Protein AF-0000000082338188 (afdb_homodimer)

Organism: NCBI:txid1220207

pLDDT: mean 70.26, std 30.44, range [13.89, 98.56]

Nearest PDB structures (foldseek):
  7mvw-assembly1_A  TM=1.885E-01  e=4.758E-01  Thermochaetoides thermophila DSM 1495
  6qle-assembly1_I  TM=2.699E-01  e=4.818E+00  Saccharomyces cerevisiae
  7mvw-assembly1_A  TM=1.753E-01  e=1.296E+00  Thermochaetoides thermophila DSM 1495

Radius of gyration: 40.43 Å; Cα contacts (8 Å, |Δi|>4): 1269; chains: 2; bounding box: 121×106×132 Å

Foldseek 3Di:
DDDDPDDDDDDPDPDDPDPDDPDPDDDDDDDDPDDPDPPPPQDAFPVCVVVVHDFCSDPPATPVCVVVVHGGDDPPPPVVVVVVVVVCVVVVVVVVPDDDDDDDDDDDDDDDDPDDDDPDPDDPDDDDDDDPDDDDDDDDPPPPCPCPPPPPDPPPPPPPPPPPPPPPQDQPQLVQLLVLLCQAVCLQQVQDDSVLLVVCSVPPDPPDPDLSNLLSLLSSLLSVLLCCLQVNGPPPCNVVSDDPPVVLLVVCLVDPDPSSLSSLLSVLSNVQAPPPDDDSLVSLLSSLVSCVVHQLLAQDPDPPDDPVRSLSSLSSSLSSVLSQLLLCLLLAHAGDNDDLDRVRDQRDQDPVCCPDPCVVVVVLSSLLNVLSSLLSSLSNVLSDPQFVDDPVVLVPDDPVRLVVVLVVSLVSLVVSLVSLVVSADDDPGLSHASSHPLNSQLSSLLSVLSNCQQFSNNPPDPPDLAVSLLVNLVSLVSNLVSLLVCSVSSNHNPGLSVLSSLLLSVVSLLVSCVRHDLVRNPCLVSLVSLLVVLVPDDPVPPLSNVVSVLSVLVSVLNVVCNVPVPDPCSVVVSVVSLVSSLVSSCVRSNNVRSSNRGPDDDPPPDPVCPVPPPDDDPPPPDPDDDDPPPDPDDPPPPPD/DDDDPDDDDDDPDDDDPPPDDDDDDDDDDDDDDDDDPDPPQDDAFPVCVVVVHDFCPDPPATPVCVVVVHGGDDPPPPVVVVVVVVVVVVVVVVVVPPPDDDDDDDDDDDDDDDDDDDPDDDDDDDDDDDDDDDDDDDDDPPDPCPPPPPPPDPPPPPPPPPPPPPPPQDQPQLVQLLVLLCQAVCLQQVQDDSVLLVVCSVPPDPPDPDLSNLLSLLSSLLSVLLCCLQVNGPPPCNVVSDDPPVVLLVVCLVDADPSSLSSLLSVLSNVQAPPPDDDSLVSLVSSLVSCVVHQLLAQDPDPPDDPVNSLSSLSSSLSSLLSQLLLCLLLAHAGDNDDPCRVRDQRDQDPVCCPDPCVVVVVLSSLLNVLSSLLSSLSNVLSDPQFVDDPVVLVPDDPVRLVVVLVVSLVSLVVSLVSLVVSADDDPGLSYASSHPLNSQLSSLLSVLSNCQQFSNNPPDPPDLAVSLVVLLVSLVSNLVSLLVCSVSSNHNPGLSVLSSLLLSVVSLLVSCVRHDLVPNPCLVSLVSLLVVLVPDDPVPPLSNQVSVLSVVVSVLNVVCNVPVPDPCSVVVSVVSLVSSLVSSCVRSNNPRSSNRHDDVPVVDDPVCPVPPPDDDPPPPDPPDPDPPPPPDDPPPPPD

Sequence (1280 aa):
MPTNFSSTDPAFATHRFRVQRASPELPGDSPTAPAKTATVTRPACDRCRRLKKRCSQSLPDCAACIHAGRRCSYQVLQARVQELTQYVTELEQERVTGTGVVTQHEPCAAGETAAATAIATRAGDTRTADTRQPQPQPQANTPWTVTQSPGTGTGTGTGTGTAVTPARVEIPDPSVLVDAFFHHVYRAYPFIDEERVRKASVSCVPDSRDTDAIILYMVMAIGNTSLERSGKAPPGITAAFDIPYADIMQRCIMEEGIDSIQILTLLALYSLFDPLGPSTWSIVGIITRQAMAQGLTRPVVSEDLSPKEVELRRRLFWSIFGLDRMMAASVGVTPGLVGDEMDIPFPAITVEEFASIKRAEHASMLQVSRHVIELRQLEAKIMATVHLQRRVAVSALTQADRRTITTRLRSEIENWYSHGCLISRPELDNVRLHDTMGWLNARYYHLLLILYYPCQFNSGSSAQGTARVTALLELVRKFTQYNRVLLSHQQLPLNRVTLSRLFPPCLILIYCFSHGSTSSFHARTEIRAFVDILDNFPGSWAHAKRLARILIELDELVAGHEAYPLEVNKEEWLRSLRREMVSLLGETLGKASCYQDLIDYEEQEGNLSYARAADESPNMSAPPFLPVDHDSSTIVCSFLMPTNFSSTDPAFATHRFRVQRASPELPGDSPTAPAKTATVTRPACDRCRRLKKRCSQSLPDCAACIHAGRRCSYQVLQARVQELTQYVTELEQERVTGTGVVTQHEPCAAGETAAATAIATRAGDTRTADTRQPQPQPQANTPWTVTQSPGTGTGTGTGTGTAVTPARVEIPDPSVLVDAFFHHVYRAYPFIDEERVRKASVSCVPDSRDTDAIILYMVMAIGNTSLERSGKAPPGITAAFDIPYADIMQRCIMEEGIDSIQILTLLALYSLFDPLGPSTWSIVGIITRQAMAQGLTRPVVSEDLSPKEVELRRRLFWSIFGLDRMMAASVGVTPGLVGDEMDIPFPAITVEEFASIKRAEHASMLQVSRHVIELRQLEAKIMATVHLQRRVAVSALTQADRRTITTRLRSEIENWYSHGCLISRPELDNVRLHDTMGWLNARYYHLLLILYYPCQFNSGSSAQGTARVTALLELVRKFTQYNRVLLSHQQLPLNRVTLSRLFPPCLILIYCFSHGSTSSFHARTEIRAFVDILDNFPGSWAHAKRLARILIELDELVAGHEAYPLEVNKEEWLRSLRREMVSLLGETLGKASCYQDLIDYEEQEGNLSYARAADESPNMSAPPFLPVDHDSSTIVCSFL

Secondary structure (DSSP, 8-state):
------------------------------------------PPPHHHHHTT------SSS-HHHHHHT-PPP-S-SSHHHHHHHHHHHHHHHHHTTT---------------------------------------------------------------------------HHHHHHHHHHTHHHH---S-HHHHHHHHHHPPTT--SHHHHHHHHHHHHHHHHHHHHTSS-TTGGGG----HHHHHHHHHHS-SHHHHHHHHHHHHHHTT-TTS--HHHHHHHHHHHHHHTTTTS----TTS-HHHHHHHHHHHHHHHHHHHHHHHHHTS--SS--S----PPP---HHHHHSTTHHHHHHHHHHHHHHHHHHHHHHHHIIIIISS-HHHHHTS-HHHHHHHHHHHHHHHHHHHHHHHHH----S-SS--TTSHHHHHHHHHHHHHHHT-SSGGGTT--S-HHHHHHHHHHHHHHHHHHHHHHHHTT----SHHHHHHHHHHHHHHHHHHHHS-GGG---HHHHHHHHHHHHTS-TT-HHHHHHHHHHHHHHHHHHHHHH-TT-TTHHHHHHHHHHHHHHHHHHHH-TT-GGG--S---S-SS--------S-S-----------------------/------------------------------------------PPPHHHHHTT------SSS-HHHHHHT-PPP-TT-THHHHHHHHHHHHHHHHHTT----------------------------------------------------------------------------HHHHHHHHHHTHHHH---S-HHHHHHHHHHPPTT--SHHHHHHHHHHHHHHHHHHHHTSS-TTGGGG----HHHHHHHHHHS-SHHHHHHHHHHHHHHTT-TTS--HHHHHHHHHHHHHHTTTTS----TTS-HHHHHHHHHHHHHHHHHHHHHHHHHTS--SS--S---PPPP---HHHHHSTTHHHHHHHHHHHHHHHHHHHHHHHHIIIIISS-HHHHHTS-HHHHHHHHHHHHHHHHHHHHHHHHH----S-SS--TTSHHHHHHHHHHHHHHHT-SSGGGTT--S-HHHHHHHHHHHHHHHHHHHHHHHHTT----SHHHHHHHHHHHHHHHHHHHHS-GGG---HHHHHHHHHHHHTS-TT-HHHHHHHHHHHHHHHHHHHHHH-TT-TTHHHHHHHHHHHHHHHHHHHH-TT-GGG----SGGGTS--------S-S-----------------------

Structure (mmCIF, N/CA/C/O backbone):
data_AF-0000000082338188-model_v1
#
loop_
_entity.id
_entity.type
_entity.pdbx_description
1 polymer 'Zn(2)-C6 fungal-type domain-containing protein'
#
loop_
_atom_site.group_PDB
_atom_site.id
_atom_site.type_symbol
_atom_site.label_atom_id
_atom_site.label_alt_id
_atom_site.label_comp_id
_atom_site.label_asym_id
_atom_site.label_entity_id
_atom_site.label_seq_id
_atom_site.pdbx_PDB_ins_code
_atom_site.Cartn_x
_atom_site.Cartn_y
_atom_site.Cartn_z
_atom_site.occupancy
_atom_site.B_iso_or_equiv
_atom_site.auth_seq_id
_atom_site.auth_comp_id
_atom_site.auth_asym_id
_atom_site.auth_atom_id
_atom_site.pdbx_PDB_model_num
ATOM 1 N N . MET A 1 1 ? 56.812 -46.844 1.467 1 18.16 1 MET A N 1
ATOM 2 C CA . MET A 1 1 ? 56.594 -46.781 0.028 1 18.16 1 MET A CA 1
ATOM 3 C C . MET A 1 1 ? 56.656 -45.344 -0.478 1 18.16 1 MET A C 1
ATOM 5 O O . MET A 1 1 ? 56.125 -44.438 0.156 1 18.16 1 MET A O 1
ATOM 9 N N . PRO A 1 2 ? 57.312 -44.875 -1.528 1 20.77 2 PRO A N 1
ATOM 10 C CA . PRO A 1 2 ? 58.125 -43.719 -1.906 1 20.77 2 PRO A CA 1
ATOM 11 C C . PRO A 1 2 ? 57.281 -42.625 -2.596 1 20.77 2 PRO A C 1
ATOM 13 O O . PRO A 1 2 ? 57.719 -41.469 -2.697 1 20.77 2 PRO A O 1
ATOM 16 N N . THR A 1 3 ? 55.969 -42.969 -2.967 1 18.34 3 THR A N 1
ATOM 17 C CA . THR A 1 3 ? 55.688 -42.562 -4.336 1 18.34 3 THR A CA 1
ATOM 18 C C . THR A 1 3 ? 55.719 -41.031 -4.449 1 18.34 3 THR A C 1
ATOM 20 O O . THR A 1 3 ? 55.5 -40.312 -3.465 1 18.34 3 THR A O 1
ATOM 23 N N . ASN A 1 4 ? 55.656 -40.5 -5.738 1 18.12 4 ASN A N 1
ATOM 24 C CA . ASN A 1 4 ? 56.062 -39.688 -6.891 1 18.12 4 ASN A CA 1
ATOM 25 C C . ASN A 1 4 ? 55.156 -38.469 -7.066 1 18.12 4 ASN A C 1
ATOM 27 O O . ASN A 1 4 ? 53.938 -38.594 -6.984 1 18.12 4 ASN A O 1
ATOM 31 N N . PHE A 1 5 ? 55.625 -37.25 -6.949 1 23.44 5 PHE A N 1
ATOM 32 C CA . PHE A 1 5 ? 55.438 -35.812 -7.121 1 23.44 5 PHE A CA 1
ATOM 33 C C . PHE A 1 5 ? 55.156 -35.469 -8.578 1 23.44 5 PHE A C 1
ATOM 35 O O . PHE A 1 5 ? 56.062 -35.406 -9.398 1 23.44 5 PHE A O 1
ATOM 42 N N . SER A 1 6 ? 54 -36.094 -9.148 1 17.22 6 SER A N 1
ATOM 43 C CA . SER A 1 6 ? 53.875 -36.062 -10.602 1 17.22 6 SER A CA 1
ATOM 44 C C . SER A 1 6 ? 53.844 -34.625 -11.125 1 17.22 6 SER A C 1
ATOM 46 O O . SER A 1 6 ? 53.031 -33.812 -10.672 1 17.22 6 SER A O 1
ATOM 48 N N . SER A 1 7 ? 54.812 -34.062 -11.938 1 17.83 7 SER A N 1
ATOM 49 C CA . SER A 1 7 ? 55.469 -32.906 -12.562 1 17.83 7 SER A CA 1
ATOM 50 C C . SER A 1 7 ? 54.656 -32.344 -13.719 1 17.83 7 SER A C 1
ATOM 52 O O . SER A 1 7 ? 54.875 -31.219 -14.133 1 17.83 7 SER A O 1
ATOM 54 N N . THR A 1 8 ? 53.812 -33.156 -14.484 1 17.5 8 THR A N 1
ATOM 55 C CA . THR A 1 8 ? 53.969 -33 -15.922 1 17.5 8 THR A CA 1
ATOM 56 C C . THR A 1 8 ? 53.438 -31.641 -16.375 1 17.5 8 THR A C 1
ATOM 58 O O . THR A 1 8 ? 52.531 -31.078 -15.742 1 17.5 8 THR A O 1
ATOM 61 N N . ASP A 1 9 ? 53.844 -31.078 -17.703 1 17.45 9 ASP A N 1
ATOM 62 C CA . ASP A 1 9 ? 54.5 -30.141 -18.609 1 17.45 9 ASP A CA 1
ATOM 63 C C . ASP A 1 9 ? 53.5 -29.531 -19.578 1 17.45 9 ASP A C 1
ATOM 65 O O . ASP A 1 9 ? 53.875 -28.828 -20.531 1 17.45 9 ASP A O 1
ATOM 69 N N . PRO A 1 10 ? 52.156 -29.344 -19.297 1 19.44 10 PRO A N 1
ATOM 70 C CA . PRO A 1 10 ? 51.438 -29.312 -20.578 1 19.44 10 PRO A CA 1
ATOM 71 C C . PRO A 1 10 ? 51.906 -28.219 -21.5 1 19.44 10 PRO A C 1
ATOM 73 O O . PRO A 1 10 ? 52.438 -27.203 -21.047 1 19.44 10 PRO A O 1
ATOM 76 N N . ALA A 1 11 ? 51.938 -28.438 -22.906 1 17.61 11 ALA A N 1
ATOM 77 C CA . ALA A 1 11 ? 52.469 -28.062 -24.219 1 17.61 11 ALA A CA 1
ATOM 78 C C . ALA A 1 11 ? 51.844 -26.75 -24.703 1 17.61 11 ALA A C 1
ATOM 80 O O . ALA A 1 11 ? 50.625 -26.562 -24.625 1 17.61 11 ALA A O 1
ATOM 81 N N . PHE A 1 12 ? 52.594 -25.672 -24.875 1 18.75 12 PHE A N 1
ATOM 82 C CA . PHE A 1 12 ? 52.594 -24.281 -25.312 1 18.75 12 PHE A CA 1
ATOM 83 C C . PHE A 1 12 ? 52.344 -24.188 -26.812 1 18.75 12 PHE A C 1
ATOM 85 O O . PHE A 1 12 ? 52.781 -23.234 -27.453 1 18.75 12 PHE A O 1
ATOM 92 N N . ALA A 1 13 ? 51.469 -25.125 -27.406 1 16.61 13 ALA A N 1
ATOM 93 C CA . ALA A 1 13 ? 51.688 -25.109 -28.859 1 16.61 13 ALA A CA 1
ATOM 94 C C . ALA A 1 13 ? 51.438 -23.719 -29.438 1 16.61 13 ALA A C 1
ATOM 96 O O . ALA A 1 13 ? 50.5 -23.047 -29.047 1 16.61 13 ALA A O 1
ATOM 97 N N . THR A 1 14 ? 52.375 -23.156 -30.266 1 17.67 14 THR A N 1
ATOM 98 C CA . THR A 1 14 ? 52.969 -22.031 -30.984 1 17.67 14 THR A CA 1
ATOM 99 C C . THR A 1 14 ? 52.219 -21.766 -32.281 1 17.67 14 THR A C 1
ATOM 101 O O . THR A 1 14 ? 52.562 -20.859 -33.031 1 17.67 14 THR A O 1
ATOM 104 N N . HIS A 1 15 ? 51.031 -22.516 -32.594 1 18.27 15 HIS A N 1
ATOM 105 C CA . HIS A 1 15 ? 51.062 -22.625 -34.031 1 18.27 15 HIS A CA 1
ATOM 106 C C . HIS A 1 15 ? 51 -21.25 -34.688 1 18.27 15 HIS A C 1
ATOM 108 O O . HIS A 1 15 ? 50.438 -20.312 -34.125 1 18.27 15 HIS A O 1
ATOM 114 N N . ARG A 1 16 ? 51.562 -21.125 -36 1 18.02 16 ARG A N 1
ATOM 115 C CA . ARG A 1 16 ? 52.219 -20.375 -37.062 1 18.02 16 ARG A CA 1
ATOM 116 C C . ARG A 1 16 ? 51.219 -19.547 -37.875 1 18.02 16 ARG A C 1
ATOM 118 O O . ARG A 1 16 ? 50.094 -19.969 -38.094 1 18.02 16 ARG A O 1
ATOM 125 N N . PHE A 1 17 ? 51.531 -18.25 -38.125 1 19.88 17 PHE A N 1
ATOM 126 C CA . PHE A 1 17 ? 51 -17 -38.656 1 19.88 17 PHE A CA 1
ATOM 127 C C . PHE A 1 17 ? 50.812 -17.094 -40.188 1 19.88 17 PHE A C 1
ATOM 129 O O . PHE A 1 17 ? 50.469 -16.109 -40.844 1 19.88 17 PHE A O 1
ATOM 136 N N . ARG A 1 18 ? 50.438 -18.297 -40.75 1 17.7 18 ARG A N 1
ATOM 137 C CA . ARG A 1 18 ? 50.812 -18.266 -42.156 1 17.7 18 ARG A CA 1
ATOM 138 C C . ARG A 1 18 ? 50.062 -17.156 -42.906 1 17.7 18 ARG A C 1
ATOM 140 O O . ARG A 1 18 ? 48.844 -17.031 -42.781 1 17.7 18 ARG A O 1
ATOM 147 N N . VAL A 1 19 ? 50.781 -16.25 -43.625 1 19.86 19 VAL A N 1
ATOM 148 C CA . VAL A 1 19 ? 50.781 -15.008 -44.375 1 19.86 19 VAL A CA 1
ATOM 149 C C . VAL A 1 19 ? 50.094 -15.227 -45.719 1 19.86 19 VAL A C 1
ATOM 151 O O . VAL A 1 19 ? 49.938 -14.297 -46.531 1 19.86 19 VAL A O 1
ATOM 154 N N . GLN A 1 20 ? 49.312 -16.297 -45.969 1 17.28 20 GLN A N 1
ATOM 155 C CA . GLN A 1 20 ? 49.406 -16.578 -47.406 1 17.28 20 GLN A CA 1
ATOM 156 C C . GLN A 1 20 ? 48.844 -15.414 -48.219 1 17.28 20 GLN A C 1
ATOM 158 O O . GLN A 1 20 ? 47.969 -14.703 -47.781 1 17.28 20 GLN A O 1
ATOM 163 N N . ARG A 1 21 ? 49.438 -15.297 -49.5 1 18.69 21 ARG A N 1
ATOM 164 C CA . ARG A 1 21 ? 49.75 -14.555 -50.688 1 18.69 21 ARG A CA 1
ATOM 165 C C . ARG A 1 21 ? 48.531 -14.422 -51.625 1 18.69 21 ARG A C 1
ATOM 167 O O . ARG A 1 21 ? 48.219 -15.336 -52.375 1 18.69 21 ARG A O 1
ATOM 174 N N . ALA A 1 22 ? 47.344 -14.078 -51.031 1 17.7 22 ALA A N 1
ATOM 175 C CA . ALA A 1 22 ? 46.25 -14.266 -51.969 1 17.7 22 ALA A CA 1
ATOM 176 C C . ALA A 1 22 ? 46.469 -13.461 -53.25 1 17.7 22 ALA A C 1
ATOM 178 O O . ALA A 1 22 ? 46.875 -12.305 -53.188 1 17.7 22 ALA A O 1
ATOM 179 N N . SER A 1 23 ? 46.562 -14.18 -54.312 1 17.81 23 SER A N 1
ATOM 180 C CA . SER A 1 23 ? 46.844 -13.891 -55.719 1 17.81 23 SER A CA 1
ATOM 181 C C . SER A 1 23 ? 45.781 -12.977 -56.312 1 17.81 23 SER A C 1
ATOM 183 O O . SER A 1 23 ? 44.594 -13.195 -56.125 1 17.81 23 SER A O 1
ATOM 185 N N . PRO A 1 24 ? 46.156 -11.82 -56.812 1 22.11 24 PRO A N 1
ATOM 186 C CA . PRO A 1 24 ? 45.469 -10.656 -57.375 1 22.11 24 PRO A CA 1
ATOM 187 C C . PRO A 1 24 ? 44.688 -10.984 -58.625 1 22.11 24 PRO A C 1
ATOM 189 O O . PRO A 1 24 ? 45.25 -11.055 -59.719 1 22.11 24 PRO A O 1
ATOM 192 N N . GLU A 1 25 ? 43.875 -12.086 -58.5 1 18.5 25 GLU A N 1
ATOM 193 C CA . GLU A 1 25 ? 43.469 -12.414 -59.844 1 18.5 25 GLU A CA 1
ATOM 194 C C . GLU A 1 25 ? 42.844 -11.203 -60.531 1 18.5 25 GLU A C 1
ATOM 196 O O . GLU A 1 25 ? 42.25 -10.344 -59.875 1 18.5 25 GLU A O 1
ATOM 201 N N . LEU A 1 26 ? 42.875 -11.305 -61.875 1 19.75 26 LEU A N 1
ATOM 202 C CA . LEU A 1 26 ? 42.938 -10.484 -63.062 1 19.75 26 LEU A CA 1
ATOM 203 C C . LEU A 1 26 ? 41.594 -9.891 -63.438 1 19.75 26 LEU A C 1
ATOM 205 O O . LEU A 1 26 ? 41.5 -8.734 -63.812 1 19.75 26 LEU A O 1
ATOM 209 N N . PRO A 1 27 ? 40.406 -10.727 -63.562 1 20.59 27 PRO A N 1
ATOM 210 C CA . PRO A 1 27 ? 39.969 -10.711 -64.938 1 20.59 27 PRO A CA 1
ATOM 211 C C . PRO A 1 27 ? 39.219 -9.438 -65.312 1 20.59 27 PRO A C 1
ATOM 213 O O . PRO A 1 27 ? 38.844 -8.664 -64.438 1 20.59 27 PRO A O 1
ATOM 216 N N . GLY A 1 28 ? 38.094 -9.664 -66.25 1 18.77 28 GLY A N 1
ATOM 217 C CA . GLY A 1 28 ? 37.688 -9.289 -67.625 1 18.77 28 GLY A CA 1
ATOM 218 C C . GLY A 1 28 ? 36.688 -8.148 -67.625 1 18.77 28 GLY A C 1
ATOM 219 O O . GLY A 1 28 ? 36.156 -7.773 -66.625 1 18.77 28 GLY A O 1
ATOM 220 N N . ASP A 1 29 ? 35.875 -8.156 -68.75 1 20.3 29 ASP A N 1
ATOM 221 C CA . ASP A 1 29 ? 35.531 -7.18 -69.812 1 20.3 29 ASP A CA 1
ATOM 222 C C . ASP A 1 29 ? 34.281 -6.391 -69.375 1 20.3 29 ASP A C 1
ATOM 224 O O . ASP A 1 29 ? 34.25 -5.172 -69.562 1 20.3 29 ASP A O 1
ATOM 228 N N . SER A 1 30 ? 33.062 -7.051 -69.188 1 22.19 30 SER A N 1
ATOM 229 C CA . SER A 1 30 ? 32.031 -6.879 -70.188 1 22.19 30 SER A CA 1
ATOM 230 C C . SER A 1 30 ? 31.312 -5.547 -70.062 1 22.19 30 SER A C 1
ATOM 232 O O . SER A 1 30 ? 31.328 -4.953 -69 1 22.19 30 SER A O 1
ATOM 234 N N . PRO A 1 31 ? 30.062 -5.414 -70.938 1 25.05 31 PRO A N 1
ATOM 235 C CA . PRO A 1 31 ? 29.422 -4.379 -71.75 1 25.05 31 PRO A CA 1
ATOM 236 C C . PRO A 1 31 ? 28.656 -3.357 -70.938 1 25.05 31 PRO A C 1
ATOM 238 O O . PRO A 1 31 ? 28.312 -3.621 -69.75 1 25.05 31 PRO A O 1
ATOM 241 N N . THR A 1 32 ? 28.219 -2.365 -71.625 1 24.2 32 THR A N 1
ATOM 242 C CA . THR A 1 32 ? 27.844 -0.967 -71.438 1 24.2 32 THR A CA 1
ATOM 243 C C . THR A 1 32 ? 26.438 -0.857 -70.875 1 24.2 32 THR A C 1
ATOM 245 O O . THR A 1 32 ? 25.453 -0.815 -71.625 1 24.2 32 THR A O 1
ATOM 248 N N . ALA A 1 33 ? 25.953 -1.68 -70 1 23.11 33 ALA A N 1
ATOM 249 C CA . ALA A 1 33 ? 24.5 -1.744 -69.875 1 23.11 33 ALA A CA 1
ATOM 250 C C . ALA A 1 33 ? 23.891 -0.348 -69.875 1 23.11 33 ALA A C 1
ATOM 252 O O . ALA A 1 33 ? 24.453 0.593 -69.312 1 23.11 33 ALA A O 1
ATOM 253 N N . PRO A 1 34 ? 22.812 -0.161 -70.688 1 23.41 34 PRO A N 1
ATOM 254 C CA . PRO A 1 34 ? 22.031 1.004 -71.062 1 23.41 34 PRO A CA 1
ATOM 255 C C . PRO A 1 34 ? 21.469 1.776 -69.875 1 23.41 34 PRO A C 1
ATOM 257 O O . PRO A 1 34 ? 21.375 1.231 -68.812 1 23.41 34 PRO A O 1
ATOM 260 N N . ALA A 1 35 ? 21 3 -70.25 1 26.91 35 ALA A N 1
ATOM 261 C CA . ALA A 1 35 ? 20.672 4.172 -69.5 1 26.91 35 ALA A CA 1
ATOM 262 C C . ALA A 1 35 ? 19.438 3.916 -68.625 1 26.91 35 ALA A C 1
ATOM 264 O O . ALA A 1 35 ? 18.328 3.738 -69.125 1 26.91 35 ALA A O 1
ATOM 265 N N . LYS A 1 36 ? 19.406 2.979 -67.688 1 24.89 36 LYS A N 1
ATOM 266 C CA . LYS A 1 36 ? 18.203 2.662 -66.875 1 24.89 36 LYS A CA 1
ATOM 267 C C . LYS A 1 36 ? 17.359 3.908 -66.688 1 24.89 36 LYS A C 1
ATOM 269 O O . LYS A 1 36 ? 17.859 4.941 -66.25 1 24.89 36 LYS A O 1
ATOM 274 N N . THR A 1 37 ? 16.266 4.16 -67.375 1 24.38 37 THR A N 1
ATOM 275 C CA . THR A 1 37 ? 15.102 5.031 -67.188 1 24.38 37 THR A CA 1
ATOM 276 C C . THR A 1 37 ? 14.719 5.129 -65.688 1 24.38 37 THR A C 1
ATOM 278 O O . THR A 1 37 ? 14.562 4.109 -65.062 1 24.38 37 THR A O 1
ATOM 281 N N . ALA A 1 38 ? 14.961 6.145 -65.25 1 28.17 38 ALA A N 1
ATOM 282 C CA . ALA A 1 38 ? 14.836 6.406 -63.812 1 28.17 38 ALA A CA 1
ATOM 283 C C . ALA A 1 38 ? 13.406 6.172 -63.312 1 28.17 38 ALA A C 1
ATOM 285 O O . ALA A 1 38 ? 12.5 6.945 -63.656 1 28.17 38 ALA A O 1
ATOM 286 N N . THR A 1 39 ? 12.781 4.934 -63.5 1 28.11 39 THR A N 1
ATOM 287 C CA . THR A 1 39 ? 11.438 4.656 -63 1 28.11 39 THR A CA 1
ATOM 288 C C . THR A 1 39 ? 11.219 5.348 -61.656 1 28.11 39 THR A C 1
ATOM 290 O O . THR A 1 39 ? 12.086 5.301 -60.781 1 28.11 39 THR A O 1
ATOM 293 N N . VAL A 1 40 ? 10.43 6.441 -61.688 1 33.62 40 VAL A N 1
ATOM 294 C CA . VAL A 1 40 ? 10.008 7.125 -60.469 1 33.62 40 VAL A CA 1
ATOM 295 C C . VAL A 1 40 ? 9.516 6.102 -59.438 1 33.62 40 VAL A C 1
ATOM 297 O O . VAL A 1 40 ? 8.461 5.492 -59.625 1 33.62 40 VAL A O 1
ATOM 300 N N . THR A 1 41 ? 10.367 5.254 -59.062 1 37.72 41 THR A N 1
ATOM 301 C CA . THR A 1 41 ? 10.07 4.164 -58.125 1 37.72 41 THR A CA 1
ATOM 302 C C . THR A 1 41 ? 9.32 4.684 -56.906 1 37.72 41 THR A C 1
ATOM 304 O O . THR A 1 41 ? 9.75 5.648 -56.25 1 37.72 41 THR A O 1
ATOM 307 N N . ARG A 1 42 ? 8.008 4.582 -56.906 1 42.88 42 ARG A N 1
ATOM 308 C CA . ARG A 1 42 ? 7.18 4.828 -55.719 1 42.88 42 ARG A CA 1
ATOM 309 C C . ARG A 1 42 ? 7.867 4.332 -54.469 1 42.88 42 ARG A C 1
ATOM 311 O O . ARG A 1 42 ? 8.492 3.27 -54.469 1 42.88 42 ARG A O 1
ATOM 318 N N . PRO A 1 43 ? 7.992 5.344 -53.5 1 53.81 43 PRO A N 1
ATOM 319 C CA . PRO A 1 43 ? 8.773 4.867 -52.344 1 53.81 43 PRO A CA 1
ATOM 320 C C . PRO A 1 43 ? 8.18 3.619 -51.688 1 53.81 43 PRO A C 1
ATOM 322 O O . PRO A 1 43 ? 6.977 3.375 -51.812 1 53.81 43 PRO A O 1
ATOM 325 N N . ALA A 1 44 ? 8.867 2.725 -51.344 1 62.38 44 ALA A N 1
ATOM 326 C CA . ALA A 1 44 ? 8.516 1.52 -50.594 1 62.38 44 ALA A CA 1
ATOM 327 C C . ALA A 1 44 ? 7.809 1.871 -49.281 1 62.38 44 ALA A C 1
ATOM 329 O O . ALA A 1 44 ? 8.023 2.951 -48.719 1 62.38 44 ALA A O 1
ATOM 330 N N . CYS A 1 45 ? 6.723 1.163 -48.906 1 61.12 45 CYS A N 1
ATOM 331 C CA . CYS A 1 45 ? 6.02 1.372 -47.625 1 61.12 45 CYS A CA 1
ATOM 332 C C . CYS A 1 45 ? 6.988 1.357 -46.469 1 61.12 45 CYS A C 1
ATOM 334 O O . CYS A 1 45 ? 8.094 0.828 -46.562 1 61.12 45 CYS A O 1
ATOM 336 N N . ASP A 1 46 ? 6.895 2.043 -45.469 1 65.06 46 ASP A N 1
ATOM 337 C CA . ASP A 1 46 ? 7.832 2.184 -44.344 1 65.06 46 ASP A CA 1
ATOM 338 C C . ASP A 1 46 ? 8.352 0.821 -43.906 1 65.06 46 ASP A C 1
ATOM 340 O O . ASP A 1 46 ? 9.523 0.686 -43.531 1 65.06 46 ASP A O 1
ATOM 344 N N . ARG A 1 47 ? 7.633 -0.164 -44 1 69.25 47 ARG A N 1
ATOM 345 C CA . ARG A 1 47 ? 8.023 -1.52 -43.594 1 69.25 47 ARG A CA 1
ATOM 346 C C . ARG A 1 47 ? 8.977 -2.119 -44.625 1 69.25 47 ARG A C 1
ATOM 348 O O . ARG A 1 47 ? 10.008 -2.691 -44.281 1 69.25 47 ARG A O 1
ATOM 355 N N . CYS A 1 48 ? 8.602 -2.105 -45.75 1 66.62 48 CYS A N 1
ATOM 356 C CA . CYS A 1 48 ? 9.453 -2.652 -46.812 1 66.62 48 CYS A CA 1
ATOM 357 C C . CYS A 1 48 ? 10.75 -1.862 -46.906 1 66.62 48 CYS A C 1
ATOM 359 O O . CYS A 1 48 ? 11.805 -2.432 -47.219 1 66.62 48 CYS A O 1
ATOM 361 N N . ARG A 1 49 ? 10.68 -0.622 -46.719 1 69.19 49 ARG A N 1
ATOM 362 C CA . ARG A 1 49 ? 11.875 0.214 -46.688 1 69.19 49 ARG A CA 1
ATOM 363 C C . ARG A 1 49 ? 12.773 -0.185 -45.531 1 69.19 49 ARG A C 1
ATOM 365 O O . ARG A 1 49 ? 14 -0.257 -45.688 1 69.19 49 ARG A O 1
ATOM 372 N N . ARG A 1 50 ? 12.18 -0.539 -44.406 1 64.31 50 ARG A N 1
ATOM 373 C CA . ARG A 1 50 ? 12.914 -0.932 -43.219 1 64.31 50 ARG A CA 1
ATOM 374 C C . ARG A 1 50 ? 13.5 -2.334 -43.375 1 64.31 50 ARG A C 1
ATOM 376 O O . ARG A 1 50 ? 14.625 -2.592 -42.938 1 64.31 50 ARG A O 1
ATOM 383 N N . LEU A 1 51 ? 12.789 -3.137 -43.906 1 67.69 51 LEU A N 1
ATOM 384 C CA . LEU A 1 51 ? 13.211 -4.52 -44.094 1 67.69 51 LEU A CA 1
ATOM 385 C C . LEU A 1 51 ? 14.016 -4.664 -45.406 1 67.69 51 LEU A C 1
ATOM 387 O O . LEU A 1 51 ? 14.453 -5.766 -45.719 1 67.69 51 LEU A O 1
ATOM 391 N N . LYS A 1 52 ? 14.422 -3.57 -45.969 1 65.94 52 LYS A N 1
ATOM 392 C CA . LYS A 1 52 ? 15.172 -3.463 -47.219 1 65.94 52 LYS A CA 1
ATOM 393 C C . LYS A 1 52 ? 14.711 -4.504 -48.219 1 65.94 52 LYS A C 1
ATOM 395 O O . LYS A 1 52 ? 15.531 -5.125 -48.906 1 65.94 52 LYS A O 1
ATOM 400 N N . LYS A 1 53 ? 13.406 -4.809 -48.062 1 66.25 53 LYS A N 1
ATOM 401 C CA . LYS A 1 53 ? 12.844 -5.746 -49.031 1 66.25 53 LYS A CA 1
ATOM 402 C C . LYS A 1 53 ? 12.188 -5.004 -50.188 1 66.25 53 LYS A C 1
ATOM 404 O O . LYS A 1 53 ? 11.812 -3.834 -50.062 1 66.25 53 LYS A O 1
ATOM 409 N N . ARG A 1 54 ? 12.164 -5.594 -51.375 1 70.62 54 ARG A N 1
ATOM 410 C CA . ARG A 1 54 ? 11.539 -5.035 -52.562 1 70.62 54 ARG A CA 1
ATOM 411 C C . ARG A 1 54 ? 10.039 -4.844 -52.375 1 70.62 54 ARG A C 1
ATOM 413 O O . ARG A 1 54 ? 9.305 -5.812 -52.156 1 70.62 54 ARG A O 1
ATOM 420 N N . CYS A 1 55 ? 9.539 -3.617 -52.156 1 63.06 55 CYS A N 1
ATOM 421 C CA . CYS A 1 55 ? 8.148 -3.225 -51.938 1 63.06 55 CYS A CA 1
ATOM 422 C C . CYS A 1 55 ? 7.367 -3.291 -53.25 1 63.06 55 CYS A C 1
ATOM 424 O O . CYS A 1 55 ? 7.844 -2.83 -54.281 1 63.06 55 CYS A O 1
ATOM 426 N N . SER A 1 56 ? 6.387 -4.117 -53.406 1 70.81 56 SER A N 1
ATOM 427 C CA . SER A 1 56 ? 5.586 -4.238 -54.625 1 70.81 56 SER A CA 1
ATOM 428 C C . SER A 1 56 ? 4.883 -2.924 -54.938 1 70.81 56 SER A C 1
ATOM 430 O O . SER A 1 56 ? 4.285 -2.785 -56 1 70.81 56 SER A O 1
ATOM 432 N N . GLN A 1 57 ? 4.988 -1.865 -54.125 1 64.88 57 GLN A N 1
ATOM 433 C CA . GLN A 1 57 ? 4.453 -0.517 -54.281 1 64.88 57 GLN A CA 1
ATOM 434 C C . GLN A 1 57 ? 2.977 -0.551 -54.656 1 64.88 57 GLN A C 1
ATOM 436 O O . GLN A 1 57 ? 2.467 0.395 -55.281 1 64.88 57 GLN A O 1
ATOM 441 N N . SER A 1 58 ? 2.33 -1.792 -54.375 1 67.25 58 SER A N 1
ATOM 442 C CA . SER A 1 58 ? 0.905 -1.904 -54.656 1 67.25 58 SER A CA 1
ATOM 443 C C . SER A 1 58 ? 0.068 -1.205 -53.594 1 67.25 58 SER A C 1
ATOM 445 O O . SER A 1 58 ? 0.439 -1.189 -52.438 1 67.25 58 SER A O 1
ATOM 447 N N . LEU A 1 59 ? -0.841 -0.217 -53.969 1 62.75 59 LEU A N 1
ATOM 448 C CA . LEU A 1 59 ? -1.817 0.366 -53.062 1 62.75 59 LEU A CA 1
ATOM 449 C C . LEU A 1 59 ? -3.045 -0.53 -52.938 1 62.75 59 LEU A C 1
ATOM 451 O O . LEU A 1 59 ? -3.387 -1.259 -53.844 1 62.75 59 LEU A O 1
ATOM 455 N N . PRO A 1 60 ? -3.707 -0.488 -51.75 1 60.19 60 PRO A N 1
ATOM 456 C CA . PRO A 1 60 ? -3.352 0.341 -50.594 1 60.19 60 PRO A CA 1
ATOM 457 C C . PRO A 1 60 ? -2.203 -0.247 -49.781 1 60.19 60 PRO A C 1
ATOM 459 O O . PRO A 1 60 ? -1.58 0.462 -49 1 60.19 60 PRO A O 1
ATOM 462 N N . ASP A 1 61 ? -1.942 -1.556 -49.812 1 65.56 61 ASP A N 1
ATOM 463 C CA . ASP A 1 61 ? -0.848 -2.219 -49.125 1 65.56 61 ASP A CA 1
ATOM 464 C C . ASP A 1 61 ? 0.025 -3.014 -50.094 1 65.56 61 ASP A C 1
ATOM 466 O O . ASP A 1 61 ? -0.478 -3.584 -51.062 1 65.56 61 ASP A O 1
ATOM 470 N N . CYS A 1 62 ? 1.333 -2.887 -49.844 1 66.88 62 CYS A N 1
ATOM 471 C CA . CYS A 1 62 ? 2.236 -3.58 -50.781 1 66.88 62 CYS A CA 1
ATOM 472 C C . CYS A 1 62 ? 2.168 -5.09 -50.562 1 66.88 62 CYS A C 1
ATOM 474 O O . CYS A 1 62 ? 1.7 -5.555 -49.531 1 66.88 62 CYS A O 1
ATOM 476 N N . ALA A 1 63 ? 2.414 -5.844 -51.594 1 70.94 63 ALA A N 1
ATOM 477 C CA . ALA A 1 63 ? 2.281 -7.297 -51.531 1 70.94 63 ALA A CA 1
ATOM 478 C C . ALA A 1 63 ? 3.025 -7.883 -50.344 1 70.94 63 ALA A C 1
ATOM 480 O O . ALA A 1 63 ? 2.578 -8.859 -49.75 1 70.94 63 ALA A O 1
ATOM 481 N N . ALA A 1 64 ? 4.168 -7.305 -49.938 1 66.81 64 ALA A N 1
ATOM 482 C CA . ALA A 1 64 ? 4.98 -7.793 -48.812 1 66.81 64 ALA A CA 1
ATOM 483 C C . ALA A 1 64 ? 4.289 -7.527 -47.469 1 66.81 64 ALA A C 1
ATOM 485 O O . ALA A 1 64 ? 4.305 -8.383 -46.594 1 66.81 64 ALA A O 1
ATOM 486 N N . CYS A 1 65 ? 3.744 -6.426 -47.375 1 62.47 65 CYS A N 1
ATOM 487 C CA . CYS A 1 65 ? 2.996 -6.078 -46.188 1 62.47 65 CYS A CA 1
ATOM 488 C C . CYS A 1 65 ? 1.7 -6.875 -46.094 1 62.47 65 CYS A C 1
ATOM 490 O O . CYS A 1 65 ? 1.333 -7.359 -45.031 1 62.47 65 CYS A O 1
ATOM 492 N N . ILE A 1 66 ? 1.045 -7.098 -47.188 1 67 66 ILE A N 1
ATOM 493 C CA . ILE A 1 66 ? -0.137 -7.953 -47.219 1 67 66 ILE A CA 1
ATOM 494 C C . ILE A 1 66 ? 0.234 -9.375 -46.812 1 67 66 ILE A C 1
ATOM 496 O O . ILE A 1 66 ? -0.463 -9.992 -46 1 67 66 ILE A O 1
ATOM 500 N N . HIS A 1 67 ? 1.326 -9.82 -47.344 1 67.31 67 HIS A N 1
ATOM 501 C CA . HIS A 1 67 ? 1.737 -11.18 -47.031 1 67.31 67 HIS A CA 1
ATOM 502 C C . HIS A 1 67 ? 2.154 -11.305 -45.562 1 67.31 67 HIS A C 1
ATOM 504 O O . HIS A 1 67 ? 2 -12.367 -44.969 1 67.31 67 HIS A O 1
ATOM 510 N N . ALA A 1 68 ? 2.725 -10.266 -44.969 1 65 68 ALA A N 1
ATOM 511 C CA . ALA A 1 68 ? 3.168 -10.227 -43.562 1 65 68 ALA A CA 1
ATOM 512 C C . ALA A 1 68 ? 2.029 -9.812 -42.656 1 65 68 ALA A C 1
ATOM 514 O O . ALA A 1 68 ? 2.197 -9.766 -41.438 1 65 68 ALA A O 1
ATOM 515 N N . GLY A 1 69 ? 0.834 -9.609 -43.094 1 58.78 69 GLY A N 1
ATOM 516 C CA . GLY A 1 69 ? -0.4 -9.219 -42.438 1 58.78 69 GLY A CA 1
ATOM 517 C C . GLY A 1 69 ? -0.341 -7.816 -41.844 1 58.78 69 GLY A C 1
ATOM 518 O O . GLY A 1 69 ? -0.984 -7.531 -40.844 1 58.78 69 GLY A O 1
ATOM 519 N N . ARG A 1 70 ? 0.576 -7 -42.281 1 61.25 70 ARG A N 1
ATOM 520 C CA . ARG A 1 70 ? 0.746 -5.633 -41.812 1 61.25 70 ARG A CA 1
ATOM 521 C C . ARG A 1 70 ? 0.289 -4.625 -42.844 1 61.25 70 ARG A C 1
ATOM 523 O O . ARG A 1 70 ? 0.226 -4.941 -44.031 1 61.25 70 ARG A O 1
ATOM 530 N N . ARG A 1 71 ? -0.223 -3.453 -42.375 1 62.25 71 ARG A N 1
ATOM 531 C CA . ARG A 1 71 ? -0.612 -2.369 -43.281 1 62.25 71 ARG A CA 1
ATOM 532 C C . ARG A 1 71 ? 0.571 -1.455 -43.562 1 62.25 71 ARG A C 1
ATOM 534 O O . ARG A 1 71 ? 1.429 -1.24 -42.719 1 62.25 71 ARG A O 1
ATOM 541 N N . CYS A 1 72 ? 0.526 -0.875 -44.812 1 55.59 72 CYS A N 1
ATOM 542 C CA . CYS A 1 72 ? 1.601 0.011 -45.25 1 55.59 72 CYS A CA 1
ATOM 543 C C . CYS A 1 72 ? 1.514 1.359 -44.531 1 55.59 72 CYS A C 1
ATOM 545 O O . CYS A 1 72 ? 0.418 1.846 -44.25 1 55.59 72 CYS A O 1
ATOM 547 N N . SER A 1 73 ? 2.406 1.951 -43.688 1 58.12 73 SER A N 1
ATOM 548 C CA . SER A 1 73 ? 2.428 3.299 -43.125 1 58.12 73 SER A CA 1
ATOM 549 C C . SER A 1 73 ? 3.289 4.234 -43.969 1 58.12 73 SER A C 1
ATOM 551 O O . SER A 1 73 ? 4.375 3.857 -44.406 1 58.12 73 SER A O 1
ATOM 553 N N . TYR A 1 74 ? 2.525 5.438 -44.594 1 46.81 74 TYR A N 1
ATOM 554 C CA . TYR A 1 74 ? 3.246 6.402 -45.406 1 46.81 74 TYR A CA 1
ATOM 555 C C . TYR A 1 74 ? 3.357 7.746 -44.688 1 46.81 74 TYR A C 1
ATOM 557 O O . TYR A 1 74 ? 2.346 8.336 -44.312 1 46.81 74 TYR A O 1
ATOM 565 N N . GLN A 1 75 ? 4.234 8.547 -44.125 1 42.69 75 GLN A N 1
ATOM 566 C CA . GLN A 1 75 ? 4.484 9.781 -43.406 1 42.69 75 GLN A CA 1
ATOM 567 C C . GLN A 1 75 ? 4.059 11 -44.219 1 42.69 75 GLN A C 1
ATOM 569 O O . GLN A 1 75 ? 3.752 12.055 -43.656 1 42.69 75 GLN A O 1
ATOM 574 N N . VAL A 1 76 ? 3.604 11.352 -45.406 1 41.5 76 VAL A N 1
ATOM 575 C CA . VAL A 1 76 ? 3.475 12.555 -46.25 1 41.5 76 VAL A CA 1
ATOM 576 C C . VAL A 1 76 ? 2.043 13.078 -46.156 1 41.5 76 VAL A C 1
ATOM 578 O O . VAL A 1 76 ? 1.782 14.242 -46.5 1 41.5 76 VAL A O 1
ATOM 581 N N . LEU A 1 77 ? 0.858 12.82 -45.75 1 35.06 77 LEU A N 1
ATOM 582 C CA . LEU A 1 77 ? -0.501 13.234 -46.062 1 35.06 77 LEU A CA 1
ATOM 583 C C . LEU A 1 77 ? -0.952 14.383 -45.188 1 35.06 77 LEU A C 1
ATOM 585 O O . LEU A 1 77 ? -1.907 15.094 -45.5 1 35.06 77 LEU A O 1
ATOM 589 N N . GLN A 1 78 ? -0.546 15.141 -44.188 1 37.47 78 GLN A N 1
ATOM 590 C CA . GLN A 1 78 ? -0.958 16.297 -43.406 1 37.47 78 GLN A CA 1
ATOM 591 C C . GLN A 1 78 ? -0.657 17.594 -44.188 1 37.47 78 GLN A C 1
ATOM 593 O O . GLN A 1 78 ? -1.489 18.5 -44.219 1 37.47 78 GLN A O 1
ATOM 598 N N . ALA A 1 79 ? 0.357 17.781 -44.656 1 42.28 79 ALA A N 1
ATOM 599 C CA . ALA A 1 79 ? 0.898 18.922 -45.406 1 42.28 79 ALA A CA 1
ATOM 600 C C . ALA A 1 79 ? 0.023 19.266 -46.594 1 42.28 79 ALA A C 1
ATOM 602 O O . ALA A 1 79 ? -0.178 20.438 -46.906 1 42.28 79 ALA A O 1
ATOM 603 N N . ARG A 1 80 ? -0.924 18.391 -47 1 41.72 80 ARG A N 1
ATOM 604 C CA . ARG A 1 80 ? -1.718 18.531 -48.219 1 41.72 80 ARG A CA 1
ATOM 605 C C . ARG A 1 80 ? -3.023 19.266 -47.938 1 41.72 80 ARG A C 1
ATOM 607 O O . ARG A 1 80 ? -3.494 20.047 -48.75 1 41.72 80 ARG A O 1
ATOM 614 N N . VAL A 1 81 ? -3.564 19.438 -46.719 1 46.22 81 VAL A N 1
ATOM 615 C CA . VAL A 1 81 ? -4.809 20.125 -46.375 1 46.22 81 VAL A CA 1
ATOM 616 C C . VAL A 1 81 ? -4.594 21.625 -46.406 1 46.22 81 VAL A C 1
ATOM 618 O O . VAL A 1 81 ? -5.406 22.375 -46.969 1 46.22 81 VAL A O 1
ATOM 621 N N . GLN A 1 82 ? -3.502 22.094 -45.781 1 48.44 82 GLN A N 1
ATOM 622 C CA . GLN A 1 82 ? -3.125 23.5 -45.719 1 48.44 82 GLN A CA 1
ATOM 623 C C . GLN A 1 82 ? -2.896 24.078 -47.125 1 48.44 82 GLN A C 1
ATOM 625 O O . GLN A 1 82 ? -3.32 25.203 -47.406 1 48.44 82 GLN A O 1
ATOM 630 N N . GLU A 1 83 ? -2.346 23.156 -47.906 1 49.12 83 GLU A N 1
ATOM 631 C CA . GLU A 1 83 ? -2.07 23.438 -49.312 1 49.12 83 GLU A CA 1
ATOM 632 C C . GLU A 1 83 ? -3.363 23.641 -50.094 1 49.12 83 GLU A C 1
ATOM 634 O O . GLU A 1 83 ? -3.48 24.578 -50.906 1 49.12 83 GLU A O 1
ATOM 639 N N . LEU A 1 84 ? -4.441 22.875 -49.688 1 48.72 84 LEU A N 1
ATOM 640 C CA . LEU A 1 84 ? -5.68 22.875 -50.438 1 48.72 84 LEU A CA 1
ATOM 641 C C . LEU A 1 84 ? -6.531 24.094 -50.094 1 48.72 84 LEU A C 1
ATOM 643 O O . LEU A 1 84 ? -7.137 24.703 -51 1 48.72 84 LEU A O 1
ATOM 647 N N . THR A 1 85 ? -6.48 24.438 -48.844 1 49.44 85 THR A N 1
ATOM 648 C CA . THR A 1 85 ? -7.238 25.578 -48.344 1 49.44 85 THR A CA 1
ATOM 649 C C . THR A 1 85 ? -6.68 26.875 -48.906 1 49.44 85 THR A C 1
ATOM 651 O O . THR A 1 85 ? -7.441 27.766 -49.312 1 49.44 85 THR A O 1
ATOM 654 N N . GLN A 1 86 ? -5.301 26.828 -48.844 1 55.78 86 GLN A N 1
ATOM 655 C CA . GLN A 1 86 ? -4.598 27.938 -49.469 1 55.78 86 GLN A CA 1
ATOM 656 C C . GLN A 1 86 ? -4.914 28.016 -50.969 1 55.78 86 GLN A C 1
ATOM 658 O O . GLN A 1 86 ? -5.141 29.094 -51.5 1 55.78 86 GLN A O 1
ATOM 663 N N . TYR A 1 87 ? -4.992 26.75 -51.625 1 51.03 87 TYR A N 1
ATOM 664 C CA . TYR A 1 87 ? -5.262 26.516 -53.062 1 51.03 87 TYR A CA 1
ATOM 665 C C . TYR A 1 87 ? -6.699 26.875 -53.406 1 51.03 87 TYR A C 1
ATOM 667 O O . TYR A 1 87 ? -6.957 27.516 -54.438 1 51.03 87 TYR A O 1
ATOM 675 N N . VAL A 1 88 ? -7.602 26.406 -52.531 1 50.06 88 VAL A N 1
ATOM 676 C CA . VAL A 1 88 ? -9.023 26.719 -52.688 1 50.06 88 VAL A CA 1
ATOM 677 C C . VAL A 1 88 ? -9.227 28.234 -52.656 1 50.06 88 VAL A C 1
ATOM 679 O O . VAL A 1 88 ? -9.945 28.797 -53.469 1 50.06 88 VAL A O 1
ATOM 682 N N . THR A 1 89 ? -8.633 28.781 -51.531 1 52.94 89 THR A N 1
ATOM 683 C CA . THR A 1 89 ? -8.719 30.219 -51.344 1 52.94 89 THR A CA 1
ATOM 684 C C . THR A 1 89 ? -8.172 30.953 -52.562 1 52.94 89 THR A C 1
ATOM 686 O O . THR A 1 89 ? -8.734 31.969 -52.969 1 52.94 89 THR A O 1
ATOM 689 N N . GLU A 1 90 ? -7.035 30.219 -53.062 1 51.53 90 GLU A N 1
ATOM 690 C CA . GLU A 1 90 ? -6.391 30.734 -54.25 1 51.53 90 GLU A CA 1
ATOM 691 C C . GLU A 1 90 ? -7.289 30.562 -55.469 1 51.53 90 GLU A C 1
ATOM 693 O O . GLU A 1 90 ? -7.418 31.469 -56.281 1 51.53 90 GLU A O 1
ATOM 698 N N . LEU A 1 91 ? -7.938 29.312 -55.531 1 47.88 91 LEU A N 1
ATOM 699 C CA . LEU A 1 91 ? -8.797 28.938 -56.656 1 47.88 91 LEU A CA 1
ATOM 700 C C . LEU A 1 91 ? -10.109 29.703 -56.625 1 47.88 91 LEU A C 1
ATOM 702 O O . LEU A 1 91 ? -10.641 30.078 -57.656 1 47.88 91 LEU A O 1
ATOM 706 N N . GLU A 1 92 ? -10.719 29.656 -55.406 1 43.91 92 GLU A N 1
ATOM 707 C CA . GLU A 1 92 ? -11.984 30.344 -55.188 1 43.91 92 GLU A CA 1
ATOM 708 C C . GLU A 1 92 ? -11.914 31.797 -55.625 1 43.91 92 GLU A C 1
ATOM 710 O O . GLU A 1 92 ? -12.875 32.344 -56.188 1 43.91 92 GLU A O 1
ATOM 715 N N . GLN A 1 93 ? -10.797 32.375 -55.188 1 45.41 93 GLN A N 1
ATOM 716 C CA . GLN A 1 93 ? -10.562 33.719 -55.656 1 45.41 93 GLN A CA 1
ATOM 717 C C . GLN A 1 93 ? -10.586 33.781 -57.188 1 45.41 93 GLN A C 1
ATOM 719 O O . GLN A 1 93 ? -11.07 34.781 -57.781 1 45.41 93 GLN A O 1
ATOM 724 N N . GLU A 1 94 ? -10.117 32.562 -57.812 1 40.56 94 GLU A N 1
ATOM 725 C CA . GLU A 1 94 ? -10.062 32.469 -59.25 1 40.56 94 GLU A CA 1
ATOM 726 C C . GLU A 1 94 ? -11.445 32.188 -59.844 1 40.56 94 GLU A C 1
ATOM 728 O O . GLU A 1 94 ? -11.68 32.375 -61.031 1 40.56 94 GLU A O 1
ATOM 733 N N . ARG A 1 95 ? -12.32 31.344 -58.969 1 35.84 95 ARG A N 1
ATOM 734 C CA . ARG A 1 95 ? -13.664 30.906 -59.344 1 35.84 95 ARG A CA 1
ATOM 735 C C . ARG A 1 95 ? -14.547 32.094 -59.688 1 35.84 95 ARG A C 1
ATOM 737 O O . ARG A 1 95 ? -15.531 31.953 -60.438 1 35.84 95 ARG A O 1
ATOM 744 N N . VAL A 1 96 ? -14.555 33.156 -58.844 1 32.81 96 VAL A N 1
ATOM 745 C CA . VAL A 1 96 ? -15.523 34.25 -59 1 32.81 96 VAL A CA 1
ATOM 746 C C . VAL A 1 96 ? -15.648 34.625 -60.469 1 32.81 96 VAL A C 1
ATOM 748 O O . VAL A 1 96 ? -16.703 35.094 -60.906 1 32.81 96 VAL A O 1
ATOM 751 N N . THR A 1 97 ? -14.492 34.469 -61.156 1 31.78 97 THR A N 1
ATOM 752 C CA . THR A 1 97 ? -14.586 35.125 -62.469 1 31.78 97 THR A CA 1
ATOM 753 C C . THR A 1 97 ? -15.383 34.281 -63.438 1 31.78 97 THR A C 1
ATOM 755 O O . THR A 1 97 ? -16.031 34.812 -64.375 1 31.78 97 THR A O 1
ATOM 758 N N . GLY A 1 98 ? -15.383 32.719 -63.5 1 22.56 98 GLY A N 1
ATOM 759 C CA . GLY A 1 98 ? -15.82 32.125 -64.75 1 22.56 98 GLY A CA 1
ATOM 760 C C . GLY A 1 98 ? -17.25 31.625 -64.688 1 22.56 98 GLY A C 1
ATOM 761 O O . GLY A 1 98 ? -17.75 31.062 -65.688 1 22.56 98 GLY A O 1
ATOM 762 N N . THR A 1 99 ? -18 31.125 -63.594 1 24 99 THR A N 1
ATOM 763 C CA . THR A 1 99 ? -19.125 30.188 -63.594 1 24 99 THR A CA 1
ATOM 764 C C . THR A 1 99 ? -20.391 30.875 -64.125 1 24 99 THR A C 1
ATOM 766 O O . THR A 1 99 ? -20.953 31.734 -63.406 1 24 99 THR A O 1
ATOM 769 N N . GLY A 1 100 ? -20.766 30.766 -65.312 1 21.67 100 GLY A N 1
ATOM 770 C CA . GLY A 1 100 ? -21.984 31.094 -66 1 21.67 100 GLY A CA 1
ATOM 771 C C . GLY A 1 100 ? -23.156 30.203 -65.625 1 21.67 100 GLY A C 1
ATOM 772 O O . GLY A 1 100 ? -23.953 30.547 -64.75 1 21.67 100 GLY A O 1
ATOM 773 N N . VAL A 1 101 ? -24 29.094 -66.5 1 19.05 101 VAL A N 1
ATOM 774 C CA . VAL A 1 101 ? -25.375 28.906 -67 1 19.05 101 VAL A CA 1
ATOM 775 C C . VAL A 1 101 ? -25.969 27.641 -66.375 1 19.05 101 VAL A C 1
ATOM 777 O O . VAL A 1 101 ? -27.031 27.188 -66.812 1 19.05 101 VAL A O 1
ATOM 780 N N . VAL A 1 102 ? -25.875 26.781 -65.25 1 18.64 102 VAL A N 1
ATOM 781 C CA . VAL A 1 102 ? -26.312 25.391 -65.25 1 18.64 102 VAL A CA 1
ATOM 782 C C . VAL A 1 102 ? -27.812 25.328 -64.875 1 18.64 102 VAL A C 1
ATOM 784 O O . VAL A 1 102 ? -28.25 25.922 -63.906 1 18.64 102 VAL A O 1
ATOM 787 N N . THR A 1 103 ? -28.891 24.344 -65.625 1 18 103 THR A N 1
ATOM 788 C CA . THR A 1 103 ? -30.281 24.031 -66 1 18 103 THR A CA 1
ATOM 789 C C . THR A 1 103 ? -30.875 23.047 -65 1 18 103 THR A C 1
ATOM 791 O O . THR A 1 103 ? -30.156 22.281 -64.375 1 18 103 THR A O 1
ATOM 794 N N . GLN A 1 104 ? -32.531 22.453 -64.75 1 17.83 104 GLN A N 1
ATOM 795 C CA . GLN A 1 104 ? -33.719 22.281 -63.969 1 17.83 104 GLN A CA 1
ATOM 796 C C . GLN A 1 104 ? -34.094 20.812 -63.812 1 17.83 104 GLN A C 1
ATOM 798 O O . GLN A 1 104 ? -35.062 20.469 -63.125 1 17.83 104 GLN A O 1
ATOM 803 N N . HIS A 1 105 ? -33.594 19.453 -63.938 1 16.98 105 HIS A N 1
ATOM 804 C CA . HIS A 1 105 ? -34.406 18.281 -64.312 1 16.98 105 HIS A CA 1
ATOM 805 C C . HIS A 1 105 ? -35 17.594 -63.094 1 16.98 105 HIS A C 1
ATOM 807 O O . HIS A 1 105 ? -34.344 17.375 -62.094 1 16.98 105 HIS A O 1
ATOM 813 N N . GLU A 1 106 ? -36.656 16.938 -62.812 1 17.69 106 GLU A N 1
ATOM 814 C CA . GLU A 1 106 ? -37.812 16.703 -61.969 1 17.69 106 GLU A CA 1
ATOM 815 C C . GLU A 1 106 ? -37.969 15.219 -61.625 1 17.69 106 GLU A C 1
ATOM 817 O O . GLU A 1 106 ? -38.656 14.852 -60.656 1 17.69 106 GLU A O 1
ATOM 822 N N . PRO A 1 107 ? -37.656 13.852 -61.969 1 17.09 107 PRO A N 1
ATOM 823 C CA . PRO A 1 107 ? -38.656 12.812 -62.25 1 17.09 107 PRO A CA 1
ATOM 824 C C . PRO A 1 107 ? -39.031 12.008 -61 1 17.09 107 PRO A C 1
ATOM 826 O O . PRO A 1 107 ? -40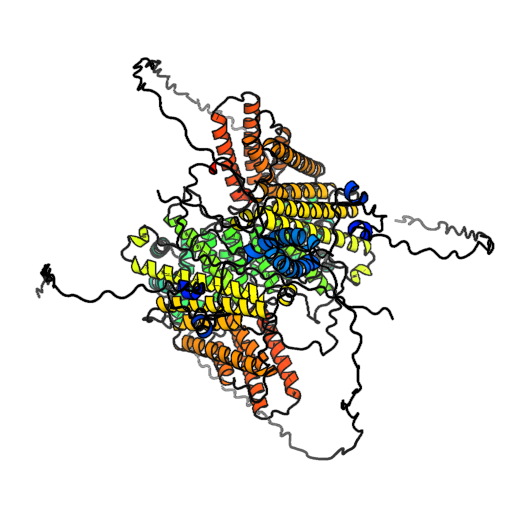.188 11.656 -60.812 1 17.09 107 PRO A O 1
ATOM 829 N N . CYS A 1 108 ? -38.469 11.273 -59.938 1 16.39 108 CYS A N 1
ATOM 830 C CA . CYS A 1 108 ? -38.438 9.828 -59.75 1 16.39 108 CYS A CA 1
ATOM 831 C C . CYS A 1 108 ? -39.562 9.383 -58.812 1 16.39 108 CYS A C 1
ATOM 833 O O . CYS A 1 108 ? -39.938 10.125 -57.906 1 16.39 108 CYS A O 1
ATOM 835 N N . ALA A 1 109 ? -40.281 7.703 -58.719 1 16.75 109 ALA A N 1
ATOM 836 C CA . ALA A 1 109 ? -41.375 6.73 -58.625 1 16.75 109 ALA A CA 1
ATOM 837 C C . ALA A 1 109 ? -41.344 6.012 -57.281 1 16.75 109 ALA A C 1
ATOM 839 O O . ALA A 1 109 ? -40.438 5.223 -57 1 16.75 109 ALA A O 1
ATOM 840 N N . ALA A 1 110 ? -41.75 6.203 -56.062 1 16.84 110 ALA A N 1
ATOM 841 C CA . ALA A 1 110 ? -41.406 5.609 -54.781 1 16.84 110 ALA A CA 1
ATOM 842 C C . ALA A 1 110 ? -42.344 4.48 -54.406 1 16.84 110 ALA A C 1
ATOM 844 O O . ALA A 1 110 ? -43.531 4.719 -54.156 1 16.84 110 ALA A O 1
ATOM 845 N N . GLY A 1 111 ? -42.281 3.16 -54.781 1 14.91 111 GLY A N 1
ATOM 846 C CA . GLY A 1 111 ? -43.094 1.942 -54.75 1 14.91 111 GLY A CA 1
ATOM 847 C C . GLY A 1 111 ? -43.344 1.447 -53.344 1 14.91 111 GLY A C 1
ATOM 848 O O . GLY A 1 111 ? -42.75 1.936 -52.375 1 14.91 111 GLY A O 1
ATOM 849 N N . GLU A 1 112 ? -43.844 -0.042 -53 1 15.79 112 GLU A N 1
ATOM 850 C CA . GLU A 1 112 ? -44.938 -0.943 -52.594 1 15.79 112 GLU A CA 1
ATOM 851 C C . GLU A 1 112 ? -44.625 -1.571 -51.219 1 15.79 112 GLU A C 1
ATOM 853 O O . GLU A 1 112 ? -45.5 -1.555 -50.344 1 15.79 112 GLU A O 1
ATOM 858 N N . THR A 1 113 ? -43.656 -2.615 -50.938 1 15.22 113 THR A N 1
ATOM 859 C CA . THR A 1 113 ? -43.875 -4.031 -50.656 1 15.22 113 THR A CA 1
ATOM 860 C C . THR A 1 113 ? -43.906 -4.293 -49.156 1 15.22 113 THR A C 1
ATOM 862 O O . THR A 1 113 ? -42.875 -4.23 -48.5 1 15.22 113 THR A O 1
ATOM 865 N N . ALA A 1 114 ? -44.688 -4 -48.344 1 15.89 114 ALA A N 1
ATOM 866 C CA . ALA A 1 114 ? -44.562 -4.168 -46.906 1 15.89 114 ALA A CA 1
ATOM 867 C C . ALA A 1 114 ? -44.938 -5.586 -46.469 1 15.89 114 ALA A C 1
ATOM 869 O O . ALA A 1 114 ? -46.125 -5.949 -46.469 1 15.89 114 ALA A O 1
ATOM 870 N N . ALA A 1 115 ? -44.281 -6.609 -46.844 1 14.39 115 ALA A N 1
ATOM 871 C CA . ALA A 1 115 ? -44.531 -8.031 -46.656 1 14.39 115 ALA A CA 1
ATOM 872 C C . ALA A 1 115 ? -44.812 -8.328 -45.188 1 14.39 115 ALA A C 1
ATOM 874 O O . ALA A 1 115 ? -44.594 -7.473 -44.312 1 14.39 115 ALA A O 1
ATOM 875 N N . ALA A 1 116 ? -44.25 -9.586 -44.625 1 14.71 116 ALA A N 1
ATOM 876 C CA . ALA A 1 116 ? -44.688 -10.922 -44.25 1 14.71 116 ALA A CA 1
ATOM 877 C C . ALA A 1 116 ? -44.719 -11.07 -42.719 1 14.71 116 ALA A C 1
ATOM 879 O O . ALA A 1 116 ? -45.688 -11.539 -42.156 1 14.71 116 ALA A O 1
ATOM 880 N N . THR A 1 117 ? -43.5 -11.109 -42.031 1 14.97 117 THR A N 1
ATOM 881 C CA . THR A 1 117 ? -43.062 -12.336 -41.406 1 14.97 117 THR A CA 1
ATOM 882 C C . THR A 1 117 ? -43.812 -12.547 -40.094 1 14.97 117 THR A C 1
ATOM 884 O O . THR A 1 117 ? -44.312 -11.594 -39.5 1 14.97 117 THR A O 1
ATOM 887 N N . ALA A 1 118 ? -43.562 -13.773 -39.344 1 15.26 118 ALA A N 1
ATOM 888 C CA . ALA A 1 118 ? -44.094 -14.992 -38.75 1 15.26 118 ALA A CA 1
ATOM 889 C C . ALA A 1 118 ? -44.125 -14.898 -37.25 1 15.26 118 ALA A C 1
ATOM 891 O O . ALA A 1 118 ? -44.781 -15.719 -36.562 1 15.26 118 ALA A O 1
ATOM 892 N N . ILE A 1 119 ? -43.875 -13.898 -36.656 1 15.5 119 ILE A N 1
ATOM 893 C CA . ILE A 1 119 ? -43.375 -14.266 -35.344 1 15.5 119 ILE A CA 1
ATOM 894 C C . ILE A 1 119 ? -44.438 -15.008 -34.562 1 15.5 119 ILE A C 1
ATOM 896 O O . ILE A 1 119 ? -45.594 -14.531 -34.438 1 15.5 119 ILE A O 1
ATOM 900 N N . ALA A 1 120 ? -44.062 -16.234 -34.219 1 15.81 120 ALA A N 1
ATOM 901 C CA . ALA A 1 120 ? -44.594 -17.469 -33.625 1 15.81 120 ALA A CA 1
ATOM 902 C C . ALA A 1 120 ? -45 -17.25 -32.156 1 15.81 120 ALA A C 1
ATOM 904 O O . ALA A 1 120 ? -44.125 -17.078 -31.312 1 15.81 120 ALA A O 1
ATOM 905 N N . THR A 1 121 ? -45.469 -16.344 -31.844 1 16.48 121 THR A N 1
ATOM 906 C CA . THR A 1 121 ? -45.75 -16.25 -30.406 1 16.48 121 THR A CA 1
ATOM 907 C C . THR A 1 121 ? -46.5 -17.516 -29.922 1 16.48 121 THR A C 1
ATOM 909 O O . THR A 1 121 ? -47.438 -17.969 -30.562 1 16.48 121 THR A O 1
ATOM 912 N N . ARG A 1 122 ? -45.812 -18.078 -28.969 1 16.41 122 ARG A N 1
ATOM 913 C CA . ARG A 1 122 ? -45.812 -19.25 -28.078 1 16.41 122 ARG A CA 1
ATOM 914 C C . ARG A 1 122 ? -47.156 -19.391 -27.375 1 16.41 122 ARG A C 1
ATOM 916 O O . ARG A 1 122 ? -47.75 -18.391 -26.922 1 16.41 122 ARG A O 1
ATOM 923 N N . ALA A 1 123 ? -47.656 -20.562 -27.625 1 15.88 123 ALA A N 1
ATOM 924 C CA . ALA A 1 123 ? -48.781 -21.422 -27.25 1 15.88 123 ALA A CA 1
ATOM 925 C C . ALA A 1 123 ? -48.812 -21.688 -25.75 1 15.88 123 ALA A C 1
ATOM 927 O O . ALA A 1 123 ? -47.75 -22.031 -25.172 1 15.88 123 ALA A O 1
ATOM 928 N N . GLY A 1 124 ? -49.438 -21.062 -24.984 1 16.16 124 GLY A N 1
ATOM 929 C CA . GLY A 1 124 ? -49.938 -21.203 -23.625 1 16.16 124 GLY A CA 1
ATOM 930 C C . GLY A 1 124 ? -50.531 -22.562 -23.344 1 16.16 124 GLY A C 1
ATOM 931 O O . GLY A 1 124 ? -51.688 -22.844 -23.766 1 16.16 124 GLY A O 1
ATOM 932 N N . ASP A 1 125 ? -49.719 -23.719 -23.547 1 14.51 125 ASP A N 1
ATOM 933 C CA . ASP A 1 125 ? -50.188 -25.078 -23.344 1 14.51 125 ASP A CA 1
ATOM 934 C C . ASP A 1 125 ? -50.906 -25.234 -22 1 14.51 125 ASP A C 1
ATOM 936 O O . ASP A 1 125 ? -50.656 -24.469 -21.078 1 14.51 125 ASP A O 1
ATOM 940 N N . THR A 1 126 ? -51.562 -26.531 -21.781 1 15.08 126 THR A N 1
ATOM 941 C CA . THR A 1 126 ? -52.625 -27.375 -21.297 1 15.08 126 THR A CA 1
ATOM 942 C C . THR A 1 126 ? -52.344 -27.875 -19.891 1 15.08 126 THR A C 1
ATOM 944 O O . THR A 1 126 ? -51.188 -28.016 -19.5 1 15.08 126 THR A O 1
ATOM 947 N N . ARG A 1 127 ? -53.469 -28.234 -19.062 1 17.17 127 ARG A N 1
ATOM 948 C CA . ARG A 1 127 ? -54.125 -28.578 -17.797 1 17.17 127 ARG A CA 1
ATOM 949 C C . ARG A 1 127 ? -53.844 -30.031 -17.422 1 17.17 127 ARG A C 1
ATOM 951 O O . ARG A 1 127 ? -54.156 -30.453 -16.312 1 17.17 127 ARG A O 1
ATOM 958 N N . THR A 1 128 ? -53.312 -30.984 -18.25 1 14.56 128 THR A N 1
ATOM 959 C CA . THR A 1 128 ? -54.031 -32.219 -17.984 1 14.56 128 THR A CA 1
ATOM 960 C C . THR A 1 128 ? -53.75 -32.75 -16.594 1 14.56 128 THR A C 1
ATOM 962 O O . THR A 1 128 ? -52.812 -32.281 -15.922 1 14.56 128 THR A O 1
ATOM 965 N N . ALA A 1 129 ? -53.562 -34.188 -16.484 1 15.11 129 ALA A N 1
ATOM 966 C CA . ALA A 1 129 ? -54.281 -35.375 -16 1 15.11 129 ALA A CA 1
ATOM 967 C C . ALA A 1 129 ? -53.688 -35.875 -14.68 1 15.11 129 ALA A C 1
ATOM 969 O O . ALA A 1 129 ? -54.406 -35.969 -13.68 1 15.11 129 ALA A O 1
ATOM 970 N N . ASP A 1 130 ? -52.844 -37 -14.703 1 14.91 130 ASP A N 1
ATOM 971 C CA . ASP A 1 130 ? -53.25 -38.344 -14.273 1 14.91 130 ASP A CA 1
ATOM 972 C C . ASP A 1 130 ? -52.906 -38.594 -12.812 1 14.91 130 ASP A C 1
ATOM 974 O O . ASP A 1 130 ? -52.094 -37.844 -12.234 1 14.91 130 ASP A O 1
ATOM 978 N N . THR A 1 131 ? -52.406 -39.906 -12.625 1 14.87 131 THR A N 1
ATOM 979 C CA . THR A 1 131 ? -52.688 -41.125 -11.906 1 14.87 131 THR A CA 1
ATOM 980 C C . THR A 1 131 ? -51.781 -41.281 -10.688 1 14.87 131 THR A C 1
ATOM 982 O O . THR A 1 131 ? -50.562 -41.188 -10.82 1 14.87 131 THR A O 1
ATOM 985 N N . ARG A 1 132 ? -52.312 -41.188 -9.562 1 17.27 132 ARG A N 1
ATOM 986 C CA . ARG A 1 132 ? -52.062 -41.406 -8.141 1 17.27 132 ARG A CA 1
ATOM 987 C C . ARG A 1 132 ? -51.625 -42.844 -7.883 1 17.27 132 ARG A C 1
ATOM 989 O O . ARG A 1 132 ? -52.156 -43.5 -6.973 1 17.27 132 ARG A O 1
ATOM 996 N N . GLN A 1 133 ? -50.75 -43.531 -8.758 1 14.48 133 GLN A N 1
ATOM 997 C CA . GLN A 1 133 ? -50.812 -44.938 -8.406 1 14.48 133 GLN A CA 1
ATOM 998 C C . GLN A 1 133 ? -50.344 -45.188 -6.973 1 14.48 133 GLN A C 1
ATOM 1000 O O . GLN A 1 133 ? -49.656 -44.344 -6.395 1 14.48 133 GLN A O 1
ATOM 1005 N N . PRO A 1 134 ? -49.969 -46.625 -6.711 1 16.42 134 PRO A N 1
ATOM 1006 C CA . PRO A 1 134 ? -50.281 -47.688 -5.754 1 16.42 134 PRO A CA 1
ATOM 1007 C C . PRO A 1 134 ? -49.312 -47.75 -4.574 1 16.42 134 PRO A C 1
ATOM 1009 O O . PRO A 1 134 ? -48.312 -47.031 -4.566 1 16.42 134 PRO A O 1
ATOM 1012 N N . GLN A 1 135 ? -48.562 -48.938 -4.438 1 15.91 135 GLN A N 1
ATOM 1013 C CA . GLN A 1 135 ? -48.719 -50.062 -3.523 1 15.91 135 GLN A CA 1
ATOM 1014 C C . GLN A 1 135 ? -47.625 -50.062 -2.445 1 15.91 135 GLN A C 1
ATOM 1016 O O . GLN A 1 135 ? -47.938 -50.125 -1.253 1 15.91 135 GLN A O 1
ATOM 1021 N N . PRO A 1 136 ? -46.469 -50.844 -2.664 1 16.53 136 PRO A N 1
ATOM 1022 C CA . PRO A 1 136 ? -46.312 -52.062 -1.88 1 16.53 136 PRO A CA 1
ATOM 1023 C C . PRO A 1 136 ? -45.562 -51.812 -0.559 1 16.53 136 PRO A C 1
ATOM 1025 O O . PRO A 1 136 ? -45.031 -50.75 -0.326 1 16.53 136 PRO A O 1
ATOM 1028 N N . GLN A 1 137 ? -44.438 -52.719 -0.251 1 16.72 137 GLN A N 1
ATOM 1029 C CA . GLN A 1 137 ? -44.25 -53.812 0.684 1 16.72 137 GLN A CA 1
ATOM 1030 C C . GLN A 1 137 ? -43.375 -53.438 1.856 1 16.72 137 GLN A C 1
ATOM 1032 O O . GLN A 1 137 ? -42.625 -52.438 1.768 1 16.72 137 GLN A O 1
ATOM 1037 N N . PRO A 1 138 ? -42.938 -54.375 2.883 1 18.8 138 PRO A N 1
ATOM 1038 C CA . PRO A 1 138 ? -42.906 -54.719 4.309 1 18.8 138 PRO A CA 1
ATOM 1039 C C . PRO A 1 138 ? -41.5 -54.562 4.91 1 18.8 138 PRO A C 1
ATOM 1041 O O . PRO A 1 138 ? -41.375 -54.438 6.133 1 18.8 138 PRO A O 1
ATOM 1044 N N . GLN A 1 139 ? -40.375 -54.375 4.043 1 17.59 139 GLN A N 1
ATOM 1045 C CA . GLN A 1 139 ? -39.375 -55.344 4.5 1 17.59 139 GLN A CA 1
ATOM 1046 C C . GLN A 1 139 ? -38.844 -54.969 5.883 1 17.59 139 GLN A C 1
ATOM 1048 O O . GLN A 1 139 ? -38.906 -53.812 6.289 1 17.59 139 GLN A O 1
ATOM 1053 N N . ALA A 1 140 ? -38.062 -55.969 6.551 1 19.45 140 ALA A N 1
ATOM 1054 C CA . ALA A 1 140 ? -37.75 -56.688 7.777 1 19.45 140 ALA A CA 1
ATOM 1055 C C . ALA A 1 140 ? -36.594 -56.062 8.523 1 19.45 140 ALA A C 1
ATOM 1057 O O . ALA A 1 140 ? -35.469 -55.969 7.992 1 19.45 140 ALA A O 1
ATOM 1058 N N . ASN A 1 141 ? -36.719 -55 9.281 1 19.06 141 ASN A N 1
ATOM 1059 C CA . ASN A 1 141 ? -35.812 -54.219 10.094 1 19.06 141 ASN A CA 1
ATOM 1060 C C . ASN A 1 141 ? -35.031 -55.094 11.086 1 19.06 141 ASN A C 1
ATOM 1062 O O . ASN A 1 141 ? -35.594 -55.531 12.094 1 19.06 141 ASN A O 1
ATOM 1066 N N . THR A 1 142 ? -34.438 -56.188 10.492 1 18.42 142 THR A N 1
ATOM 1067 C CA . THR A 1 142 ? -33.906 -57.125 11.484 1 18.42 142 THR A CA 1
ATOM 1068 C C . THR A 1 1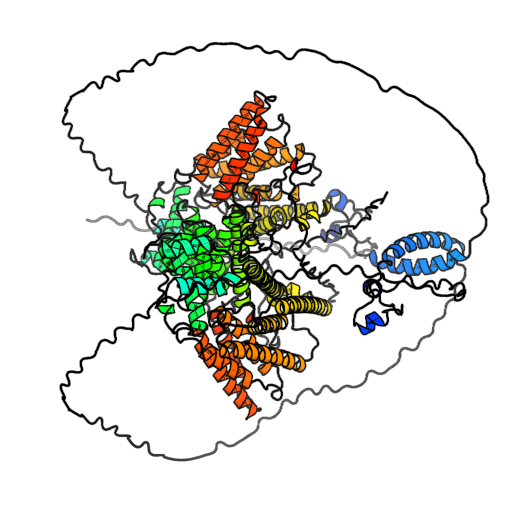42 ? -32.969 -56.406 12.438 1 18.42 142 THR A C 1
ATOM 1070 O O . THR A 1 142 ? -32.25 -55.469 12.039 1 18.42 142 THR A O 1
ATOM 1073 N N . PRO A 1 143 ? -33.156 -56.625 13.727 1 20.7 143 PRO A N 1
ATOM 1074 C CA . PRO A 1 143 ? -32.719 -56.062 15.016 1 20.7 143 PRO A CA 1
ATOM 1075 C C . PRO A 1 143 ? -31.219 -56.25 15.25 1 20.7 143 PRO A C 1
ATOM 1077 O O . PRO A 1 143 ? -30.734 -57.375 15.312 1 20.7 143 PRO A O 1
ATOM 1080 N N . TRP A 1 144 ? -30.312 -55.719 14.312 1 18.59 144 TRP A N 1
ATOM 1081 C CA . TRP A 1 144 ? -28.922 -56.156 14.414 1 18.59 144 TRP A CA 1
ATOM 1082 C C . TRP A 1 144 ? -28.391 -56 15.836 1 18.59 144 TRP A C 1
ATOM 1084 O O . TRP A 1 144 ? -28.453 -54.906 16.391 1 18.59 144 TRP A O 1
ATOM 1094 N N . THR A 1 145 ? -28.578 -57.031 16.688 1 19.48 145 THR A N 1
ATOM 1095 C CA . THR A 1 145 ? -28.234 -57.281 18.078 1 19.48 145 THR A CA 1
ATOM 1096 C C . THR A 1 145 ? -26.734 -57.125 18.297 1 19.48 145 THR A C 1
ATOM 1098 O O . THR A 1 145 ? -25.938 -57.906 17.781 1 19.48 145 THR A O 1
ATOM 1101 N N . VAL A 1 146 ? -26.188 -55.969 18.062 1 19.72 146 VAL A N 1
ATOM 1102 C CA . VAL A 1 146 ? -24.734 -55.875 18.203 1 19.72 146 VAL A CA 1
ATOM 1103 C C . VAL A 1 146 ? -24.328 -56.312 19.609 1 19.72 146 VAL A C 1
ATOM 1105 O O . VAL A 1 146 ? -24.703 -55.688 20.609 1 19.72 146 VAL A O 1
ATOM 1108 N N . THR A 1 147 ? -24.234 -57.594 19.766 1 18.81 147 THR A N 1
ATOM 1109 C CA . THR A 1 147 ? -23.812 -58.25 21.016 1 18.81 147 THR A CA 1
ATOM 1110 C C . THR A 1 147 ? -22.453 -57.719 21.469 1 18.81 147 THR A C 1
ATOM 1112 O O . THR A 1 147 ? -21.469 -57.812 20.734 1 18.81 147 THR A O 1
ATOM 1115 N N . GLN A 1 148 ? -22.438 -56.625 22.219 1 20.72 148 GLN A N 1
ATOM 1116 C CA . GLN A 1 148 ? -21.312 -56.062 22.953 1 20.72 148 GLN A CA 1
ATOM 1117 C C . GLN A 1 148 ? -20.641 -57.125 23.828 1 20.72 148 GLN A C 1
ATOM 1119 O O . GLN A 1 148 ? -21.234 -57.625 24.781 1 20.72 148 GLN A O 1
ATOM 1124 N N . SER A 1 149 ? -20.125 -58.188 23.188 1 19.28 149 SER A N 1
ATOM 1125 C CA . SER A 1 149 ? -19.562 -59.125 24.141 1 19.28 149 SER A CA 1
ATOM 1126 C C . SER A 1 149 ? -18.5 -58.469 25.016 1 19.28 149 SER A C 1
ATOM 1128 O O . SER A 1 149 ? -17.766 -57.594 24.562 1 19.28 149 SER A O 1
ATOM 1130 N N . PRO A 1 150 ? -18.641 -58.594 26.391 1 22.83 150 PRO A N 1
ATOM 1131 C CA . PRO A 1 150 ? -17.906 -58.125 27.594 1 22.83 150 PRO A CA 1
ATOM 1132 C C . PRO A 1 150 ? -16.469 -58.625 27.625 1 22.83 150 PRO A C 1
ATOM 1134 O O . PRO A 1 150 ? -15.773 -58.438 28.625 1 22.83 150 PRO A O 1
ATOM 1137 N N . GLY A 1 151 ? -15.734 -58.812 26.484 1 19.22 151 GLY A N 1
ATOM 1138 C CA . GLY A 1 151 ? -14.562 -59.594 26.781 1 19.22 151 GLY A CA 1
ATOM 1139 C C . GLY A 1 151 ? -13.648 -59 27.812 1 19.22 151 GLY A C 1
ATOM 1140 O O . GLY A 1 151 ? -13.422 -57.781 27.812 1 19.22 151 GLY A O 1
ATOM 1141 N N . THR A 1 152 ? -13.562 -59.531 29.047 1 21.08 152 THR A N 1
ATOM 1142 C CA . THR A 1 152 ? -12.938 -59.344 30.359 1 21.08 152 THR A CA 1
ATOM 1143 C C . THR A 1 152 ? -11.414 -59.281 30.219 1 21.08 152 THR A C 1
ATOM 1145 O O . THR A 1 152 ? -10.719 -58.969 31.188 1 21.08 152 THR A O 1
ATOM 1148 N N . GLY A 1 153 ? -10.734 -59.719 29.109 1 20.73 153 GLY A N 1
ATOM 1149 C CA . GLY A 1 153 ? -9.469 -60.281 29.547 1 20.73 153 GLY A CA 1
ATOM 1150 C C . GLY A 1 153 ? -8.484 -59.25 30.031 1 20.73 153 GLY A C 1
ATOM 1151 O O . GLY A 1 153 ? -8.406 -58.156 29.469 1 20.73 153 GLY A O 1
ATOM 1152 N N . THR A 1 154 ? -8.086 -59.125 31.344 1 23.23 154 THR A N 1
ATOM 1153 C CA . THR A 1 154 ? -7.281 -58.312 32.25 1 23.23 154 THR A CA 1
ATOM 1154 C C . THR A 1 154 ? -5.828 -58.281 31.781 1 23.23 154 THR A C 1
ATOM 1156 O O . THR A 1 154 ? -4.984 -57.656 32.438 1 23.23 154 THR A O 1
ATOM 1159 N N . GLY A 1 155 ? -5.395 -58.75 30.578 1 21.88 155 GLY A N 1
ATOM 1160 C CA . GLY A 1 155 ? -3.975 -59.031 30.672 1 21.88 155 GLY A CA 1
ATOM 1161 C C . GLY A 1 155 ? -3.111 -57.812 30.812 1 21.88 155 GLY A C 1
ATOM 1162 O O . GLY A 1 155 ? -3.457 -56.75 30.297 1 21.88 155 GLY A O 1
ATOM 1163 N N . THR A 1 156 ? -2.279 -57.625 31.891 1 24.89 156 THR A N 1
ATOM 1164 C CA . THR A 1 156 ? -1.366 -56.656 32.531 1 24.89 156 THR A CA 1
ATOM 1165 C C . THR A 1 156 ? -0.242 -56.281 31.562 1 24.89 156 THR A C 1
ATOM 1167 O O . THR A 1 156 ? 0.699 -55.594 31.953 1 24.89 156 THR A O 1
ATOM 1170 N N . GLY A 1 157 ? -0.379 -56.469 30.203 1 22.56 157 GLY A N 1
ATOM 1171 C CA . GLY A 1 157 ? 0.927 -56.406 29.578 1 22.56 157 GLY A CA 1
ATOM 1172 C C . GLY A 1 157 ? 1.579 -55.031 29.641 1 22.56 157 GLY A C 1
ATOM 1173 O O . GLY A 1 157 ? 0.9 -54.031 29.531 1 22.56 157 GLY A O 1
ATOM 1174 N N . THR A 1 158 ? 2.725 -54.875 30.375 1 27.23 158 THR A N 1
ATOM 1175 C CA . THR A 1 158 ? 3.689 -53.844 30.672 1 27.23 158 THR A CA 1
ATOM 1176 C C . THR A 1 158 ? 4.207 -53.188 29.375 1 27.23 158 THR A C 1
ATOM 1178 O O . THR A 1 158 ? 5.059 -53.781 28.703 1 27.23 158 THR A O 1
ATOM 1181 N N . GLY A 1 159 ? 3.365 -52.875 28.406 1 24.53 159 GLY A N 1
ATOM 1182 C CA . GLY A 1 159 ? 3.895 -52.375 27.156 1 24.53 159 GLY A CA 1
ATOM 1183 C C . GLY A 1 159 ? 4.684 -51.094 27.297 1 24.53 159 GLY A C 1
ATOM 1184 O O . GLY A 1 159 ? 4.176 -50.094 27.828 1 24.53 159 GLY A O 1
ATOM 1185 N N . THR A 1 160 ? 6.008 -51.219 27.453 1 29.59 160 THR A N 1
ATOM 1186 C CA . THR A 1 160 ? 7.02 -50.156 27.469 1 29.59 160 THR A CA 1
ATOM 1187 C C . THR A 1 160 ? 6.836 -49.219 26.281 1 29.59 160 THR A C 1
ATOM 1189 O O . THR A 1 160 ? 7.047 -49.625 25.125 1 29.59 160 THR A O 1
ATOM 1192 N N . GLY A 1 161 ? 5.789 -48.469 26.281 1 28.05 161 GLY A N 1
ATOM 1193 C CA . GLY A 1 161 ? 5.531 -47.438 25.297 1 28.05 161 GLY A CA 1
ATOM 1194 C C . GLY A 1 161 ? 6.715 -46.5 25.078 1 28.05 161 GLY A C 1
ATOM 1195 O O . GLY A 1 161 ? 7.086 -45.75 25.953 1 28.05 161 GLY A O 1
ATOM 1196 N N . THR A 1 162 ? 7.742 -47.031 24.375 1 30.22 162 THR A N 1
ATOM 1197 C CA . THR A 1 162 ? 8.852 -46.188 23.984 1 30.22 162 THR A CA 1
ATOM 1198 C C . THR A 1 162 ? 8.344 -44.875 23.375 1 30.22 162 THR A C 1
ATOM 1200 O O . THR A 1 162 ? 7.527 -44.906 22.453 1 30.22 162 THR A O 1
ATOM 1203 N N . ALA A 1 163 ? 8.273 -43.844 24.188 1 32.62 163 ALA A N 1
ATOM 1204 C CA . ALA A 1 163 ? 8.078 -42.469 23.766 1 32.62 163 ALA A CA 1
ATOM 1205 C C . ALA A 1 163 ? 8.797 -42.156 22.453 1 32.62 163 ALA A C 1
ATOM 1207 O O . ALA A 1 163 ? 10.031 -42.188 22.391 1 32.62 163 ALA A O 1
ATOM 1208 N N . VAL A 1 164 ? 8.242 -42.625 21.406 1 30.84 164 VAL A N 1
ATOM 1209 C CA . VAL A 1 164 ? 8.789 -42.156 20.141 1 30.84 164 VAL A CA 1
ATOM 1210 C C . VAL A 1 164 ? 9.141 -40.688 20.219 1 30.84 164 VAL A C 1
ATOM 1212 O O . VAL A 1 164 ? 8.258 -39.844 20.359 1 30.84 164 VAL A O 1
ATOM 1215 N N . THR A 1 165 ? 10.164 -40.344 20.891 1 34.03 165 THR A N 1
ATOM 1216 C CA . THR A 1 165 ? 10.719 -39 20.812 1 34.03 165 THR A CA 1
ATOM 1217 C C . THR A 1 165 ? 10.609 -38.469 19.391 1 34.03 165 THR A C 1
ATOM 1219 O O . THR A 1 165 ? 10.969 -39.156 18.422 1 34.03 165 THR A O 1
ATOM 1222 N N . PRO A 1 166 ? 9.672 -37.625 19.125 1 36.84 166 PRO A N 1
ATOM 1223 C CA . PRO A 1 166 ? 9.633 -37.094 17.766 1 36.84 166 PRO A CA 1
ATOM 1224 C C . PRO A 1 166 ? 11.023 -36.938 17.141 1 36.84 166 PRO A C 1
ATOM 1226 O O . PRO A 1 166 ? 11.961 -36.562 17.844 1 36.84 166 PRO A O 1
ATOM 1229 N N . ALA A 1 167 ? 11.453 -37.781 16.344 1 37.31 167 ALA A N 1
ATOM 1230 C CA . ALA A 1 167 ? 12.766 -37.781 15.703 1 37.31 167 ALA A CA 1
ATOM 1231 C C . ALA A 1 167 ? 13.266 -36.344 15.469 1 37.31 167 ALA A C 1
ATOM 1233 O O . ALA A 1 167 ? 12.539 -35.5 14.93 1 37.31 167 ALA A O 1
ATOM 1234 N N . ARG A 1 168 ? 14.086 -35.75 16.266 1 43.91 168 ARG A N 1
ATOM 1235 C CA . ARG A 1 168 ? 14.805 -34.5 16.062 1 43.91 168 ARG A CA 1
ATOM 1236 C C . ARG A 1 168 ? 15.25 -34.375 14.609 1 43.91 168 ARG A C 1
ATOM 1238 O O . ARG A 1 168 ? 16.141 -35.094 14.148 1 43.91 168 ARG A O 1
ATOM 1245 N N . VAL A 1 169 ? 14.336 -34.094 13.758 1 50.56 169 VAL A N 1
ATOM 1246 C CA . VAL A 1 169 ? 14.711 -33.906 12.367 1 50.56 169 VAL A CA 1
ATOM 1247 C C . VAL A 1 169 ? 16.016 -33.125 12.281 1 50.56 169 VAL A C 1
ATOM 1249 O O . VAL A 1 169 ? 16.109 -32 12.82 1 50.56 169 VAL A O 1
ATOM 1252 N N . GLU A 1 170 ? 17.141 -33.75 12.156 1 60.44 170 GLU A N 1
ATOM 1253 C CA . GLU A 1 170 ? 18.484 -33.156 12.031 1 60.44 170 GLU A CA 1
ATOM 1254 C C . GLU A 1 170 ? 18.516 -32.094 10.953 1 60.44 170 GLU A C 1
ATOM 1256 O O . GLU A 1 170 ? 18.172 -32.344 9.797 1 60.44 170 GLU A O 1
ATOM 1261 N N . ILE A 1 171 ? 18.578 -30.812 11.398 1 66.75 171 ILE A N 1
ATOM 1262 C CA . ILE A 1 171 ? 18.781 -29.688 10.492 1 66.75 171 ILE A CA 1
ATOM 1263 C C . ILE A 1 171 ? 20.094 -29.859 9.734 1 66.75 171 ILE A C 1
ATOM 1265 O O . ILE A 1 171 ? 21.141 -30.109 10.344 1 66.75 171 ILE A O 1
ATOM 1269 N N . PRO A 1 172 ? 20 -30.016 8.469 1 74.38 172 PRO A N 1
ATOM 1270 C CA . PRO A 1 172 ? 21.234 -30.094 7.672 1 74.38 172 PRO A CA 1
ATOM 1271 C C . PRO A 1 172 ? 22.266 -29.062 8.094 1 74.38 172 PRO A C 1
ATOM 1273 O O . PRO A 1 172 ? 21.953 -28.109 8.805 1 74.38 172 PRO A O 1
ATOM 1276 N N . ASP A 1 173 ? 23.438 -29.297 7.676 1 81.94 173 ASP A N 1
ATOM 1277 C CA . ASP A 1 173 ? 24.531 -28.359 7.906 1 81.94 173 ASP A CA 1
ATOM 1278 C C . ASP A 1 173 ? 24.172 -26.953 7.402 1 81.94 173 ASP A C 1
ATOM 1280 O O . ASP A 1 173 ? 23.641 -26.812 6.305 1 81.94 173 ASP A O 1
ATOM 1284 N N . PRO A 1 174 ? 24.391 -26.016 8.211 1 85.38 174 PRO A N 1
ATOM 1285 C CA . PRO A 1 174 ? 24.078 -24.641 7.832 1 85.38 174 PRO A CA 1
ATOM 1286 C C . PRO A 1 174 ? 24.672 -24.25 6.48 1 85.38 174 PRO A C 1
ATOM 1288 O O . PRO A 1 174 ? 24.031 -23.516 5.715 1 85.38 174 PRO A O 1
ATOM 1291 N N . SER A 1 175 ? 25.766 -24.75 6.207 1 89.44 175 SER A N 1
ATOM 1292 C CA . SER A 1 175 ? 26.422 -24.391 4.953 1 89.44 175 SER A CA 1
ATOM 1293 C C . SER A 1 175 ? 25.625 -24.891 3.754 1 89.44 175 SER A C 1
ATOM 1295 O O . SER A 1 175 ? 25.531 -24.203 2.73 1 89.44 175 SER A O 1
ATOM 1297 N N . VAL A 1 176 ? 25.062 -26.031 3.918 1 92.38 176 VAL A N 1
ATOM 1298 C CA . VAL A 1 176 ? 24.281 -26.609 2.834 1 92.38 176 VAL A CA 1
ATOM 1299 C C . VAL A 1 176 ? 23 -25.812 2.625 1 92.38 176 VAL A C 1
ATOM 1301 O O . VAL A 1 176 ? 22.578 -25.578 1.489 1 92.38 176 VAL A O 1
ATOM 1304 N N . LEU A 1 177 ? 22.453 -25.406 3.688 1 93.12 177 LEU A N 1
ATOM 1305 C CA . LEU A 1 177 ? 21.219 -24.625 3.627 1 93.12 177 LEU A CA 1
ATOM 1306 C C . LEU A 1 177 ? 21.469 -23.25 3.014 1 93.12 177 LEU A C 1
ATOM 1308 O O . LEU A 1 177 ? 20.688 -22.781 2.189 1 93.12 177 LEU A O 1
ATOM 1312 N N . VAL A 1 178 ? 22.547 -22.656 3.412 1 95.12 178 VAL A N 1
ATOM 1313 C CA . VAL A 1 178 ? 22.922 -21.344 2.875 1 95.12 178 VAL A CA 1
ATOM 1314 C C . VAL A 1 178 ? 23.219 -21.469 1.382 1 95.12 178 VAL A C 1
ATOM 1316 O O . VAL A 1 178 ? 22.766 -20.641 0.585 1 95.12 178 VAL A O 1
ATOM 1319 N N . ASP A 1 179 ? 23.844 -22.547 1.001 1 94.62 179 ASP A N 1
ATOM 1320 C CA . ASP A 1 179 ? 24.156 -22.781 -0.407 1 94.62 179 ASP A CA 1
ATOM 1321 C C . ASP A 1 179 ? 22.875 -22.969 -1.228 1 94.62 179 ASP A C 1
ATOM 1323 O O . ASP A 1 179 ? 22.797 -22.484 -2.357 1 94.62 179 ASP A O 1
ATOM 1327 N N . ALA A 1 180 ? 22 -23.641 -0.65 1 94.88 180 ALA A N 1
ATOM 1328 C CA . ALA A 1 180 ? 20.75 -23.875 -1.349 1 94.88 180 ALA A CA 1
ATOM 1329 C C . ALA A 1 180 ? 20.016 -22.562 -1.607 1 94.88 180 ALA A C 1
ATOM 1331 O O . ALA A 1 180 ? 19.453 -22.359 -2.686 1 94.88 180 ALA A O 1
ATOM 1332 N N . PHE A 1 181 ? 20.047 -21.688 -0.611 1 96.5 181 PHE A N 1
ATOM 1333 C CA . PHE A 1 181 ? 19.422 -20.375 -0.767 1 96.5 181 PHE A CA 1
ATOM 1334 C C . PHE A 1 181 ? 20.047 -19.609 -1.916 1 96.5 181 PHE A C 1
ATOM 1336 O O . PHE A 1 181 ? 19.344 -19.094 -2.787 1 96.5 181 PHE A O 1
ATOM 1343 N N . PHE A 1 182 ? 21.344 -19.516 -1.956 1 95.75 182 PHE A N 1
ATOM 1344 C CA . PHE A 1 182 ? 22.047 -18.719 -2.945 1 95.75 182 PHE A CA 1
ATOM 1345 C C . PHE A 1 182 ? 21.984 -19.359 -4.32 1 95.75 182 PHE A C 1
ATOM 1347 O O . PHE A 1 182 ? 22.062 -18.688 -5.344 1 95.75 182 PHE A O 1
ATOM 1354 N N . HIS A 1 183 ? 21.672 -20.625 -4.328 1 92.94 183 HIS A N 1
ATOM 1355 C CA . HIS A 1 183 ? 21.609 -21.359 -5.582 1 92.94 183 HIS A CA 1
ATOM 1356 C C . HIS A 1 183 ? 20.234 -21.219 -6.238 1 92.94 183 HIS A C 1
ATOM 1358 O O . HIS A 1 183 ? 20.109 -21.359 -7.457 1 92.94 183 HIS A O 1
ATOM 1364 N N . HIS A 1 184 ? 19.297 -20.875 -5.492 1 94.75 184 HIS A N 1
ATOM 1365 C CA . HIS A 1 184 ? 17.938 -20.906 -6.043 1 94.75 184 HIS A CA 1
ATOM 1366 C C . HIS A 1 184 ? 17.234 -19.578 -5.84 1 94.75 184 HIS A C 1
ATOM 1368 O O . HIS A 1 184 ? 17.234 -18.719 -6.734 1 94.75 184 HIS A O 1
ATOM 1374 N N . VAL A 1 185 ? 16.828 -19.25 -4.641 1 96.56 185 VAL A N 1
ATOM 1375 C CA . VAL A 1 185 ? 15.961 -18.109 -4.363 1 96.56 185 VAL A CA 1
ATOM 1376 C C . VAL A 1 185 ? 16.719 -16.812 -4.637 1 96.56 185 VAL A C 1
ATOM 1378 O O . VAL A 1 185 ? 16.156 -15.852 -5.16 1 96.56 185 VAL A O 1
ATOM 1381 N N . TYR A 1 186 ? 17.984 -16.812 -4.328 1 97.06 186 TYR A N 1
ATOM 1382 C CA . TYR A 1 186 ? 18.812 -15.633 -4.473 1 97.06 186 TYR A CA 1
ATOM 1383 C C . TYR A 1 186 ? 18.906 -15.203 -5.934 1 97.06 186 TYR A C 1
ATOM 1385 O O . TYR A 1 186 ? 19.062 -14.016 -6.227 1 97.06 186 TYR A O 1
ATOM 1393 N N . ARG A 1 187 ? 18.75 -16.094 -6.801 1 94.75 187 ARG A N 1
ATOM 1394 C CA . ARG A 1 187 ? 18.844 -15.773 -8.219 1 94.75 187 ARG A CA 1
ATOM 1395 C C . ARG A 1 187 ? 17.672 -14.922 -8.68 1 94.75 187 ARG A C 1
ATOM 1397 O O . ARG A 1 187 ? 17.797 -14.109 -9.594 1 94.75 187 ARG A O 1
ATOM 1404 N N . ALA A 1 188 ? 16.594 -15.133 -8.07 1 96.5 188 ALA A N 1
ATOM 1405 C CA . ALA A 1 188 ? 15.414 -14.328 -8.375 1 96.5 188 ALA A CA 1
ATOM 1406 C C . ALA A 1 188 ? 15.391 -13.047 -7.535 1 96.5 188 ALA A C 1
ATOM 1408 O O . ALA A 1 188 ? 14.891 -12.016 -7.977 1 96.5 188 ALA A O 1
ATOM 1409 N N . TYR A 1 189 ? 15.914 -13.141 -6.305 1 97.81 189 TYR A N 1
ATOM 1410 C CA . TYR A 1 189 ? 15.891 -12.031 -5.359 1 97.81 189 TYR A CA 1
ATOM 1411 C C . TYR A 1 189 ? 17.281 -11.797 -4.77 1 97.81 189 TYR A C 1
ATOM 1413 O O . TYR A 1 189 ? 17.5 -12.039 -3.582 1 97.81 189 TYR A O 1
ATOM 1421 N N . PRO A 1 190 ? 18.141 -11.133 -5.543 1 97.75 190 PRO A N 1
ATOM 1422 C CA . PRO A 1 190 ? 19.547 -11 -5.121 1 97.75 190 PRO A CA 1
ATOM 1423 C C . PRO A 1 190 ? 19.797 -9.742 -4.297 1 97.75 190 PRO A C 1
ATOM 1425 O O . PRO A 1 190 ? 20.688 -8.953 -4.625 1 97.75 190 PRO A O 1
ATOM 1428 N N . PHE A 1 191 ? 19.25 -9.648 -3.15 1 97.56 191 PHE A N 1
ATOM 1429 C CA . PHE A 1 191 ? 19.297 -8.367 -2.457 1 97.56 191 PHE A CA 1
ATOM 1430 C C . PHE A 1 191 ? 20.188 -8.453 -1.225 1 97.56 191 PHE A C 1
ATOM 1432 O O . PHE A 1 191 ? 20.547 -7.422 -0.644 1 97.56 191 PHE A O 1
ATOM 1439 N N . ILE A 1 192 ? 20.578 -9.641 -0.819 1 97.06 192 ILE A N 1
ATOM 1440 C CA . ILE A 1 192 ? 21.391 -9.766 0.389 1 97.06 192 ILE A CA 1
ATOM 1441 C C . ILE A 1 192 ? 22.859 -9.922 0.011 1 97.06 192 ILE A C 1
ATOM 1443 O O . ILE A 1 192 ? 23.172 -10.492 -1.036 1 97.06 192 ILE A O 1
ATOM 1447 N N . ASP A 1 193 ? 23.672 -9.391 0.843 1 94.94 193 ASP A N 1
ATOM 1448 C CA . ASP A 1 193 ? 25.109 -9.555 0.66 1 94.94 193 ASP A CA 1
ATOM 1449 C C . ASP A 1 193 ? 25.562 -10.969 1.026 1 94.94 193 ASP A C 1
ATOM 1451 O O . ASP A 1 193 ? 25.578 -11.336 2.203 1 94.94 193 ASP A O 1
ATOM 1455 N N . GLU A 1 194 ? 26.047 -11.664 0.04 1 94.25 194 GLU A N 1
ATOM 1456 C CA . GLU A 1 194 ? 26.422 -13.055 0.238 1 94.25 194 GLU A CA 1
ATOM 1457 C C . GLU A 1 194 ? 27.594 -13.18 1.211 1 94.25 194 GLU A C 1
ATOM 1459 O O . GLU A 1 194 ? 27.609 -14.078 2.057 1 94.25 194 GLU A O 1
ATOM 1464 N N . GLU A 1 195 ? 28.516 -12.305 1.085 1 91.44 195 GLU A N 1
ATOM 1465 C CA . GLU A 1 195 ? 29.688 -12.352 1.955 1 91.44 195 GLU A CA 1
ATOM 1466 C C . GLU A 1 195 ? 29.297 -12.125 3.414 1 91.44 195 GLU A C 1
ATOM 1468 O O . GLU A 1 195 ? 29.828 -12.773 4.312 1 91.44 195 GLU A O 1
ATOM 1473 N N . ARG A 1 196 ? 28.375 -11.242 3.568 1 93.5 196 ARG A N 1
ATOM 1474 C CA . ARG A 1 196 ? 27.906 -10.945 4.914 1 93.5 196 ARG A CA 1
ATOM 1475 C C . ARG A 1 196 ? 27.234 -12.156 5.543 1 93.5 196 ARG A C 1
ATOM 1477 O O . ARG A 1 196 ? 27.484 -12.469 6.711 1 93.5 196 ARG A O 1
ATOM 1484 N N . VAL A 1 197 ? 26.5 -12.867 4.812 1 95 197 VAL A N 1
ATOM 1485 C CA . VAL A 1 197 ? 25.766 -14.023 5.309 1 95 197 VAL A CA 1
ATOM 1486 C C . VAL A 1 197 ? 26.734 -15.172 5.598 1 95 197 VAL A C 1
ATOM 1488 O O . VAL A 1 197 ? 26.625 -15.836 6.629 1 95 197 VAL A O 1
ATOM 1491 N N . ARG A 1 198 ? 27.656 -15.383 4.73 1 92.94 198 ARG A N 1
ATOM 1492 C CA . ARG A 1 198 ? 28.609 -16.469 4.91 1 92.94 198 ARG A CA 1
ATOM 1493 C C . ARG A 1 198 ? 29.516 -16.219 6.109 1 92.94 198 ARG A C 1
ATOM 1495 O O . ARG A 1 198 ? 29.875 -17.156 6.82 1 92.94 198 ARG A O 1
ATOM 1502 N N . LYS A 1 199 ? 29.828 -14.984 6.285 1 91 199 LYS A N 1
ATOM 1503 C CA . LYS A 1 199 ? 30.609 -14.641 7.473 1 91 199 LYS A CA 1
ATOM 1504 C C . LYS A 1 199 ? 29.812 -14.914 8.75 1 91 199 LYS A C 1
ATOM 1506 O O . LYS A 1 199 ? 30.375 -15.398 9.734 1 91 199 LYS A O 1
ATOM 1511 N N . ALA A 1 200 ? 28.562 -14.602 8.703 1 89.44 200 ALA A N 1
ATOM 1512 C CA . ALA A 1 200 ? 27.688 -14.828 9.859 1 89.44 200 ALA A CA 1
ATOM 1513 C C . ALA A 1 200 ? 27.547 -16.328 10.141 1 89.44 200 ALA A C 1
ATOM 1515 O O . ALA A 1 200 ? 27.391 -16.734 11.297 1 89.44 200 ALA A O 1
ATOM 1516 N N . SER A 1 201 ? 27.578 -17.141 9.188 1 87.25 201 SER A N 1
ATOM 1517 C CA . SER A 1 201 ? 27.422 -18.594 9.336 1 87.25 201 SER A CA 1
ATOM 1518 C C . SER A 1 201 ? 28.578 -19.203 10.117 1 87.25 201 SER A C 1
ATOM 1520 O O . SER A 1 201 ? 28.406 -20.234 10.766 1 87.25 201 SER A O 1
ATOM 1522 N N . VAL A 1 202 ? 29.609 -18.531 10.023 1 82.62 202 VAL A N 1
ATOM 1523 C CA . VAL A 1 202 ? 30.797 -19.031 10.711 1 82.62 202 VAL A CA 1
ATOM 1524 C C . VAL A 1 202 ? 30.891 -18.438 12.109 1 82.62 202 VAL A C 1
ATOM 1526 O O . VAL A 1 202 ? 31.25 -19.125 13.07 1 82.62 202 VAL A O 1
ATOM 1529 N N . SER A 1 203 ? 30.453 -17.203 12.188 1 79 203 SER A N 1
ATOM 1530 C CA . SER A 1 203 ? 30.734 -16.438 13.398 1 79 203 SER A CA 1
ATOM 1531 C C . SER A 1 203 ? 29.531 -16.422 14.336 1 79 203 SER A C 1
ATOM 1533 O O . SER A 1 203 ? 29.688 -16.203 15.547 1 79 203 SER A O 1
ATOM 1535 N N . CYS A 1 204 ? 28.406 -16.531 13.789 1 73.19 204 CYS A N 1
ATOM 1536 C CA . CYS A 1 204 ? 27.234 -16.25 14.609 1 73.19 204 CYS A CA 1
ATOM 1537 C C . CYS A 1 204 ? 27.031 -17.328 15.664 1 73.19 204 CYS A C 1
ATOM 1539 O O . CYS A 1 204 ? 27.172 -18.516 15.375 1 73.19 204 CYS A O 1
ATOM 1541 N N . VAL A 1 205 ? 26.828 -16.75 16.828 1 66.5 205 VAL A N 1
ATOM 1542 C CA . VAL A 1 205 ? 26.5 -17.609 17.953 1 66.5 205 VAL A CA 1
ATOM 1543 C C . VAL A 1 205 ? 25.047 -18.062 17.859 1 66.5 205 VAL A C 1
ATOM 1545 O O . VAL A 1 205 ? 24.172 -17.281 17.516 1 66.5 205 VAL A O 1
ATOM 1548 N N . PRO A 1 206 ? 25 -19.234 18.234 1 64.69 206 PRO A N 1
ATOM 1549 C CA . PRO A 1 206 ? 23.625 -19.75 18.234 1 64.69 206 PRO A CA 1
ATOM 1550 C C . PRO A 1 206 ? 22.703 -18.969 19.156 1 64.69 206 PRO A C 1
ATOM 1552 O O . PRO A 1 206 ? 23.125 -18.531 20.234 1 64.69 206 PRO A O 1
ATOM 1555 N N . ASP A 1 207 ? 21.578 -18.516 18.734 1 63.62 207 ASP A N 1
ATOM 1556 C CA . ASP A 1 207 ? 20.5 -17.906 19.531 1 63.62 207 ASP A CA 1
ATOM 1557 C C . ASP A 1 207 ? 20.672 -16.391 19.625 1 63.62 207 ASP A C 1
ATOM 1559 O O . ASP A 1 207 ? 20 -15.734 20.406 1 63.62 207 ASP A O 1
ATOM 1563 N N . SER A 1 208 ? 21.734 -15.961 18.953 1 74.69 208 SER A N 1
ATOM 1564 C CA . SER A 1 208 ? 21.859 -14.508 18.922 1 74.69 208 SER A CA 1
ATOM 1565 C C . SER A 1 208 ? 20.688 -13.859 18.203 1 74.69 208 SER A C 1
ATOM 1567 O O . SER A 1 208 ? 20.141 -14.438 17.266 1 74.69 208 SER A O 1
ATOM 1569 N N . ARG A 1 209 ? 20.328 -12.766 18.859 1 78.94 209 ARG A N 1
ATOM 1570 C CA . ARG A 1 209 ? 19.188 -12.055 18.266 1 78.94 209 ARG A CA 1
ATOM 1571 C C . ARG A 1 209 ? 19.656 -10.789 17.547 1 78.94 209 ARG A C 1
ATOM 1573 O O . ARG A 1 209 ? 18.906 -9.828 17.422 1 78.94 209 ARG A O 1
ATOM 1580 N N . ASP A 1 210 ? 20.828 -10.945 17.172 1 87.62 210 ASP A N 1
ATOM 1581 C CA . ASP A 1 210 ? 21.328 -9.812 16.406 1 87.62 210 ASP A CA 1
ATOM 1582 C C . ASP A 1 210 ? 20.844 -9.859 14.961 1 87.62 210 ASP A C 1
ATOM 1584 O O . ASP A 1 210 ? 20.328 -10.883 14.508 1 87.62 210 ASP A O 1
ATOM 1588 N N . THR A 1 211 ? 20.953 -8.82 14.281 1 92.25 211 THR A N 1
ATOM 1589 C CA . THR A 1 211 ? 20.469 -8.656 12.914 1 92.25 211 THR A CA 1
ATOM 1590 C C . THR A 1 211 ? 21.047 -9.734 12 1 92.25 211 THR A C 1
ATOM 1592 O O . THR A 1 211 ? 20.312 -10.375 11.25 1 92.25 211 THR A O 1
ATOM 1595 N N . ASP A 1 212 ? 22.328 -10.031 12.086 1 92.94 212 ASP A N 1
ATOM 1596 C CA . ASP A 1 212 ? 22.984 -11 11.211 1 92.94 212 ASP A CA 1
ATOM 1597 C C . ASP A 1 212 ? 22.516 -12.422 11.523 1 92.94 212 ASP A C 1
ATOM 1599 O O . ASP A 1 212 ? 22.391 -13.25 10.617 1 92.94 212 ASP A O 1
ATOM 1603 N N . ALA A 1 213 ? 22.266 -12.672 12.742 1 92.88 213 ALA A N 1
ATOM 1604 C CA . ALA A 1 213 ? 21.766 -13.984 13.125 1 92.88 213 ALA A CA 1
ATOM 1605 C C . ALA A 1 213 ? 20.359 -14.227 12.57 1 92.88 213 ALA A C 1
ATOM 1607 O O . ALA A 1 213 ? 20.047 -15.328 12.102 1 92.88 213 ALA A O 1
ATOM 1608 N N . ILE A 1 214 ? 19.531 -13.195 12.641 1 93.56 214 ILE A N 1
ATOM 1609 C CA . ILE A 1 214 ? 18.172 -13.328 12.109 1 93.56 214 ILE A CA 1
ATOM 1610 C C . ILE A 1 214 ? 18.219 -13.562 10.609 1 93.56 214 ILE A C 1
ATOM 1612 O O . ILE A 1 214 ? 17.531 -14.445 10.086 1 93.56 214 ILE A O 1
ATOM 1616 N N . ILE A 1 215 ? 19.078 -12.828 9.938 1 95.62 215 ILE A N 1
ATOM 1617 C CA . ILE A 1 215 ? 19.219 -12.961 8.492 1 95.62 215 ILE A CA 1
ATOM 1618 C C . ILE A 1 215 ? 19.703 -14.375 8.148 1 95.62 215 ILE A C 1
ATOM 1620 O O . ILE A 1 215 ? 19.141 -15.023 7.266 1 95.62 215 ILE A O 1
ATOM 1624 N N . LEU A 1 216 ? 20.672 -14.828 8.859 1 94.38 216 LEU A N 1
ATOM 1625 C CA . LEU A 1 216 ? 21.203 -16.172 8.617 1 94.38 216 LEU A CA 1
ATOM 1626 C C . LEU A 1 216 ? 20.125 -17.219 8.852 1 94.38 216 LEU A C 1
ATOM 1628 O O . LEU A 1 216 ? 19.969 -18.141 8.047 1 94.38 216 LEU A O 1
ATOM 1632 N N . TYR A 1 217 ? 19.422 -17.047 9.93 1 93.06 217 TYR A N 1
ATOM 1633 C CA . TYR A 1 217 ? 18.375 -18 10.266 1 93.06 217 TYR A CA 1
ATOM 1634 C C . TYR A 1 217 ? 17.328 -18.062 9.164 1 93.06 217 TYR A C 1
ATOM 1636 O O . TYR A 1 217 ? 16.875 -19.141 8.766 1 93.06 217 TYR A O 1
ATOM 1644 N N . MET A 1 218 ? 16.922 -16.906 8.656 1 95.12 218 MET A N 1
ATOM 1645 C CA . MET A 1 218 ? 15.922 -16.844 7.598 1 95.12 218 MET A CA 1
ATOM 1646 C C . MET A 1 218 ? 16.469 -17.453 6.305 1 95.12 218 MET A C 1
ATOM 1648 O O . MET A 1 218 ? 15.75 -18.172 5.609 1 95.12 218 MET A O 1
ATOM 1652 N N . VAL A 1 219 ? 17.688 -17.156 6.008 1 96.12 219 VAL A N 1
ATOM 1653 C CA . VAL A 1 219 ? 18.312 -17.703 4.809 1 96.12 219 VAL A CA 1
ATOM 1654 C C . VAL A 1 219 ? 18.359 -19.219 4.887 1 96.12 219 VAL A C 1
ATOM 1656 O O . VAL A 1 219 ? 18.047 -19.906 3.91 1 96.12 219 VAL A O 1
ATOM 1659 N N . MET A 1 220 ? 18.703 -19.75 5.988 1 94.06 220 MET A N 1
ATOM 1660 C CA . MET A 1 220 ? 18.734 -21.203 6.188 1 94.06 220 MET A CA 1
ATOM 1661 C C . MET A 1 220 ? 17.344 -21.797 6.051 1 94.06 220 MET A C 1
ATOM 1663 O O . MET A 1 220 ? 17.172 -22.844 5.41 1 94.06 220 MET A O 1
ATOM 1667 N N . ALA A 1 221 ? 16.391 -21.141 6.645 1 94 221 ALA A N 1
ATOM 1668 C CA . ALA A 1 221 ? 15.016 -21.641 6.582 1 94 221 ALA A CA 1
ATOM 1669 C C . ALA A 1 221 ? 14.516 -21.688 5.141 1 94 221 ALA A C 1
ATOM 1671 O O . ALA A 1 221 ? 13.898 -22.672 4.727 1 94 221 ALA A O 1
ATOM 1672 N N . ILE A 1 222 ? 14.773 -20.688 4.375 1 96.19 222 ILE A N 1
ATOM 1673 C CA . ILE A 1 222 ? 14.344 -20.641 2.98 1 96.19 222 ILE A CA 1
ATOM 1674 C C . ILE A 1 222 ? 15.117 -21.656 2.16 1 96.19 222 ILE A C 1
ATOM 1676 O O . ILE A 1 222 ? 14.555 -22.328 1.285 1 96.19 222 ILE A O 1
ATOM 1680 N N . GLY A 1 223 ? 16.406 -21.781 2.459 1 95.25 223 GLY A N 1
ATOM 1681 C CA . GLY A 1 223 ? 17.188 -22.828 1.811 1 95.25 223 GLY A CA 1
ATOM 1682 C C . GLY A 1 223 ? 16.625 -24.219 2.031 1 95.25 223 GLY A C 1
ATOM 1683 O O . GLY A 1 223 ? 16.609 -25.047 1.112 1 95.25 223 GLY A O 1
ATOM 1684 N N . ASN A 1 224 ? 16.156 -24.438 3.158 1 93.31 224 ASN A N 1
ATOM 1685 C CA . ASN A 1 224 ? 15.578 -25.734 3.479 1 93.31 224 ASN A CA 1
ATOM 1686 C C . ASN A 1 224 ? 14.32 -26 2.66 1 93.31 224 ASN A C 1
ATOM 1688 O O . ASN A 1 224 ? 14.07 -27.141 2.26 1 93.31 224 ASN A O 1
ATOM 1692 N N . THR A 1 225 ? 13.5 -25 2.443 1 92.5 225 THR A N 1
ATOM 1693 C CA . THR A 1 225 ? 12.305 -25.172 1.635 1 92.5 225 THR A CA 1
ATOM 1694 C C . THR A 1 225 ? 12.664 -25.609 0.219 1 92.5 225 THR A C 1
ATOM 1696 O O . THR A 1 225 ? 11.969 -26.438 -0.381 1 92.5 225 THR A O 1
ATOM 1699 N N . SER A 1 226 ? 13.742 -25.109 -0.289 1 92.81 226 SER A N 1
ATOM 1700 C CA . SER A 1 226 ? 14.195 -25.469 -1.626 1 92.81 226 SER A CA 1
ATOM 1701 C C . SER A 1 226 ? 14.68 -26.922 -1.668 1 92.81 226 SER A C 1
ATOM 1703 O O . SER A 1 226 ? 14.398 -27.641 -2.623 1 92.81 226 SER A O 1
ATOM 1705 N N . LEU A 1 227 ? 15.352 -27.266 -0.624 1 92.75 227 LEU A N 1
ATOM 1706 C CA . LEU A 1 227 ? 15.859 -28.641 -0.562 1 92.75 227 LEU A CA 1
ATOM 1707 C C . LEU A 1 227 ? 14.719 -29.625 -0.348 1 92.75 227 LEU A C 1
ATOM 1709 O O . LEU A 1 227 ? 14.719 -30.719 -0.933 1 92.75 227 LEU A O 1
ATOM 1713 N N . GLU A 1 228 ? 13.797 -29.281 0.423 1 90.56 228 GLU A N 1
ATOM 1714 C CA . GLU A 1 228 ? 12.641 -30.141 0.656 1 90.56 228 GLU A CA 1
ATOM 1715 C C . GLU A 1 228 ? 11.844 -30.344 -0.625 1 90.56 228 GLU A C 1
ATOM 1717 O O . GLU A 1 228 ? 11.438 -31.469 -0.939 1 90.56 228 GLU A O 1
ATOM 1722 N N . ARG A 1 229 ? 11.609 -29.344 -1.34 1 89.56 229 ARG A N 1
ATOM 1723 C CA . ARG A 1 229 ? 10.875 -29.422 -2.6 1 89.56 229 ARG A CA 1
ATOM 1724 C C . ARG A 1 229 ? 11.594 -30.328 -3.59 1 89.56 229 ARG A C 1
ATOM 1726 O O . ARG A 1 229 ? 10.961 -31.141 -4.277 1 89.56 229 ARG A O 1
ATOM 1733 N N . SER A 1 230 ? 12.953 -30.234 -3.568 1 90.62 230 SER A N 1
ATOM 1734 C CA . SER A 1 230 ? 13.758 -30.984 -4.539 1 90.62 230 SER A CA 1
ATOM 1735 C C . SER A 1 230 ? 13.977 -32.406 -4.082 1 90.62 230 SER A C 1
ATOM 1737 O O . SER A 1 230 ? 14.609 -33.219 -4.789 1 90.62 230 SER A O 1
ATOM 1739 N N . GLY A 1 231 ? 13.578 -32.75 -2.918 1 87.56 231 GLY A N 1
ATOM 1740 C CA . GLY A 1 231 ? 13.734 -34.094 -2.406 1 87.56 231 GLY A CA 1
ATOM 1741 C C . GLY A 1 231 ? 15.094 -34.344 -1.774 1 87.56 231 GLY A C 1
ATOM 1742 O O . GLY A 1 231 ? 15.414 -35.469 -1.398 1 87.56 231 GLY A O 1
ATOM 1743 N N . LYS A 1 232 ? 15.836 -33.344 -1.647 1 88.12 232 LYS A N 1
ATOM 1744 C CA . LYS A 1 232 ? 17.188 -33.5 -1.111 1 88.12 232 LYS A CA 1
ATOM 1745 C C . LYS A 1 232 ? 17.188 -33.312 0.405 1 88.12 232 LYS A C 1
ATOM 1747 O O . LYS A 1 232 ? 18.219 -33.531 1.052 1 88.12 232 LYS A O 1
ATOM 1752 N N . ALA A 1 233 ? 16.125 -32.875 0.933 1 85.81 233 ALA A N 1
ATOM 1753 C CA . ALA A 1 233 ? 15.898 -32.844 2.375 1 85.81 233 ALA A CA 1
ATOM 1754 C C . ALA A 1 233 ? 14.594 -33.531 2.744 1 85.81 233 ALA A C 1
ATOM 1756 O O . ALA A 1 233 ? 13.648 -33.562 1.958 1 85.81 233 ALA A O 1
ATOM 1757 N N . PRO A 1 234 ? 14.68 -34.156 3.873 1 80.12 234 PRO A N 1
ATOM 1758 C CA . PRO A 1 234 ? 13.469 -34.844 4.285 1 80.12 234 PRO A CA 1
ATOM 1759 C C . PRO A 1 234 ? 12.281 -33.906 4.488 1 80.12 234 PRO A C 1
ATOM 1761 O O . PRO A 1 234 ? 12.469 -32.75 4.824 1 80.12 234 PRO A O 1
ATOM 1764 N N . PRO A 1 235 ? 11.156 -34.531 4.223 1 75 235 PRO A N 1
ATOM 1765 C CA . PRO A 1 235 ? 9.953 -33.719 4.406 1 75 235 PRO A CA 1
ATOM 1766 C C . PRO A 1 235 ? 9.68 -33.375 5.871 1 75 235 PRO A C 1
ATOM 1768 O O . PRO A 1 235 ? 10.023 -34.156 6.758 1 75 235 PRO A O 1
ATOM 1771 N N . GLY A 1 236 ? 9.234 -32.281 6.203 1 66.88 236 GLY A N 1
ATOM 1772 C CA . GLY A 1 236 ? 8.781 -31.938 7.539 1 66.88 236 GLY A CA 1
ATOM 1773 C C . GLY A 1 236 ? 9.789 -31.109 8.32 1 66.88 236 GLY A C 1
ATOM 1774 O O . GLY A 1 236 ? 9.492 -30.625 9.414 1 66.88 236 GLY A O 1
ATOM 1775 N N . ILE A 1 237 ? 11.023 -30.984 7.797 1 60.09 237 ILE A N 1
ATOM 1776 C CA . ILE A 1 237 ? 12.047 -30.234 8.508 1 60.09 237 ILE A CA 1
ATOM 1777 C C . ILE A 1 237 ? 11.656 -28.75 8.562 1 60.09 237 ILE A C 1
ATOM 1779 O O . ILE A 1 237 ? 11.969 -28.062 9.531 1 60.09 237 ILE A O 1
ATOM 1783 N N . THR A 1 238 ? 11.031 -28.391 7.598 1 62.47 238 THR A N 1
ATOM 1784 C CA . THR A 1 238 ? 10.602 -27 7.555 1 62.47 238 THR A CA 1
ATOM 1785 C C . THR A 1 238 ? 9.797 -26.641 8.797 1 62.47 238 THR A C 1
ATOM 1787 O O . THR A 1 238 ? 9.938 -25.531 9.344 1 62.47 238 THR A O 1
ATOM 1790 N N . ALA A 1 239 ? 9.195 -27.594 9.188 1 61.16 239 ALA A N 1
ATOM 1791 C CA . ALA A 1 239 ? 8.406 -27.375 10.398 1 61.16 239 ALA A CA 1
ATOM 1792 C C . ALA A 1 239 ? 9.312 -27.234 11.625 1 61.16 239 ALA A C 1
ATOM 1794 O O . ALA A 1 239 ? 8.898 -26.703 12.648 1 61.16 239 ALA A O 1
ATOM 1795 N N . ALA A 1 240 ? 10.492 -27.594 11.344 1 67.56 240 ALA A N 1
ATOM 1796 C CA . ALA A 1 240 ? 11.438 -27.5 12.453 1 67.56 240 ALA A CA 1
ATOM 1797 C C . ALA A 1 240 ? 11.922 -26.062 12.641 1 67.56 240 ALA A C 1
ATOM 1799 O O . ALA A 1 240 ? 12.391 -25.703 13.719 1 67.56 240 ALA A O 1
ATOM 1800 N N . PHE A 1 241 ? 11.789 -25.344 11.547 1 82.06 241 PHE A N 1
ATOM 1801 C CA . PHE A 1 241 ? 12.133 -23.938 11.688 1 82.06 241 PHE A CA 1
ATOM 1802 C C . PHE A 1 241 ? 10.984 -23.156 12.32 1 82.06 241 PHE A C 1
ATOM 1804 O O . PHE A 1 241 ? 9.898 -23.062 11.75 1 82.06 241 PHE A O 1
ATOM 1811 N N . ASP A 1 242 ? 11.109 -22.906 13.594 1 83.62 242 ASP A N 1
ATOM 1812 C CA . ASP A 1 242 ? 10.117 -22.094 14.281 1 83.62 242 ASP A CA 1
ATOM 1813 C C . ASP A 1 242 ? 10.414 -20.594 14.102 1 83.62 242 ASP A C 1
ATOM 1815 O O . ASP A 1 242 ? 11.234 -20.031 14.828 1 83.62 242 ASP A O 1
ATOM 1819 N N . ILE A 1 243 ? 9.797 -20.078 13.141 1 88.62 243 ILE A N 1
ATOM 1820 C CA . ILE A 1 243 ? 10.023 -18.656 12.852 1 88.62 243 ILE A CA 1
ATOM 1821 C C . ILE A 1 243 ? 9.148 -17.797 13.758 1 88.62 243 ILE A C 1
ATOM 1823 O O . ILE A 1 243 ? 7.918 -17.859 13.688 1 88.62 243 ILE A O 1
ATOM 1827 N N . PRO A 1 244 ? 9.734 -17.094 14.609 1 89.5 244 PRO A N 1
ATOM 1828 C CA . PRO A 1 244 ? 8.953 -16.188 15.453 1 89.5 244 PRO A CA 1
ATOM 1829 C C . PRO A 1 244 ? 8.477 -14.945 14.703 1 89.5 244 PRO A C 1
ATOM 1831 O O . PRO A 1 244 ? 9.023 -13.852 14.898 1 89.5 244 PRO A O 1
ATOM 1834 N N . TYR A 1 245 ? 7.453 -15.047 13.969 1 89.69 245 TYR A N 1
ATOM 1835 C CA . TYR A 1 245 ? 6.938 -13.992 13.102 1 89.69 245 TYR A CA 1
ATOM 1836 C C . TYR A 1 245 ? 6.68 -12.719 13.891 1 89.69 245 TYR A C 1
ATOM 1838 O O . TYR A 1 245 ? 7.094 -11.633 13.477 1 89.69 245 TYR A O 1
ATOM 1846 N N . ALA A 1 246 ? 6.074 -12.82 15.008 1 84.75 246 ALA A N 1
ATOM 1847 C CA . ALA A 1 246 ? 5.66 -11.664 15.797 1 84.75 246 ALA A CA 1
ATOM 1848 C C . ALA A 1 246 ? 6.871 -10.859 16.266 1 84.75 246 ALA A C 1
ATOM 1850 O O . ALA A 1 246 ? 6.887 -9.625 16.156 1 84.75 246 ALA A O 1
ATOM 1851 N N . ASP A 1 247 ? 7.852 -11.555 16.703 1 86.94 247 ASP A N 1
ATOM 1852 C CA . ASP A 1 247 ? 9.047 -10.891 17.219 1 86.94 247 ASP A CA 1
ATOM 1853 C C . ASP A 1 247 ? 9.805 -10.188 16.094 1 86.94 247 ASP A C 1
ATOM 1855 O O . ASP A 1 247 ? 10.258 -9.055 16.266 1 86.94 247 ASP A O 1
ATOM 1859 N N . ILE A 1 248 ? 9.93 -10.836 15.023 1 91.38 248 ILE A N 1
ATOM 1860 C CA . ILE A 1 248 ? 10.672 -10.281 13.891 1 91.38 248 ILE A CA 1
ATOM 1861 C C . ILE A 1 248 ? 9.945 -9.055 13.352 1 91.38 248 ILE A C 1
ATOM 1863 O O . ILE A 1 248 ? 10.562 -8.016 13.102 1 91.38 248 ILE A O 1
ATOM 1867 N N . MET A 1 249 ? 8.672 -9.141 13.211 1 88.75 249 MET A N 1
ATOM 1868 C CA . MET A 1 249 ? 7.891 -8.031 12.664 1 88.75 249 MET A CA 1
ATOM 1869 C C . MET A 1 249 ? 7.914 -6.836 13.609 1 88.75 249 MET A C 1
ATOM 1871 O O . MET A 1 249 ? 8.055 -5.691 13.172 1 88.75 249 MET A O 1
ATOM 1875 N N . GLN A 1 250 ? 7.809 -7.137 14.859 1 84.56 250 GLN A N 1
ATOM 1876 C CA . GLN A 1 250 ? 7.871 -6.059 15.844 1 84.56 250 GLN A CA 1
ATOM 1877 C C . GLN A 1 250 ? 9.195 -5.312 15.758 1 84.56 250 GLN A C 1
ATOM 1879 O O . GLN A 1 250 ? 9.227 -4.078 15.727 1 84.56 250 GLN A O 1
ATOM 1884 N N . ARG A 1 251 ? 10.188 -6.039 15.719 1 89 251 ARG A N 1
ATOM 1885 C CA . ARG A 1 251 ? 11.516 -5.438 15.633 1 89 251 ARG A CA 1
ATOM 1886 C C . ARG A 1 251 ? 11.641 -4.566 14.391 1 89 251 ARG A C 1
ATOM 1888 O O . ARG A 1 251 ? 12.125 -3.438 14.469 1 89 251 ARG A O 1
ATOM 1895 N N . CYS A 1 252 ? 11.148 -5.105 13.289 1 92.44 252 CYS A N 1
ATOM 1896 C CA . CYS A 1 252 ? 11.344 -4.434 12.016 1 92.44 252 CYS A CA 1
ATOM 1897 C C . CYS A 1 252 ? 10.422 -3.232 11.883 1 92.44 252 CYS A C 1
ATOM 1899 O O . CYS A 1 252 ? 10.727 -2.285 11.156 1 92.44 252 CYS A O 1
ATOM 1901 N N . ILE A 1 253 ? 9.32 -3.201 12.578 1 87.69 253 ILE A N 1
ATOM 1902 C CA . ILE A 1 253 ? 8.383 -2.082 12.523 1 87.69 253 ILE A CA 1
ATOM 1903 C C . ILE A 1 253 ? 8.844 -0.974 13.461 1 87.69 253 ILE A C 1
ATOM 1905 O O . ILE A 1 253 ? 8.703 0.211 13.156 1 87.69 253 ILE A O 1
ATOM 1909 N N . MET A 1 254 ? 9.43 -1.369 14.555 1 85.12 254 MET A N 1
ATOM 1910 C CA . MET A 1 254 ? 9.867 -0.392 15.547 1 85.12 254 MET A CA 1
ATOM 1911 C C . MET A 1 254 ? 11.195 0.242 15.148 1 85.12 254 MET A C 1
ATOM 1913 O O . MET A 1 254 ? 11.461 1.393 15.5 1 85.12 254 MET A O 1
ATOM 1917 N N . GLU A 1 255 ? 11.977 -0.608 14.484 1 87.81 255 GLU A N 1
ATOM 1918 C CA . GLU A 1 255 ? 13.266 -0.11 14.016 1 87.81 255 GLU A CA 1
ATOM 1919 C C . GLU A 1 255 ? 13.352 -0.16 12.492 1 87.81 255 GLU A C 1
ATOM 1921 O O . GLU A 1 255 ? 13.922 -1.094 11.93 1 87.81 255 GLU A O 1
ATOM 1926 N N . GLU A 1 256 ? 13.008 0.922 11.945 1 90.19 256 GLU A N 1
ATOM 1927 C CA . GLU A 1 256 ? 13 0.945 10.492 1 90.19 256 GLU A CA 1
ATOM 1928 C C . GLU A 1 256 ? 14.406 1.174 9.938 1 90.19 256 GLU A C 1
ATOM 1930 O O . GLU A 1 256 ? 15.188 1.937 10.516 1 90.19 256 GLU A O 1
ATOM 1935 N N . GLY A 1 257 ? 14.711 0.452 8.859 1 93.12 257 GLY A N 1
ATOM 1936 C CA . GLY A 1 257 ? 15.992 0.56 8.18 1 93.12 257 GLY A CA 1
ATOM 1937 C C . GLY A 1 257 ? 16.172 -0.466 7.074 1 93.12 257 GLY A C 1
ATOM 1938 O O . GLY A 1 257 ? 15.289 -1.3 6.848 1 93.12 257 GLY A O 1
ATOM 1939 N N . ILE A 1 258 ? 17.234 -0.365 6.465 1 94.88 258 ILE A N 1
ATOM 1940 C CA . ILE A 1 258 ? 17.516 -1.248 5.34 1 94.88 258 ILE A CA 1
ATOM 1941 C C . ILE A 1 258 ? 17.594 -2.693 5.824 1 94.88 258 ILE A C 1
ATOM 1943 O O . ILE A 1 258 ? 17.078 -3.604 5.18 1 94.88 258 ILE A O 1
ATOM 1947 N N . ASP A 1 259 ? 18.203 -2.902 6.965 1 96.44 259 ASP A N 1
ATOM 1948 C CA . ASP A 1 259 ? 18.312 -4.242 7.535 1 96.44 259 ASP A CA 1
ATOM 1949 C C . ASP A 1 259 ? 16.938 -4.82 7.836 1 96.44 259 ASP A C 1
ATOM 1951 O O . ASP A 1 259 ? 16.672 -5.996 7.57 1 96.44 259 ASP A O 1
ATOM 1955 N N . SER A 1 260 ? 16.109 -3.973 8.375 1 96.56 260 SER A N 1
ATOM 1956 C CA . SER A 1 260 ? 14.742 -4.41 8.68 1 96.56 260 SER A CA 1
ATOM 1957 C C . SER A 1 260 ? 13.992 -4.805 7.41 1 96.56 260 SER A C 1
ATOM 1959 O O . SER A 1 260 ? 13.273 -5.801 7.395 1 96.56 260 SER A O 1
ATOM 1961 N N . ILE A 1 261 ? 14.172 -4.02 6.359 1 97.44 261 ILE A N 1
ATOM 1962 C CA . ILE A 1 261 ? 13.508 -4.32 5.094 1 97.44 261 ILE A CA 1
ATOM 1963 C C . ILE A 1 261 ? 14.031 -5.645 4.543 1 97.44 261 ILE A C 1
ATOM 1965 O O . ILE A 1 261 ? 13.266 -6.457 4.023 1 97.44 261 ILE A O 1
ATOM 1969 N N . GLN A 1 262 ? 15.312 -5.859 4.664 1 98.19 262 GLN A N 1
ATOM 1970 C CA . GLN A 1 262 ? 15.891 -7.121 4.215 1 98.19 262 GLN A CA 1
ATOM 1971 C C . GLN A 1 262 ? 15.312 -8.305 4.992 1 98.19 262 GLN A C 1
ATOM 1973 O O . GLN A 1 262 ? 14.938 -9.32 4.402 1 98.19 262 GLN A O 1
ATOM 1978 N N . ILE A 1 263 ? 15.227 -8.148 6.238 1 97.75 263 ILE A N 1
ATOM 1979 C CA . ILE A 1 263 ? 14.688 -9.195 7.094 1 97.75 263 ILE A CA 1
ATOM 1980 C C . ILE A 1 263 ? 13.227 -9.461 6.734 1 97.75 263 ILE A C 1
ATOM 1982 O O . ILE A 1 263 ? 12.812 -10.617 6.602 1 97.75 263 ILE A O 1
ATOM 1986 N N . LEU A 1 264 ? 12.453 -8.406 6.586 1 97.31 264 LEU A N 1
ATOM 1987 C CA . LEU A 1 264 ? 11.047 -8.547 6.238 1 97.31 264 LEU A CA 1
ATOM 1988 C C . LEU A 1 264 ? 10.891 -9.211 4.875 1 97.31 264 LEU A C 1
ATOM 1990 O O . LEU A 1 264 ? 9.961 -10 4.668 1 97.31 264 LEU A O 1
ATOM 1994 N N . THR A 1 265 ? 11.734 -8.867 3.945 1 98.38 265 THR A N 1
ATOM 1995 C CA . THR A 1 265 ? 11.68 -9.492 2.625 1 98.38 265 THR A CA 1
ATOM 1996 C C . THR A 1 265 ? 11.945 -10.992 2.721 1 98.38 265 THR A C 1
ATOM 1998 O O . THR A 1 265 ? 11.242 -11.789 2.096 1 98.38 265 THR A O 1
ATOM 2001 N N . LEU A 1 266 ? 12.945 -11.32 3.514 1 98.38 266 LEU A N 1
ATOM 2002 C CA . LEU A 1 266 ? 13.219 -12.734 3.748 1 98.38 266 LEU A CA 1
ATOM 2003 C C . LEU A 1 266 ? 12.031 -13.406 4.434 1 98.38 266 LEU A C 1
ATOM 2005 O O . LEU A 1 266 ? 11.664 -14.531 4.09 1 98.38 266 LEU A O 1
ATOM 2009 N N . LEU A 1 267 ? 11.492 -12.719 5.363 1 97.25 267 LEU A N 1
ATOM 2010 C CA . LEU A 1 267 ? 10.328 -13.234 6.078 1 97.25 267 LEU A CA 1
ATOM 2011 C C . LEU A 1 267 ? 9.172 -13.484 5.117 1 97.25 267 LEU A C 1
ATOM 2013 O O . LEU A 1 267 ? 8.477 -14.5 5.227 1 97.25 267 LEU A O 1
ATOM 2017 N N . ALA A 1 268 ? 8.938 -12.57 4.219 1 97.56 268 ALA A N 1
ATOM 2018 C CA . ALA A 1 268 ? 7.875 -12.719 3.221 1 97.56 268 ALA A CA 1
ATOM 2019 C C . ALA A 1 268 ? 8.117 -13.938 2.34 1 97.56 268 ALA A C 1
ATOM 2021 O O . ALA A 1 268 ? 7.188 -14.703 2.062 1 97.56 268 ALA A O 1
ATOM 2022 N N . LEU A 1 269 ? 9.312 -14.117 1.935 1 97.94 269 LEU A N 1
ATOM 2023 C CA . LEU A 1 269 ? 9.648 -15.258 1.091 1 97.94 269 LEU A CA 1
ATOM 2024 C C . LEU A 1 269 ? 9.406 -16.578 1.828 1 97.94 269 LEU A C 1
ATOM 2026 O O . LEU A 1 269 ? 8.906 -17.531 1.241 1 97.94 269 LEU A O 1
ATOM 2030 N N . TYR A 1 270 ? 9.766 -16.594 3.047 1 96.88 270 TYR A N 1
ATOM 2031 C CA . TYR A 1 270 ? 9.531 -17.797 3.822 1 96.88 270 TYR A CA 1
ATOM 2032 C C . TYR A 1 270 ? 8.039 -18.031 4.051 1 96.88 270 TYR A C 1
ATOM 2034 O O . TYR A 1 270 ? 7.559 -19.156 4 1 96.88 270 TYR A O 1
ATOM 2042 N N . SER A 1 271 ? 7.309 -16.953 4.352 1 95.44 271 SER A N 1
ATOM 2043 C CA . SER A 1 271 ? 5.895 -17.047 4.688 1 95.44 271 SER A CA 1
ATOM 2044 C C . SER A 1 271 ? 5.094 -17.656 3.541 1 95.44 271 SER A C 1
ATOM 2046 O O . SER A 1 271 ? 3.988 -18.172 3.75 1 95.44 271 SER A O 1
ATOM 2048 N N . LEU A 1 272 ? 5.605 -17.656 2.357 1 96.69 272 LEU A N 1
ATOM 2049 C CA . LEU A 1 272 ? 4.953 -18.281 1.216 1 96.69 272 LEU A CA 1
ATOM 2050 C C . LEU A 1 272 ? 4.762 -19.781 1.454 1 96.69 272 LEU A C 1
ATOM 2052 O O . LEU A 1 272 ? 3.834 -20.391 0.914 1 96.69 272 LEU A O 1
ATOM 2056 N N . PHE A 1 273 ? 5.629 -20.344 2.27 1 94.94 273 PHE A N 1
ATOM 2057 C CA . PHE A 1 273 ? 5.629 -21.781 2.463 1 94.94 273 PHE A CA 1
ATOM 2058 C C . PHE A 1 273 ? 4.988 -22.156 3.797 1 94.94 273 PHE A C 1
ATOM 2060 O O . PHE A 1 273 ? 4.938 -23.328 4.164 1 94.94 273 PHE A O 1
ATOM 2067 N N . ASP A 1 274 ? 4.512 -21.188 4.484 1 92.5 274 ASP A N 1
ATOM 2068 C CA . ASP A 1 274 ? 3.904 -21.422 5.789 1 92.5 274 ASP A CA 1
ATOM 2069 C C . ASP A 1 274 ? 2.422 -21.062 5.781 1 92.5 274 ASP A C 1
ATOM 2071 O O . ASP A 1 274 ? 2.066 -19.891 5.965 1 92.5 274 ASP A O 1
ATOM 2075 N N . PRO A 1 275 ? 1.57 -22 5.672 1 91.44 275 PRO A N 1
ATOM 2076 C CA . PRO A 1 275 ? 0.139 -21.703 5.594 1 91.44 275 PRO A CA 1
ATOM 2077 C C . PRO A 1 275 ? -0.435 -21.219 6.922 1 91.44 275 PRO A C 1
ATOM 2079 O O . PRO A 1 275 ? -1.521 -20.625 6.953 1 91.44 275 PRO A O 1
ATOM 2082 N N . LEU A 1 276 ? 0.315 -21.5 7.984 1 87.25 276 LEU A N 1
ATOM 2083 C CA . LEU A 1 276 ? -0.182 -21.109 9.305 1 87.25 276 LEU A CA 1
ATOM 2084 C C . LEU A 1 276 ? 0.366 -19.75 9.719 1 87.25 276 LEU A C 1
ATOM 2086 O O . LEU A 1 276 ? -0.032 -19.219 10.75 1 87.25 276 LEU A O 1
ATOM 2090 N N . GLY A 1 277 ? 1.283 -19.297 8.953 1 89 277 GLY A N 1
ATOM 2091 C CA . GLY A 1 277 ? 1.853 -17.984 9.25 1 89 277 GLY A CA 1
ATOM 2092 C C . GLY A 1 277 ? 0.977 -16.844 8.789 1 89 277 GLY A C 1
ATOM 2093 O O . GLY A 1 277 ? -0.124 -17.062 8.281 1 89 277 GLY A O 1
ATOM 2094 N N . PRO A 1 278 ? 1.467 -15.656 9.047 1 90.06 278 PRO A N 1
ATOM 2095 C CA . PRO A 1 278 ? 0.729 -14.469 8.594 1 90.06 278 PRO A CA 1
ATOM 2096 C C . PRO A 1 278 ? 0.639 -14.383 7.074 1 90.06 278 PRO A C 1
ATOM 2098 O O . PRO A 1 278 ? 1.418 -15.023 6.367 1 90.06 278 PRO A O 1
ATOM 2101 N N . SER A 1 279 ? -0.341 -13.594 6.691 1 91.81 279 SER A N 1
ATOM 2102 C CA . SER A 1 279 ? -0.513 -13.367 5.258 1 91.81 279 SER A CA 1
ATOM 2103 C C . SER A 1 279 ? 0.715 -12.703 4.648 1 91.81 279 SER A C 1
ATOM 2105 O O . SER A 1 279 ? 1.173 -11.664 5.141 1 91.81 279 SER A O 1
ATOM 2107 N N . THR A 1 280 ? 1.243 -13.359 3.602 1 95.06 280 THR A N 1
ATOM 2108 C CA . THR A 1 280 ? 2.361 -12.758 2.883 1 95.06 280 THR A CA 1
ATOM 2109 C C . THR A 1 280 ? 1.962 -11.406 2.299 1 95.06 280 THR A C 1
ATOM 2111 O O . THR A 1 280 ? 2.779 -10.484 2.234 1 95.06 280 THR A O 1
ATOM 2114 N N . TRP A 1 281 ? 0.71 -11.281 1.945 1 94.38 281 TRP A N 1
ATOM 2115 C CA . TRP A 1 281 ? 0.157 -10.055 1.384 1 94.38 281 TRP A CA 1
ATOM 2116 C C . TRP A 1 281 ? 0.316 -8.891 2.355 1 94.38 281 TRP A C 1
ATOM 2118 O O . TRP A 1 281 ? 0.737 -7.797 1.964 1 94.38 281 TRP A O 1
ATOM 2128 N N . SER A 1 282 ? 0.137 -9.078 3.613 1 91.06 282 SER A N 1
ATOM 2129 C CA . SER A 1 282 ? 0.251 -8.047 4.637 1 91.06 282 SER A CA 1
ATOM 2130 C C . SER A 1 282 ? 1.71 -7.688 4.902 1 91.06 282 SER A C 1
ATOM 2132 O O . SER A 1 282 ? 2.043 -6.52 5.102 1 91.06 282 SER A O 1
ATOM 2134 N N . ILE A 1 283 ? 2.564 -8.711 4.902 1 93.88 283 ILE A N 1
ATOM 2135 C CA . ILE A 1 283 ? 3.986 -8.461 5.125 1 93.88 283 ILE A CA 1
ATOM 2136 C C . ILE A 1 283 ? 4.535 -7.578 4.004 1 93.88 283 ILE A C 1
ATOM 2138 O O . ILE A 1 283 ? 5.266 -6.621 4.262 1 93.88 283 ILE A O 1
ATOM 2142 N N . VAL A 1 284 ? 4.113 -7.949 2.803 1 95 284 VAL A N 1
ATOM 2143 C CA . VAL A 1 284 ? 4.586 -7.188 1.649 1 95 284 VAL A CA 1
ATOM 2144 C C . VAL A 1 284 ? 4.074 -5.754 1.736 1 95 284 VAL A C 1
ATOM 2146 O O . VAL A 1 284 ? 4.762 -4.816 1.315 1 95 284 VAL A O 1
ATOM 2149 N N . GLY A 1 285 ? 2.912 -5.586 2.314 1 91.56 285 GLY A N 1
ATOM 2150 C CA . GLY A 1 285 ? 2.416 -4.238 2.551 1 91.56 285 GLY A CA 1
ATOM 2151 C C . GLY A 1 285 ? 3.338 -3.41 3.424 1 91.56 285 GLY A C 1
ATOM 2152 O O . GLY A 1 285 ? 3.604 -2.244 3.123 1 91.56 285 GLY A O 1
ATOM 2153 N N . ILE A 1 286 ? 3.852 -3.959 4.48 1 92.56 286 ILE A N 1
ATOM 2154 C CA . ILE A 1 286 ? 4.777 -3.281 5.379 1 92.56 286 ILE A CA 1
ATOM 2155 C C . ILE A 1 286 ? 6.066 -2.943 4.637 1 92.56 286 ILE A C 1
ATOM 2157 O O . ILE A 1 286 ? 6.57 -1.822 4.734 1 92.56 286 ILE A O 1
ATOM 2161 N N . ILE A 1 287 ? 6.531 -3.898 3.867 1 95.75 287 ILE A N 1
ATOM 2162 C CA . ILE A 1 287 ? 7.793 -3.756 3.146 1 95.75 287 ILE A CA 1
ATOM 2163 C C . ILE A 1 287 ? 7.699 -2.586 2.172 1 95.75 287 ILE A C 1
ATOM 2165 O O . ILE A 1 287 ? 8.617 -1.765 2.09 1 95.75 287 ILE A O 1
ATOM 2169 N N . THR A 1 288 ? 6.641 -2.527 1.426 1 93.5 288 THR A N 1
ATOM 2170 C CA . THR A 1 288 ? 6.504 -1.492 0.406 1 93.5 288 THR A CA 1
ATOM 2171 C C . THR A 1 288 ? 6.48 -0.106 1.043 1 93.5 288 THR A C 1
ATOM 2173 O O . THR A 1 288 ? 7.117 0.824 0.539 1 93.5 288 THR A O 1
ATOM 2176 N N . ARG A 1 289 ? 5.824 0.053 2.176 1 92.88 289 ARG A N 1
ATOM 2177 C CA . ARG A 1 289 ? 5.762 1.339 2.861 1 92.88 289 ARG A CA 1
ATOM 2178 C C . ARG A 1 289 ? 7.125 1.722 3.43 1 92.88 289 ARG A C 1
ATOM 2180 O O . ARG A 1 289 ? 7.543 2.877 3.326 1 92.88 289 ARG A O 1
ATOM 2187 N N . GLN A 1 290 ? 7.773 0.759 3.979 1 94.62 290 GLN A N 1
ATOM 2188 C CA . GLN A 1 290 ? 9.094 1.04 4.535 1 94.62 290 GLN A CA 1
ATOM 2189 C C . GLN A 1 290 ? 10.102 1.345 3.432 1 94.62 290 GLN A C 1
ATOM 2191 O O . GLN A 1 290 ? 11.008 2.162 3.617 1 94.62 290 GLN A O 1
ATOM 2196 N N . ALA A 1 291 ? 9.953 0.635 2.336 1 94.12 291 ALA A N 1
ATOM 2197 C CA . ALA A 1 291 ? 10.844 0.906 1.208 1 94.12 291 ALA A CA 1
ATOM 2198 C C . ALA A 1 291 ? 10.734 2.361 0.759 1 94.12 291 ALA A C 1
ATOM 2200 O O . ALA A 1 291 ? 11.742 3.008 0.47 1 94.12 291 ALA A O 1
ATOM 2201 N N . MET A 1 292 ? 9.578 2.906 0.74 1 90.69 292 MET A N 1
ATOM 2202 C CA . MET A 1 292 ? 9.359 4.305 0.389 1 90.69 292 MET A CA 1
ATOM 2203 C C . MET A 1 292 ? 9.945 5.23 1.454 1 90.69 292 MET A C 1
ATOM 2205 O O . MET A 1 292 ? 10.633 6.199 1.132 1 90.69 292 MET A O 1
ATOM 2209 N N . ALA A 1 293 ? 9.688 4.824 2.652 1 91.75 293 ALA A N 1
ATOM 2210 C CA . ALA A 1 293 ? 10.148 5.648 3.766 1 91.75 293 ALA A CA 1
ATOM 2211 C C . ALA A 1 293 ? 11.672 5.73 3.791 1 91.75 293 ALA A C 1
ATOM 2213 O O . ALA A 1 293 ? 12.234 6.766 4.152 1 91.75 293 ALA A O 1
ATOM 2214 N N . GLN A 1 294 ? 12.297 4.648 3.336 1 92.81 294 GLN A N 1
ATOM 2215 C CA . GLN A 1 294 ? 13.75 4.594 3.412 1 92.81 294 GLN A CA 1
ATOM 2216 C C . GLN A 1 294 ? 14.391 5.043 2.098 1 92.81 294 GLN A C 1
ATOM 2218 O O . GLN A 1 294 ? 15.602 4.914 1.913 1 92.81 294 GLN A O 1
ATOM 2223 N N . GLY A 1 295 ? 13.617 5.43 1.151 1 90 295 GLY A N 1
ATOM 2224 C CA . GLY A 1 295 ? 14.117 6.082 -0.048 1 90 295 GLY A CA 1
ATOM 2225 C C . GLY A 1 295 ? 14.57 5.105 -1.114 1 90 295 GLY A C 1
ATOM 2226 O O . GLY A 1 295 ? 15.344 5.465 -2.006 1 90 295 GLY A O 1
ATOM 2227 N N . LEU A 1 296 ? 14.133 3.895 -1.04 1 91.62 296 LEU A N 1
ATOM 2228 C CA . LEU A 1 296 ? 14.539 2.898 -2.021 1 91.62 296 LEU A CA 1
ATOM 2229 C C . LEU A 1 296 ? 13.898 3.17 -3.377 1 91.62 296 LEU A C 1
ATOM 2231 O O . LEU A 1 296 ? 14.344 2.643 -4.398 1 91.62 296 LEU A O 1
ATOM 2235 N N . THR A 1 297 ? 12.93 3.961 -3.408 1 88.75 297 THR A N 1
ATOM 2236 C CA . THR A 1 297 ? 12.188 4.219 -4.641 1 88.75 297 THR A CA 1
ATOM 2237 C C . THR A 1 297 ? 12.781 5.414 -5.383 1 88.75 297 THR A C 1
ATOM 2239 O O . THR A 1 297 ? 12.273 5.82 -6.43 1 88.75 297 THR A O 1
ATOM 2242 N N . ARG A 1 298 ? 13.836 5.945 -4.832 1 84.19 298 ARG A N 1
ATOM 2243 C CA . ARG A 1 298 ? 14.539 7.047 -5.477 1 84.19 298 ARG A CA 1
ATOM 2244 C C . ARG A 1 298 ? 15.984 6.66 -5.793 1 84.19 298 ARG A C 1
ATOM 2246 O O . ARG A 1 298 ? 16.562 5.816 -5.109 1 84.19 298 ARG A O 1
ATOM 2253 N N . PRO A 1 299 ? 16.406 7.316 -6.867 1 79.25 299 PRO A N 1
ATOM 2254 C CA . PRO A 1 299 ? 17.828 7.047 -7.148 1 79.25 299 PRO A CA 1
ATOM 2255 C C . PRO A 1 299 ? 18.75 7.566 -6.051 1 79.25 299 PRO A C 1
ATOM 2257 O O . PRO A 1 299 ? 18.5 8.625 -5.469 1 79.25 29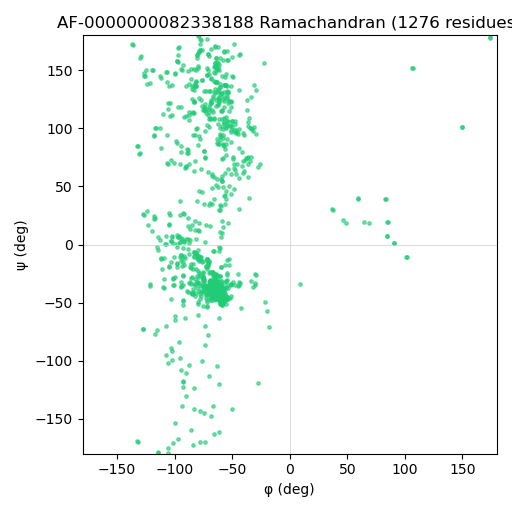9 PRO A O 1
ATOM 2260 N N . VAL A 1 300 ? 19.656 6.738 -5.66 1 69.56 300 VAL A N 1
ATOM 2261 C CA . VAL A 1 300 ? 20.562 7.039 -4.566 1 69.56 300 VAL A CA 1
ATOM 2262 C C . VAL A 1 300 ? 21.547 8.133 -5 1 69.56 300 VAL A C 1
ATOM 2264 O O . VAL A 1 300 ? 22.172 8.031 -6.055 1 69.56 300 VAL A O 1
ATOM 2267 N N . VAL A 1 301 ? 21.469 9.266 -4.336 1 60.31 301 VAL A N 1
ATOM 2268 C CA . VAL A 1 301 ? 22.391 10.344 -4.652 1 60.31 301 VAL A CA 1
ATOM 2269 C C . VAL A 1 301 ? 23.484 10.406 -3.588 1 60.31 301 VAL A C 1
ATOM 2271 O O . VAL A 1 301 ? 24.453 11.18 -3.715 1 60.31 301 VAL A O 1
ATOM 2274 N N . SER A 1 302 ? 23.453 9.422 -2.695 1 63 302 SER A N 1
ATOM 2275 C CA . SER A 1 302 ? 24.344 9.734 -1.578 1 63 302 SER A CA 1
ATOM 2276 C C . SER A 1 302 ? 25.781 9.352 -1.896 1 63 302 SER A C 1
ATOM 2278 O O . SER A 1 302 ? 26.062 8.234 -2.338 1 63 302 SER A O 1
ATOM 2280 N N . GLU A 1 303 ? 26.547 10.273 -1.798 1 64.5 303 GLU A N 1
ATOM 2281 C CA . GLU A 1 303 ? 28 10.148 -1.976 1 64.5 303 GLU A CA 1
ATOM 2282 C C . GLU A 1 303 ? 28.609 9.297 -0.872 1 64.5 303 GLU A C 1
ATOM 2284 O O . GLU A 1 303 ? 29.734 8.797 -1.02 1 64.5 303 GLU A O 1
ATOM 2289 N N . ASP A 1 304 ? 27.734 8.93 0.12 1 77.38 304 ASP A N 1
ATOM 2290 C CA . ASP A 1 304 ? 28.359 8.281 1.276 1 77.38 304 ASP A CA 1
ATOM 2291 C C . ASP A 1 304 ? 28.25 6.762 1.175 1 77.38 304 ASP A C 1
ATOM 2293 O O . ASP A 1 304 ? 28.875 6.039 1.96 1 77.38 304 ASP A O 1
ATOM 2297 N N . LEU A 1 305 ? 27.672 6.305 0.147 1 86.56 305 LEU A N 1
ATOM 2298 C CA . LEU A 1 305 ? 27.5 4.855 0.05 1 86.56 305 LEU A CA 1
ATOM 2299 C C . LEU A 1 305 ? 28.484 4.266 -0.949 1 86.56 305 LEU A C 1
ATOM 2301 O O . LEU A 1 305 ? 28.781 4.875 -1.983 1 86.56 305 LEU A O 1
ATOM 2305 N N . SER A 1 306 ? 29.078 3.172 -0.568 1 88.62 306 SER A N 1
ATOM 2306 C CA . SER A 1 306 ? 29.938 2.451 -1.501 1 88.62 306 SER A CA 1
ATOM 2307 C C . SER A 1 306 ? 29.156 1.964 -2.713 1 88.62 306 SER A C 1
ATOM 2309 O O . SER A 1 306 ? 27.938 1.762 -2.633 1 88.62 306 SER A O 1
ATOM 2311 N N . PRO A 1 307 ? 29.828 1.831 -3.801 1 88.56 307 PRO A N 1
ATOM 2312 C CA . PRO A 1 307 ? 29.141 1.321 -4.996 1 88.56 307 PRO A CA 1
ATOM 2313 C C . PRO A 1 307 ? 28.453 -0.019 -4.754 1 88.56 307 PRO A C 1
ATOM 2315 O O . PRO A 1 307 ? 27.391 -0.284 -5.328 1 88.56 307 PRO A O 1
ATOM 2318 N N . LYS A 1 308 ? 29.062 -0.813 -3.992 1 91.12 308 LYS A N 1
ATOM 2319 C CA . LYS A 1 308 ? 28.453 -2.1 -3.662 1 91.12 308 LYS A CA 1
ATOM 2320 C C . LYS A 1 308 ? 27.141 -1.912 -2.9 1 91.12 308 LYS A C 1
ATOM 2322 O O . LYS A 1 308 ? 26.156 -2.576 -3.191 1 91.12 308 LYS A O 1
ATOM 2327 N N . GLU A 1 309 ? 27.203 -1.03 -1.974 1 91.94 309 GLU A N 1
ATOM 2328 C CA . GLU A 1 309 ? 26 -0.76 -1.187 1 91.94 309 GLU A CA 1
ATOM 2329 C C . GLU A 1 309 ? 24.891 -0.172 -2.055 1 91.94 309 GLU A C 1
ATOM 2331 O O . GLU A 1 309 ? 23.719 -0.495 -1.871 1 91.94 309 GLU A O 1
ATOM 2336 N N . VAL A 1 310 ? 25.25 0.658 -2.967 1 93.06 310 VAL A N 1
ATOM 2337 C CA . VAL A 1 310 ? 24.297 1.254 -3.883 1 93.06 310 VAL A CA 1
ATOM 2338 C C . VAL A 1 310 ? 23.641 0.162 -4.727 1 93.06 310 VAL A C 1
ATOM 2340 O O . VAL A 1 310 ? 22.422 0.155 -4.902 1 93.06 310 VAL A O 1
ATOM 2343 N N . GLU A 1 311 ? 24.422 -0.747 -5.184 1 94.62 311 GLU A N 1
ATOM 2344 C CA . GLU A 1 311 ? 23.891 -1.832 -6.004 1 94.62 311 GLU A CA 1
ATOM 2345 C C . GLU A 1 311 ? 22.984 -2.748 -5.188 1 94.62 311 GLU A C 1
ATOM 2347 O O . GLU A 1 311 ? 21.938 -3.186 -5.672 1 94.62 311 GLU A O 1
ATOM 2352 N N . LEU A 1 312 ? 23.391 -3.039 -3.988 1 95.06 312 LEU A N 1
ATOM 2353 C CA . LEU A 1 312 ? 22.562 -3.893 -3.145 1 95.06 312 LEU A CA 1
ATOM 2354 C C . LEU A 1 312 ? 21.219 -3.232 -2.854 1 95.06 312 LEU A C 1
ATOM 2356 O O . LEU A 1 312 ? 20.188 -3.914 -2.752 1 95.06 312 LEU A O 1
ATOM 2360 N N . ARG A 1 313 ? 21.203 -1.924 -2.713 1 94.62 313 ARG A N 1
ATOM 2361 C CA . ARG A 1 313 ? 19.953 -1.192 -2.531 1 94.62 313 ARG A CA 1
ATOM 2362 C C . ARG A 1 313 ? 19.094 -1.274 -3.781 1 94.62 313 ARG A C 1
ATOM 2364 O O . ARG A 1 313 ? 17.859 -1.422 -3.686 1 94.62 313 ARG A O 1
ATOM 2371 N N . ARG A 1 314 ? 19.719 -1.178 -4.871 1 94.06 314 ARG A N 1
ATOM 2372 C CA . ARG A 1 314 ? 19.016 -1.32 -6.141 1 94.06 314 ARG A CA 1
ATOM 2373 C C . ARG A 1 314 ? 18.391 -2.707 -6.27 1 94.06 314 ARG A C 1
ATOM 2375 O O . ARG A 1 314 ? 17.219 -2.838 -6.641 1 94.06 314 ARG A O 1
ATOM 2382 N N . ARG A 1 315 ? 19.125 -3.648 -5.969 1 97.19 315 ARG A N 1
ATOM 2383 C CA . ARG A 1 315 ? 18.641 -5.023 -6.027 1 97.19 315 ARG A CA 1
ATOM 2384 C C . ARG A 1 315 ? 17.516 -5.254 -5.027 1 97.19 315 ARG A C 1
ATOM 2386 O O . ARG A 1 315 ? 16.562 -5.984 -5.309 1 97.19 315 ARG A O 1
ATOM 2393 N N . LEU A 1 316 ? 17.703 -4.668 -3.881 1 97.44 316 LEU A N 1
ATOM 2394 C CA . LEU A 1 316 ? 16.656 -4.777 -2.869 1 97.44 316 LEU A CA 1
ATOM 2395 C C . LEU A 1 316 ? 15.352 -4.156 -3.363 1 97.44 316 LEU A C 1
ATOM 2397 O O . LEU A 1 316 ? 14.281 -4.742 -3.199 1 97.44 316 LEU A O 1
ATOM 2401 N N . PHE A 1 317 ? 15.406 -2.986 -3.988 1 96.5 317 PHE A N 1
ATOM 2402 C CA . PHE A 1 317 ? 14.219 -2.342 -4.535 1 96.5 317 PHE A CA 1
ATOM 2403 C C . PHE A 1 317 ? 13.523 -3.252 -5.543 1 96.5 317 PHE A C 1
ATOM 2405 O O . PHE A 1 317 ? 12.312 -3.486 -5.445 1 96.5 317 PHE A O 1
ATOM 2412 N N . TRP A 1 318 ? 14.227 -3.77 -6.422 1 96.25 318 TRP A N 1
ATOM 2413 C CA . TRP A 1 318 ? 13.641 -4.578 -7.48 1 96.25 318 TRP A CA 1
ATOM 2414 C C . TRP A 1 318 ? 13.125 -5.906 -6.93 1 96.25 318 TRP A C 1
ATOM 2416 O O . TRP A 1 318 ? 12.164 -6.469 -7.453 1 96.25 318 TRP A O 1
ATOM 2426 N N . SER A 1 319 ? 13.812 -6.422 -5.902 1 97.81 319 SER A N 1
ATOM 2427 C CA . SER A 1 319 ? 13.289 -7.609 -5.242 1 97.81 319 SER A CA 1
ATOM 2428 C C . SER A 1 319 ? 11.93 -7.328 -4.602 1 97.81 319 SER A C 1
ATOM 2430 O O . SER A 1 319 ? 11.008 -8.141 -4.695 1 97.81 319 SER A O 1
ATOM 2432 N N . ILE A 1 320 ? 11.812 -6.203 -3.98 1 96.81 320 ILE A N 1
ATOM 2433 C CA . ILE A 1 320 ? 10.547 -5.801 -3.369 1 96.81 320 ILE A CA 1
ATOM 2434 C C . ILE A 1 320 ? 9.5 -5.574 -4.453 1 96.81 320 ILE A C 1
ATOM 2436 O O . ILE A 1 320 ? 8.352 -6 -4.312 1 96.81 320 ILE A O 1
ATOM 2440 N N . PHE A 1 321 ? 9.945 -4.902 -5.551 1 95.88 321 PHE A N 1
ATOM 2441 C CA . PHE A 1 321 ? 9.086 -4.68 -6.703 1 95.88 321 PHE A CA 1
ATOM 2442 C C . PHE A 1 321 ? 8.523 -5.996 -7.227 1 95.88 321 PHE A C 1
ATOM 2444 O O . PHE A 1 321 ? 7.316 -6.113 -7.453 1 95.88 321 PHE A O 1
ATOM 2451 N N . GLY A 1 322 ? 9.398 -6.914 -7.355 1 96.31 322 GLY A N 1
ATOM 2452 C CA . GLY A 1 322 ? 8.992 -8.219 -7.848 1 96.31 322 GLY A CA 1
ATOM 2453 C C . GLY A 1 322 ? 8.055 -8.953 -6.902 1 96.31 322 GLY A C 1
ATOM 2454 O O . GLY A 1 322 ? 7.051 -9.523 -7.332 1 96.31 322 GLY A O 1
ATOM 2455 N N . LEU A 1 323 ? 8.367 -8.953 -5.676 1 97.38 323 LEU A N 1
ATOM 2456 C CA . LEU A 1 323 ? 7.547 -9.625 -4.668 1 97.38 323 LEU A CA 1
ATOM 2457 C C . LEU A 1 323 ? 6.156 -9 -4.598 1 97.38 323 LEU A C 1
ATOM 2459 O O . LEU A 1 323 ? 5.156 -9.711 -4.5 1 97.38 323 LEU A O 1
ATOM 2463 N N . ASP A 1 324 ? 6.102 -7.738 -4.613 1 96.06 324 ASP A N 1
ATOM 2464 C CA . ASP A 1 324 ? 4.84 -7.008 -4.551 1 96.06 324 ASP A CA 1
ATOM 2465 C C . ASP A 1 324 ? 3.949 -7.348 -5.742 1 96.06 324 ASP A C 1
ATOM 2467 O O . ASP A 1 324 ? 2.762 -7.637 -5.574 1 96.06 324 ASP A O 1
ATOM 2471 N N . ARG A 1 325 ? 4.5 -7.402 -6.914 1 96.31 325 ARG A N 1
ATOM 2472 C CA . ARG A 1 325 ? 3.729 -7.672 -8.117 1 96.31 325 ARG A CA 1
ATOM 2473 C C . ARG A 1 325 ? 3.348 -9.148 -8.211 1 96.31 325 ARG A C 1
ATOM 2475 O O . ARG A 1 325 ? 2.277 -9.484 -8.719 1 96.31 325 ARG A O 1
ATOM 2482 N N . MET A 1 326 ? 4.262 -9.93 -7.773 1 97.69 326 MET A N 1
ATOM 2483 C CA . MET A 1 326 ? 3.936 -11.352 -7.75 1 97.69 326 MET A CA 1
ATOM 2484 C C . MET A 1 326 ? 2.721 -11.617 -6.867 1 97.69 326 MET A C 1
ATOM 2486 O O . MET A 1 326 ? 1.786 -12.305 -7.281 1 97.69 326 MET A O 1
ATOM 2490 N N . MET A 1 327 ? 2.725 -11.031 -5.73 1 97 327 MET A N 1
ATOM 2491 C CA . MET A 1 327 ? 1.604 -11.227 -4.816 1 97 327 MET A CA 1
ATOM 2492 C C . MET A 1 327 ? 0.341 -10.562 -5.359 1 97 327 MET A C 1
ATOM 2494 O O . MET A 1 327 ? -0.747 -11.141 -5.285 1 97 327 MET A O 1
ATOM 2498 N N . ALA A 1 328 ? 0.5 -9.398 -5.898 1 95.12 328 ALA A N 1
ATOM 2499 C CA . ALA A 1 328 ? -0.646 -8.664 -6.438 1 95.12 328 ALA A CA 1
ATOM 2500 C C . ALA A 1 328 ? -1.319 -9.453 -7.559 1 95.12 328 ALA A C 1
ATOM 2502 O O . ALA A 1 328 ? -2.545 -9.594 -7.578 1 95.12 328 ALA A O 1
ATOM 2503 N N . ALA A 1 329 ? -0.554 -9.992 -8.445 1 96.81 329 ALA A N 1
ATOM 2504 C CA . ALA A 1 329 ? -1.095 -10.781 -9.555 1 96.81 329 ALA A CA 1
ATOM 2505 C C . ALA A 1 329 ? -1.723 -12.078 -9.055 1 96.81 329 ALA A C 1
ATOM 2507 O O . ALA A 1 329 ? -2.73 -12.531 -9.594 1 96.81 329 ALA A O 1
ATOM 2508 N N . SER A 1 330 ? -1.098 -12.617 -8.062 1 96.88 330 SER A N 1
ATOM 2509 C CA . SER A 1 330 ? -1.597 -13.875 -7.516 1 96.88 330 SER A CA 1
ATOM 2510 C C . SER A 1 330 ? -2.938 -13.68 -6.816 1 96.88 330 SER A C 1
ATOM 2512 O O . SER A 1 330 ? -3.838 -14.508 -6.945 1 96.88 330 SER A O 1
ATOM 2514 N N . VAL A 1 331 ? -3.094 -12.594 -6.121 1 95.75 331 VAL A N 1
ATOM 2515 C CA . VAL A 1 331 ? -4.324 -12.375 -5.367 1 95.75 331 VAL A CA 1
ATOM 2516 C C . VAL A 1 331 ? -5.32 -11.594 -6.215 1 95.75 331 VAL A C 1
ATOM 2518 O O . VAL A 1 331 ? -6.504 -11.508 -5.883 1 95.75 331 VAL A O 1
ATOM 2521 N N . GLY A 1 332 ? -4.898 -11 -7.27 1 95.06 332 GLY A N 1
ATOM 2522 C CA . GLY A 1 332 ? -5.785 -10.336 -8.211 1 95.06 332 GLY A CA 1
ATOM 2523 C C . GLY A 1 332 ? -6.145 -8.922 -7.801 1 95.06 332 GLY A C 1
ATOM 2524 O O . GLY A 1 332 ? -7.305 -8.516 -7.906 1 95.06 332 GLY A O 1
ATOM 2525 N N . VAL A 1 333 ? -5.191 -8.242 -7.281 1 92.62 333 VAL A N 1
ATOM 2526 C CA . VAL A 1 333 ? -5.414 -6.855 -6.875 1 92.62 333 VAL A CA 1
ATOM 2527 C C . VAL A 1 333 ? -4.238 -5.992 -7.312 1 92.62 333 VAL A C 1
ATOM 2529 O O . VAL A 1 333 ? -3.234 -6.504 -7.812 1 92.62 333 VAL A O 1
ATOM 2532 N N . THR A 1 334 ? -4.355 -4.672 -7.164 1 90.12 334 THR A N 1
ATOM 2533 C CA . THR A 1 334 ? -3.318 -3.73 -7.566 1 90.12 334 THR A CA 1
ATOM 2534 C C . THR A 1 334 ? -2.121 -3.811 -6.625 1 90.12 334 THR A C 1
ATOM 2536 O O . THR A 1 334 ? -2.287 -3.949 -5.41 1 90.12 334 THR A O 1
ATOM 2539 N N . PRO A 1 335 ? -0.92 -3.617 -7.16 1 91.56 335 PRO A N 1
ATOM 2540 C CA . PRO A 1 335 ? 0.267 -3.621 -6.305 1 91.56 335 PRO A CA 1
ATOM 2541 C C . PRO A 1 335 ? 0.349 -2.391 -5.402 1 91.56 335 PRO A C 1
ATOM 2543 O O . PRO A 1 335 ? -0.369 -1.411 -5.621 1 91.56 335 PRO A O 1
ATOM 2546 N N . GLY A 1 336 ? 1.194 -2.516 -4.406 1 86.88 336 GLY A N 1
ATOM 2547 C CA . GLY A 1 336 ? 1.366 -1.424 -3.459 1 86.88 336 GLY A CA 1
ATOM 2548 C C . GLY A 1 336 ? 2.35 -0.371 -3.936 1 86.88 336 GLY A C 1
ATOM 2549 O O . GLY A 1 336 ? 2.201 0.812 -3.621 1 86.88 336 GLY A O 1
ATOM 2550 N N . LEU A 1 337 ? 3.42 -0.794 -4.484 1 85.81 337 LEU A N 1
ATOM 2551 C CA . LEU A 1 337 ? 4.395 0.144 -5.035 1 85.81 337 LEU A CA 1
ATOM 2552 C C . LEU A 1 337 ? 3.932 0.674 -6.387 1 85.81 337 LEU A C 1
ATOM 2554 O O . LEU A 1 337 ? 4.004 -0.034 -7.395 1 85.81 337 LEU A O 1
ATOM 2558 N N . VAL A 1 338 ? 3.146 1.919 -6.18 1 65.81 338 VAL A N 1
ATOM 2559 C CA . VAL A 1 338 ? 2.525 2.469 -7.379 1 65.81 338 VAL A CA 1
ATOM 2560 C C . VAL A 1 338 ? 3.541 3.309 -8.148 1 65.81 338 VAL A C 1
ATOM 2562 O O . VAL A 1 338 ? 4.371 3.996 -7.551 1 65.81 338 VAL A O 1
ATOM 2565 N N . GLY A 1 339 ? 3.826 3.018 -9.414 1 57.28 339 GLY A N 1
ATOM 2566 C CA . GLY A 1 339 ? 4.648 3.824 -10.305 1 57.28 339 GLY A CA 1
ATOM 2567 C C . GLY A 1 339 ? 5.398 3.002 -11.336 1 57.28 339 GLY A C 1
ATOM 2568 O O . GLY A 1 339 ? 5.988 1.972 -11.008 1 57.28 339 GLY A O 1
ATOM 2569 N N . ASP A 1 340 ? 4.902 3.008 -12.43 1 48.91 340 ASP A N 1
ATOM 2570 C CA . ASP A 1 340 ? 5.484 2.254 -13.539 1 48.91 340 ASP A CA 1
ATOM 2571 C C . ASP A 1 340 ? 6.957 2.607 -13.734 1 48.91 340 ASP A C 1
ATOM 2573 O O . ASP A 1 340 ? 7.754 1.761 -14.141 1 48.91 340 ASP A O 1
ATOM 2577 N N . GLU A 1 341 ? 7.188 3.92 -13.719 1 50.75 341 GLU A N 1
ATOM 2578 C CA . GLU A 1 341 ? 8.523 4.27 -14.195 1 50.75 341 GLU A CA 1
ATOM 2579 C C . GLU A 1 341 ? 9.453 4.613 -13.039 1 50.75 341 GLU A C 1
ATOM 2581 O O . GLU A 1 341 ? 9.445 5.742 -12.539 1 50.75 341 GLU A O 1
ATOM 2586 N N . MET A 1 342 ? 9.852 3.537 -12.305 1 60.75 342 MET A N 1
ATOM 2587 C CA . MET A 1 342 ? 10.828 3.857 -11.273 1 60.75 342 MET A CA 1
ATOM 2588 C C . MET A 1 342 ? 12.172 4.227 -11.883 1 60.75 342 MET A C 1
ATOM 2590 O O . MET A 1 342 ? 12.594 3.625 -12.875 1 60.75 342 MET A O 1
ATOM 2594 N N . ASP A 1 343 ? 12.531 5.355 -11.727 1 73.44 343 ASP A N 1
ATOM 2595 C CA . ASP A 1 343 ? 13.805 5.867 -12.219 1 73.44 343 ASP A CA 1
ATOM 2596 C C . ASP A 1 343 ? 14.977 5.113 -11.594 1 73.44 343 ASP A C 1
ATOM 2598 O O . ASP A 1 343 ? 16.047 5.691 -11.367 1 73.44 343 ASP A O 1
ATOM 2602 N N . ILE A 1 344 ? 14.664 3.838 -11.289 1 87.12 344 ILE A N 1
ATOM 2603 C CA . ILE A 1 344 ? 15.742 3.031 -10.727 1 87.12 344 ILE A CA 1
ATOM 2604 C C . ILE A 1 344 ? 16.25 2.045 -11.773 1 87.12 344 ILE A C 1
ATOM 2606 O O . ILE A 1 344 ? 15.469 1.28 -12.344 1 87.12 344 ILE A O 1
ATOM 2610 N N . PRO A 1 345 ? 17.453 2.119 -12.062 1 89.25 345 PRO A N 1
ATOM 2611 C CA . PRO A 1 345 ? 18.016 1.192 -13.055 1 89.25 345 PRO A CA 1
ATOM 2612 C C . PRO A 1 345 ? 17.922 -0.267 -12.609 1 89.25 345 PRO A C 1
ATOM 2614 O O . PRO A 1 345 ? 17.859 -0.551 -11.414 1 89.25 345 PRO A O 1
ATOM 2617 N N . PHE A 1 346 ? 17.938 -1.17 -13.586 1 92.94 346 PHE A N 1
ATOM 2618 C CA . PHE A 1 346 ? 17.938 -2.6 -13.297 1 92.94 346 PHE A CA 1
ATOM 2619 C C . PHE A 1 346 ? 19.219 -3.012 -12.586 1 92.94 346 PHE A C 1
ATOM 2621 O O . PHE A 1 346 ? 20.234 -2.332 -12.688 1 92.94 346 PHE A O 1
ATOM 2628 N N . PRO A 1 347 ? 19.172 -4.078 -11.875 1 94.75 347 PRO A N 1
ATOM 2629 C CA . PRO A 1 347 ? 20.391 -4.582 -11.234 1 94.75 347 PRO A CA 1
ATOM 2630 C C . PRO A 1 347 ? 21.516 -4.832 -12.227 1 94.75 347 PRO A C 1
ATOM 2632 O O . PRO A 1 347 ? 21.281 -5.316 -13.336 1 94.75 347 PRO A O 1
ATOM 2635 N N . ALA A 1 348 ? 22.703 -4.41 -11.805 1 94.06 348 ALA A N 1
ATOM 2636 C CA . ALA A 1 348 ? 23.875 -4.547 -12.648 1 94.06 348 ALA A CA 1
ATOM 2637 C C . ALA A 1 348 ? 25.031 -5.207 -11.891 1 94.06 348 ALA A C 1
ATOM 2639 O O . ALA A 1 348 ? 25 -5.293 -10.656 1 94.06 348 ALA A O 1
ATOM 2640 N N . ILE A 1 349 ? 25.953 -5.688 -12.656 1 94.19 349 ILE A N 1
ATOM 2641 C CA . ILE A 1 349 ? 27.109 -6.344 -12.062 1 94.19 349 ILE A CA 1
ATOM 2642 C C . ILE A 1 349 ? 28.047 -5.293 -11.469 1 94.19 349 ILE A C 1
ATOM 2644 O O . ILE A 1 349 ? 28.281 -4.242 -12.07 1 94.19 349 ILE A O 1
ATOM 2648 N N . THR A 1 350 ? 28.469 -5.531 -10.258 1 91.75 350 THR A N 1
ATOM 2649 C CA . THR A 1 350 ? 29.406 -4.605 -9.617 1 91.75 350 THR A CA 1
ATOM 2650 C C . THR A 1 350 ? 30.812 -4.816 -10.148 1 91.75 350 THR A C 1
ATOM 2652 O O . THR A 1 350 ? 31.109 -5.848 -10.758 1 91.75 350 THR A O 1
ATOM 2655 N N . VAL A 1 351 ? 31.641 -3.834 -9.812 1 90.44 351 VAL A N 1
ATOM 2656 C CA . VAL A 1 351 ? 33.031 -3.926 -10.227 1 90.44 351 VAL A CA 1
ATOM 2657 C C . VAL A 1 351 ? 33.719 -5.117 -9.539 1 90.44 351 VAL A C 1
ATOM 2659 O O . VAL A 1 351 ? 34.469 -5.855 -10.164 1 90.44 351 VAL A O 1
ATOM 2662 N N . GLU A 1 352 ? 33.344 -5.316 -8.344 1 90.12 352 GLU A N 1
ATOM 2663 C CA . GLU A 1 352 ? 33.906 -6.418 -7.574 1 90.12 352 GLU A CA 1
ATOM 2664 C C . GLU A 1 352 ? 33.469 -7.766 -8.117 1 90.12 352 GLU A C 1
ATOM 2666 O O . GLU A 1 352 ? 34.25 -8.703 -8.219 1 90.12 352 GLU A O 1
ATOM 2671 N N . GLU A 1 353 ? 32.25 -7.84 -8.438 1 92.06 353 GLU A N 1
ATOM 2672 C CA . GLU A 1 353 ? 31.688 -9.07 -8.992 1 92.06 353 GLU A CA 1
ATOM 2673 C C . GLU A 1 353 ? 32.281 -9.367 -10.367 1 92.06 353 GLU A C 1
ATOM 2675 O O . GLU A 1 353 ? 32.562 -10.523 -10.703 1 92.06 353 GLU A O 1
ATOM 2680 N N . PHE A 1 354 ? 32.469 -8.352 -11.148 1 91.69 354 PHE A N 1
ATOM 2681 C CA . PHE A 1 354 ? 33.031 -8.492 -12.484 1 91.69 354 PHE A CA 1
ATOM 2682 C C . PHE A 1 354 ? 34.469 -8.961 -12.414 1 91.69 354 PHE A C 1
ATOM 2684 O O . PHE A 1 354 ? 34.938 -9.719 -13.273 1 91.69 354 PHE A O 1
ATOM 2691 N N . ALA A 1 355 ? 35.156 -8.5 -11.367 1 92.69 355 ALA A N 1
ATOM 2692 C CA . ALA A 1 355 ? 36.594 -8.836 -11.203 1 92.69 355 ALA A CA 1
ATOM 2693 C C . ALA A 1 355 ? 36.75 -10.203 -10.547 1 92.69 355 ALA A C 1
ATOM 2695 O O . ALA A 1 355 ? 37.844 -10.773 -10.555 1 92.69 355 ALA A O 1
ATOM 2696 N N . SER A 1 356 ? 35.719 -10.68 -10.117 1 91 356 SER A N 1
ATOM 2697 C CA . SER A 1 356 ? 35.812 -11.93 -9.375 1 91 356 SER A CA 1
ATOM 2698 C C . SER A 1 356 ? 35.906 -13.125 -10.32 1 91 356 SER A C 1
ATOM 2700 O O . SER A 1 356 ? 35.531 -13.023 -11.492 1 91 356 SER A O 1
ATOM 2702 N N . ILE A 1 357 ? 36.344 -14.281 -9.789 1 91.38 357 ILE A N 1
ATOM 2703 C CA . ILE A 1 357 ? 36.469 -15.523 -10.547 1 91.38 357 ILE A CA 1
ATOM 2704 C C . ILE A 1 357 ? 35.062 -16.047 -10.898 1 91.38 357 ILE A C 1
ATOM 2706 O O . ILE A 1 357 ? 34.875 -16.719 -11.906 1 91.38 357 ILE A O 1
ATOM 2710 N N . LYS A 1 358 ? 34.125 -15.648 -10.125 1 91.56 358 LYS A N 1
ATOM 2711 C CA . LYS A 1 358 ? 32.75 -16.109 -10.336 1 91.56 358 LYS A CA 1
ATOM 2712 C C . LYS A 1 358 ? 31.969 -15.141 -11.219 1 91.56 358 LYS A C 1
ATOM 2714 O O . LYS A 1 358 ? 30.75 -15.031 -11.109 1 91.56 358 LYS A O 1
ATOM 2719 N N . ARG A 1 359 ? 32.625 -14.406 -12.086 1 92.69 359 ARG A N 1
ATOM 2720 C CA . ARG A 1 359 ? 32.031 -13.383 -12.93 1 92.69 359 ARG A CA 1
ATOM 2721 C C . ARG A 1 359 ? 30.891 -13.953 -13.758 1 92.69 359 ARG A C 1
ATOM 2723 O O . ARG A 1 359 ? 29.828 -13.344 -13.852 1 92.69 359 ARG A O 1
ATOM 2730 N N . ALA A 1 360 ? 31.125 -15.078 -14.344 1 91.62 360 ALA A N 1
ATOM 2731 C CA . ALA A 1 360 ? 30.109 -15.688 -15.211 1 91.62 360 ALA A CA 1
ATOM 2732 C C . ALA A 1 360 ? 28.875 -16.078 -14.414 1 91.62 360 ALA A C 1
ATOM 2734 O O . ALA A 1 360 ? 27.75 -15.938 -14.898 1 91.62 360 ALA A O 1
ATOM 2735 N N . GLU A 1 361 ? 29.094 -16.531 -13.25 1 91.12 361 GLU A N 1
ATOM 2736 C CA . GLU A 1 361 ? 27.984 -16.922 -12.391 1 91.12 361 GLU A CA 1
ATOM 2737 C C . GLU A 1 361 ? 27.156 -15.711 -11.961 1 91.12 361 GLU A C 1
ATOM 2739 O O . GLU A 1 361 ? 25.922 -15.766 -11.938 1 91.12 361 GLU A O 1
ATOM 2744 N N . HIS A 1 362 ? 27.859 -14.703 -11.648 1 93.81 362 HIS A N 1
ATOM 2745 C CA . HIS A 1 362 ? 27.188 -13.469 -11.266 1 93.81 362 HIS A CA 1
ATOM 2746 C C . HIS A 1 362 ? 26.375 -12.906 -12.438 1 93.81 362 HIS A C 1
ATOM 2748 O O . HIS A 1 362 ? 25.25 -12.445 -12.25 1 93.81 362 HIS A O 1
ATOM 2754 N N . ALA A 1 363 ? 26.938 -12.914 -13.578 1 93.5 363 ALA A N 1
ATOM 2755 C CA . ALA A 1 363 ? 26.25 -12.406 -14.766 1 93.5 363 ALA A CA 1
ATOM 2756 C C . ALA A 1 363 ? 25 -13.227 -15.07 1 93.5 363 ALA A C 1
ATOM 2758 O O . ALA A 1 363 ? 23.953 -12.664 -15.391 1 93.5 363 ALA A O 1
ATOM 2759 N N . SER A 1 364 ? 25.172 -14.508 -14.953 1 92 364 SER A N 1
ATOM 2760 C CA . SER A 1 364 ? 24.031 -15.391 -15.188 1 92 364 SER A CA 1
ATOM 2761 C C . SER A 1 364 ? 22.922 -15.148 -14.172 1 92 364 SER A C 1
ATOM 2763 O O . SER A 1 364 ? 21.75 -15.109 -14.523 1 92 364 SER A O 1
ATOM 2765 N N . MET A 1 365 ? 23.312 -15.039 -12.984 1 93.19 365 MET A N 1
ATOM 2766 C CA . MET A 1 365 ? 22.359 -14.789 -11.914 1 93.19 365 MET A CA 1
ATOM 2767 C C . MET A 1 365 ? 21.594 -13.492 -12.172 1 93.19 365 MET A C 1
ATOM 2769 O O . MET A 1 365 ? 20.375 -13.438 -12.008 1 93.19 365 MET A O 1
ATOM 2773 N N . LEU A 1 366 ? 22.266 -12.461 -12.57 1 95.75 366 LEU A N 1
ATOM 2774 C CA . LEU A 1 366 ? 21.641 -11.172 -12.797 1 95.75 366 LEU A CA 1
ATOM 2775 C C . LEU A 1 366 ? 20.734 -11.219 -14.016 1 95.75 366 LEU A C 1
ATOM 2777 O O . LEU A 1 366 ? 19.703 -10.531 -14.062 1 95.75 366 LEU A O 1
ATOM 2781 N N . GLN A 1 367 ? 21.062 -12.031 -14.984 1 94.88 367 GLN A N 1
ATOM 2782 C CA . GLN A 1 367 ? 20.188 -12.219 -16.141 1 94.88 367 GLN A CA 1
ATOM 2783 C C . GLN A 1 367 ? 18.875 -12.859 -15.734 1 94.88 367 GLN A C 1
ATOM 2785 O O . GLN A 1 367 ? 17.812 -12.461 -16.203 1 94.88 367 GLN A O 1
ATOM 2790 N N . VAL A 1 368 ? 19 -13.812 -14.898 1 95.62 368 VAL A N 1
ATOM 2791 C CA . VAL A 1 368 ? 17.797 -14.484 -14.398 1 95.62 368 VAL A CA 1
ATOM 2792 C C . VAL A 1 368 ? 16.953 -13.492 -13.602 1 95.62 368 VAL A C 1
ATOM 2794 O O . VAL A 1 368 ? 15.734 -13.422 -13.781 1 95.62 368 VAL A O 1
ATOM 2797 N N . SER A 1 369 ? 17.625 -12.758 -12.781 1 96.88 369 SER A N 1
ATOM 2798 C CA . SER A 1 369 ? 16.922 -11.781 -11.961 1 96.88 369 SER A CA 1
ATOM 2799 C C . SER A 1 369 ? 16.188 -10.758 -12.828 1 96.88 369 SER A C 1
ATOM 2801 O O . SER A 1 369 ? 15.031 -10.422 -12.555 1 96.88 369 SER A O 1
ATOM 2803 N N . ARG A 1 370 ? 16.781 -10.281 -13.828 1 96.56 370 ARG A N 1
ATOM 2804 C CA . ARG A 1 370 ? 16.172 -9.312 -14.727 1 96.56 370 ARG A CA 1
ATOM 2805 C C . ARG A 1 370 ? 14.977 -9.922 -15.461 1 96.56 370 ARG A C 1
ATOM 2807 O O . ARG A 1 370 ? 13.945 -9.273 -15.633 1 96.56 370 ARG A O 1
ATOM 2814 N N . HIS A 1 371 ? 15.148 -11.125 -15.852 1 97.44 371 HIS A N 1
ATOM 2815 C CA . HIS A 1 371 ? 14.07 -11.82 -16.547 1 97.44 371 HIS A CA 1
ATOM 2816 C C . HIS A 1 371 ? 12.852 -11.992 -15.641 1 97.44 371 HIS A C 1
ATOM 2818 O O . HIS A 1 371 ? 11.711 -11.898 -16.094 1 97.44 371 HIS A O 1
ATOM 2824 N N . VAL A 1 372 ? 13.141 -12.281 -14.406 1 97.69 372 VAL A N 1
ATOM 2825 C CA . VAL A 1 372 ? 12.062 -12.414 -13.438 1 97.69 372 VAL A CA 1
ATOM 2826 C C . VAL A 1 372 ? 11.383 -11.055 -13.227 1 97.69 372 VAL A C 1
ATOM 2828 O O . VAL A 1 372 ? 10.156 -10.977 -13.141 1 97.69 372 VAL A O 1
ATOM 2831 N N . ILE A 1 373 ? 12.117 -10.023 -13.102 1 96.38 373 ILE A N 1
ATOM 2832 C CA . ILE A 1 373 ? 11.578 -8.672 -12.953 1 96.38 373 ILE A CA 1
ATOM 2833 C C . ILE A 1 373 ? 10.672 -8.352 -14.141 1 96.38 373 ILE A C 1
ATOM 2835 O O . ILE A 1 373 ? 9.578 -7.816 -13.969 1 96.38 373 ILE A O 1
ATOM 2839 N N . GLU A 1 374 ? 11.086 -8.688 -15.312 1 96.44 374 GLU A N 1
ATOM 2840 C CA . GLU A 1 374 ? 10.297 -8.438 -16.516 1 96.44 374 GLU A CA 1
ATOM 2841 C C . GLU A 1 374 ? 8.984 -9.211 -16.484 1 96.44 374 GLU A C 1
ATOM 2843 O O . GLU A 1 374 ? 7.949 -8.703 -16.922 1 96.44 374 GLU A O 1
ATOM 2848 N N . LEU A 1 375 ? 9.102 -10.398 -16.047 1 97.94 375 LEU A N 1
ATOM 2849 C CA . LEU A 1 375 ? 7.883 -11.18 -15.891 1 97.94 375 LEU A CA 1
ATOM 2850 C C . LEU A 1 375 ? 6.887 -10.461 -14.984 1 97.94 375 LEU A C 1
ATOM 2852 O O . LEU A 1 375 ? 5.699 -10.375 -15.305 1 97.94 375 LEU A O 1
ATOM 2856 N N . ARG A 1 376 ? 7.387 -9.984 -13.898 1 97.25 376 ARG A N 1
ATOM 2857 C CA . ARG A 1 376 ? 6.527 -9.312 -12.93 1 97.25 376 ARG A CA 1
ATOM 2858 C C . ARG A 1 376 ? 5.969 -8.016 -13.5 1 97.25 376 ARG A C 1
ATOM 2860 O O . ARG A 1 376 ? 4.824 -7.648 -13.227 1 97.25 376 ARG A O 1
ATOM 2867 N N . GLN A 1 377 ? 6.719 -7.34 -14.273 1 94.5 377 GLN A N 1
ATOM 2868 C CA . GLN A 1 377 ? 6.23 -6.148 -14.969 1 94.5 377 GLN A CA 1
ATOM 2869 C C . GLN A 1 377 ? 5.105 -6.496 -15.93 1 94.5 377 GLN A C 1
ATOM 2871 O O . GLN A 1 377 ? 4.098 -5.789 -16 1 94.5 377 GLN A O 1
ATOM 2876 N N . LEU A 1 378 ? 5.316 -7.57 -16.594 1 96.81 378 LEU A N 1
ATOM 2877 C CA . LEU A 1 378 ? 4.32 -8.016 -17.562 1 96.81 378 LEU A CA 1
ATOM 2878 C C . LEU A 1 378 ? 3.027 -8.422 -16.859 1 96.81 378 LEU A C 1
ATOM 2880 O O . LEU A 1 378 ? 1.935 -8.078 -17.312 1 96.81 378 LEU A O 1
ATOM 2884 N N . GLU A 1 379 ? 3.174 -9.156 -15.836 1 97.5 379 GLU A N 1
ATOM 2885 C CA . GLU A 1 379 ? 2.002 -9.531 -15.055 1 97.5 379 GLU A CA 1
ATOM 2886 C C . GLU A 1 379 ? 1.23 -8.297 -14.586 1 97.5 379 GLU A C 1
ATOM 2888 O O . GLU A 1 379 ? 0.004 -8.25 -14.695 1 97.5 379 GLU A O 1
ATOM 2893 N N . ALA A 1 380 ? 1.979 -7.406 -14.094 1 94.88 380 ALA A N 1
ATOM 2894 C CA . ALA A 1 380 ? 1.35 -6.184 -13.602 1 94.88 380 ALA A CA 1
ATOM 2895 C C . ALA A 1 380 ? 0.634 -5.441 -14.727 1 94.88 380 ALA A C 1
ATOM 2897 O O . ALA A 1 380 ? -0.462 -4.914 -14.531 1 94.88 380 ALA A O 1
ATOM 2898 N N . LYS A 1 381 ? 1.204 -5.391 -15.812 1 94.44 381 LYS A N 1
ATOM 2899 C CA . LYS A 1 381 ? 0.625 -4.707 -16.969 1 94.44 381 LYS A CA 1
ATOM 2900 C C . LYS A 1 381 ? -0.674 -5.375 -17.406 1 94.44 381 LYS A C 1
ATOM 2902 O O . LYS A 1 381 ? -1.667 -4.695 -17.672 1 94.44 381 LYS A O 1
ATOM 2907 N N . ILE A 1 382 ? -0.642 -6.617 -17.484 1 97.38 382 ILE A N 1
ATOM 2908 C CA . ILE A 1 382 ? -1.836 -7.355 -17.875 1 97.38 382 ILE A CA 1
ATOM 2909 C C . ILE A 1 382 ? -2.941 -7.141 -16.844 1 97.38 382 ILE A C 1
ATOM 2911 O O . ILE A 1 382 ? -4.09 -6.867 -17.203 1 97.38 382 ILE A O 1
ATOM 2915 N N . MET A 1 383 ? -2.602 -7.23 -15.625 1 95.75 383 MET A N 1
ATOM 2916 C CA . MET A 1 383 ? -3.588 -7.039 -14.57 1 95.75 383 MET A CA 1
ATOM 2917 C C . MET A 1 383 ? -4.195 -5.641 -14.641 1 95.75 383 MET A C 1
ATOM 2919 O O . MET A 1 383 ? -5.418 -5.484 -14.547 1 95.75 383 MET A O 1
ATOM 2923 N N . ALA A 1 384 ? -3.379 -4.688 -14.852 1 92.06 384 ALA A N 1
ATOM 2924 C CA . ALA A 1 384 ? -3.828 -3.297 -14.859 1 92.06 384 ALA A CA 1
ATOM 2925 C C . ALA A 1 384 ? -4.734 -3.023 -16.062 1 92.06 384 ALA A C 1
ATOM 2927 O O . ALA A 1 384 ? -5.715 -2.281 -15.945 1 92.06 384 ALA A O 1
ATOM 2928 N N . THR A 1 385 ? -4.484 -3.686 -17.156 1 93.94 385 THR A N 1
ATOM 2929 C CA . THR A 1 385 ? -5.156 -3.355 -18.406 1 93.94 385 THR A CA 1
ATOM 2930 C C . THR A 1 385 ? -6.395 -4.23 -18.594 1 93.94 385 THR A C 1
ATOM 2932 O O . THR A 1 385 ? -7.43 -3.752 -19.062 1 93.94 385 THR A O 1
ATOM 2935 N N . VAL A 1 386 ? -6.242 -5.41 -18.172 1 94.81 386 VAL A N 1
ATOM 2936 C CA . VAL A 1 386 ? -7.281 -6.367 -18.547 1 94.81 386 VAL A CA 1
ATOM 2937 C C . VAL A 1 386 ? -8.234 -6.574 -17.375 1 94.81 386 VAL A C 1
ATOM 2939 O O . VAL A 1 386 ? -9.445 -6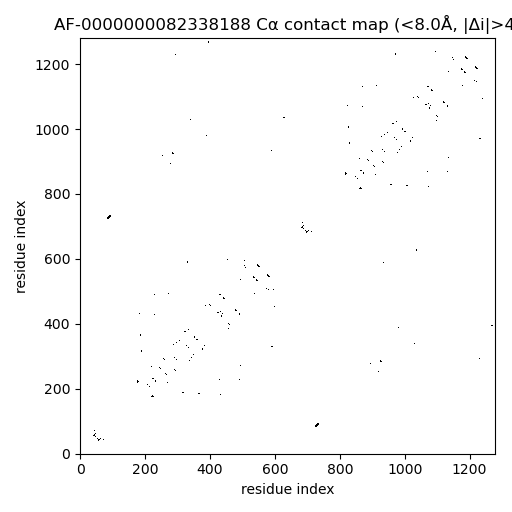.695 -17.562 1 94.81 386 VAL A O 1
ATOM 2942 N N . HIS A 1 387 ? -7.707 -6.539 -16.219 1 94 387 HIS A N 1
ATOM 2943 C CA . HIS A 1 387 ? -8.508 -7 -15.086 1 94 387 HIS A CA 1
ATOM 2944 C C . HIS A 1 387 ? -8.922 -5.836 -14.195 1 94 387 HIS A C 1
ATOM 2946 O O . HIS A 1 387 ? -10.031 -5.82 -13.656 1 94 387 HIS A O 1
ATOM 2952 N N . LEU A 1 388 ? -8.055 -4.914 -14.039 1 90.5 388 LEU A N 1
ATOM 2953 C CA . LEU A 1 388 ? -8.25 -3.973 -12.945 1 90.5 388 LEU A CA 1
ATOM 2954 C C . LEU A 1 388 ? -8.672 -2.604 -13.469 1 90.5 388 LEU A C 1
ATOM 2956 O O . LEU A 1 388 ? -8.922 -1.686 -12.688 1 90.5 388 LEU A O 1
ATOM 2960 N N . GLN A 1 389 ? -8.781 -2.516 -14.711 1 86.88 389 GLN A N 1
ATOM 2961 C CA . GLN A 1 389 ? -9.273 -1.259 -15.266 1 86.88 389 GLN A CA 1
ATOM 2962 C C . GLN A 1 389 ? -10.711 -0.996 -14.844 1 86.88 389 GLN A C 1
ATOM 2964 O O . GLN A 1 389 ? -11.5 -1.932 -14.688 1 86.88 389 GLN A O 1
ATOM 2969 N N . ARG A 1 390 ? -11.031 0.243 -14.812 1 80.81 390 ARG A N 1
ATOM 2970 C CA . ARG A 1 390 ? -12.406 0.614 -14.469 1 80.81 390 ARG A CA 1
ATOM 2971 C C . ARG A 1 390 ? -13.391 0.115 -15.516 1 80.81 390 ARG A C 1
ATOM 2973 O O . ARG A 1 390 ? -13.094 0.141 -16.719 1 80.81 390 ARG A O 1
ATOM 2980 N N . ARG A 1 391 ? -14.531 -0.176 -14.984 1 80.56 391 ARG A N 1
ATOM 2981 C CA . ARG A 1 391 ? -15.547 -0.731 -15.875 1 80.56 391 ARG A CA 1
ATOM 2982 C C . ARG A 1 391 ? -15.945 0.279 -16.938 1 80.56 391 ARG A C 1
ATOM 2984 O O . ARG A 1 391 ? -16.125 -0.083 -18.109 1 80.56 391 ARG A O 1
ATOM 2991 N N . VAL A 1 392 ? -16.062 1.49 -16.562 1 80.06 392 VAL A N 1
ATOM 2992 C CA . VAL A 1 392 ? -16.469 2.549 -17.469 1 80.06 392 VAL A CA 1
ATOM 2993 C C . VAL A 1 392 ? -15.406 2.744 -18.547 1 80.06 392 VAL A C 1
ATOM 2995 O O . VAL A 1 392 ? -15.727 2.973 -19.719 1 80.06 392 VAL A O 1
ATOM 2998 N N . ALA A 1 393 ? -14.203 2.58 -18.172 1 83.31 393 ALA A N 1
ATOM 2999 C CA . ALA A 1 393 ? -13.102 2.75 -19.109 1 83.31 393 ALA A CA 1
ATOM 3000 C C . ALA A 1 393 ? -13.055 1.597 -20.109 1 83.31 393 ALA A C 1
ATOM 3002 O O . ALA A 1 393 ? -12.766 1.803 -21.297 1 83.31 393 ALA A O 1
ATOM 3003 N N . VAL A 1 394 ? -13.359 0.475 -19.609 1 87.44 394 VAL A N 1
ATOM 3004 C CA . VAL A 1 394 ? -13.359 -0.694 -20.484 1 87.44 394 VAL A CA 1
ATOM 3005 C C . VAL A 1 394 ? -14.516 -0.603 -21.484 1 87.44 394 VAL A C 1
ATOM 3007 O O . VAL A 1 394 ? -14.375 -0.952 -22.656 1 87.44 394 VAL A O 1
ATOM 3010 N N . SER A 1 395 ? -15.609 -0.128 -20.969 1 85.75 395 SER A N 1
ATOM 3011 C CA . SER A 1 395 ? -16.781 0.003 -21.828 1 85.75 395 SER A CA 1
ATOM 3012 C C . SER A 1 395 ? -16.578 1.062 -22.906 1 85.75 395 SER A C 1
ATOM 3014 O O . SER A 1 395 ? -17.203 1.015 -23.953 1 85.75 395 SER A O 1
ATOM 3016 N N . ALA A 1 396 ? -15.734 1.955 -22.641 1 88.56 396 ALA A N 1
ATOM 3017 C CA . ALA A 1 396 ? -15.453 3.025 -23.594 1 88.56 396 ALA A CA 1
ATOM 3018 C C . ALA A 1 396 ? -14.523 2.541 -24.703 1 88.56 396 ALA A C 1
ATOM 3020 O O . ALA A 1 396 ? -14.406 3.182 -25.75 1 88.56 396 ALA A O 1
ATOM 3021 N N . LEU A 1 397 ? -13.977 1.412 -24.547 1 91.19 397 LEU A N 1
ATOM 3022 C CA . LEU A 1 397 ? -13.07 0.864 -25.547 1 91.19 397 LEU A CA 1
ATOM 3023 C C . LEU A 1 397 ? -13.836 0.148 -26.656 1 91.19 397 LEU A C 1
ATOM 3025 O O . LEU A 1 397 ? -14.773 -0.605 -26.375 1 91.19 397 LEU A O 1
ATOM 3029 N N . THR A 1 398 ? -13.43 0.454 -27.844 1 89.38 398 THR A N 1
ATOM 3030 C CA . THR A 1 398 ? -13.984 -0.293 -28.953 1 89.38 398 THR A CA 1
ATOM 3031 C C . THR A 1 398 ? -13.352 -1.679 -29.047 1 89.38 398 THR A C 1
ATOM 3033 O O . THR A 1 398 ? -12.328 -1.944 -28.422 1 89.38 398 THR A O 1
ATOM 3036 N N . GLN A 1 399 ? -13.969 -2.541 -29.859 1 88.56 399 GLN A N 1
ATOM 3037 C CA . GLN A 1 399 ? -13.422 -3.881 -30.047 1 88.56 399 GLN A CA 1
ATOM 3038 C C . GLN A 1 399 ? -12.062 -3.826 -30.734 1 88.56 399 GLN A C 1
ATOM 3040 O O . GLN A 1 399 ? -11.195 -4.66 -30.469 1 88.56 399 GLN A O 1
ATOM 3045 N N . ALA A 1 400 ? -11.922 -2.902 -31.578 1 90.81 400 ALA A N 1
ATOM 3046 C CA . ALA A 1 400 ? -10.648 -2.736 -32.281 1 90.81 400 ALA A CA 1
ATOM 3047 C C . ALA A 1 400 ? -9.547 -2.314 -31.312 1 90.81 400 ALA A C 1
ATOM 3049 O O . ALA A 1 400 ? -8.414 -2.793 -31.391 1 90.81 400 ALA A O 1
ATOM 3050 N N . ASP A 1 401 ? -9.898 -1.414 -30.391 1 93 401 ASP A N 1
ATOM 3051 C CA . ASP A 1 401 ? -8.945 -0.984 -29.359 1 93 401 ASP A CA 1
ATOM 3052 C C . ASP A 1 401 ? -8.5 -2.16 -28.5 1 93 401 ASP A C 1
ATOM 3054 O O . ASP A 1 401 ? -7.309 -2.328 -28.234 1 93 401 ASP A O 1
ATOM 3058 N N . ARG A 1 402 ? -9.453 -2.92 -28.125 1 94.19 402 ARG A N 1
ATOM 3059 C CA . ARG A 1 402 ? -9.172 -4.07 -27.281 1 94.19 402 ARG A CA 1
ATOM 3060 C C . ARG A 1 402 ? -8.258 -5.066 -27.984 1 94.19 402 ARG A C 1
ATOM 3062 O O . ARG A 1 402 ? -7.332 -5.609 -27.391 1 94.19 402 ARG A O 1
ATOM 3069 N N . ARG A 1 403 ? -8.492 -5.285 -29.234 1 92.75 403 ARG A N 1
ATOM 3070 C CA . ARG A 1 403 ? -7.664 -6.195 -30.016 1 92.75 403 ARG A CA 1
ATOM 3071 C C . ARG A 1 403 ? -6.238 -5.672 -30.141 1 92.75 403 ARG A C 1
ATOM 3073 O O . ARG A 1 403 ? -5.277 -6.445 -30.078 1 92.75 403 ARG A O 1
ATOM 3080 N N . THR A 1 404 ? -6.141 -4.418 -30.312 1 95.19 404 THR A N 1
ATOM 3081 C CA . THR A 1 404 ? -4.816 -3.818 -30.406 1 95.19 404 THR A CA 1
ATOM 3082 C C . THR A 1 404 ? -4.039 -3.99 -29.109 1 95.19 404 THR A C 1
ATOM 3084 O O . THR A 1 404 ? -2.852 -4.324 -29.125 1 95.19 404 THR A O 1
ATOM 3087 N N . ILE A 1 405 ? -4.727 -3.801 -28.047 1 96.19 405 ILE A N 1
ATOM 3088 C CA . ILE A 1 405 ? -4.105 -3.938 -26.734 1 96.19 405 ILE A CA 1
ATOM 3089 C C . ILE A 1 405 ? -3.691 -5.387 -26.516 1 96.19 405 ILE A C 1
ATOM 3091 O O . ILE A 1 405 ? -2.57 -5.66 -26.078 1 96.19 405 ILE A O 1
ATOM 3095 N N . THR A 1 406 ? -4.547 -6.289 -26.859 1 96.31 406 THR A N 1
ATOM 3096 C CA . THR A 1 406 ? -4.277 -7.711 -26.672 1 96.31 406 THR A CA 1
ATOM 3097 C C . THR A 1 406 ? -3.107 -8.164 -27.547 1 96.31 406 THR A C 1
ATOM 3099 O O . THR A 1 406 ? -2.252 -8.922 -27.094 1 96.31 406 THR A O 1
ATOM 3102 N N . THR A 1 407 ? -3.1 -7.68 -28.719 1 96.06 407 THR A N 1
ATOM 3103 C CA . THR A 1 407 ? -2.016 -8.039 -29.625 1 96.06 407 THR A CA 1
ATOM 3104 C C . THR A 1 407 ? -0.681 -7.5 -29.109 1 96.06 407 THR A C 1
ATOM 3106 O O . THR A 1 407 ? 0.345 -8.18 -29.219 1 96.06 407 THR A O 1
ATOM 3109 N N . ARG A 1 408 ? -0.74 -6.363 -28.594 1 97.12 408 ARG A N 1
ATOM 3110 C CA . ARG A 1 408 ? 0.472 -5.777 -28.031 1 97.12 408 ARG A CA 1
ATOM 3111 C C . ARG A 1 408 ? 0.961 -6.574 -26.828 1 97.12 408 ARG A C 1
ATOM 3113 O O . ARG A 1 408 ? 2.148 -6.887 -26.719 1 97.12 408 ARG A O 1
ATOM 3120 N N . LEU A 1 409 ? 0.099 -6.887 -25.984 1 97.88 409 LEU A N 1
ATOM 3121 C CA . LEU A 1 409 ? 0.456 -7.648 -24.781 1 97.88 409 LEU A CA 1
ATOM 3122 C C . LEU A 1 409 ? 0.943 -9.047 -25.156 1 97.88 409 LEU A C 1
ATOM 3124 O O . LEU A 1 409 ? 1.893 -9.555 -24.562 1 97.88 409 LEU A O 1
ATOM 3128 N N . ARG A 1 410 ? 0.325 -9.609 -26.188 1 97.75 410 ARG A N 1
ATOM 3129 C CA . ARG A 1 410 ? 0.753 -10.914 -26.688 1 97.75 410 ARG A CA 1
ATOM 3130 C C . ARG A 1 410 ? 2.172 -10.852 -27.234 1 97.75 410 ARG A C 1
ATOM 3132 O O . ARG A 1 410 ? 2.98 -11.75 -26.984 1 97.75 410 ARG A O 1
ATOM 3139 N N . SER A 1 411 ? 2.416 -9.82 -27.891 1 97.5 411 SER A N 1
ATOM 3140 C CA . SER A 1 411 ? 3.754 -9.641 -28.438 1 97.5 411 SER A CA 1
ATOM 3141 C C . SER A 1 411 ? 4.797 -9.492 -27.344 1 97.5 411 SER A C 1
ATOM 3143 O O . SER A 1 411 ? 5.891 -10.047 -27.438 1 97.5 411 SER A O 1
ATOM 3145 N N . GLU A 1 412 ? 4.457 -8.781 -26.344 1 98.06 412 GLU A N 1
ATOM 3146 C CA . GLU A 1 412 ? 5.367 -8.609 -25.219 1 98.06 412 GLU A CA 1
ATOM 3147 C C . GLU A 1 412 ? 5.605 -9.93 -24.484 1 98.06 412 GLU A C 1
ATOM 3149 O O . GLU A 1 412 ? 6.727 -10.211 -24.062 1 98.06 412 GLU A O 1
ATOM 3154 N N . ILE A 1 413 ? 4.586 -10.727 -24.406 1 98.44 413 ILE A N 1
ATOM 3155 C CA . ILE A 1 413 ? 4.711 -12.031 -23.781 1 98.44 413 ILE A CA 1
ATOM 3156 C C . ILE A 1 413 ? 5.633 -12.922 -24.609 1 98.44 413 ILE A C 1
ATOM 3158 O O . ILE A 1 413 ? 6.504 -13.609 -24.062 1 98.44 413 ILE A O 1
ATOM 3162 N N . GLU A 1 414 ? 5.488 -12.875 -25.891 1 98.19 414 GLU A N 1
ATOM 3163 C CA . GLU A 1 414 ? 6.32 -13.688 -26.781 1 98.19 414 GLU A CA 1
ATOM 3164 C C . GLU A 1 414 ? 7.781 -13.258 -26.719 1 98.19 414 GLU A C 1
ATOM 3166 O O . GLU A 1 414 ? 8.688 -14.094 -26.766 1 98.19 414 GLU A O 1
ATOM 3171 N N . ASN A 1 415 ? 7.961 -11.984 -26.625 1 97.44 415 ASN A N 1
ATOM 3172 C CA . ASN A 1 415 ? 9.328 -11.484 -26.5 1 97.44 415 ASN A CA 1
ATOM 3173 C C . ASN A 1 415 ? 9.969 -11.945 -25.188 1 97.44 415 ASN A C 1
ATOM 3175 O O . ASN A 1 415 ? 11.125 -12.367 -25.172 1 97.44 415 ASN A O 1
ATOM 3179 N N . TRP A 1 416 ? 9.266 -11.82 -24.156 1 98.12 416 TRP A N 1
ATOM 3180 C CA . TRP A 1 416 ? 9.75 -12.273 -22.859 1 98.12 416 TRP A CA 1
ATOM 3181 C C . TRP A 1 416 ? 10.086 -13.766 -22.891 1 98.12 416 TRP A C 1
ATOM 3183 O O . TRP A 1 416 ? 11.117 -14.188 -22.359 1 98.12 416 TRP A O 1
ATOM 3193 N N . TYR A 1 417 ? 9.188 -14.531 -23.531 1 97.94 417 TYR A N 1
ATOM 3194 C CA . TYR A 1 417 ? 9.375 -15.977 -23.625 1 97.94 417 TYR A CA 1
ATOM 3195 C C . TYR A 1 417 ? 10.625 -16.297 -24.438 1 97.94 417 TYR A C 1
ATOM 3197 O O . TYR A 1 417 ? 11.398 -17.188 -24.062 1 97.94 417 TYR A O 1
ATOM 3205 N N . SER A 1 418 ? 10.773 -15.594 -25.531 1 96.56 418 SER A N 1
ATOM 3206 C CA . SER A 1 418 ? 11.938 -15.82 -26.375 1 96.56 418 SER A CA 1
ATOM 3207 C C . SER A 1 418 ? 13.234 -15.523 -25.641 1 96.56 418 SER A C 1
ATOM 3209 O O . SER A 1 418 ? 14.219 -16.266 -25.766 1 96.56 418 SER A O 1
ATOM 3211 N N . HIS A 1 419 ? 13.211 -14.5 -24.875 1 95 419 HIS A N 1
ATOM 3212 C CA . HIS A 1 419 ? 14.375 -14.18 -24.062 1 95 419 HIS A CA 1
ATOM 3213 C C . HIS A 1 419 ? 14.648 -15.266 -23.031 1 95 419 HIS A C 1
ATOM 3215 O O . HIS A 1 419 ? 15.805 -15.594 -22.75 1 95 419 HIS A O 1
ATOM 3221 N N . GLY A 1 420 ? 13.594 -15.758 -22.484 1 95.88 420 GLY A N 1
ATOM 3222 C CA . GLY A 1 420 ? 13.727 -16.828 -21.5 1 95.88 420 GLY A CA 1
ATOM 3223 C C . GLY A 1 420 ? 14.32 -18.094 -22.078 1 95.88 420 GLY A C 1
ATOM 3224 O O . GLY A 1 420 ? 15.078 -18.797 -21.391 1 95.88 420 GLY A O 1
ATOM 3225 N N . CYS A 1 421 ? 14.055 -18.375 -23.312 1 93.25 421 CYS A N 1
ATOM 3226 C CA . CYS A 1 421 ? 14.594 -19.547 -23.984 1 93.25 421 CYS A CA 1
ATOM 3227 C C . CYS A 1 421 ? 16.109 -19.438 -24.141 1 93.25 421 CYS A C 1
ATOM 3229 O O . CYS A 1 421 ? 16.828 -20.438 -24.062 1 93.25 421 CYS A O 1
ATOM 3231 N N . LEU A 1 422 ? 16.562 -18.188 -24.188 1 89.62 422 LEU A N 1
ATOM 3232 C CA . LEU A 1 422 ? 17.984 -17.953 -24.359 1 89.62 422 LEU A CA 1
ATOM 3233 C C . LEU A 1 422 ? 18.719 -18.109 -23.031 1 89.62 422 LEU A C 1
ATOM 3235 O O . LEU A 1 422 ? 19.891 -18.531 -23 1 89.62 422 LEU A O 1
ATOM 3239 N N . ILE A 1 423 ? 18.031 -17.781 -22.016 1 89.25 423 ILE A N 1
ATOM 3240 C CA . ILE A 1 423 ? 18.641 -17.781 -20.688 1 89.25 423 ILE A CA 1
ATOM 3241 C C . ILE A 1 423 ? 18.578 -19.188 -20.094 1 89.25 423 ILE A C 1
ATOM 3243 O O . ILE A 1 423 ? 19.422 -19.562 -19.281 1 89.25 423 ILE A O 1
ATOM 3247 N N . SER A 1 424 ? 17.594 -19.969 -20.484 1 87.81 424 SER A N 1
ATOM 3248 C CA . SER A 1 424 ? 17.328 -21.266 -19.891 1 87.81 424 SER A CA 1
ATOM 3249 C C . SER A 1 424 ? 18.5 -22.219 -20.109 1 87.81 424 SER A C 1
ATOM 3251 O O . SER A 1 424 ? 19.094 -22.25 -21.188 1 87.81 424 SER A O 1
ATOM 3253 N N . ARG A 1 425 ? 18.875 -22.828 -19.016 1 77.75 425 ARG A N 1
ATOM 3254 C CA . ARG A 1 425 ? 19.969 -23.797 -19.031 1 77.75 425 ARG A CA 1
ATOM 3255 C C . ARG A 1 425 ? 19.469 -25.203 -18.766 1 77.75 425 ARG A C 1
ATOM 3257 O O . ARG A 1 425 ? 18.453 -25.391 -18.094 1 77.75 425 ARG A O 1
ATOM 3264 N N . PRO A 1 426 ? 20.172 -26.125 -19.531 1 71.06 426 PRO A N 1
ATOM 3265 C CA . PRO A 1 426 ? 19.781 -27.5 -19.25 1 71.06 426 PRO A CA 1
ATOM 3266 C C . PRO A 1 426 ? 20.047 -27.922 -17.812 1 71.06 426 PRO A C 1
ATOM 3268 O O . PRO A 1 426 ? 21.016 -27.453 -17.203 1 71.06 426 PRO A O 1
ATOM 3271 N N . GLU A 1 427 ? 19.047 -28.344 -17.109 1 60.91 427 GLU A N 1
ATOM 3272 C CA . GLU A 1 427 ? 18.906 -28.484 -15.664 1 60.91 427 GLU A CA 1
ATOM 3273 C C . GLU A 1 427 ? 19.75 -29.641 -15.148 1 60.91 427 GLU A C 1
ATOM 3275 O O . GLU A 1 427 ? 19.562 -30.797 -15.562 1 60.91 427 GLU A O 1
ATOM 3280 N N . LEU A 1 428 ? 20.875 -29.344 -14.547 1 62.41 428 LEU A N 1
ATOM 3281 C CA . LEU A 1 428 ? 21.594 -30.438 -13.898 1 62.41 428 LEU A CA 1
ATOM 3282 C C . LEU A 1 428 ? 20.922 -30.812 -12.586 1 62.41 428 LEU A C 1
ATOM 3284 O O . LEU A 1 428 ? 20.828 -32 -12.242 1 62.41 428 LEU A O 1
ATOM 3288 N N . ASP A 1 429 ? 20.469 -29.844 -11.812 1 78.88 429 ASP A N 1
ATOM 3289 C CA . ASP A 1 429 ? 19.844 -30.172 -10.523 1 78.88 429 ASP A CA 1
ATOM 3290 C C . ASP A 1 429 ? 18.453 -29.578 -10.43 1 78.88 429 ASP A C 1
ATOM 3292 O O . ASP A 1 429 ? 18.094 -28.672 -11.195 1 78.88 429 ASP A O 1
ATOM 3296 N N . ASN A 1 430 ? 17.594 -30.203 -9.711 1 84.56 430 ASN A N 1
ATOM 3297 C CA . ASN A 1 430 ? 16.203 -29.797 -9.609 1 84.56 430 ASN A CA 1
ATOM 3298 C C . ASN A 1 430 ? 15.992 -28.781 -8.5 1 84.56 430 ASN A C 1
ATOM 3300 O O . ASN A 1 430 ? 14.859 -28.5 -8.102 1 84.56 430 ASN A O 1
ATOM 3304 N N . VAL A 1 431 ? 17.125 -28.219 -8.078 1 87.44 431 VAL A N 1
ATOM 3305 C CA . VAL A 1 431 ? 16.984 -27.219 -7.027 1 87.44 431 VAL A CA 1
ATOM 3306 C C . VAL A 1 431 ? 16.672 -25.859 -7.641 1 87.44 431 VAL A C 1
ATOM 3308 O O . VAL A 1 431 ? 15.758 -25.156 -7.191 1 87.44 431 VAL A O 1
ATOM 3311 N N . ARG A 1 432 ? 17.344 -25.547 -8.703 1 88.56 432 ARG A N 1
ATOM 3312 C CA . ARG A 1 432 ? 17.141 -24.281 -9.391 1 88.56 432 ARG A CA 1
ATOM 3313 C C . ARG A 1 432 ? 15.93 -24.344 -10.312 1 88.56 432 ARG A C 1
ATOM 3315 O O . ARG A 1 432 ? 15.727 -25.344 -11.016 1 88.56 432 ARG A O 1
ATOM 3322 N N . LEU A 1 433 ? 15.141 -23.281 -10.258 1 90.06 433 LEU A N 1
ATOM 3323 C CA . LEU A 1 433 ? 13.875 -23.359 -10.984 1 90.06 433 LEU A CA 1
ATOM 3324 C C . LEU A 1 433 ? 13.781 -22.25 -12.023 1 90.06 433 LEU A C 1
ATOM 3326 O O . LEU A 1 433 ? 13.344 -22.484 -13.148 1 90.06 433 LEU A O 1
ATOM 3330 N N . HIS A 1 434 ? 14.281 -21.094 -11.781 1 91.31 434 HIS A N 1
ATOM 3331 C CA . HIS A 1 434 ? 13.891 -19.891 -12.492 1 91.31 434 HIS A CA 1
ATOM 3332 C C . HIS A 1 434 ? 14.57 -19.812 -13.852 1 91.31 434 HIS A C 1
ATOM 3334 O O . HIS A 1 434 ? 14.227 -18.953 -14.672 1 91.31 434 HIS A O 1
ATOM 3340 N N . ASP A 1 435 ? 15.484 -20.609 -14.141 1 89.38 435 ASP A N 1
ATOM 3341 C CA . ASP A 1 435 ? 16.109 -20.609 -15.461 1 89.38 435 ASP A CA 1
ATOM 3342 C C . ASP A 1 435 ? 15.875 -21.938 -16.172 1 89.38 435 ASP A C 1
ATOM 3344 O O . ASP A 1 435 ? 16.641 -22.312 -17.062 1 89.38 435 ASP A O 1
ATOM 3348 N N . THR A 1 436 ? 14.859 -22.641 -15.797 1 91.25 436 THR A N 1
ATOM 3349 C CA . THR A 1 436 ? 14.484 -23.891 -16.453 1 91.25 436 THR A CA 1
ATOM 3350 C C . THR A 1 436 ? 13.375 -23.672 -17.469 1 91.25 436 THR A C 1
ATOM 3352 O O . THR A 1 436 ? 12.562 -22.75 -17.312 1 91.25 436 THR A O 1
ATOM 3355 N N . MET A 1 437 ? 13.32 -24.625 -18.406 1 91.25 437 MET A N 1
ATOM 3356 C CA . MET A 1 437 ? 12.281 -24.531 -19.438 1 91.25 437 MET A CA 1
ATOM 3357 C C . MET A 1 437 ? 10.906 -24.844 -18.844 1 91.25 437 MET A C 1
ATOM 3359 O O . MET A 1 437 ? 9.906 -24.281 -19.281 1 91.25 437 MET A O 1
ATOM 3363 N N . GLY A 1 438 ? 10.93 -25.797 -17.922 1 91.56 438 GLY A N 1
ATOM 3364 C CA . GLY A 1 438 ? 9.672 -26.109 -17.281 1 91.56 438 GLY A CA 1
ATOM 3365 C C . GLY A 1 438 ? 9.016 -24.922 -16.609 1 91.56 438 GLY A C 1
ATOM 3366 O O . GLY A 1 438 ? 7.82 -24.672 -16.797 1 91.56 438 GLY A O 1
ATOM 3367 N N . TRP A 1 439 ? 9.812 -24.203 -15.891 1 94.69 439 TRP A N 1
ATOM 3368 C CA . TRP A 1 439 ? 9.32 -23 -15.211 1 94.69 439 TRP A CA 1
ATOM 3369 C C . TRP A 1 439 ? 8.898 -21.953 -16.219 1 94.69 439 TRP A C 1
ATOM 3371 O O . TRP A 1 439 ? 7.84 -21.328 -16.078 1 94.69 439 TRP A O 1
ATOM 3381 N N . LEU A 1 440 ? 9.648 -21.734 -17.266 1 95.88 440 LEU A N 1
ATOM 3382 C CA . LEU A 1 440 ? 9.367 -20.75 -18.312 1 95.88 440 LEU A CA 1
ATOM 3383 C C . LEU A 1 440 ? 8.031 -21.047 -18.984 1 95.88 440 LEU A C 1
ATOM 3385 O O . LEU A 1 440 ? 7.203 -20.141 -19.156 1 95.88 440 LEU A O 1
ATOM 3389 N N . ASN A 1 441 ? 7.812 -22.297 -19.297 1 96.12 441 ASN A N 1
ATOM 3390 C CA . ASN A 1 441 ? 6.574 -22.688 -19.969 1 96.12 441 ASN A CA 1
ATOM 3391 C C . ASN A 1 441 ? 5.363 -22.5 -19.062 1 96.12 441 ASN A C 1
ATOM 3393 O O . ASN A 1 441 ? 4.32 -22.016 -19.5 1 96.12 441 ASN A O 1
ATOM 3397 N N . ALA A 1 442 ? 5.527 -22.891 -17.859 1 96.94 442 ALA A N 1
ATOM 3398 C CA . ALA A 1 442 ? 4.422 -22.734 -16.922 1 96.94 442 ALA A CA 1
ATOM 3399 C C . ALA A 1 442 ? 4.031 -21.266 -16.766 1 96.94 442 ALA A C 1
ATOM 3401 O O . ALA A 1 442 ? 2.844 -20.938 -16.734 1 96.94 442 ALA A O 1
ATOM 3402 N N . ARG A 1 443 ? 5.027 -20.422 -16.688 1 97.62 443 ARG A N 1
ATOM 3403 C CA . ARG A 1 443 ? 4.754 -19 -16.531 1 97.62 443 ARG A CA 1
ATOM 3404 C C . ARG A 1 443 ? 4.195 -18.391 -17.812 1 97.62 443 ARG A C 1
ATOM 3406 O O . ARG A 1 443 ? 3.354 -17.5 -17.781 1 97.62 443 ARG A O 1
ATOM 3413 N N . TYR A 1 444 ? 4.676 -18.875 -18.922 1 98.06 444 TYR A N 1
ATOM 3414 C CA . TYR A 1 444 ? 4.164 -18.422 -20.219 1 98.06 444 TYR A CA 1
ATOM 3415 C C . TYR A 1 444 ? 2.664 -18.672 -20.312 1 98.06 444 TYR A C 1
ATOM 3417 O O . TYR A 1 444 ? 1.901 -17.766 -20.641 1 98.06 444 TYR A O 1
ATOM 3425 N N . TYR A 1 445 ? 2.264 -19.797 -20.016 1 97.88 445 TYR A N 1
ATOM 3426 C CA . TYR A 1 445 ? 0.854 -20.141 -20.172 1 97.88 445 TYR A CA 1
ATOM 3427 C C . TYR A 1 445 ? 0.017 -19.5 -19.062 1 97.88 445 TYR A C 1
ATOM 3429 O O . TYR A 1 445 ? -1.17 -19.234 -19.25 1 97.88 445 TYR A O 1
ATOM 3437 N N . HIS A 1 446 ? 0.61 -19.281 -17.953 1 97.94 446 HIS A N 1
ATOM 3438 C CA . HIS A 1 446 ? -0.096 -18.5 -16.938 1 97.94 446 HIS A CA 1
ATOM 3439 C C . HIS A 1 446 ? -0.396 -17.094 -17.438 1 97.94 446 HIS A C 1
ATOM 3441 O O . HIS A 1 446 ? -1.494 -16.578 -17.234 1 97.94 446 HIS A O 1
ATOM 3447 N N . LEU A 1 447 ? 0.583 -16.469 -18.062 1 98.56 447 LEU A N 1
ATOM 3448 C CA . LEU A 1 447 ? 0.393 -15.133 -18.625 1 98.56 447 LEU A CA 1
ATOM 3449 C C . LEU A 1 447 ? -0.729 -15.133 -19.656 1 98.56 447 LEU A C 1
ATOM 3451 O O . LEU A 1 447 ? -1.562 -14.227 -19.672 1 98.56 447 LEU A O 1
ATOM 3455 N N . LEU A 1 448 ? -0.737 -16.156 -20.438 1 98.12 448 LEU A N 1
ATOM 3456 C CA . LEU A 1 448 ? -1.776 -16.25 -21.453 1 98.12 448 LEU A CA 1
ATOM 3457 C C . LEU A 1 448 ? -3.146 -16.453 -20.812 1 98.12 448 LEU A C 1
ATOM 3459 O O . LEU A 1 448 ? -4.145 -15.898 -21.281 1 98.12 448 LEU A O 1
ATOM 3463 N N . LEU A 1 449 ? -3.172 -17.203 -19.828 1 97.5 449 LEU A N 1
ATOM 3464 C CA . LEU A 1 449 ? -4.434 -17.453 -19.141 1 97.5 449 LEU A CA 1
ATOM 3465 C C . LEU A 1 449 ? -5.008 -16.156 -18.578 1 97.5 449 LEU A C 1
ATOM 3467 O O . LEU A 1 449 ? -6.207 -15.898 -18.719 1 97.5 449 LEU A O 1
ATOM 3471 N N . ILE A 1 450 ? -4.199 -15.352 -17.984 1 97.44 450 ILE A N 1
ATOM 3472 C CA . ILE A 1 450 ? -4.719 -14.125 -17.391 1 97.44 450 ILE A CA 1
ATOM 3473 C C . ILE A 1 450 ? -5.016 -13.109 -18.5 1 97.44 450 ILE A C 1
ATOM 3475 O O . ILE A 1 450 ? -5.926 -12.289 -18.359 1 97.44 450 ILE A O 1
ATOM 3479 N N . LEU A 1 451 ? -4.289 -13.18 -19.562 1 97.69 451 LEU A N 1
ATOM 3480 C CA . LEU A 1 451 ? -4.539 -12.273 -20.672 1 97.69 451 LEU A CA 1
ATOM 3481 C C . LEU A 1 451 ? -5.902 -12.539 -21.297 1 97.69 451 LEU A C 1
ATOM 3483 O O . LEU A 1 451 ? -6.645 -11.609 -21.609 1 97.69 451 LEU A O 1
ATOM 3487 N N . TYR A 1 452 ? -6.23 -13.805 -21.438 1 95.94 452 TYR A N 1
ATOM 3488 C CA . TYR A 1 452 ? -7.445 -14.172 -22.172 1 95.94 452 TYR A CA 1
ATOM 3489 C C . TYR A 1 452 ? -8.547 -14.594 -21.203 1 95.94 452 TYR A C 1
ATOM 3491 O O . TYR A 1 452 ? -9.516 -15.242 -21.609 1 95.94 452 TYR A O 1
ATOM 3499 N N . TYR A 1 453 ? -8.383 -14.266 -20 1 96.25 453 TYR A N 1
ATOM 3500 C CA . TYR A 1 453 ? -9.359 -14.57 -18.953 1 96.25 453 TYR A CA 1
ATOM 3501 C C . TYR A 1 453 ? -10.734 -14.023 -19.328 1 96.25 453 TYR A C 1
ATOM 3503 O O . TYR A 1 453 ? -10.844 -12.922 -19.859 1 96.25 453 TYR A O 1
ATOM 3511 N N . PRO A 1 454 ? -11.75 -14.789 -19.094 1 93.31 454 PRO A N 1
ATOM 3512 C CA . PRO A 1 454 ? -13.086 -14.32 -19.469 1 93.31 454 PRO A CA 1
ATOM 3513 C C . PRO A 1 454 ? -13.609 -13.227 -18.531 1 93.31 454 PRO A C 1
ATOM 3515 O O . PRO A 1 454 ? -14.547 -13.469 -17.766 1 93.31 454 PRO A O 1
ATOM 3518 N N . CYS A 1 455 ? -13.086 -12.086 -18.703 1 93.12 455 CYS A N 1
ATOM 3519 C CA . CYS A 1 455 ? -13.492 -10.906 -17.953 1 93.12 455 CYS A CA 1
ATOM 3520 C C . CYS A 1 455 ? -14.125 -9.867 -18.859 1 93.12 455 CYS A C 1
ATOM 3522 O O . CYS A 1 455 ? -14.312 -10.117 -20.062 1 93.12 455 CYS A O 1
ATOM 3524 N N . GLN A 1 456 ? -14.523 -8.758 -18.344 1 89.81 456 GLN A N 1
ATOM 3525 C CA . GLN A 1 456 ? -15.227 -7.727 -19.109 1 89.81 456 GLN A CA 1
ATOM 3526 C C . GLN A 1 456 ? -14.398 -7.289 -20.328 1 89.81 456 GLN A C 1
ATOM 3528 O O . GLN A 1 456 ? -14.945 -7.098 -21.422 1 89.81 456 GLN A O 1
ATOM 3533 N N . PHE A 1 457 ? -13.195 -7.148 -20.141 1 93.12 457 PHE A N 1
ATOM 3534 C CA . PHE A 1 457 ? -12.305 -6.695 -21.203 1 93.12 457 PHE A CA 1
ATOM 3535 C C . PHE A 1 457 ? -12.359 -7.645 -22.391 1 93.1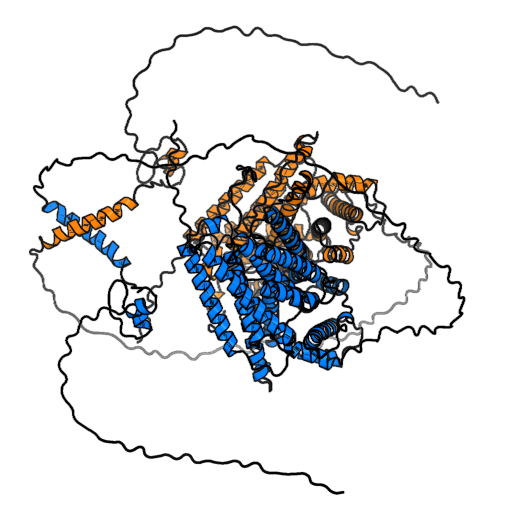2 457 PHE A C 1
ATOM 3537 O O . PHE A 1 457 ? -12.367 -7.203 -23.547 1 93.12 457 PHE A O 1
ATOM 3544 N N . ASN A 1 458 ? -12.492 -8.914 -22.078 1 91.44 458 ASN A N 1
ATOM 3545 C CA . ASN A 1 458 ? -12.477 -9.93 -23.125 1 91.44 458 ASN A CA 1
ATOM 3546 C C . ASN A 1 458 ? -13.891 -10.352 -23.516 1 91.44 458 ASN A C 1
ATOM 3548 O O . ASN A 1 458 ? -14.07 -11.344 -24.234 1 91.44 458 ASN A O 1
ATOM 3552 N N . SER A 1 459 ? -15 -9.742 -23.078 1 81.75 459 SER A N 1
ATOM 3553 C CA . SER A 1 459 ? -16.375 -10.125 -23.359 1 81.75 459 SER A CA 1
ATOM 3554 C C . SER A 1 459 ? -16.734 -9.898 -24.828 1 81.75 459 SER A C 1
ATOM 3556 O O . SER A 1 459 ? -17.547 -10.617 -25.391 1 81.75 459 SER A O 1
ATOM 3558 N N . GLY A 1 460 ? -16.375 -8.875 -25.578 1 64.88 460 GLY A N 1
ATOM 3559 C CA . GLY A 1 460 ? -16.844 -8.516 -26.906 1 64.88 460 GLY A CA 1
ATOM 3560 C C . GLY A 1 460 ? -16.141 -9.281 -28.016 1 64.88 460 GLY A C 1
ATOM 3561 O O . GLY A 1 460 ? -16.422 -9.07 -29.203 1 64.88 460 GLY A O 1
ATOM 3562 N N . SER A 1 461 ? -15.234 -9.945 -27.688 1 54.25 461 SER A N 1
ATOM 3563 C CA . SER A 1 461 ? -14.523 -10.555 -28.797 1 54.25 461 SER A CA 1
ATOM 3564 C C . SER A 1 461 ? -15.398 -11.57 -29.531 1 54.25 461 SER A C 1
ATOM 3566 O O . SER A 1 461 ? -16.172 -12.289 -28.906 1 54.25 461 SER A O 1
ATOM 3568 N N . SER A 1 462 ? -15.812 -11.133 -30.797 1 47.22 462 SER A N 1
ATOM 3569 C CA . SER A 1 462 ? -16.625 -11.812 -31.812 1 47.22 462 SER A CA 1
ATOM 3570 C C . SER A 1 462 ? -16.453 -13.32 -31.719 1 47.22 462 SER A C 1
ATOM 3572 O O . SER A 1 462 ? -17.109 -14.07 -32.438 1 47.22 462 SER A O 1
ATOM 3574 N N . ALA A 1 463 ? -15.422 -13.75 -31.25 1 50.03 463 ALA A N 1
ATOM 3575 C CA . ALA A 1 463 ? -15.352 -15.203 -31.391 1 50.03 463 ALA A CA 1
ATOM 3576 C C . ALA A 1 463 ? -16.594 -15.867 -30.812 1 50.03 463 ALA A C 1
ATOM 3578 O O . ALA A 1 463 ? -17.031 -15.539 -29.703 1 50.03 463 ALA A O 1
ATOM 3579 N N . GLN A 1 464 ? -17.406 -16.234 -31.594 1 55.16 464 GLN A N 1
ATOM 3580 C CA . GLN A 1 464 ? -18.594 -17.016 -31.281 1 55.16 464 GLN A CA 1
ATOM 3581 C C . GLN A 1 464 ? -18.359 -17.938 -30.094 1 55.16 464 GLN A C 1
ATOM 3583 O O . GLN A 1 464 ? -17.234 -18.359 -29.844 1 55.16 464 GLN A O 1
ATOM 3588 N N . GLY A 1 465 ? -19.297 -18.125 -29.047 1 63.84 465 GLY A N 1
ATOM 3589 C CA . GLY A 1 465 ? -19.406 -18.781 -27.766 1 63.84 465 GLY A CA 1
ATOM 3590 C C . GLY A 1 465 ? -18.594 -20.062 -27.672 1 63.84 465 GLY A C 1
ATOM 3591 O O . GLY A 1 465 ? -17.797 -20.234 -26.75 1 63.84 465 GLY A O 1
ATOM 3592 N N . THR A 1 466 ? -18.531 -20.812 -28.75 1 74.69 466 THR A N 1
ATOM 3593 C CA . THR A 1 466 ? -17.906 -22.125 -28.688 1 74.69 466 THR A CA 1
ATOM 3594 C C . THR A 1 466 ? -16.406 -22.031 -28.953 1 74.69 466 THR A C 1
ATOM 3596 O O . THR A 1 466 ? -15.609 -22.734 -28.312 1 74.69 466 THR A O 1
ATOM 3599 N N . ALA A 1 467 ? -15.977 -21.219 -29.891 1 78.75 467 ALA A N 1
ATOM 3600 C CA . ALA A 1 467 ? -14.562 -21.078 -30.219 1 78.75 467 ALA A CA 1
ATOM 3601 C C . ALA A 1 467 ? -13.781 -20.516 -29.047 1 78.75 467 ALA A C 1
ATOM 3603 O O . ALA A 1 467 ? -12.648 -20.906 -28.797 1 78.75 467 ALA A O 1
ATOM 3604 N N . ARG A 1 468 ? -14.391 -19.734 -28.375 1 84.25 468 ARG A N 1
ATOM 3605 C CA . ARG A 1 468 ? -13.766 -19.141 -27.188 1 84.25 468 ARG A CA 1
ATOM 3606 C C . ARG A 1 468 ? -13.57 -20.172 -26.094 1 84.25 468 ARG A C 1
ATOM 3608 O O . ARG A 1 468 ? -12.508 -20.234 -25.469 1 84.25 468 ARG A O 1
ATOM 3615 N N . VAL A 1 469 ? -14.547 -20.953 -25.969 1 87.31 469 VAL A N 1
ATOM 3616 C CA . VAL A 1 469 ? -14.508 -22 -24.953 1 87.31 469 VAL A CA 1
ATOM 3617 C C . VAL A 1 469 ? -13.406 -23 -25.266 1 87.31 469 VAL A C 1
ATOM 3619 O O . VAL A 1 469 ? -12.633 -23.391 -24.391 1 87.31 469 VAL A O 1
ATOM 3622 N N . THR A 1 470 ? -13.336 -23.344 -26.516 1 88.31 470 THR A N 1
ATOM 3623 C CA . THR A 1 470 ? -12.32 -24.297 -26.922 1 88.31 470 THR A CA 1
ATOM 3624 C C . THR A 1 470 ? -10.922 -23.719 -26.719 1 88.31 470 THR A C 1
ATOM 3626 O O . THR A 1 470 ? -10.016 -24.422 -26.25 1 88.31 470 THR A O 1
ATOM 3629 N N . ALA A 1 471 ? -10.75 -22.5 -27.016 1 90.44 471 ALA A N 1
ATOM 3630 C CA . ALA A 1 471 ? -9.453 -21.844 -26.844 1 90.44 471 ALA A CA 1
ATOM 3631 C C . ALA A 1 471 ? -9.062 -21.766 -25.375 1 90.44 471 ALA A C 1
ATOM 3633 O O . ALA A 1 471 ? -7.902 -21.969 -25.016 1 90.44 471 ALA A O 1
ATOM 3634 N N . LEU A 1 472 ? -10 -21.438 -24.578 1 93.38 472 LEU A N 1
ATOM 3635 C CA . LEU A 1 472 ? -9.75 -21.328 -23.156 1 93.38 472 LEU A CA 1
ATOM 3636 C C . LEU A 1 472 ? -9.398 -22.688 -22.562 1 93.38 472 LEU A C 1
ATOM 3638 O O . LEU A 1 472 ? -8.477 -22.797 -21.75 1 93.38 472 LEU A O 1
ATOM 3642 N N . LEU A 1 473 ? -10.102 -23.719 -23 1 93.38 473 LEU A N 1
ATOM 3643 C CA . LEU A 1 473 ? -9.836 -25.062 -22.516 1 93.38 473 LEU A CA 1
ATOM 3644 C C . LEU A 1 473 ? -8.445 -25.531 -22.922 1 93.38 473 LEU A C 1
ATOM 3646 O O . LEU A 1 473 ? -7.77 -26.234 -22.172 1 93.38 473 LEU A O 1
ATOM 3650 N N . GLU A 1 474 ? -8.055 -25.125 -24.078 1 94.62 474 GLU A N 1
ATOM 3651 C CA . GLU A 1 474 ? -6.715 -25.484 -24.531 1 94.62 474 GLU A CA 1
ATOM 3652 C C . GLU A 1 474 ? -5.648 -24.797 -23.672 1 94.62 474 GLU A C 1
ATOM 3654 O O . GLU A 1 474 ? -4.621 -25.406 -23.359 1 94.62 474 GLU A O 1
ATOM 3659 N N . LEU A 1 475 ? -5.926 -23.594 -23.312 1 96 475 LEU A N 1
ATOM 3660 C CA . LEU A 1 475 ? -4.996 -22.875 -22.453 1 96 475 LEU A CA 1
ATOM 3661 C C . LEU A 1 475 ? -4.914 -23.531 -21.078 1 96 475 LEU A C 1
ATOM 3663 O O . LEU A 1 475 ? -3.822 -23.688 -20.516 1 96 475 LEU A O 1
ATOM 3667 N N . VAL A 1 476 ? -6.039 -23.922 -20.562 1 96.94 476 VAL A N 1
ATOM 3668 C CA . VAL A 1 476 ? -6.07 -24.594 -19.266 1 96.94 476 VAL A CA 1
ATOM 3669 C C . VAL A 1 476 ? -5.336 -25.922 -19.344 1 96.94 476 VAL A C 1
ATOM 3671 O O . VAL A 1 476 ? -4.598 -26.297 -18.422 1 96.94 476 VAL A O 1
ATOM 3674 N N . ARG A 1 477 ? -5.508 -26.625 -20.438 1 96.31 477 ARG A N 1
ATOM 3675 C CA . ARG A 1 477 ? -4.832 -27.906 -20.641 1 96.31 477 ARG A CA 1
ATOM 3676 C C . ARG A 1 477 ? -3.316 -27.719 -20.625 1 96.31 477 ARG A C 1
ATOM 3678 O O . ARG A 1 477 ? -2.605 -28.453 -19.938 1 96.31 477 ARG A O 1
ATOM 3685 N N . LYS A 1 478 ? -2.887 -26.781 -21.375 1 96.62 478 LYS A N 1
ATOM 3686 C CA . LYS A 1 478 ? -1.449 -26.531 -21.438 1 96.62 478 LYS A CA 1
ATOM 3687 C C . LYS A 1 478 ? -0.905 -26.078 -20.094 1 96.62 478 LYS A C 1
ATOM 3689 O O . LYS A 1 478 ? 0.168 -26.516 -19.672 1 96.62 478 LYS A O 1
ATOM 3694 N N . PHE A 1 479 ? -1.6 -25.266 -19.438 1 97.56 479 PHE A N 1
ATOM 3695 C CA . PHE A 1 479 ? -1.202 -24.797 -18.109 1 97.56 479 PHE A CA 1
ATOM 3696 C C . PHE A 1 479 ? -1.062 -25.969 -17.156 1 97.56 479 PHE A C 1
ATOM 3698 O O . PHE A 1 479 ? -0.06 -26.094 -16.438 1 97.56 479 PHE A O 1
ATOM 3705 N N . THR A 1 480 ? -2.084 -26.781 -17.125 1 96.62 480 THR A N 1
ATOM 3706 C CA . THR A 1 480 ? -2.098 -27.922 -16.203 1 96.62 480 THR A CA 1
ATOM 3707 C C . THR A 1 480 ? -1.004 -28.922 -16.547 1 96.62 480 THR A C 1
ATOM 3709 O O . THR A 1 480 ? -0.365 -29.5 -15.672 1 96.62 480 THR A O 1
ATOM 3712 N N . GLN A 1 481 ? -0.792 -29.125 -17.812 1 96.12 481 GLN A N 1
ATOM 3713 C CA . GLN A 1 481 ? 0.234 -30.062 -18.266 1 96.12 481 GLN A CA 1
ATOM 3714 C C . GLN A 1 481 ? 1.618 -29.625 -17.781 1 96.12 481 GLN A C 1
ATOM 3716 O O . GLN A 1 481 ? 2.367 -30.438 -17.234 1 96.12 481 GLN A O 1
ATOM 3721 N N . TYR A 1 482 ? 1.92 -28.406 -17.906 1 95.56 482 TYR A N 1
ATOM 3722 C CA . TYR A 1 482 ? 3.252 -27.938 -17.547 1 95.56 482 TYR A CA 1
ATOM 3723 C C . TYR A 1 482 ? 3.426 -27.906 -16.031 1 95.56 482 TYR A C 1
ATOM 3725 O O . TYR A 1 482 ? 4.523 -28.141 -15.523 1 95.56 482 TYR A O 1
ATOM 3733 N N . ASN A 1 483 ? 2.414 -27.562 -15.328 1 96.62 483 ASN A N 1
ATOM 3734 C CA . ASN A 1 483 ? 2.523 -27.625 -13.875 1 96.62 483 ASN A CA 1
ATOM 3735 C C . ASN A 1 483 ? 2.648 -29.047 -13.367 1 96.62 483 ASN A C 1
ATOM 3737 O O . ASN A 1 483 ? 3.336 -29.312 -12.375 1 96.62 483 ASN A O 1
ATOM 3741 N N . ARG A 1 484 ? 2.029 -29.984 -14.07 1 94.88 484 ARG A N 1
ATOM 3742 C CA . ARG A 1 484 ? 2.174 -31.391 -13.711 1 94.88 484 ARG A CA 1
ATOM 3743 C C . ARG A 1 484 ? 3.592 -31.875 -13.984 1 94.88 484 ARG A C 1
ATOM 3745 O O . ARG A 1 484 ? 4.141 -32.656 -13.211 1 94.88 484 ARG A O 1
ATOM 3752 N N . VAL A 1 485 ? 4.117 -31.422 -15.031 1 93.06 485 VAL A N 1
ATOM 3753 C CA . VAL A 1 485 ? 5.492 -31.781 -15.359 1 93.06 485 VAL A CA 1
ATOM 3754 C C . VAL A 1 485 ? 6.434 -31.25 -14.273 1 93.06 485 VAL A C 1
ATOM 3756 O O . VAL A 1 485 ? 7.32 -31.969 -13.812 1 93.06 485 VAL A O 1
ATOM 3759 N N . LEU A 1 486 ? 6.207 -30.031 -13.875 1 94.44 486 LEU A N 1
ATOM 3760 C CA . LEU A 1 486 ? 7.023 -29.453 -12.805 1 94.44 486 LEU A CA 1
ATOM 3761 C C . LEU A 1 486 ? 6.871 -30.25 -11.516 1 94.44 486 LEU A C 1
ATOM 3763 O O . LEU A 1 486 ? 7.852 -30.484 -10.805 1 94.44 486 LEU A O 1
ATOM 3767 N N . LEU A 1 487 ? 5.695 -30.656 -11.25 1 95.38 487 LEU A N 1
ATOM 3768 C CA . LEU A 1 487 ? 5.441 -31.438 -10.047 1 95.38 487 LEU A CA 1
ATOM 3769 C C . LEU A 1 487 ? 6.168 -32.781 -10.117 1 95.38 487 LEU A C 1
ATOM 3771 O O . LEU A 1 487 ? 6.805 -33.188 -9.141 1 95.38 487 LEU A O 1
ATOM 3775 N N . SER A 1 488 ? 6.133 -33.438 -11.242 1 93.06 488 SER A N 1
ATOM 3776 C CA . SER A 1 488 ? 6.754 -34.75 -11.422 1 93.06 488 SER A CA 1
ATOM 3777 C C . SER A 1 488 ? 8.273 -34.656 -11.289 1 93.06 488 SER A C 1
ATOM 3779 O O . SER A 1 488 ? 8.914 -35.625 -10.82 1 93.06 488 SER A O 1
ATOM 3781 N N . HIS A 1 489 ? 8.82 -33.469 -11.641 1 90.75 489 HIS A N 1
ATOM 3782 C CA . HIS A 1 489 ? 10.266 -33.281 -11.555 1 90.75 489 HIS A CA 1
ATOM 3783 C C . HIS A 1 489 ? 10.656 -32.656 -10.219 1 90.75 489 HIS A C 1
ATOM 3785 O O . HIS A 1 489 ? 11.812 -32.281 -10.023 1 90.75 489 HIS A O 1
ATOM 3791 N N . GLN A 1 490 ? 9.688 -32.5 -9.32 1 92.06 490 GLN A N 1
ATOM 3792 C CA . GLN A 1 490 ? 9.914 -31.906 -8.008 1 92.06 490 GLN A CA 1
ATOM 3793 C C . GLN A 1 490 ? 10.453 -30.484 -8.133 1 92.06 490 GLN A C 1
ATOM 3795 O O . GLN A 1 490 ? 11.383 -30.109 -7.426 1 92.06 490 GLN A O 1
ATOM 3800 N N . GLN A 1 491 ? 9.898 -29.812 -9.086 1 93.31 491 GLN A N 1
ATOM 3801 C CA . GLN A 1 491 ? 10.312 -28.438 -9.344 1 93.31 491 GLN A CA 1
ATOM 3802 C C . GLN A 1 491 ? 9.18 -27.453 -9.055 1 93.31 491 GLN A C 1
ATOM 3804 O O . GLN A 1 491 ? 9.375 -26.25 -9.117 1 93.31 491 GLN A O 1
ATOM 3809 N N . LEU A 1 492 ? 8.023 -27.938 -8.727 1 95.12 492 LEU A N 1
ATOM 3810 C CA . LEU A 1 492 ? 6.887 -27.062 -8.438 1 95.12 492 LEU A CA 1
ATOM 3811 C C . LEU A 1 492 ? 6.844 -26.719 -6.949 1 95.12 492 LEU A C 1
ATOM 3813 O O . LEU A 1 492 ? 6.582 -27.578 -6.109 1 95.12 492 LEU A O 1
ATOM 3817 N N . PRO A 1 493 ? 7.117 -25.484 -6.688 1 94.5 493 PRO A N 1
ATOM 3818 C CA . PRO A 1 493 ? 6.957 -25.109 -5.281 1 94.5 493 PRO A CA 1
ATOM 3819 C C . PRO A 1 493 ? 5.5 -25.125 -4.828 1 94.5 493 PRO A C 1
ATOM 3821 O O . PRO A 1 493 ? 4.652 -24.484 -5.449 1 94.5 493 PRO A O 1
ATOM 3824 N N . LEU A 1 494 ? 5.207 -25.891 -3.838 1 95.62 494 LEU A N 1
ATOM 3825 C CA . LEU A 1 494 ? 3.861 -25.922 -3.279 1 95.62 494 LEU A CA 1
ATOM 3826 C C . LEU A 1 494 ? 3.699 -24.875 -2.184 1 95.62 494 LEU A C 1
ATOM 3828 O O . LEU A 1 494 ? 3.857 -25.172 -0.999 1 95.62 494 LEU A O 1
ATOM 3832 N N . ASN A 1 495 ? 3.461 -23.688 -2.609 1 96.38 495 ASN A N 1
ATOM 3833 C CA . ASN A 1 495 ? 3.367 -22.547 -1.707 1 96.38 495 ASN A CA 1
ATOM 3834 C C . ASN A 1 495 ? 2.125 -21.703 -1.992 1 96.38 495 ASN A C 1
ATOM 3836 O O . ASN A 1 495 ? 1.245 -22.125 -2.746 1 96.38 495 ASN A O 1
ATOM 3840 N N . ARG A 1 496 ? 1.997 -20.578 -1.434 1 97 496 ARG A N 1
ATOM 3841 C CA . ARG A 1 496 ? 0.824 -19.719 -1.538 1 97 496 ARG A CA 1
ATOM 3842 C C . ARG A 1 496 ? 0.627 -19.219 -2.971 1 97 496 ARG A C 1
ATOM 3844 O O . ARG A 1 496 ? -0.506 -19.109 -3.439 1 97 496 ARG A O 1
ATOM 3851 N N . VAL A 1 497 ? 1.644 -18.938 -3.648 1 97.31 497 VAL A N 1
ATOM 3852 C CA . VAL A 1 497 ? 1.567 -18.406 -5.008 1 97.31 497 VAL A CA 1
ATOM 3853 C C . VAL A 1 497 ? 1.034 -19.5 -5.949 1 97.31 497 VAL A C 1
ATOM 3855 O O . VAL A 1 497 ? 0.15 -19.234 -6.766 1 97.31 497 VAL A O 1
ATOM 3858 N N . THR A 1 498 ? 1.602 -20.672 -5.836 1 97.62 498 THR A N 1
ATOM 3859 C CA . THR A 1 498 ? 1.126 -21.781 -6.656 1 97.62 498 THR A CA 1
ATOM 3860 C C . THR A 1 498 ? -0.356 -22.031 -6.406 1 97.62 498 THR A C 1
ATOM 3862 O O . THR A 1 498 ? -1.134 -22.188 -7.352 1 97.62 498 THR A O 1
ATOM 3865 N N . LEU A 1 499 ? -0.688 -22.078 -5.164 1 98.12 499 LEU A N 1
ATOM 3866 C CA . LEU A 1 499 ? -2.09 -22.312 -4.828 1 98.12 499 LEU A CA 1
ATOM 3867 C C . LEU A 1 499 ? -2.973 -21.203 -5.41 1 98.12 499 LEU A C 1
ATOM 3869 O O . LEU A 1 499 ? -4.012 -21.5 -6.008 1 98.12 499 LEU A O 1
ATOM 3873 N N . SER A 1 500 ? -2.564 -20 -5.242 1 97.75 500 SER A N 1
ATOM 3874 C CA . SER A 1 500 ? -3.34 -18.859 -5.742 1 97.75 500 SER A CA 1
ATOM 3875 C C . SER A 1 500 ? -3.514 -18.938 -7.254 1 97.75 500 SER A C 1
ATOM 3877 O O . SER A 1 500 ? -4.578 -18.609 -7.777 1 97.75 500 SER A O 1
ATOM 3879 N N . ARG A 1 501 ? -2.559 -19.391 -7.934 1 97.25 501 ARG A N 1
ATOM 3880 C CA . ARG A 1 501 ? -2.562 -19.406 -9.391 1 97.25 501 ARG A CA 1
ATOM 3881 C C . ARG A 1 501 ? -3.426 -20.547 -9.922 1 97.25 501 ARG A C 1
ATOM 3883 O O . ARG A 1 501 ? -3.744 -20.594 -11.109 1 97.25 501 ARG A O 1
ATOM 3890 N N . LEU A 1 502 ? -3.814 -21.438 -9.102 1 98 502 LEU A N 1
ATOM 3891 C CA . LEU A 1 502 ? -4.637 -22.562 -9.531 1 98 502 LEU A CA 1
ATOM 3892 C C . LEU A 1 502 ? -6.113 -22.172 -9.555 1 98 502 LEU A C 1
ATOM 3894 O O . LEU A 1 502 ? -6.922 -22.844 -10.203 1 98 502 LEU A O 1
ATOM 3898 N N . PHE A 1 503 ? -6.504 -21.109 -8.914 1 97.81 503 PHE A N 1
ATOM 3899 C CA . PHE A 1 503 ? -7.91 -20.734 -8.797 1 97.81 503 PHE A CA 1
ATOM 3900 C C . PHE A 1 503 ? -8.453 -20.234 -10.133 1 97.81 503 PHE A C 1
ATOM 3902 O O . PHE A 1 503 ? -9.5 -20.672 -10.586 1 97.81 503 PHE A O 1
ATOM 3909 N N . PRO A 1 504 ? -7.73 -19.328 -10.812 1 97 504 PRO A N 1
ATOM 3910 C CA . PRO A 1 504 ? -8.289 -18.781 -12.039 1 97 504 PRO A CA 1
ATOM 3911 C C . PRO A 1 504 ? -8.586 -19.844 -13.094 1 97 504 PRO A C 1
ATOM 3913 O O . PRO A 1 504 ? -9.688 -19.891 -13.641 1 97 504 PRO A O 1
ATOM 3916 N N . PRO A 1 505 ? -7.723 -20.766 -13.383 1 97.31 505 PRO A N 1
ATOM 3917 C CA . PRO A 1 505 ? -8.055 -21.797 -14.359 1 97.31 505 PRO A CA 1
ATOM 3918 C C . PRO A 1 505 ? -9.219 -22.688 -13.906 1 97.31 505 PRO A C 1
ATOM 3920 O O . PRO A 1 505 ? -9.992 -23.172 -14.734 1 97.31 505 PRO A O 1
ATOM 3923 N N . CYS A 1 506 ? -9.305 -22.938 -12.641 1 96.69 506 CYS A N 1
ATOM 3924 C CA . CYS A 1 506 ? -10.438 -23.703 -12.141 1 96.69 506 CYS A CA 1
ATOM 3925 C C . CYS A 1 506 ? -11.742 -22.969 -12.391 1 96.69 506 CYS A C 1
ATOM 3927 O O . CYS A 1 506 ? -12.75 -23.594 -12.742 1 96.69 506 CYS A O 1
ATOM 3929 N N . LEU A 1 507 ? -11.711 -21.719 -12.211 1 95.75 507 LEU A N 1
ATOM 3930 C CA . LEU A 1 507 ? -12.898 -20.906 -12.492 1 95.75 507 LEU A CA 1
ATOM 3931 C C . LEU A 1 507 ? -13.211 -20.906 -13.984 1 95.75 507 LEU A C 1
ATOM 3933 O O . LEU A 1 507 ? -14.375 -20.891 -14.375 1 95.75 507 LEU A O 1
ATOM 3937 N N . ILE A 1 508 ? -12.219 -20.969 -14.789 1 94.19 508 ILE A N 1
ATOM 3938 C CA . ILE A 1 508 ? -12.406 -21.031 -16.234 1 94.19 508 ILE A CA 1
ATOM 3939 C C . ILE A 1 508 ? -13.094 -22.344 -16.594 1 94.19 508 ILE A C 1
ATOM 3941 O O . ILE A 1 508 ? -13.953 -22.375 -17.484 1 94.19 508 ILE A O 1
ATOM 3945 N N . LEU A 1 509 ? -12.719 -23.406 -15.945 1 94 509 LEU A N 1
ATOM 3946 C CA . LEU A 1 509 ? -13.352 -24.688 -16.188 1 94 509 LEU A CA 1
ATOM 3947 C C . LEU A 1 509 ? -14.852 -24.625 -15.914 1 94 509 LEU A C 1
ATOM 3949 O O . LEU A 1 509 ? -15.664 -25.109 -16.703 1 94 509 LEU A O 1
ATOM 3953 N N . ILE A 1 510 ? -15.172 -23.984 -14.82 1 91.69 510 ILE A N 1
ATOM 3954 C CA . ILE A 1 510 ? -16.578 -23.812 -14.469 1 91.69 510 ILE A CA 1
ATOM 3955 C C . ILE A 1 510 ? -17.281 -22.938 -15.5 1 91.69 510 ILE A C 1
ATOM 3957 O O . ILE A 1 510 ? -18.391 -23.234 -15.93 1 91.69 510 ILE A O 1
ATOM 3961 N N . TYR A 1 511 ? -16.641 -21.922 -15.93 1 89.75 511 TYR A N 1
ATOM 3962 C CA . TYR A 1 511 ? -17.172 -21.016 -16.953 1 89.75 511 TYR A CA 1
ATOM 3963 C C . TYR A 1 511 ? -17.406 -21.766 -18.266 1 89.75 511 TYR A C 1
ATOM 3965 O O . TYR A 1 511 ? -18.453 -21.625 -18.875 1 89.75 511 TYR A O 1
ATOM 3973 N N . CYS A 1 512 ? -16.406 -22.547 -18.688 1 88.81 512 CYS A N 1
ATOM 3974 C CA . CYS A 1 512 ? -16.484 -23.266 -19.953 1 88.81 512 CYS A CA 1
ATOM 3975 C C . CYS A 1 512 ? -17.562 -24.344 -19.891 1 88.81 512 CYS A C 1
ATOM 3977 O O . CYS A 1 512 ? -18.25 -24.609 -20.891 1 88.81 512 CYS A O 1
ATOM 3979 N N . PHE A 1 513 ? -17.766 -24.938 -18.766 1 88.69 513 PHE A N 1
ATOM 3980 C CA . PHE A 1 513 ? -18.812 -25.938 -18.625 1 88.69 513 PHE A CA 1
ATOM 3981 C C . PHE A 1 513 ? -20.188 -25.312 -18.719 1 88.69 513 PHE A C 1
ATOM 3983 O O . PHE A 1 513 ? -21.109 -25.906 -19.297 1 88.69 513 PHE A O 1
ATOM 3990 N N . SER A 1 514 ? -20.297 -24.094 -18.172 1 83.5 514 SER A N 1
ATOM 3991 C CA . SER A 1 514 ? -21.578 -23.391 -18.172 1 83.5 514 SER A CA 1
ATOM 3992 C C . SER A 1 514 ? -21.906 -22.859 -19.562 1 83.5 514 SER A C 1
ATOM 3994 O O . SER A 1 514 ? -23.078 -22.75 -19.922 1 83.5 514 SER A O 1
ATOM 3996 N N . HIS A 1 515 ? -20.984 -22.484 -20.344 1 77.5 515 HIS A N 1
ATOM 3997 C CA . HIS A 1 515 ? -21.219 -21.828 -21.625 1 77.5 515 HIS A CA 1
ATOM 3998 C C . HIS A 1 515 ? -20.984 -22.781 -22.797 1 77.5 515 HIS A C 1
ATOM 4000 O O . HIS A 1 515 ? -21.391 -22.5 -23.922 1 77.5 515 HIS A O 1
ATOM 4006 N N . GLY A 1 516 ? -20.312 -23.812 -22.562 1 67.81 516 GLY A N 1
ATOM 4007 C CA . GLY A 1 516 ? -20 -24.75 -23.625 1 67.81 516 GLY A CA 1
ATOM 4008 C C . GLY A 1 516 ? -21.125 -25.734 -23.891 1 67.81 516 GLY A C 1
ATOM 4009 O O . GLY A 1 516 ? -21.969 -25.969 -23.016 1 67.81 516 GLY A O 1
ATOM 4010 N N . SER A 1 517 ? -21.375 -25.938 -25.203 1 57.59 517 SER A N 1
ATOM 4011 C CA . SER A 1 517 ? -22.281 -27.031 -25.531 1 57.59 517 SER A CA 1
ATOM 4012 C C . SER A 1 517 ? -21.797 -28.344 -24.906 1 57.59 517 SER A C 1
ATOM 4014 O O . SER A 1 517 ? -20.594 -28.531 -24.703 1 57.59 517 SER A O 1
ATOM 4016 N N . THR A 1 518 ? -22.734 -29.047 -24.125 1 54.62 518 THR A N 1
ATOM 4017 C CA . THR A 1 518 ? -22.516 -30.312 -23.438 1 54.62 518 THR A CA 1
ATOM 4018 C C . THR A 1 518 ? -21.562 -31.203 -24.25 1 54.62 518 THR A C 1
ATOM 4020 O O . THR A 1 518 ? -20.766 -31.953 -23.672 1 54.62 518 THR A O 1
ATOM 4023 N N . SER A 1 519 ? -21.594 -31.094 -25.547 1 56.03 519 SER A N 1
ATOM 4024 C CA . SER A 1 519 ? -20.828 -32 -26.391 1 56.03 519 SER A CA 1
ATOM 4025 C C . SER A 1 519 ? -19.359 -31.594 -26.453 1 56.03 519 SER A C 1
ATOM 4027 O O . SER A 1 519 ? -18.5 -32.406 -26.797 1 56.03 519 SER A O 1
ATOM 4029 N N . SER A 1 520 ? -19.094 -30.359 -25.953 1 62.03 520 SER A N 1
ATOM 4030 C CA . SER A 1 520 ? -17.766 -29.828 -26.25 1 62.03 520 SER A CA 1
ATOM 4031 C C . SER A 1 520 ? -16.922 -29.719 -24.984 1 62.03 520 SER A C 1
ATOM 4033 O O . SER A 1 520 ? -15.727 -29.438 -25.047 1 62.03 520 SER A O 1
ATOM 4035 N N . PHE A 1 521 ? -17.516 -30.203 -23.859 1 75.94 521 PHE A N 1
ATOM 4036 C CA . PHE A 1 521 ? -16.688 -30.016 -22.656 1 75.94 521 PHE A CA 1
ATOM 4037 C C . PHE A 1 521 ? -15.938 -31.297 -22.312 1 75.94 521 PHE A C 1
ATOM 4039 O O . PHE A 1 521 ? -16.5 -32.188 -21.703 1 75.94 521 PHE A O 1
ATOM 4046 N N . HIS A 1 522 ? -14.727 -31.484 -22.875 1 79.5 522 HIS A N 1
ATOM 4047 C CA . HIS A 1 522 ? -13.844 -32.625 -22.594 1 79.5 522 HIS A CA 1
ATOM 4048 C C . HIS A 1 522 ? -12.656 -32.188 -21.734 1 79.5 522 HIS A C 1
ATOM 4050 O O . HIS A 1 522 ? -11.539 -32.062 -22.219 1 79.5 522 HIS A O 1
ATOM 4056 N N . ALA A 1 523 ? -12.992 -31.859 -20.422 1 88.88 523 ALA A N 1
ATOM 4057 C CA . ALA A 1 523 ? -11.898 -31.344 -19.594 1 88.88 523 ALA A CA 1
ATOM 4058 C C . ALA A 1 523 ? -11.781 -32.125 -18.297 1 88.88 523 ALA A C 1
ATOM 4060 O O . ALA A 1 523 ? -11.32 -31.609 -17.281 1 88.88 523 ALA A O 1
ATOM 4061 N N . ARG A 1 524 ? -12.211 -33.406 -18.266 1 91.19 524 ARG A N 1
ATOM 4062 C CA . ARG A 1 524 ? -12.141 -34.219 -17.047 1 91.19 524 ARG A CA 1
ATOM 4063 C C . ARG A 1 524 ? -10.695 -34.531 -16.688 1 91.19 524 ARG A C 1
ATOM 4065 O O . ARG A 1 524 ? -10.336 -34.562 -15.508 1 91.19 524 ARG A O 1
ATOM 4072 N N . THR A 1 525 ? -9.914 -34.781 -17.719 1 92 525 THR A N 1
ATOM 4073 C CA . THR A 1 525 ? -8.5 -35.062 -17.484 1 92 525 THR A CA 1
ATOM 4074 C C . THR A 1 525 ? -7.824 -33.875 -16.781 1 92 525 THR A C 1
ATOM 4076 O O . THR A 1 525 ? -6.996 -34.062 -15.898 1 92 525 THR A O 1
ATOM 4079 N N . GLU A 1 526 ? -8.172 -32.688 -17.25 1 93.88 526 GLU A N 1
ATOM 4080 C CA . GLU A 1 526 ? -7.609 -31.5 -16.641 1 93.88 526 GLU A CA 1
ATOM 4081 C C . GLU A 1 526 ? -8.062 -31.344 -15.188 1 93.88 526 GLU A C 1
ATOM 4083 O O . GLU A 1 526 ? -7.27 -30.969 -14.32 1 93.88 526 GLU A O 1
ATOM 4088 N N . ILE A 1 527 ? -9.32 -31.609 -14.938 1 96.31 527 ILE A N 1
ATOM 4089 C CA . ILE A 1 527 ? -9.859 -31.531 -13.586 1 96.31 527 ILE A CA 1
ATOM 4090 C C . ILE A 1 527 ? -9.102 -32.5 -12.672 1 96.31 527 ILE A C 1
ATOM 4092 O O . ILE A 1 527 ? -8.68 -32.125 -11.57 1 96.31 527 ILE A O 1
ATOM 4096 N N . ARG A 1 528 ? -8.852 -33.656 -13.133 1 95.56 528 ARG A N 1
ATOM 4097 C CA . ARG A 1 528 ? -8.141 -34.656 -12.344 1 95.56 528 ARG A CA 1
ATOM 4098 C C . ARG A 1 528 ? -6.688 -34.25 -12.125 1 95.56 528 ARG A C 1
ATOM 4100 O O . ARG A 1 528 ? -6.113 -34.5 -11.062 1 95.56 528 ARG A O 1
ATOM 4107 N N . ALA A 1 529 ? -6.141 -33.656 -13.141 1 95.94 529 ALA A N 1
ATOM 4108 C CA . ALA A 1 529 ? -4.773 -33.156 -13 1 95.94 529 ALA A CA 1
ATOM 4109 C C . ALA A 1 529 ? -4.68 -32.094 -11.898 1 95.94 529 ALA A C 1
ATOM 4111 O O . ALA A 1 529 ? -3.719 -32.094 -11.133 1 95.94 529 ALA A O 1
ATOM 4112 N N . PHE A 1 530 ? -5.641 -31.25 -11.844 1 97.5 530 PHE A N 1
ATOM 4113 C CA . PHE A 1 530 ? -5.68 -30.25 -10.781 1 97.5 530 PHE A CA 1
ATOM 4114 C C . PHE A 1 530 ? -5.793 -30.922 -9.414 1 97.5 530 PHE A C 1
ATOM 4116 O O . PHE A 1 530 ? -5.113 -30.516 -8.461 1 97.5 530 PHE A O 1
ATOM 4123 N N . VAL A 1 531 ? -6.641 -31.906 -9.328 1 97.75 531 VAL A N 1
ATOM 4124 C CA . VAL A 1 531 ? -6.82 -32.625 -8.07 1 97.75 531 VAL A CA 1
ATOM 4125 C C . VAL A 1 531 ? -5.496 -33.25 -7.641 1 97.75 531 VAL A C 1
ATOM 4127 O O . VAL A 1 531 ? -5.129 -33.188 -6.465 1 97.75 531 VAL A O 1
ATOM 4130 N N . ASP A 1 532 ? -4.801 -33.75 -8.594 1 96.94 532 ASP A N 1
ATOM 4131 C CA . ASP A 1 532 ? -3.514 -34.375 -8.305 1 96.94 532 ASP A CA 1
ATOM 4132 C C . ASP A 1 532 ? -2.527 -33.375 -7.734 1 96.94 532 ASP A C 1
ATOM 4134 O O . ASP A 1 532 ? -1.838 -33.656 -6.75 1 96.94 532 ASP A O 1
ATOM 4138 N N . ILE A 1 533 ? -2.443 -32.25 -8.312 1 97.62 533 ILE A N 1
ATOM 4139 C CA . ILE A 1 533 ? -1.539 -31.203 -7.84 1 97.62 533 ILE A CA 1
ATOM 4140 C C . ILE A 1 533 ? -1.942 -30.766 -6.43 1 97.62 533 ILE A C 1
ATOM 4142 O O . ILE A 1 533 ? -1.096 -30.656 -5.539 1 97.62 533 ILE A O 1
ATOM 4146 N N . LEU A 1 534 ? -3.193 -30.562 -6.242 1 98.25 534 LEU A N 1
ATOM 4147 C CA . LEU A 1 534 ? -3.715 -30.062 -4.969 1 98.25 534 LEU A CA 1
ATOM 4148 C C . LEU A 1 534 ? -3.518 -31.109 -3.867 1 98.25 534 LEU A C 1
ATOM 4150 O O . LEU A 1 534 ? -3.215 -30.75 -2.725 1 98.25 534 LEU A O 1
ATOM 4154 N N . ASP A 1 535 ? -3.576 -32.344 -4.203 1 96.88 535 ASP A N 1
ATOM 4155 C CA . ASP A 1 535 ? -3.422 -33.406 -3.221 1 96.88 535 ASP A CA 1
ATOM 4156 C C . ASP A 1 535 ? -1.969 -33.531 -2.766 1 96.88 535 ASP A C 1
ATOM 4158 O O . ASP A 1 535 ? -1.689 -34.094 -1.712 1 96.88 535 ASP A O 1
ATOM 4162 N N . ASN A 1 536 ? -1.099 -33 -3.566 1 95.75 536 ASN A N 1
ATOM 4163 C CA . ASN A 1 536 ? 0.312 -33.062 -3.203 1 95.75 536 ASN A CA 1
ATOM 4164 C C . ASN A 1 536 ? 0.689 -32 -2.18 1 95.75 536 ASN A C 1
ATOM 4166 O O . ASN A 1 536 ? 1.762 -32.062 -1.576 1 95.75 536 ASN A O 1
ATOM 4170 N N . PHE A 1 537 ? -0.166 -31.062 -1.971 1 96.12 537 PHE A N 1
ATOM 4171 C CA . PHE A 1 537 ? 0.068 -30.125 -0.882 1 96.12 537 PHE A CA 1
ATOM 4172 C C . PHE A 1 537 ? 0.034 -30.844 0.466 1 96.12 537 PHE A C 1
ATOM 4174 O O . PHE A 1 537 ? -0.787 -31.734 0.681 1 96.12 537 PHE A O 1
ATOM 4181 N N . PRO A 1 538 ? 0.937 -30.453 1.325 1 91.62 538 PRO A N 1
ATOM 4182 C CA . PRO A 1 538 ? 0.867 -31.031 2.67 1 91.62 538 PRO A CA 1
ATOM 4183 C C . PRO A 1 538 ? -0.484 -30.797 3.344 1 91.62 538 PRO A C 1
ATOM 4185 O O . PRO A 1 538 ? -1.24 -29.922 2.928 1 91.62 538 PRO A O 1
ATOM 4188 N N . GLY A 1 539 ? -0.828 -31.469 4.414 1 90.88 539 GLY A N 1
ATOM 4189 C CA . GLY A 1 539 ? -2.119 -31.453 5.086 1 90.88 539 GLY A CA 1
ATOM 4190 C C . GLY A 1 539 ? -2.445 -30.125 5.734 1 90.88 539 GLY A C 1
ATOM 4191 O O . GLY A 1 539 ? -3.617 -29.781 5.895 1 90.88 539 GLY A O 1
ATOM 4192 N N . SER A 1 540 ? -1.403 -29.406 6.012 1 91.06 540 SER A N 1
ATOM 4193 C CA . SER A 1 540 ? -1.609 -28.141 6.691 1 91.06 540 SER A CA 1
ATOM 4194 C C . SER A 1 540 ? -2.234 -27.109 5.754 1 91.06 540 SER A C 1
ATOM 4196 O O . SER A 1 540 ? -2.725 -26.062 6.203 1 91.06 540 SER A O 1
ATOM 4198 N N . TRP A 1 541 ? -2.24 -27.391 4.469 1 95.88 541 TRP A N 1
ATOM 4199 C CA . TRP A 1 541 ? -2.83 -26.5 3.479 1 95.88 541 TRP A CA 1
ATOM 4200 C C . TRP A 1 541 ? -4.312 -26.797 3.287 1 95.88 541 TRP A C 1
ATOM 4202 O O . TRP A 1 541 ? -4.711 -27.359 2.268 1 95.88 541 TRP A O 1
ATOM 4212 N N . ALA A 1 542 ? -5.117 -26.328 4.184 1 96.44 542 ALA A N 1
ATOM 4213 C CA . ALA A 1 542 ? -6.543 -26.625 4.25 1 96.44 542 ALA A CA 1
ATOM 4214 C C . ALA A 1 542 ? -7.266 -26.141 2.996 1 96.44 542 ALA A C 1
ATOM 4216 O O . ALA A 1 542 ? -8.164 -26.812 2.49 1 96.44 542 ALA A O 1
ATOM 4217 N N . HIS A 1 543 ? -6.887 -25.031 2.508 1 97.25 543 HIS A N 1
ATOM 4218 C CA . HIS A 1 543 ? -7.559 -24.469 1.345 1 97.25 543 HIS A CA 1
ATOM 4219 C C . HIS A 1 543 ? -7.289 -25.297 0.094 1 97.25 543 HIS A C 1
ATOM 4221 O O . HIS A 1 543 ? -8.148 -25.391 -0.784 1 97.25 543 HIS A O 1
ATOM 4227 N N . ALA A 1 544 ? -6.086 -25.875 -0.028 1 98.25 544 ALA A N 1
ATOM 4228 C CA . ALA A 1 544 ? -5.773 -26.734 -1.162 1 98.25 544 ALA A CA 1
ATOM 4229 C C . ALA A 1 544 ? -6.641 -27.984 -1.146 1 98.25 544 ALA A C 1
ATOM 4231 O O . ALA A 1 544 ? -7.168 -28.406 -2.184 1 98.25 544 ALA A O 1
ATOM 4232 N N . LYS A 1 545 ? -6.793 -28.531 0.021 1 97.94 545 LYS A N 1
ATOM 4233 C CA . LYS A 1 545 ? -7.602 -29.734 0.157 1 97.94 545 LYS A CA 1
ATOM 4234 C C . LYS A 1 545 ? -9.07 -29.453 -0.131 1 97.94 545 LYS A C 1
ATOM 4236 O O . LYS A 1 545 ? -9.758 -30.266 -0.758 1 97.94 545 LYS A O 1
ATOM 4241 N N . ARG A 1 546 ? -9.539 -28.328 0.356 1 97.88 546 ARG A N 1
ATOM 4242 C CA . ARG A 1 546 ? -10.922 -27.953 0.089 1 97.88 546 ARG A CA 1
ATOM 4243 C C . ARG A 1 546 ? -11.148 -27.719 -1.401 1 97.88 546 ARG A C 1
ATOM 4245 O O . ARG A 1 546 ? -12.188 -28.094 -1.942 1 97.88 546 ARG A O 1
ATOM 4252 N N . LEU A 1 547 ? -10.203 -27.109 -2.059 1 98.31 547 LEU A N 1
ATOM 4253 C CA . LEU A 1 547 ? -10.312 -26.891 -3.498 1 98.31 547 LEU A CA 1
ATOM 4254 C C . LEU A 1 547 ? -10.344 -28.219 -4.238 1 98.31 547 LEU A C 1
ATOM 4256 O O . LEU A 1 547 ? -11.102 -28.391 -5.199 1 98.31 547 LEU A O 1
ATOM 4260 N N . ALA A 1 548 ? -9.539 -29.156 -3.809 1 98.31 548 ALA A N 1
ATOM 4261 C CA . ALA A 1 548 ? -9.547 -30.5 -4.402 1 98.31 548 ALA A CA 1
ATOM 4262 C C . ALA A 1 548 ? -10.922 -31.141 -4.289 1 98.31 548 ALA A C 1
ATOM 4264 O O . ALA A 1 548 ? -11.414 -31.734 -5.246 1 98.31 548 ALA A O 1
ATOM 4265 N N . ARG A 1 549 ? -11.547 -30.953 -3.17 1 97.62 549 ARG A N 1
ATOM 4266 C CA . ARG A 1 549 ? -12.867 -31.531 -2.959 1 97.62 549 ARG A CA 1
ATOM 4267 C C . ARG A 1 549 ? -13.891 -30.906 -3.902 1 97.62 549 ARG A C 1
ATOM 4269 O O . ARG A 1 549 ? -14.75 -31.609 -4.453 1 97.62 549 ARG A O 1
ATOM 4276 N N . ILE A 1 550 ? -13.797 -29.625 -4.043 1 97.69 550 ILE A N 1
ATOM 4277 C CA . ILE A 1 550 ? -14.703 -28.922 -4.949 1 97.69 550 ILE A CA 1
ATOM 4278 C C . ILE A 1 550 ? -14.508 -29.453 -6.371 1 97.69 550 ILE A C 1
ATOM 4280 O O . ILE A 1 550 ? -15.477 -29.656 -7.102 1 97.69 550 ILE A O 1
ATOM 4284 N N . LEU A 1 551 ? -13.297 -29.734 -6.777 1 97.75 551 LEU A N 1
ATOM 4285 C CA . LEU A 1 551 ? -13 -30.203 -8.133 1 97.75 551 LEU A CA 1
ATOM 4286 C C . LEU A 1 551 ? -13.438 -31.641 -8.312 1 97.75 551 LEU A C 1
ATOM 4288 O O . LEU A 1 551 ? -13.859 -32.031 -9.406 1 97.75 551 LEU A O 1
ATOM 4292 N N . ILE A 1 552 ? -13.305 -32.406 -7.273 1 97.44 552 ILE A N 1
ATOM 4293 C CA . ILE A 1 552 ? -13.805 -33.781 -7.332 1 97.44 552 ILE A CA 1
ATOM 4294 C C . ILE A 1 552 ? -15.312 -33.781 -7.57 1 97.44 552 ILE A C 1
ATOM 4296 O O . ILE A 1 552 ? -15.828 -34.531 -8.391 1 97.44 552 ILE A O 1
ATOM 4300 N N . GLU A 1 553 ? -15.969 -32.875 -6.875 1 95.94 553 GLU A N 1
ATOM 4301 C CA . GLU A 1 553 ? -17.406 -32.719 -7.082 1 95.94 553 GLU A CA 1
ATOM 4302 C C . GLU A 1 553 ? -17.703 -32.219 -8.492 1 95.94 553 GLU A C 1
ATOM 4304 O O . GLU A 1 553 ? -18.703 -32.625 -9.102 1 95.94 553 GLU A O 1
ATOM 4309 N N . LEU A 1 554 ? -16.906 -31.344 -8.961 1 94.62 554 LEU A N 1
ATOM 4310 C CA . LEU A 1 554 ? -17.078 -30.875 -10.328 1 94.62 554 LEU A CA 1
ATOM 4311 C C . LEU A 1 554 ? -16.891 -32 -11.328 1 94.62 554 LEU A C 1
ATOM 4313 O O . LEU A 1 554 ? -17.641 -32.094 -12.305 1 94.62 554 LEU A O 1
ATOM 4317 N N . ASP A 1 555 ? -15.891 -32.844 -11.125 1 94.12 555 ASP A N 1
ATOM 4318 C CA . ASP A 1 555 ? -15.656 -34.031 -11.969 1 94.12 555 ASP A CA 1
ATOM 4319 C C . ASP A 1 555 ? -16.875 -34.938 -11.992 1 94.12 555 ASP A C 1
ATOM 4321 O O . ASP A 1 555 ? -17.234 -35.469 -13.039 1 94.12 555 ASP A O 1
ATOM 4325 N N . GLU A 1 556 ? -17.484 -35.062 -10.828 1 92.06 556 GLU A N 1
ATOM 4326 C CA . GLU A 1 556 ? -18.703 -35.875 -10.727 1 92.06 556 GLU A CA 1
ATOM 4327 C C . GLU A 1 556 ? -19.844 -35.25 -11.516 1 92.06 556 GLU A C 1
ATOM 4329 O O . GLU A 1 556 ? -20.609 -35.938 -12.18 1 92.06 556 GLU A O 1
ATOM 4334 N N . LEU A 1 557 ? -19.922 -33.969 -11.359 1 90.25 557 LEU A N 1
ATOM 4335 C CA . LEU A 1 557 ? -20.953 -33.25 -12.094 1 90.25 557 LEU A CA 1
ATOM 4336 C C . LEU A 1 557 ? -20.766 -33.406 -13.594 1 90.25 557 LEU A C 1
ATOM 4338 O O . LEU A 1 557 ? -21.719 -33.656 -14.32 1 90.25 557 LEU A O 1
ATOM 4342 N N . VAL A 1 558 ? -19.578 -33.281 -14.094 1 88.88 558 VAL A N 1
ATOM 4343 C CA . VAL A 1 558 ? -19.281 -33.375 -15.516 1 88.88 558 VAL A CA 1
ATOM 4344 C C . VAL A 1 558 ? -19.516 -34.812 -15.992 1 88.88 558 VAL A C 1
ATOM 4346 O O . VAL A 1 558 ? -20.062 -35.031 -17.078 1 88.88 558 VAL A O 1
ATOM 4349 N N . ALA A 1 559 ? -19.109 -35.719 -15.18 1 87.12 559 ALA A N 1
ATOM 4350 C CA . ALA A 1 559 ? -19.328 -37.125 -15.516 1 87.12 559 ALA A CA 1
ATOM 4351 C C . ALA A 1 559 ? -20.828 -37.438 -15.625 1 87.12 559 ALA A C 1
ATOM 4353 O O . ALA A 1 559 ? -21.25 -38.156 -16.531 1 87.12 559 ALA A O 1
ATOM 4354 N N . GLY A 1 560 ? -21.547 -36.906 -14.672 1 82.88 560 GLY A N 1
ATOM 4355 C CA . GLY A 1 560 ? -22.984 -37.094 -14.711 1 82.88 560 GLY A CA 1
ATOM 4356 C C . GLY A 1 560 ? -23.641 -36.469 -15.93 1 82.88 560 GLY A C 1
ATOM 4357 O O . GLY A 1 560 ? -24.578 -37.031 -16.5 1 82.88 560 GLY A O 1
ATOM 4358 N N . HIS A 1 561 ? -23.141 -35.406 -16.297 1 81.5 561 HIS A N 1
ATOM 4359 C CA . HIS A 1 561 ? -23.656 -34.719 -17.469 1 81.5 561 HIS A CA 1
ATOM 4360 C C . HIS A 1 561 ? -23.344 -35.5 -18.75 1 81.5 561 HIS A C 1
ATOM 4362 O O . HIS A 1 561 ? -24.141 -35.5 -19.688 1 81.5 561 HIS A O 1
ATOM 4368 N N . GLU A 1 562 ? -22.219 -36.062 -18.828 1 78.56 562 GLU A N 1
ATOM 4369 C CA . GLU A 1 562 ? -21.859 -36.844 -19.984 1 78.56 562 GLU A CA 1
ATOM 4370 C C . GLU A 1 562 ? -22.734 -38.094 -20.094 1 78.56 562 GLU A C 1
ATOM 4372 O O . GLU A 1 562 ? -23.109 -38.5 -21.188 1 78.56 562 GLU A O 1
ATOM 4377 N N . ALA A 1 563 ? -23.062 -38.562 -18.906 1 77.5 563 ALA A N 1
ATOM 4378 C CA . ALA A 1 563 ? -23.875 -39.781 -18.875 1 77.5 563 ALA A CA 1
ATOM 4379 C C . ALA A 1 563 ? -25.344 -39.438 -19.094 1 77.5 563 ALA A C 1
ATOM 4381 O O . ALA A 1 563 ? -26.047 -40.188 -19.797 1 77.5 563 ALA A O 1
ATOM 4382 N N . TYR A 1 564 ? -25.828 -38.344 -18.453 1 74.69 564 TYR A N 1
ATOM 4383 C CA . TYR A 1 564 ? -27.234 -38 -18.547 1 74.69 564 TYR A CA 1
ATOM 4384 C C . TYR A 1 564 ? -27.406 -36.5 -18.875 1 74.69 564 TYR A C 1
ATOM 4386 O O . TYR A 1 564 ? -27.578 -35.688 -17.984 1 74.69 564 TYR A O 1
ATOM 4394 N N . PRO A 1 565 ? -27.359 -36.125 -20.109 1 64.94 565 PRO A N 1
ATOM 4395 C CA . PRO A 1 565 ? -27.359 -34.688 -20.484 1 64.94 565 PRO A CA 1
ATOM 4396 C C . PRO A 1 565 ? -28.672 -34 -20.125 1 64.94 565 PRO A C 1
ATOM 4398 O O . PRO A 1 565 ? -28.688 -32.781 -19.969 1 64.94 565 PRO A O 1
ATOM 4401 N N . LEU A 1 566 ? -29.859 -34.531 -20.031 1 56.16 566 LEU A N 1
ATOM 4402 C CA . LEU A 1 566 ? -31.172 -33.906 -19.938 1 56.16 566 LEU A CA 1
ATOM 4403 C C . LEU A 1 566 ? -31.547 -33.625 -18.5 1 56.16 566 LEU A C 1
ATOM 4405 O O . LEU A 1 566 ? -32.625 -33.062 -18.219 1 56.16 566 LEU A O 1
ATOM 4409 N N . GLU A 1 567 ? -30.703 -33.844 -17.562 1 55.53 567 GLU A N 1
ATOM 4410 C CA . GLU A 1 567 ? -31.203 -33.719 -16.188 1 55.53 567 GLU A CA 1
ATOM 4411 C C . GLU A 1 567 ? -31.094 -32.281 -15.703 1 55.53 567 GLU A C 1
ATOM 4413 O O . GLU A 1 567 ? -30.047 -31.641 -15.859 1 55.53 567 GLU A O 1
ATOM 4418 N N . VAL A 1 568 ? -32.312 -31.453 -15.453 1 53.59 568 VAL A N 1
ATOM 4419 C CA . VAL A 1 568 ? -32.656 -30.109 -15.016 1 53.59 568 VAL A CA 1
ATOM 4420 C C . VAL A 1 568 ? -31.812 -29.719 -13.805 1 53.59 568 VAL A C 1
ATOM 4422 O O . VAL A 1 568 ? -31.344 -28.578 -13.695 1 53.59 568 VAL A O 1
ATOM 4425 N N . ASN A 1 569 ? -31.469 -30.656 -12.852 1 63.22 569 ASN A N 1
ATOM 4426 C CA . ASN A 1 569 ? -30.938 -30.328 -11.531 1 63.22 569 ASN A CA 1
ATOM 4427 C C . ASN A 1 569 ? -29.453 -29.969 -11.586 1 63.22 569 ASN A C 1
ATOM 4429 O O . ASN A 1 569 ? -28.875 -29.578 -10.57 1 63.22 569 ASN A O 1
ATOM 4433 N N . LYS A 1 570 ? -28.953 -29.781 -12.711 1 76.69 570 LYS A N 1
ATOM 4434 C CA . LYS A 1 570 ? -27.516 -29.641 -12.883 1 76.69 570 LYS A CA 1
ATOM 4435 C C . LYS A 1 570 ? -27.109 -28.156 -12.828 1 76.69 570 LYS A C 1
ATOM 4437 O O . LYS A 1 570 ? -26.047 -27.828 -12.312 1 76.69 570 LYS A O 1
ATOM 4442 N N . GLU A 1 571 ? -27.969 -27.422 -13.164 1 78.88 571 GLU A N 1
ATOM 4443 C CA . GLU A 1 571 ? -27.672 -26 -13.133 1 78.88 571 GLU A CA 1
ATOM 4444 C C . GLU A 1 571 ? -27.562 -25.484 -11.703 1 78.88 571 GLU A C 1
ATOM 4446 O O . GLU A 1 571 ? -26.688 -24.672 -11.398 1 78.88 571 GLU A O 1
ATOM 4451 N N . GLU A 1 572 ? -28.406 -26.047 -10.922 1 84.5 572 GLU A N 1
ATOM 4452 C CA . GLU A 1 572 ? -28.359 -25.641 -9.523 1 84.5 572 GLU A CA 1
ATOM 4453 C C . GLU A 1 572 ? -27.094 -26.156 -8.844 1 84.5 572 GLU A C 1
ATOM 4455 O O . GLU A 1 572 ? -26.5 -25.469 -8.008 1 84.5 572 GLU A O 1
ATOM 4460 N N . TRP A 1 573 ? -26.797 -27.359 -9.219 1 87.75 573 TRP A N 1
ATOM 4461 C CA . TRP A 1 573 ? -25.562 -27.953 -8.688 1 87.75 573 TRP A CA 1
ATOM 4462 C C . TRP A 1 573 ? -24.344 -27.156 -9.117 1 87.75 573 TRP A C 1
ATOM 4464 O O . TRP A 1 573 ? -23.453 -26.875 -8.312 1 87.75 573 TRP A O 1
ATOM 4474 N N . LEU A 1 574 ? -24.312 -26.781 -10.312 1 89.5 574 LEU A N 1
ATOM 4475 C CA . LEU A 1 574 ? -23.219 -25.984 -10.844 1 89.5 574 LEU A CA 1
ATOM 4476 C C . LEU A 1 574 ? -23.141 -24.625 -10.148 1 89.5 574 LEU A C 1
ATOM 4478 O O . LEU A 1 574 ? -22.047 -24.141 -9.836 1 89.5 574 LEU A O 1
ATOM 4482 N N . ARG A 1 575 ? -24.234 -24.062 -9.898 1 88.75 575 ARG A N 1
ATOM 4483 C CA . ARG A 1 575 ? -24.297 -22.781 -9.219 1 88.75 575 ARG A CA 1
ATOM 4484 C C . ARG A 1 575 ? -23.781 -22.891 -7.789 1 88.75 575 ARG A C 1
ATOM 4486 O O . ARG A 1 575 ? -23.078 -22 -7.305 1 88.75 575 ARG A O 1
ATOM 4493 N N . SER A 1 576 ? -24.125 -23.938 -7.168 1 91.75 576 SER A N 1
ATOM 4494 C CA . SER A 1 576 ? -23.672 -24.156 -5.805 1 91.75 576 SER A CA 1
ATOM 4495 C C . SER A 1 576 ? -22.156 -24.344 -5.762 1 91.75 576 SER A C 1
ATOM 4497 O O . SER A 1 576 ? -21.484 -23.812 -4.875 1 91.75 576 SER A O 1
ATOM 4499 N N . LEU A 1 577 ? -21.656 -25.094 -6.746 1 93.12 577 LEU A N 1
ATOM 4500 C CA . LEU A 1 577 ? -20.219 -25.312 -6.828 1 93.12 577 LEU A CA 1
ATOM 4501 C C . LEU A 1 577 ? -19.484 -24.016 -7.105 1 93.12 577 LEU A C 1
ATOM 4503 O O . LEU A 1 577 ? -18.406 -23.766 -6.543 1 93.12 577 LEU A O 1
ATOM 4507 N N . ARG A 1 578 ? -20.031 -23.266 -7.887 1 92.62 578 ARG A N 1
ATOM 4508 C CA . ARG A 1 578 ? -19.422 -21.969 -8.195 1 92.62 578 ARG A CA 1
ATOM 4509 C C . ARG A 1 578 ? -19.391 -21.078 -6.957 1 92.62 578 ARG A C 1
ATOM 4511 O O . ARG A 1 578 ? -18.391 -20.422 -6.688 1 92.62 578 ARG A O 1
ATOM 4518 N N . ARG A 1 579 ? -20.438 -21.062 -6.281 1 92.19 579 ARG A N 1
ATOM 4519 C CA . ARG A 1 579 ? -20.516 -20.25 -5.062 1 92.19 579 ARG A CA 1
ATOM 4520 C C . ARG A 1 579 ? -19.484 -20.719 -4.043 1 92.19 579 ARG A C 1
ATOM 4522 O O . ARG A 1 579 ? -18.844 -19.891 -3.387 1 92.19 579 ARG A O 1
ATOM 4529 N N . GLU A 1 580 ? -19.359 -21.953 -3.947 1 95.75 580 GLU A N 1
ATOM 4530 C CA . GLU A 1 580 ? -18.375 -22.5 -3.018 1 95.75 580 GLU A CA 1
ATOM 4531 C C . GLU A 1 580 ? -16.953 -22.141 -3.449 1 95.75 580 GLU A C 1
ATOM 4533 O O . GLU A 1 580 ? -16.109 -21.812 -2.615 1 95.75 580 GLU A O 1
ATOM 4538 N N . MET A 1 581 ? -16.75 -22.25 -4.695 1 96 581 MET A N 1
ATOM 4539 C CA . MET A 1 581 ? -15.422 -21.922 -5.234 1 96 581 MET A CA 1
ATOM 4540 C C . MET A 1 581 ? -15.094 -20.453 -5.023 1 96 581 MET A C 1
ATOM 4542 O O . MET A 1 581 ? -13.977 -20.109 -4.633 1 96 581 MET A O 1
ATOM 4546 N N . VAL A 1 582 ? -15.992 -19.594 -5.227 1 93.69 582 VAL A N 1
ATOM 4547 C CA . VAL A 1 582 ? -15.789 -18.156 -5.07 1 93.69 582 VAL A CA 1
ATOM 4548 C C . VAL A 1 582 ? -15.586 -17.812 -3.594 1 93.69 582 VAL A C 1
ATOM 4550 O O . VAL A 1 582 ? -14.75 -16.969 -3.252 1 93.69 582 VAL A O 1
ATOM 4553 N N . SER A 1 583 ? -16.328 -18.469 -2.754 1 94.06 583 SER A N 1
ATOM 4554 C CA . SER A 1 583 ? -16.141 -18.281 -1.319 1 94.06 583 SER A CA 1
ATOM 4555 C C . SER A 1 583 ? -14.742 -18.672 -0.884 1 94.06 583 SER A C 1
ATOM 4557 O O . SER A 1 583 ? -14.078 -17.953 -0.143 1 94.06 583 SER A O 1
ATOM 4559 N N . LEU A 1 584 ? -14.297 -19.844 -1.379 1 97.31 584 LEU A N 1
ATOM 4560 C CA . LEU A 1 584 ? -12.961 -20.328 -1.046 1 97.31 584 LEU A CA 1
ATOM 4561 C C . LEU A 1 584 ? -11.898 -19.391 -1.625 1 97.31 584 LEU A C 1
ATOM 4563 O O . LEU A 1 584 ? -10.883 -19.125 -0.979 1 97.31 584 LEU A O 1
ATOM 4567 N N . LEU A 1 585 ? -12.156 -18.984 -2.867 1 97.12 585 LEU A N 1
ATOM 4568 C CA . LEU A 1 585 ? -11.266 -18.016 -3.486 1 97.12 585 LEU A CA 1
ATOM 4569 C C . LEU A 1 585 ? -11.125 -16.766 -2.611 1 97.12 585 LEU A C 1
ATOM 4571 O O . LEU A 1 585 ? -10.016 -16.281 -2.395 1 97.12 585 LEU A O 1
ATOM 4575 N N . GLY A 1 586 ? -12.156 -16.266 -2.107 1 93.81 586 GLY A N 1
ATOM 4576 C CA . GLY A 1 586 ? -12.141 -15.094 -1.239 1 93.81 586 GLY A CA 1
ATOM 4577 C C . GLY A 1 586 ? -11.344 -15.305 0.034 1 93.81 586 GLY A C 1
ATOM 4578 O O . GLY A 1 586 ? -10.648 -14.398 0.498 1 93.81 586 GLY A O 1
ATOM 4579 N N . GLU A 1 587 ? -11.383 -16.484 0.556 1 93.31 587 GLU A N 1
ATOM 4580 C CA . GLU A 1 587 ? -10.648 -16.828 1.774 1 93.31 587 GLU A CA 1
ATOM 4581 C C . GLU A 1 587 ? -9.156 -16.969 1.499 1 93.31 587 GLU A C 1
ATOM 4583 O O . GLU A 1 587 ? -8.336 -16.688 2.375 1 93.31 587 GLU A O 1
ATOM 4588 N N . THR A 1 588 ? -8.898 -17.375 0.28 1 95.44 588 THR A N 1
ATOM 4589 C CA . THR A 1 588 ? -7.512 -17.688 -0.047 1 95.44 588 THR A CA 1
ATOM 4590 C C . THR A 1 588 ? -6.809 -16.469 -0.644 1 95.44 588 THR A C 1
ATOM 4592 O O . THR A 1 588 ? -5.695 -16.125 -0.238 1 95.44 588 THR A O 1
ATOM 4595 N N . LEU A 1 589 ? -7.484 -15.852 -1.627 1 95.25 589 LEU A N 1
ATOM 4596 C CA . LEU A 1 589 ? -6.875 -14.758 -2.371 1 95.25 589 LEU A CA 1
ATOM 4597 C C . LEU A 1 589 ? -7.324 -13.414 -1.817 1 95.25 589 LEU A C 1
ATOM 4599 O O . LEU A 1 589 ? -6.695 -12.383 -2.08 1 95.25 589 LEU A O 1
ATOM 4603 N N . GLY A 1 590 ? -8.297 -13.406 -1.084 1 92.94 590 GLY A N 1
ATOM 4604 C CA . GLY A 1 590 ? -8.953 -12.172 -0.672 1 92.94 590 GLY A CA 1
ATOM 4605 C C . GLY A 1 590 ? -10.281 -11.938 -1.368 1 92.94 590 GLY A C 1
ATOM 4606 O O . GLY A 1 590 ? -10.445 -12.289 -2.539 1 92.94 590 GLY A O 1
ATOM 4607 N N . LYS A 1 591 ? -11.109 -11.273 -0.712 1 91.25 591 LYS A N 1
ATOM 4608 C CA . LYS A 1 591 ? -12.469 -11.086 -1.192 1 91.25 591 LYS A CA 1
ATOM 4609 C C . LYS A 1 591 ? -12.531 -10.023 -2.289 1 91.25 591 LYS A C 1
ATOM 4611 O O . LYS A 1 591 ? -13.523 -9.922 -3.01 1 91.25 591 LYS A O 1
ATOM 4616 N N . ALA A 1 592 ? -11.484 -9.32 -2.461 1 89.12 592 ALA A N 1
ATOM 4617 C CA . ALA A 1 592 ? -11.477 -8.266 -3.471 1 89.12 592 ALA A CA 1
ATOM 4618 C C . ALA A 1 592 ? -10.859 -8.758 -4.777 1 89.12 592 ALA A C 1
ATOM 4620 O O . ALA A 1 592 ? -10.719 -7.996 -5.734 1 89.12 592 ALA A O 1
ATOM 4621 N N . SER A 1 593 ? -10.57 -9.984 -4.879 1 94.31 593 SER A N 1
ATOM 4622 C CA . SER A 1 593 ? -9.875 -10.516 -6.043 1 94.31 593 SER A CA 1
ATOM 4623 C C . SER A 1 593 ? -10.68 -10.297 -7.316 1 94.31 593 SER A C 1
ATOM 4625 O O . SER A 1 593 ? -11.875 -10.609 -7.359 1 94.31 593 SER A O 1
ATOM 4627 N N . CYS A 1 594 ? -10.023 -9.883 -8.328 1 93.38 594 CYS A N 1
ATOM 4628 C CA . CYS A 1 594 ? -10.695 -9.602 -9.594 1 93.38 594 CYS A CA 1
ATOM 4629 C C . CYS A 1 594 ? -11.039 -10.898 -10.32 1 93.38 594 CYS A C 1
ATOM 4631 O O . CYS A 1 594 ? -11.836 -10.891 -11.258 1 93.38 594 CYS A O 1
ATOM 4633 N N . TYR A 1 595 ? -10.477 -11.992 -9.938 1 95.44 595 TYR A N 1
ATOM 4634 C CA . TYR A 1 595 ? -10.664 -13.25 -10.656 1 95.44 595 TYR A CA 1
ATOM 4635 C C . TYR A 1 595 ? -12.086 -13.766 -10.477 1 95.44 595 TYR A C 1
ATOM 4637 O O . TYR A 1 595 ? -12.539 -14.641 -11.227 1 95.44 595 TYR A O 1
ATOM 4645 N N . GLN A 1 596 ? -12.734 -13.234 -9.57 1 92.38 596 GLN A N 1
ATOM 4646 C CA . GLN A 1 596 ? -14.102 -13.672 -9.344 1 92.38 596 GLN A CA 1
ATOM 4647 C C . GLN A 1 596 ? -15.055 -13.039 -10.359 1 92.38 596 GLN A C 1
ATOM 4649 O O . GLN A 1 596 ? -16.203 -13.469 -10.5 1 92.38 596 GLN A O 1
ATOM 4654 N N . ASP A 1 597 ? -14.586 -12.023 -11.109 1 87.31 597 ASP A N 1
ATOM 4655 C CA . ASP A 1 597 ? -15.438 -11.258 -12.016 1 87.31 597 ASP A CA 1
ATOM 4656 C C . ASP A 1 597 ? -15.461 -11.883 -13.406 1 87.31 597 ASP A C 1
ATOM 4658 O O . ASP A 1 597 ? -15.023 -11.266 -14.375 1 87.31 597 ASP A O 1
ATOM 4662 N N . LEU A 1 598 ? -15.992 -12.977 -13.602 1 87.06 598 LEU A N 1
ATOM 4663 C CA . LEU A 1 598 ? -16.156 -13.617 -14.898 1 87.06 598 LEU A CA 1
ATOM 4664 C C . LEU A 1 598 ? -17.391 -13.07 -15.625 1 87.06 598 LEU A C 1
ATOM 4666 O O . LEU A 1 598 ? -18.344 -12.617 -14.984 1 87.06 598 LEU A O 1
ATOM 4670 N N . ILE A 1 599 ? -17.344 -12.766 -17.156 1 74.44 599 ILE A N 1
ATOM 4671 C CA . ILE A 1 599 ? -18.375 -12.18 -18 1 74.44 599 ILE A CA 1
ATOM 4672 C C . ILE A 1 599 ? -19.688 -12.961 -17.812 1 74.44 599 ILE A C 1
ATOM 4674 O O . ILE A 1 599 ? -20.766 -12.391 -17.922 1 74.44 599 ILE A O 1
ATOM 4678 N N . ASP A 1 600 ? -19.781 -13.953 -17.375 1 55.12 600 ASP A N 1
ATOM 4679 C CA . ASP A 1 600 ? -20.969 -14.766 -17.625 1 55.12 600 ASP A CA 1
ATOM 4680 C C . ASP A 1 600 ? -22.172 -13.883 -17.906 1 55.12 600 ASP A C 1
ATOM 4682 O O . ASP A 1 600 ? -22.812 -14 -18.969 1 55.12 600 ASP A O 1
ATOM 4686 N N . TYR A 1 601 ? -23.219 -14.211 -16.781 1 38.16 601 TYR A N 1
ATOM 4687 C CA . TYR A 1 601 ? -24.672 -14.406 -16.781 1 38.16 601 TYR A CA 1
ATOM 4688 C C . TYR A 1 601 ? -25.391 -13.125 -17.172 1 38.16 601 TYR A C 1
ATOM 4690 O O . TYR A 1 601 ? -24.984 -12.023 -16.781 1 38.16 601 TYR A O 1
ATOM 4698 N N . GLU A 1 602 ? -26.25 -13.102 -18.031 1 35.84 602 GLU A N 1
ATOM 4699 C CA . GLU A 1 602 ? -27.297 -12.109 -18.266 1 35.84 602 GLU A CA 1
ATOM 4700 C C . GLU A 1 602 ? -27.594 -11.297 -17 1 35.84 602 GLU A C 1
ATOM 4702 O O . GLU A 1 602 ? -27.516 -11.82 -15.891 1 35.84 602 GLU A O 1
ATOM 4707 N N . GLU A 1 603 ? -28.172 -9.992 -17.141 1 35.69 603 GLU A N 1
ATOM 4708 C CA . GLU A 1 603 ? -29.297 -9.094 -17.375 1 35.69 603 GLU A CA 1
ATOM 4709 C C . GLU A 1 603 ? -30.625 -9.852 -17.375 1 35.69 603 GLU A C 1
ATOM 4711 O O . GLU A 1 603 ? -31.688 -9.25 -17.562 1 35.69 603 GLU A O 1
ATOM 4716 N N . GLN A 1 604 ? -30.812 -11.172 -17.844 1 29.41 604 GLN A N 1
ATOM 4717 C CA . GLN A 1 604 ? -32.25 -11.477 -17.922 1 29.41 604 GLN A CA 1
ATOM 4718 C C . GLN A 1 604 ? -32.906 -11.398 -16.547 1 29.41 604 GLN A C 1
ATOM 4720 O O . GLN A 1 604 ? -34.125 -11.289 -16.453 1 29.41 604 GLN A O 1
ATOM 4725 N N . GLU A 1 605 ? -32.469 -12.266 -15.633 1 30.62 605 GLU A N 1
ATOM 4726 C CA . GLU A 1 605 ? -33.344 -12.016 -14.484 1 30.62 605 GLU A CA 1
ATOM 4727 C C . GLU A 1 605 ? -33.156 -10.602 -13.938 1 30.62 605 GLU A C 1
ATOM 4729 O O . GLU A 1 605 ? -32.031 -10.07 -13.977 1 30.62 605 GLU A O 1
ATOM 4734 N N . GLY A 1 606 ? -34.219 -9.844 -13.852 1 29.08 606 GLY A N 1
ATOM 4735 C CA . GLY A 1 606 ? -34.781 -8.609 -13.32 1 29.08 606 GLY A CA 1
ATOM 4736 C C . GLY A 1 606 ? -34 -8.07 -12.133 1 29.08 606 GLY A C 1
ATOM 4737 O O . GLY A 1 606 ? -34.219 -6.934 -11.703 1 29.08 606 GLY A O 1
ATOM 4738 N N . ASN A 1 607 ? -33.719 -8.93 -11.156 1 26.48 607 ASN A N 1
ATOM 4739 C CA . ASN A 1 607 ? -33.688 -8.43 -9.789 1 26.48 607 ASN A CA 1
ATOM 4740 C C . ASN A 1 607 ? -32.375 -7.734 -9.461 1 26.48 607 ASN A C 1
ATOM 4742 O O . ASN A 1 607 ? -32.094 -7.426 -8.305 1 26.48 607 ASN A O 1
ATOM 4746 N N . LEU A 1 608 ? -31.391 -8.078 -10.07 1 27.75 608 LEU A N 1
ATOM 4747 C CA . LEU A 1 608 ? -30.422 -7.27 -9.328 1 27.75 608 LEU A CA 1
ATOM 4748 C C . LEU A 1 608 ? -30.594 -5.789 -9.648 1 27.75 608 LEU A C 1
ATOM 4750 O O . LEU A 1 608 ? -30.219 -5.34 -10.734 1 27.75 608 LEU A O 1
ATOM 4754 N N . SER A 1 609 ? -31.703 -5.262 -9.344 1 24.88 609 SER A N 1
ATOM 4755 C CA . SER A 1 609 ? -31.969 -3.848 -9.102 1 24.88 609 SER A CA 1
ATOM 4756 C C . SER A 1 609 ? -30.797 -3.17 -8.414 1 24.88 609 SER A C 1
ATOM 4758 O O . SER A 1 609 ? -30.641 -3.26 -7.195 1 24.88 609 SER A O 1
ATOM 4760 N N . TYR A 1 610 ? -29.703 -3.504 -8.812 1 24.98 610 TYR A N 1
ATOM 4761 C CA . TYR A 1 610 ? -28.906 -2.396 -8.312 1 24.98 610 TYR A CA 1
ATOM 4762 C C . TYR A 1 610 ? -29.625 -1.066 -8.516 1 24.98 610 TYR A C 1
ATOM 4764 O O . TYR A 1 610 ? -29.75 -0.589 -9.641 1 24.98 610 TYR A O 1
ATOM 4772 N N . ALA A 1 611 ? -30.656 -0.851 -7.859 1 22.08 611 ALA A N 1
ATOM 4773 C CA . ALA A 1 611 ? -31.078 0.538 -7.715 1 22.08 611 ALA A CA 1
ATOM 4774 C C . ALA A 1 611 ? -29.875 1.472 -7.578 1 22.08 611 ALA A C 1
ATOM 4776 O O . ALA A 1 611 ? -29.188 1.447 -6.562 1 22.08 611 ALA A O 1
ATOM 4777 N N . ARG A 1 612 ? -29.141 1.656 -8.539 1 27.67 612 ARG A N 1
ATOM 4778 C CA . ARG A 1 612 ? -28.328 2.861 -8.68 1 27.67 612 ARG A CA 1
ATOM 4779 C C . ARG A 1 612 ? -28.953 4.031 -7.922 1 27.67 612 ARG A C 1
ATOM 4781 O O . ARG A 1 612 ? -29.984 4.551 -8.312 1 27.67 612 ARG A O 1
ATOM 4788 N N . ALA A 1 613 ? -28.984 4.059 -6.664 1 25.95 613 ALA A N 1
ATOM 4789 C CA . ALA A 1 613 ? -29.141 5.426 -6.184 1 25.95 613 ALA A CA 1
ATOM 4790 C C . ALA A 1 613 ? -28.281 6.395 -6.984 1 25.95 613 ALA A C 1
ATOM 4792 O O . ALA A 1 613 ? -27.047 6.297 -6.961 1 25.95 613 ALA A O 1
ATOM 4793 N N . ALA A 1 614 ? -28.531 6.875 -8.117 1 24.8 614 ALA A N 1
ATOM 4794 C CA . ALA A 1 614 ? -28.109 7.902 -9.062 1 24.8 614 ALA A CA 1
ATOM 4795 C C . ALA A 1 614 ? -27.266 8.969 -8.375 1 24.8 614 ALA A C 1
ATOM 4797 O O . ALA A 1 614 ? -26.25 9.406 -8.914 1 24.8 614 ALA A O 1
ATOM 4798 N N . ASP A 1 615 ? -27.844 9.859 -7.508 1 24.52 615 ASP A N 1
ATOM 4799 C CA . ASP A 1 615 ? -27.656 11.297 -7.656 1 24.52 615 ASP A CA 1
ATOM 4800 C C . ASP A 1 615 ? -26.25 11.711 -7.223 1 24.52 615 ASP A C 1
ATOM 4802 O O . ASP A 1 615 ? -25.625 12.57 -7.848 1 24.52 615 ASP A O 1
ATOM 4806 N N . GLU A 1 616 ? -25.984 11.641 -5.852 1 26.62 616 GLU A N 1
ATOM 4807 C CA . GLU A 1 616 ? -25.328 12.828 -5.309 1 26.62 616 GLU A CA 1
ATOM 4808 C C . GLU A 1 616 ? -23.812 12.719 -5.445 1 26.62 616 GLU A C 1
ATOM 4810 O O . GLU A 1 616 ? -23.062 13.5 -4.84 1 26.62 616 GLU A O 1
ATOM 4815 N N . SER A 1 617 ? -23.344 11.57 -5.848 1 27.09 617 SER A N 1
ATOM 4816 C CA . SER A 1 617 ? -21.906 11.742 -5.676 1 27.09 617 SER A CA 1
ATOM 4817 C C . SER A 1 617 ? -21.312 12.641 -6.762 1 27.09 617 SER A C 1
ATOM 4819 O O . SER A 1 617 ? -21.641 12.492 -7.941 1 27.09 617 SER A O 1
ATOM 4821 N N . PRO A 1 618 ? -20.734 13.781 -6.402 1 26.33 618 PRO A N 1
ATOM 4822 C CA . PRO A 1 618 ? -20.219 14.719 -7.406 1 26.33 618 PRO A CA 1
ATOM 4823 C C . PRO A 1 618 ? -19.219 14.07 -8.352 1 26.33 618 PRO A C 1
ATOM 4825 O O . PRO A 1 618 ? -18.422 13.219 -7.93 1 26.33 618 PRO A O 1
ATOM 4828 N N . ASN A 1 619 ? -19.578 13.734 -9.539 1 26.64 619 ASN A N 1
ATOM 4829 C CA . ASN A 1 619 ? -18.844 13.258 -10.703 1 26.64 619 ASN A CA 1
ATOM 4830 C C . ASN A 1 619 ? -17.516 14 -10.875 1 26.64 619 ASN A C 1
ATOM 4832 O O . ASN A 1 619 ? -17.5 15.125 -11.383 1 26.64 619 ASN A O 1
ATOM 4836 N N . MET A 1 620 ? -16.578 13.953 -9.961 1 24.81 620 MET A N 1
ATOM 4837 C CA . MET A 1 620 ? -15.352 14.656 -10.273 1 24.81 620 MET A CA 1
ATOM 4838 C C . MET A 1 620 ? -14.688 14.078 -11.523 1 24.81 620 MET A C 1
ATOM 4840 O O . MET A 1 620 ? -14.328 12.906 -11.547 1 24.81 620 MET A O 1
ATOM 4844 N N . SER A 1 621 ? -15.031 14.508 -12.641 1 22.86 621 SER A N 1
ATOM 4845 C CA . SER A 1 621 ? -14.445 14.266 -13.961 1 22.86 621 SER A CA 1
ATOM 4846 C C . SER A 1 621 ? -12.93 14.43 -13.93 1 22.86 621 SER A C 1
ATOM 4848 O O . SER A 1 621 ? -12.422 15.469 -13.516 1 22.86 621 SER A O 1
ATOM 4850 N N . ALA A 1 622 ? -12.18 13.422 -13.828 1 25.67 622 ALA A N 1
ATOM 4851 C CA . ALA A 1 622 ? -10.719 13.469 -13.906 1 25.67 622 ALA A CA 1
ATOM 4852 C C . ALA A 1 622 ? -10.258 14.188 -15.172 1 25.67 622 ALA A C 1
ATOM 4854 O O . ALA A 1 622 ? -10.805 13.961 -16.25 1 25.67 622 ALA A O 1
ATOM 4855 N N . PRO A 1 623 ? -9.586 15.367 -15.094 1 23.02 623 PRO A N 1
ATOM 4856 C CA . PRO A 1 623 ? -9.172 16.141 -16.266 1 23.02 623 PRO A CA 1
ATOM 4857 C C . PRO A 1 623 ? -8.336 15.312 -17.25 1 23.02 623 PRO A C 1
ATOM 4859 O O . PRO A 1 623 ? -7.641 14.383 -16.844 1 23.02 623 PRO A O 1
ATOM 4862 N N . PRO A 1 624 ? -8.688 15.211 -18.484 1 21.72 624 PRO A N 1
ATOM 4863 C CA . PRO A 1 624 ? -8.008 14.492 -19.547 1 21.72 624 PRO A CA 1
ATOM 4864 C C . PRO A 1 624 ? -6.539 14.898 -19.703 1 21.72 624 PRO A C 1
ATOM 4866 O O . PRO A 1 624 ? -6.207 16.078 -19.547 1 21.72 624 PRO A O 1
ATOM 4869 N N . PHE A 1 625 ? -5.586 14.133 -19.312 1 21.5 625 PHE A N 1
ATOM 4870 C CA . PHE A 1 625 ? -4.164 14.375 -19.516 1 21.5 625 PHE A CA 1
ATOM 4871 C C . PHE A 1 625 ? -3.887 14.773 -20.953 1 21.5 625 PHE A C 1
ATOM 4873 O O . PHE A 1 625 ? -4.379 14.125 -21.891 1 21.5 625 PHE A O 1
ATOM 4880 N N . LEU A 1 626 ? -3.65 16.016 -21.219 1 20.53 626 LEU A N 1
ATOM 4881 C CA . LEU A 1 626 ? -3.291 16.641 -22.484 1 20.53 626 LEU A CA 1
ATOM 4882 C C . LEU A 1 626 ? -2.053 15.984 -23.078 1 20.53 626 LEU A C 1
ATOM 4884 O O . LEU A 1 626 ? -1.044 15.812 -22.391 1 20.53 626 LEU A O 1
ATOM 4888 N N . PRO A 1 627 ? -2.195 15.258 -24.156 1 20.92 627 PRO A N 1
ATOM 4889 C CA . PRO A 1 627 ? -1.08 14.656 -24.891 1 20.92 627 PRO A CA 1
ATOM 4890 C C . PRO A 1 627 ? -0.087 15.695 -25.406 1 20.92 627 PRO A C 1
ATOM 4892 O O . PRO A 1 627 ? -0.493 16.719 -25.969 1 20.92 627 PRO A O 1
ATOM 4895 N N . VAL A 1 628 ? 0.958 16.016 -24.703 1 20.05 628 VAL A N 1
ATOM 4896 C CA . VAL A 1 628 ? 1.991 16.922 -25.203 1 20.05 628 VAL A CA 1
ATOM 4897 C C . VAL A 1 628 ? 2.539 16.406 -26.531 1 20.05 628 VAL A C 1
ATOM 4899 O O . VAL A 1 628 ? 2.992 15.258 -26.625 1 20.05 628 VAL A O 1
ATOM 4902 N N . ASP A 1 629 ? 2.09 16.984 -27.625 1 20.44 629 ASP A N 1
ATOM 4903 C CA . ASP A 1 629 ? 2.555 16.844 -29 1 20.44 629 ASP A CA 1
ATOM 4904 C C . ASP A 1 629 ? 4.02 17.234 -29.125 1 20.44 629 ASP A C 1
ATOM 4906 O O . ASP A 1 629 ? 4.367 18.406 -28.953 1 20.44 629 ASP A O 1
ATOM 4910 N N . HIS A 1 630 ? 4.895 16.438 -28.656 1 20.64 630 HIS A N 1
ATOM 4911 C CA . HIS A 1 630 ? 6.305 16.719 -28.906 1 20.64 630 HIS A CA 1
ATOM 4912 C C . HIS A 1 630 ? 6.59 16.781 -30.406 1 20.64 630 HIS A C 1
ATOM 4914 O O . HIS A 1 630 ? 6.344 15.82 -31.141 1 20.64 630 HIS A O 1
ATOM 4920 N N . ASP A 1 631 ? 6.391 17.938 -30.984 1 20.28 631 ASP A N 1
ATOM 4921 C CA . ASP A 1 631 ? 6.895 18.281 -32.312 1 20.28 631 ASP A CA 1
ATOM 4922 C C . ASP A 1 631 ? 8.383 17.969 -32.438 1 20.28 631 ASP A C 1
ATOM 4924 O O . ASP A 1 631 ? 9.188 18.438 -31.625 1 20.28 631 ASP A O 1
ATOM 4928 N N . SER A 1 632 ? 8.75 16.875 -33.062 1 20.84 632 SER A N 1
ATOM 4929 C CA . SER A 1 632 ? 10.031 16.344 -33.531 1 20.84 632 SER A CA 1
ATOM 4930 C C . SER A 1 632 ? 10.734 17.312 -34.438 1 20.84 632 SER A C 1
ATOM 4932 O O . SER A 1 632 ? 10.414 17.391 -35.625 1 20.84 632 SER A O 1
ATOM 4934 N N . SER A 1 633 ? 10.852 18.578 -34.156 1 19.78 633 SER A N 1
ATOM 4935 C CA . SER A 1 633 ? 11.617 19.375 -35.125 1 19.78 633 SER A CA 1
ATOM 4936 C C . SER A 1 633 ? 13.016 18.797 -35.312 1 19.78 633 SER A C 1
ATOM 4938 O O . SER A 1 633 ? 13.547 18.125 -34.438 1 19.78 633 SER A O 1
ATOM 4940 N N . THR A 1 634 ? 13.523 18.891 -36.656 1 20.94 634 THR A N 1
ATOM 4941 C CA . THR A 1 634 ? 14.633 18.578 -37.562 1 20.94 634 THR A CA 1
ATOM 4942 C C . THR A 1 634 ? 15.93 19.219 -37.062 1 20.94 634 THR A C 1
ATOM 4944 O O . THR A 1 634 ? 16.078 20.438 -37.094 1 20.94 634 THR A O 1
ATOM 4947 N N . ILE A 1 635 ? 16.391 19.031 -35.875 1 19.45 635 ILE A N 1
ATOM 4948 C CA . ILE A 1 635 ? 17.703 19.656 -35.719 1 19.45 635 ILE A CA 1
ATOM 4949 C C . ILE A 1 635 ? 18.688 19.047 -36.719 1 19.45 635 ILE A C 1
ATOM 4951 O O . ILE A 1 635 ? 18.875 17.828 -36.75 1 19.45 635 ILE A O 1
ATOM 4955 N N . VAL A 1 636 ? 18.922 19.812 -37.875 1 20.41 636 VAL A N 1
ATOM 4956 C CA . VAL A 1 636 ? 19.891 19.844 -38.938 1 20.41 636 VAL A CA 1
ATOM 4957 C C . VAL A 1 636 ? 21.297 19.797 -38.375 1 20.41 636 VAL A C 1
ATOM 4959 O O . VAL A 1 636 ? 21.734 20.719 -37.688 1 20.41 636 VAL A O 1
ATOM 4962 N N . CYS A 1 637 ? 21.672 18.766 -37.781 1 19.72 637 CYS A N 1
ATOM 4963 C CA . CYS A 1 637 ? 23.109 18.703 -37.5 1 19.72 637 CYS A CA 1
ATOM 4964 C C . CYS A 1 637 ? 23.906 18.672 -38.781 1 19.72 637 CYS A C 1
ATOM 4966 O O . CYS A 1 637 ? 23.656 17.828 -39.656 1 19.72 637 CYS A O 1
ATOM 4968 N N . SER A 1 638 ? 24.234 19.953 -39.312 1 18.89 638 SER A N 1
ATOM 4969 C CA . SER A 1 638 ? 25.25 20.188 -40.312 1 18.89 638 SER A CA 1
ATOM 4970 C C . SER A 1 638 ? 26.531 19.438 -40 1 18.89 638 SER A C 1
ATOM 4972 O O . SER A 1 638 ? 27.031 19.484 -38.875 1 18.89 638 SER A O 1
ATOM 4974 N N . PHE A 1 639 ? 26.609 18.328 -40.625 1 21.17 639 PHE A N 1
ATOM 4975 C CA . PHE A 1 639 ? 27.828 17.547 -40.812 1 21.17 639 PHE A CA 1
ATOM 4976 C C . PHE A 1 639 ? 28.906 18.391 -41.5 1 21.17 639 PHE A C 1
ATOM 4978 O O . PHE A 1 639 ? 30.031 17.938 -41.688 1 21.17 639 PHE A O 1
ATOM 4985 N N . LEU A 1 640 ? 29.156 19.766 -41.156 1 18.11 640 LEU A N 1
ATOM 4986 C CA . LEU A 1 640 ? 30.5 20.031 -41.656 1 18.11 640 LEU A CA 1
ATOM 4987 C C . LEU A 1 640 ? 31.547 19.312 -40.781 1 18.11 640 LEU A C 1
ATOM 4989 O O . LEU A 1 640 ? 31.391 19.219 -39.562 1 18.11 640 LEU A O 1
ATOM 4993 N N . MET B 1 1 ? -35.438 13.516 60.75 1 21.61 1 MET B N 1
ATOM 4994 C CA . MET B 1 1 ? -35.969 12.352 60.031 1 21.61 1 MET B CA 1
ATOM 4995 C C . MET B 1 1 ? -36.781 12.773 58.812 1 21.61 1 MET B C 1
ATOM 4997 O O . MET B 1 1 ? -36.812 12.086 57.812 1 21.61 1 MET B O 1
ATOM 5001 N N . PRO B 1 2 ? -37.625 13.789 58.969 1 19.2 2 PRO B N 1
ATOM 5002 C CA . PRO B 1 2 ? -38.938 14.023 58.375 1 19.2 2 PRO B CA 1
ATOM 5003 C C . PRO B 1 2 ? -38.844 14.562 56.938 1 19.2 2 PRO B C 1
ATOM 5005 O O . PRO B 1 2 ? -39.906 14.797 56.312 1 19.2 2 PRO B O 1
ATOM 5008 N N . THR B 1 3 ? -37.688 14.867 56.375 1 21.47 3 THR B N 1
ATOM 5009 C CA . THR B 1 3 ? -37.719 16.125 55.656 1 21.47 3 THR B CA 1
ATOM 5010 C C . THR B 1 3 ? -38.656 16.031 54.438 1 21.47 3 THR B C 1
ATOM 5012 O O . THR B 1 3 ? -38.688 15 53.781 1 21.47 3 THR B O 1
ATOM 5015 N N . ASN B 1 4 ? -39.438 17.047 54.094 1 18.42 4 ASN B N 1
ATOM 5016 C CA . ASN B 1 4 ? -40.656 17.562 53.5 1 18.42 4 ASN B CA 1
ATOM 5017 C C . ASN B 1 4 ? -40.531 17.656 51.969 1 18.42 4 ASN B C 1
ATOM 5019 O O . ASN B 1 4 ? -39.719 18.438 51.469 1 18.42 4 ASN B O 1
ATOM 5023 N N . PHE B 1 5 ? -40.531 16.578 51.188 1 23.55 5 PHE B N 1
ATOM 5024 C CA . PHE B 1 5 ? -40.375 16.562 49.75 1 23.55 5 PHE B CA 1
ATOM 5025 C C . PHE B 1 5 ? -41.438 17.406 49.062 1 23.55 5 PHE B C 1
ATOM 5027 O O . PHE B 1 5 ? -42.656 17.141 49.219 1 23.55 5 PHE B O 1
ATOM 5034 N N . SER B 1 6 ? -41.156 18.703 48.938 1 17.41 6 SER B N 1
ATOM 5035 C CA . SER B 1 6 ? -42.031 19.781 48.5 1 17.41 6 SER B CA 1
ATOM 5036 C C . SER B 1 6 ? -42.656 19.469 47.125 1 17.41 6 SER B C 1
ATOM 5038 O O . SER B 1 6 ? -42 19.016 46.219 1 17.41 6 SER B O 1
ATOM 5040 N N . SER B 1 7 ? -44 19.562 46.844 1 18.42 7 SER B N 1
ATOM 5041 C CA . SER B 1 7 ? -45.281 19.188 46.219 1 18.42 7 SER B CA 1
ATOM 5042 C C . SER B 1 7 ? -45.406 19.75 44.812 1 18.42 7 SER B C 1
ATOM 5044 O O . SER B 1 7 ? -45.594 19.016 43.875 1 18.42 7 SER B O 1
ATOM 5046 N N . THR B 1 8 ? -46.406 20.5 44.5 1 17.58 8 THR B N 1
ATOM 5047 C CA . THR B 1 8 ? -47.594 20.328 43.688 1 17.58 8 THR B CA 1
ATOM 5048 C C . THR B 1 8 ? -47.438 21.016 42.344 1 17.58 8 THR B C 1
ATOM 5050 O O . THR B 1 8 ? -47.688 20.422 41.281 1 17.58 8 TH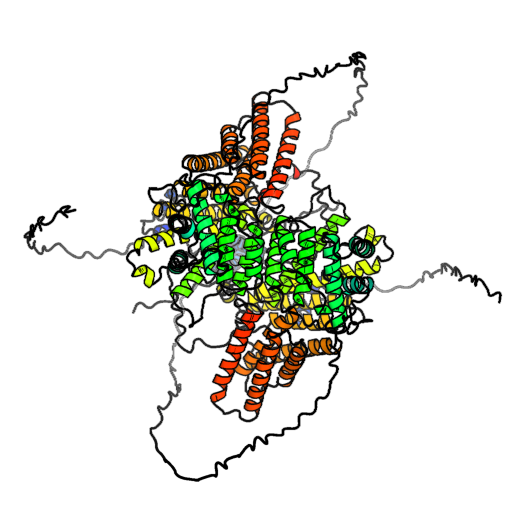R B O 1
ATOM 5053 N N . ASP B 1 9 ? -47.781 22.359 42.062 1 16.25 9 ASP B N 1
ATOM 5054 C CA . ASP B 1 9 ? -49.094 22.688 41.5 1 16.25 9 ASP B CA 1
ATOM 5055 C C . ASP B 1 9 ? -48.969 23.141 40.031 1 16.25 9 ASP B C 1
ATOM 5057 O O . ASP B 1 9 ? -49.906 22.953 39.25 1 16.25 9 ASP B O 1
ATOM 5061 N N . PRO B 1 10 ? -47.844 23.797 39.469 1 19.08 10 PRO B N 1
ATOM 5062 C CA . PRO B 1 10 ? -48.344 25 38.781 1 19.08 10 PRO B CA 1
ATOM 5063 C C . PRO B 1 10 ? -49.062 24.672 37.5 1 19.08 10 PRO B C 1
ATOM 5065 O O . PRO B 1 10 ? -48.875 23.578 36.938 1 19.08 10 PRO B O 1
ATOM 5068 N N . ALA B 1 11 ? -49.438 25.828 36.562 1 18 11 ALA B N 1
ATOM 5069 C CA . ALA B 1 11 ? -50.531 26.469 35.812 1 18 11 ALA B CA 1
ATOM 5070 C C . ALA B 1 11 ? -50.438 26.141 34.312 1 18 11 ALA B C 1
ATOM 5072 O O . ALA B 1 11 ? -49.375 26.281 33.688 1 18 11 ALA B O 1
ATOM 5073 N N . PHE B 1 12 ? -51.312 25.359 33.688 1 19.41 12 PHE B N 1
ATOM 5074 C CA . PHE B 1 12 ? -51.625 24.812 32.375 1 19.41 12 PHE B CA 1
ATOM 5075 C C . PHE B 1 12 ? -52.062 25.922 31.406 1 19.41 12 PHE B C 1
ATOM 5077 O O . PHE B 1 12 ? -53.25 26.203 31.281 1 19.41 12 PHE B O 1
ATOM 5084 N N . ALA B 1 13 ? -51.281 27.078 31.297 1 16.75 13 ALA B N 1
ATOM 5085 C CA . ALA B 1 13 ? -52 28.141 30.594 1 16.75 13 ALA B CA 1
ATOM 5086 C C . ALA B 1 13 ? -52.438 27.672 29.203 1 16.75 13 ALA B C 1
ATOM 5088 O O . ALA B 1 13 ? -51.656 27.031 28.484 1 16.75 13 ALA B O 1
ATOM 5089 N N . THR B 1 14 ? -53.781 27.859 28.75 1 17.53 14 THR B N 1
ATOM 5090 C CA . THR B 1 14 ? -54.906 27.594 27.891 1 17.53 14 THR B CA 1
ATOM 5091 C C . THR B 1 14 ? -54.75 28.312 26.547 1 17.53 14 THR B C 1
ATOM 5093 O O . THR B 1 14 ? -55.156 27.766 25.5 1 17.53 14 THR B O 1
ATOM 5096 N N . HIS B 1 15 ? -54.25 29.594 26.438 1 17.14 15 HIS B N 1
ATOM 5097 C CA . HIS B 1 15 ? -55.188 30.469 25.734 1 17.14 15 HIS B CA 1
ATOM 5098 C C . HIS B 1 15 ? -55.156 30.203 24.234 1 17.14 15 HIS B C 1
ATOM 5100 O O . HIS B 1 15 ? -56.219 30.016 23.625 1 17.14 15 HIS B O 1
ATOM 5106 N N . ARG B 1 16 ? -54.469 30.953 23.188 1 17.92 16 ARG B N 1
ATOM 5107 C CA . ARG B 1 16 ? -55.062 32 22.391 1 17.92 16 ARG B CA 1
ATOM 5108 C C . ARG B 1 16 ? -55.344 31.547 20.969 1 17.92 16 ARG B C 1
ATOM 5110 O O . ARG B 1 16 ? -54.438 31.141 20.25 1 17.92 16 ARG B O 1
ATOM 5117 N N . PHE B 1 17 ? -56.562 31.047 20.547 1 19.14 17 PHE B N 1
ATOM 5118 C CA . PHE B 1 17 ? -57.125 30.516 19.328 1 19.14 17 PHE B CA 1
ATOM 5119 C C . PHE B 1 17 ? -57.281 31.625 18.281 1 19.14 17 PHE B C 1
ATOM 5121 O O . PHE B 1 17 ? -57.875 31.391 17.219 1 19.14 17 PHE B O 1
ATOM 5128 N N . ARG B 1 18 ? -56.469 32.719 18.031 1 18.27 18 ARG B N 1
ATOM 5129 C CA . ARG B 1 18 ? -57.188 33.719 17.266 1 18.27 18 ARG B CA 1
ATOM 5130 C C . ARG B 1 18 ? -57.375 33.25 15.82 1 18.27 18 ARG B C 1
ATOM 5132 O O . ARG B 1 18 ? -56.406 32.938 15.141 1 18.27 18 ARG B O 1
ATOM 5139 N N . VAL B 1 19 ? -58.562 32.969 15.344 1 19.89 19 VAL B N 1
ATOM 5140 C CA . VAL B 1 19 ? -59.219 32.469 14.125 1 19.89 19 VAL B CA 1
ATOM 5141 C C . VAL B 1 19 ? -59.219 33.562 13.062 1 19.89 19 VAL B C 1
ATOM 5143 O O . VAL B 1 19 ? -59.844 33.438 12.023 1 19.89 19 VAL B O 1
ATOM 5146 N N . GLN B 1 20 ? -58.188 34.5 12.891 1 18.72 20 GLN B N 1
ATOM 5147 C CA . GLN B 1 20 ? -58.688 35.625 12.133 1 18.72 20 GLN B CA 1
ATOM 5148 C C . GLN B 1 20 ? -59.188 35.219 10.75 1 18.72 20 GLN B C 1
ATOM 5150 O O . GLN B 1 20 ? -58.719 34.188 10.219 1 18.72 20 GLN B O 1
ATOM 5155 N N . ARG B 1 21 ? -60.094 36.125 10.055 1 19.08 21 ARG B N 1
ATOM 5156 C CA . ARG B 1 21 ? -61.219 36.438 9.188 1 19.08 21 ARG B CA 1
ATOM 5157 C C . ARG B 1 21 ? -60.781 36.688 7.758 1 19.08 21 ARG B C 1
ATOM 5159 O O . ARG B 1 21 ? -61.531 37.219 6.945 1 19.08 21 ARG B O 1
ATOM 5166 N N . ALA B 1 22 ? -59.625 36.156 7.234 1 20.41 22 ALA B N 1
ATOM 5167 C CA . ALA B 1 22 ? -59.188 36.875 6.039 1 20.41 22 ALA B CA 1
ATOM 5168 C C . ALA B 1 22 ? -60.156 36.688 4.891 1 20.41 22 ALA B C 1
ATOM 5170 O O . ALA B 1 22 ? -60.688 35.594 4.668 1 20.41 22 ALA B O 1
ATOM 5171 N N . SER B 1 23 ? -60.656 37.844 4.297 1 19.48 23 SER B N 1
ATOM 5172 C CA . SER B 1 23 ? -61.719 38.125 3.338 1 19.48 23 SER B CA 1
ATOM 5173 C C . SER B 1 23 ? -61.375 37.625 1.942 1 19.48 23 SER B C 1
ATOM 5175 O O . SER B 1 23 ? -60.188 37.594 1.577 1 19.48 23 SER B O 1
ATOM 5177 N N . PRO B 1 24 ? -62.344 37.156 1.096 1 21.91 24 PRO B N 1
ATOM 5178 C CA . PRO B 1 24 ? -62.469 36.406 -0.16 1 21.91 24 PRO B CA 1
ATOM 5179 C C . PRO B 1 24 ? -62.188 37.281 -1.388 1 21.91 24 PRO B C 1
ATOM 5181 O O . PRO B 1 24 ? -62.438 36.844 -2.518 1 21.91 24 PRO B O 1
ATOM 5184 N N . GLU B 1 25 ? -61.031 38.156 -1.417 1 20.39 25 GLU B N 1
ATOM 5185 C CA . GLU B 1 25 ? -61.125 39.156 -2.473 1 20.39 25 GLU B CA 1
ATOM 5186 C C . GLU B 1 25 ? -61.281 38.5 -3.844 1 20.39 25 GLU B C 1
ATOM 5188 O O . GLU B 1 25 ? -60.844 37.375 -4.051 1 20.39 25 GLU B O 1
ATOM 5193 N N . LEU B 1 26 ? -61.844 39.344 -4.855 1 20.8 26 LEU B N 1
ATOM 5194 C CA . LEU B 1 26 ? -62.656 39.344 -6.062 1 20.8 26 LEU B CA 1
ATOM 5195 C C . LEU B 1 26 ? -61.812 38.938 -7.277 1 20.8 26 LEU B C 1
ATOM 5197 O O . LEU B 1 26 ? -60.625 39.188 -7.305 1 20.8 26 LEU B O 1
ATOM 5201 N N . PRO B 1 27 ? -62.375 38.469 -8.469 1 23.78 27 PRO B N 1
ATOM 5202 C CA . PRO B 1 27 ? -62.188 37.625 -9.664 1 23.78 27 PRO B CA 1
ATOM 5203 C C . PRO B 1 27 ? -61.531 38.406 -10.812 1 23.78 27 PRO B C 1
ATOM 5205 O O . PRO B 1 27 ? -61.375 37.875 -11.914 1 23.78 27 PRO B O 1
ATOM 5208 N N . GLY B 1 28 ? -60.719 39.625 -10.602 1 20.2 28 GLY B N 1
ATOM 5209 C CA . GLY B 1 28 ? -60.875 40.5 -11.766 1 20.2 28 GLY B CA 1
ATOM 5210 C C . GLY B 1 28 ? -60.312 39.875 -13.031 1 20.2 28 GLY B C 1
ATOM 5211 O O . GLY B 1 28 ? -59.531 38.938 -12.977 1 20.2 28 GLY B O 1
ATOM 5212 N N . ASP B 1 29 ? -60.594 40.531 -14.297 1 21.61 29 ASP B N 1
ATOM 5213 C CA . ASP B 1 29 ? -60.906 40.281 -15.703 1 21.61 29 ASP B CA 1
ATOM 5214 C C . ASP B 1 29 ? -59.625 40.281 -16.547 1 21.61 29 ASP B C 1
ATOM 5216 O O . ASP B 1 29 ? -59.688 40.031 -17.75 1 21.61 29 ASP B O 1
ATOM 5220 N N . SER B 1 30 ? -58.344 40.719 -16.094 1 23.64 30 SER B N 1
ATOM 5221 C CA . SER B 1 30 ? -57.656 41.562 -17.062 1 23.64 30 SER B CA 1
ATOM 5222 C C . SER B 1 30 ? -57.375 40.812 -18.359 1 23.64 30 SER B C 1
ATOM 5224 O O . SER B 1 30 ? -57.281 39.594 -18.359 1 23.64 30 SER B O 1
ATOM 5226 N N . PRO B 1 31 ? -56.875 41.656 -19.531 1 24.39 31 PRO B N 1
ATOM 5227 C CA . PRO B 1 31 ? -56.969 41.781 -20.984 1 24.39 31 PRO B CA 1
ATOM 5228 C C . PRO B 1 31 ? -56.125 40.75 -21.734 1 24.39 31 PRO B C 1
ATOM 5230 O O . PRO B 1 31 ? -55.188 40.156 -21.156 1 24.39 31 PRO B O 1
ATOM 5233 N N . THR B 1 32 ? -56.25 40.781 -23.156 1 23.3 32 THR B N 1
ATOM 5234 C CA . THR B 1 32 ? -56.25 39.875 -24.312 1 23.3 32 THR B CA 1
ATOM 5235 C C . THR B 1 32 ? -54.812 39.594 -24.734 1 23.3 32 THR B C 1
ATOM 5237 O O . THR B 1 32 ? -53.906 40.375 -24.484 1 23.3 32 THR B O 1
ATOM 5240 N N . ALA B 1 33 ? -54.469 38.844 -25.969 1 27 33 ALA B N 1
ATOM 5241 C CA . ALA B 1 33 ? -53.812 37.656 -26.469 1 27 33 ALA B CA 1
ATOM 5242 C C . ALA B 1 33 ? -52.656 38 -27.391 1 27 33 ALA B C 1
ATOM 5244 O O . ALA B 1 33 ? -52 37.125 -27.969 1 27 33 ALA B O 1
ATOM 5245 N N . PRO B 1 34 ? -51.969 39.344 -27.656 1 25.84 34 PRO B N 1
ATOM 5246 C CA . PRO B 1 34 ? -51.469 39.469 -29.031 1 25.84 34 PRO B CA 1
ATOM 5247 C C . PRO B 1 34 ? -50.375 38.469 -29.359 1 25.84 34 PRO B C 1
ATOM 5249 O O . PRO B 1 34 ? -49.688 37.969 -28.453 1 25.84 34 PRO B O 1
ATOM 5252 N N . ALA B 1 35 ? -50.25 38.094 -30.828 1 28.92 35 ALA B N 1
ATOM 5253 C CA . ALA B 1 35 ? -49.562 37 -31.5 1 28.92 35 ALA B CA 1
ATOM 5254 C C . ALA B 1 35 ? -48.062 37.281 -31.625 1 28.92 35 ALA B C 1
ATOM 5256 O O . ALA B 1 35 ? -47.656 38.219 -32.312 1 28.92 35 ALA B O 1
ATOM 5257 N N . LYS B 1 36 ? -47.156 37.031 -30.75 1 30.73 36 LYS B N 1
ATOM 5258 C CA . LYS B 1 36 ? -45.75 37.375 -30.641 1 30.73 36 LYS B CA 1
ATOM 5259 C C . LYS B 1 36 ? -44.969 36.875 -31.859 1 30.73 36 LYS B C 1
ATOM 5261 O O . LYS B 1 36 ? -45 35.688 -32.188 1 30.73 36 LYS B O 1
ATOM 5266 N N . THR B 1 37 ? -44.531 37.75 -32.875 1 24.55 37 THR B N 1
ATOM 5267 C CA . THR B 1 37 ? -43.688 37.531 -34.031 1 24.55 37 THR B CA 1
ATOM 5268 C C . THR B 1 37 ? -42.375 36.875 -33.625 1 24.55 37 THR B C 1
ATOM 5270 O O . THR B 1 37 ? -41.719 37.344 -32.688 1 24.55 37 THR B O 1
ATOM 5273 N N . ALA B 1 38 ? -42.125 35.781 -34.219 1 28.5 38 ALA B N 1
ATOM 5274 C CA . ALA B 1 38 ? -41.031 34.875 -33.844 1 28.5 38 ALA B CA 1
ATOM 5275 C C . ALA B 1 38 ? -39.688 35.406 -34.344 1 28.5 38 ALA B C 1
ATOM 5277 O O . ALA B 1 38 ? -39.406 35.438 -35.531 1 28.5 38 ALA B O 1
ATOM 5278 N N . THR B 1 39 ? -39.062 36.656 -33.875 1 29.17 39 THR B N 1
ATOM 5279 C CA . THR B 1 39 ? -37.719 37.125 -34.188 1 29.17 39 THR B CA 1
ATOM 5280 C C . THR B 1 39 ? -36.719 35.969 -34.25 1 29.17 39 THR B C 1
ATOM 5282 O O . THR B 1 39 ? -36.75 35.125 -33.375 1 29.17 39 THR B O 1
ATOM 5285 N N . VAL B 1 40 ? -36.156 35.75 -35.438 1 34.12 40 VAL B N 1
ATOM 5286 C CA . VAL B 1 40 ? -35.156 34.719 -35.719 1 34.12 40 VAL B CA 1
ATOM 5287 C C . VAL B 1 40 ? -33.938 34.969 -34.812 1 34.12 40 VAL B C 1
ATOM 5289 O O . VAL B 1 40 ? -33.156 35.875 -35.062 1 34.12 40 VAL B O 1
ATOM 5292 N N . THR B 1 41 ? -34.094 35.062 -33.469 1 38.44 41 THR B N 1
ATOM 5293 C CA . THR B 1 41 ? -33.094 35.375 -32.438 1 38.44 41 THR B CA 1
ATOM 5294 C C . THR B 1 41 ? -31.844 34.531 -32.625 1 38.44 41 THR B C 1
ATOM 5296 O O . THR B 1 41 ? -31.922 33.312 -32.812 1 38.44 41 THR B O 1
ATOM 5299 N N . ARG B 1 42 ? -30.781 35.062 -33.25 1 46.22 42 ARG B N 1
ATOM 5300 C CA . ARG B 1 42 ? -29.453 34.438 -33.281 1 46.22 42 ARG B CA 1
ATOM 5301 C C . ARG B 1 42 ? -29.172 33.688 -32 1 46.22 42 ARG B C 1
ATOM 5303 O O . ARG B 1 42 ? -29.5 34.125 -30.906 1 46.22 42 ARG B O 1
ATOM 5310 N N . PRO B 1 43 ? -28.797 32.375 -32.219 1 51.16 43 PRO B N 1
ATOM 5311 C CA . PRO B 1 43 ? -28.781 31.656 -30.953 1 51.16 43 PRO B CA 1
ATOM 5312 C C . PRO B 1 43 ? -27.781 32.219 -29.969 1 51.16 43 PRO B C 1
ATOM 5314 O O . PRO B 1 43 ? -26.797 32.844 -30.359 1 51.16 43 PRO B O 1
ATOM 5317 N N . ALA B 1 44 ? -27.984 32.438 -28.828 1 62.31 44 ALA B N 1
ATOM 5318 C CA . ALA B 1 44 ? -27.172 32.844 -27.688 1 62.31 44 ALA B CA 1
ATOM 5319 C C . ALA B 1 44 ? -25.938 31.953 -27.547 1 62.31 44 ALA B C 1
ATOM 5321 O O . ALA B 1 44 ? -25.969 30.781 -27.938 1 62.31 44 ALA B O 1
ATOM 5322 N N . CYS B 1 45 ? -24.734 32.5 -27.281 1 60.72 45 CYS B N 1
ATOM 5323 C CA . CYS B 1 45 ? -23.531 31.719 -27.047 1 60.72 45 CYS B CA 1
ATOM 5324 C C . CYS B 1 45 ? -23.766 30.609 -26.031 1 60.72 45 CYS B C 1
ATOM 5326 O O . CYS B 1 45 ? -24.719 30.688 -25.25 1 60.72 45 CYS B O 1
ATOM 5328 N N . ASP B 1 46 ? -23.281 29.516 -26.047 1 64.25 46 ASP B N 1
ATOM 5329 C CA . ASP B 1 46 ? -23.578 28.391 -25.156 1 64.25 46 ASP B CA 1
ATOM 5330 C C . ASP B 1 46 ? -23.672 28.844 -23.703 1 64.25 46 ASP B C 1
ATOM 5332 O O . ASP B 1 46 ? -24.5 28.344 -22.938 1 64.25 46 ASP B O 1
ATOM 5336 N N . ARG B 1 47 ? -22.969 29.75 -23.25 1 67.38 47 ARG B N 1
ATOM 5337 C CA . ARG B 1 47 ? -22.984 30.297 -21.906 1 67.38 47 ARG B CA 1
ATOM 5338 C C . ARG B 1 47 ? -24.25 31.125 -21.672 1 67.38 47 ARG B C 1
ATOM 5340 O O . ARG B 1 47 ? -24.922 30.969 -20.656 1 67.38 47 ARG B O 1
ATOM 5347 N N . CYS B 1 48 ? -24.438 32 -22.5 1 66.06 48 CYS B N 1
ATOM 5348 C CA . CYS B 1 48 ? -25.609 32.844 -22.359 1 66.06 48 CYS B CA 1
ATOM 5349 C C . CYS B 1 48 ? -26.891 32.031 -22.5 1 66.06 48 CYS B C 1
ATOM 5351 O O . CYS B 1 48 ? -27.891 32.312 -21.844 1 66.06 48 CYS B O 1
ATOM 5353 N N . ARG B 1 49 ? -26.891 31.094 -23.344 1 69.06 49 ARG B N 1
ATOM 5354 C CA . ARG B 1 49 ? -28 30.156 -23.5 1 69.06 49 ARG B CA 1
ATOM 5355 C C . ARG B 1 49 ? -28.234 29.375 -22.219 1 69.06 49 ARG B C 1
ATOM 5357 O O . ARG B 1 49 ? -29.391 29.172 -21.797 1 69.06 49 ARG B O 1
ATOM 5364 N N . ARG B 1 50 ? -27.188 29.031 -21.5 1 62.88 50 ARG B N 1
ATOM 5365 C CA . ARG B 1 50 ? -27.25 28.281 -20.25 1 62.88 50 ARG B CA 1
ATOM 5366 C C . ARG B 1 50 ? -27.672 29.172 -19.094 1 62.88 50 ARG B C 1
ATOM 5368 O O . ARG B 1 50 ? -28.453 28.75 -18.219 1 62.88 50 ARG B O 1
ATOM 5375 N N . LEU B 1 51 ? -27.172 30.25 -19.047 1 66.5 51 LEU B N 1
ATOM 5376 C CA . LEU B 1 51 ? -27.484 31.203 -17.984 1 66.5 51 LEU B CA 1
ATOM 5377 C C . LEU B 1 51 ? -28.781 31.953 -18.297 1 66.5 51 LEU B C 1
ATOM 5379 O O . LEU B 1 51 ? -29.203 32.812 -17.531 1 66.5 51 LEU B O 1
ATOM 5383 N N . LYS B 1 52 ? -29.516 31.484 -19.266 1 65.88 52 LYS B N 1
ATOM 5384 C CA . LYS B 1 52 ? -30.766 32.062 -19.766 1 65.88 52 LYS B CA 1
ATOM 5385 C C . LYS B 1 52 ? -30.734 33.562 -19.766 1 65.88 52 LYS B C 1
ATOM 5387 O O . LYS B 1 52 ? -31.703 34.219 -19.391 1 65.88 52 LYS B O 1
ATOM 5392 N N . LYS B 1 53 ? -29.484 34 -19.938 1 66.69 53 LYS B N 1
ATOM 5393 C CA . LYS B 1 53 ? -29.344 35.469 -20.016 1 66.69 53 LYS B CA 1
ATOM 5394 C C . LYS B 1 53 ? -29.375 35.938 -21.469 1 66.69 53 LYS B C 1
ATOM 5396 O O . LYS B 1 53 ? -29.094 35.156 -22.391 1 66.69 53 LYS B O 1
ATOM 5401 N N . ARG B 1 54 ? -29.859 37.156 -21.734 1 70.56 54 ARG B N 1
ATOM 5402 C CA . ARG B 1 54 ? -29.906 37.812 -23.062 1 70.56 54 ARG B CA 1
ATOM 5403 C C . ARG B 1 54 ? -28.5 37.938 -23.641 1 70.56 54 ARG B C 1
ATOM 5405 O O . ARG B 1 54 ? -27.672 38.656 -23.078 1 70.56 54 ARG B O 1
ATOM 5412 N N . CYS B 1 55 ? -28.109 37.094 -24.562 1 62.88 55 CYS B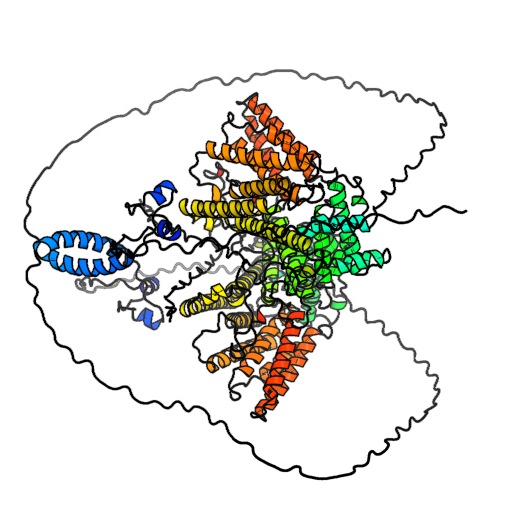 N 1
ATOM 5413 C CA . CYS B 1 55 ? -26.828 37.094 -25.266 1 62.88 55 CYS B CA 1
ATOM 5414 C C . CYS B 1 55 ? -26.75 38.281 -26.234 1 62.88 55 CYS B C 1
ATOM 5416 O O . CYS B 1 55 ? -27.703 38.562 -26.953 1 62.88 55 CYS B O 1
ATOM 5418 N N . SER B 1 56 ? -25.859 39.188 -26.094 1 70.5 56 SER B N 1
ATOM 5419 C CA . SER B 1 56 ? -25.703 40.344 -27 1 70.5 56 SER B CA 1
ATOM 5420 C C . SER B 1 56 ? -25.375 39.875 -28.406 1 70.5 56 SER B C 1
ATOM 5422 O O . SER B 1 56 ? -25.359 40.688 -29.344 1 70.5 56 SER B O 1
ATOM 5424 N N . GLN B 1 57 ? -25.219 38.625 -28.719 1 64.81 57 GLN B N 1
ATOM 5425 C CA . GLN B 1 57 ? -24.922 38 -30 1 64.81 57 GLN B CA 1
ATOM 5426 C C . GLN B 1 57 ? -23.797 38.719 -30.734 1 64.81 57 GLN B C 1
ATOM 5428 O O . GLN B 1 57 ? -23.703 38.656 -31.953 1 64.81 57 GLN B O 1
ATOM 5433 N N . SER B 1 58 ? -22.984 39.5 -29.875 1 67.25 58 SER B N 1
ATOM 5434 C CA . SER B 1 58 ? -21.859 40.188 -30.5 1 67.25 58 SER B CA 1
ATOM 5435 C C . SER B 1 58 ? -20.688 39.25 -30.75 1 67.25 58 SER B C 1
ATOM 5437 O O . SER B 1 58 ? -20.469 38.312 -29.969 1 67.25 58 SER B O 1
ATOM 5439 N N . LEU B 1 59 ? -20.141 39.156 -32.031 1 62.44 59 LEU B N 1
ATOM 5440 C CA . LEU B 1 59 ? -18.906 38.438 -32.312 1 62.44 59 LEU B CA 1
ATOM 5441 C C . LEU B 1 59 ? -17.688 39.312 -32.031 1 62.44 59 LEU B C 1
ATOM 5443 O O . LEU B 1 59 ? -17.75 40.531 -32.125 1 62.44 59 LEU B O 1
ATOM 5447 N N . PRO B 1 60 ? -16.562 38.625 -31.656 1 59.53 60 PRO B N 1
ATOM 5448 C CA . PRO B 1 60 ? -16.422 37.188 -31.484 1 59.53 60 PRO B CA 1
ATOM 5449 C C . PRO B 1 60 ? -17.016 36.688 -30.172 1 59.53 60 PRO B C 1
ATOM 5451 O O . PRO B 1 60 ? -17.266 35.469 -30.031 1 59.53 60 PRO B O 1
ATOM 5454 N N . ASP B 1 61 ? -17.109 37.469 -29.141 1 64.69 61 ASP B N 1
ATOM 5455 C CA . ASP B 1 61 ? -17.703 37.125 -27.844 1 64.69 61 ASP B CA 1
ATOM 5456 C C . ASP B 1 61 ? -18.844 38.062 -27.5 1 64.69 61 ASP B C 1
ATOM 5458 O O . ASP B 1 61 ? -18.797 39.25 -27.812 1 64.69 61 ASP B O 1
ATOM 5462 N N . CYS B 1 62 ? -19.906 37.438 -26.953 1 65.81 62 CYS B N 1
ATOM 5463 C CA . CYS B 1 62 ? -21.062 38.281 -26.625 1 65.81 62 CYS B CA 1
ATOM 5464 C C . CYS B 1 62 ? -20.75 39.188 -25.422 1 65.81 62 CYS B C 1
ATOM 5466 O O . CYS B 1 62 ? -19.812 38.938 -24.672 1 65.81 62 CYS B O 1
ATOM 5468 N N . ALA B 1 63 ? -21.359 40.344 -25.359 1 70.62 63 ALA B N 1
ATOM 5469 C CA . ALA B 1 63 ? -21.078 41.312 -24.328 1 70.62 63 ALA B CA 1
ATOM 5470 C C . ALA B 1 63 ? -21.109 40.688 -22.938 1 70.62 63 ALA B C 1
ATOM 5472 O O . ALA B 1 63 ? -20.344 41.062 -22.062 1 70.62 63 ALA B O 1
ATOM 5473 N N . ALA B 1 64 ? -21.969 39.625 -22.641 1 66.94 64 ALA B N 1
ATOM 5474 C CA . ALA B 1 64 ? -22.109 38.938 -21.359 1 66.94 64 ALA B CA 1
ATOM 5475 C C . ALA B 1 64 ? -20.906 38.062 -21.078 1 66.94 64 ALA B C 1
ATOM 5477 O O . ALA B 1 64 ? -20.406 38 -19.953 1 66.94 64 ALA B O 1
ATOM 5478 N N . CYS B 1 65 ? -20.5 37.406 -22.031 1 62.56 65 CYS B N 1
ATOM 5479 C CA . CYS B 1 65 ? -19.297 36.594 -21.906 1 62.56 65 CYS B CA 1
ATOM 5480 C C . CYS B 1 65 ? -18.047 37.438 -21.766 1 62.56 65 CYS B C 1
ATOM 5482 O O . CYS B 1 65 ? -17.172 37.156 -20.938 1 62.56 65 CYS B O 1
ATOM 5484 N N . ILE B 1 66 ? -17.922 38.531 -22.422 1 67.56 66 ILE B N 1
ATOM 5485 C CA . ILE B 1 66 ? -16.828 39.469 -22.281 1 67.56 66 ILE B CA 1
ATOM 5486 C C . ILE B 1 66 ? -16.812 40.031 -20.859 1 67.56 66 ILE B C 1
ATOM 5488 O O . ILE B 1 66 ? -15.758 40.094 -20.219 1 67.56 66 ILE B O 1
ATOM 5492 N N . HIS B 1 67 ? -17.984 40.406 -20.391 1 67.5 67 HIS B N 1
ATOM 5493 C CA . HIS B 1 67 ? -18.062 41 -19.062 1 67.5 67 HIS B CA 1
ATOM 5494 C C . HIS B 1 67 ? -17.75 39.969 -17.984 1 67.5 67 HIS B C 1
ATOM 5496 O O . HIS B 1 67 ? -17.234 40.312 -16.906 1 67.5 67 HIS B O 1
ATOM 5502 N N . ALA B 1 68 ? -18.047 38.656 -18.156 1 65.38 68 ALA B N 1
ATOM 5503 C CA . ALA B 1 68 ? -17.797 37.531 -17.234 1 65.38 68 ALA B CA 1
ATOM 5504 C C . ALA B 1 68 ? -16.406 36.938 -17.438 1 65.38 68 ALA B C 1
ATOM 5506 O O . ALA B 1 68 ? -16 36.031 -16.719 1 65.38 68 ALA B O 1
ATOM 5507 N N . GLY B 1 69 ? -15.539 37.375 -18.281 1 58.91 69 GLY B N 1
ATOM 5508 C CA . GLY B 1 69 ? -14.188 37 -18.656 1 58.91 69 GLY B CA 1
ATOM 5509 C C . GLY B 1 69 ? -14.117 35.656 -19.375 1 58.91 69 GLY B C 1
ATOM 5510 O O . GLY B 1 69 ? -13.125 34.938 -19.25 1 58.91 69 GLY B O 1
ATOM 5511 N N . ARG B 1 70 ? -15.25 35.188 -19.906 1 60.97 70 ARG B N 1
ATOM 5512 C CA . ARG B 1 70 ? -15.305 33.906 -20.594 1 60.97 70 ARG B CA 1
ATOM 5513 C C . ARG B 1 70 ? -15.453 34.094 -22.094 1 60.97 70 ARG B C 1
ATOM 5515 O O . ARG B 1 70 ? -15.906 35.156 -22.547 1 60.97 70 ARG B O 1
ATOM 5522 N N . ARG B 1 71 ? -14.906 33.188 -22.922 1 63.91 71 ARG B N 1
ATOM 5523 C CA . ARG B 1 71 ? -15.062 33.188 -24.359 1 63.91 71 ARG B CA 1
ATOM 5524 C C . ARG B 1 71 ? -16.328 32.469 -24.781 1 63.91 71 ARG B C 1
ATOM 5526 O O . ARG B 1 71 ? -16.734 31.484 -24.156 1 63.91 71 ARG B O 1
ATOM 5533 N N . CYS B 1 72 ? -16.922 32.875 -25.938 1 56.41 72 CYS B N 1
ATOM 5534 C CA . CYS B 1 72 ? -18.141 32.281 -26.469 1 56.41 72 CYS B CA 1
ATOM 5535 C C . CYS B 1 72 ? -17.859 30.922 -27.109 1 56.41 72 CYS B C 1
ATOM 5537 O O . CYS B 1 72 ? -16.781 30.703 -27.672 1 56.41 72 CYS B O 1
ATOM 5539 N N . SER B 1 73 ? -18.328 29.719 -26.812 1 58.09 73 SER B N 1
ATOM 5540 C CA . SER B 1 73 ? -18.188 28.438 -27.5 1 58.09 73 SER B CA 1
ATOM 5541 C C . SER B 1 73 ? -19.406 28.156 -28.391 1 58.09 73 SER B C 1
ATOM 5543 O O . SER B 1 73 ? -20.547 28.375 -27.984 1 58.09 73 SER B O 1
ATOM 5545 N N . TYR B 1 74 ? -19.062 28.016 -29.938 1 47.97 74 TYR B N 1
ATOM 5546 C CA . TYR B 1 74 ? -20.141 27.75 -30.875 1 47.97 74 TYR B CA 1
ATOM 5547 C C . TYR B 1 74 ? -20.016 26.359 -31.484 1 47.97 74 TYR B C 1
ATOM 5549 O O . TYR B 1 74 ? -19.047 26.062 -32.188 1 47.97 74 TYR B O 1
ATOM 5557 N N . GLN B 1 75 ? -20.453 25.125 -31.422 1 43.12 75 GLN B N 1
ATOM 5558 C CA . GLN B 1 75 ? -20.391 23.734 -31.859 1 43.12 75 GLN B CA 1
ATOM 5559 C C . GLN B 1 75 ? -20.656 23.625 -33.375 1 43.12 75 GLN B C 1
ATOM 5561 O O . GLN B 1 75 ? -20.344 22.609 -33.969 1 43.12 75 GLN B O 1
ATOM 5566 N N . VAL B 1 76 ? -20.828 24.375 -34.406 1 42.31 76 VAL B N 1
ATOM 5567 C CA . VAL B 1 76 ? -21.219 24.203 -35.812 1 42.31 76 VAL B CA 1
ATOM 5568 C C . VAL B 1 76 ? -19.984 24.25 -36.688 1 42.31 76 VAL B C 1
ATOM 5570 O O . VAL B 1 76 ? -20.031 23.812 -37.844 1 42.31 76 VAL B O 1
ATOM 5573 N N . LEU B 1 77 ? -18.672 24.375 -36.594 1 35.66 77 LEU B N 1
ATOM 5574 C CA . LEU B 1 77 ? -17.625 24.781 -37.562 1 35.66 77 LEU B CA 1
ATOM 5575 C C . LEU B 1 77 ? -16.953 23.578 -38.156 1 35.66 77 LEU B C 1
ATOM 5577 O O . LEU B 1 77 ? -16.547 23.609 -39.344 1 35.66 77 LEU B O 1
ATOM 5581 N N . GLN B 1 78 ? -16.75 22.297 -37.969 1 36.38 78 GLN B N 1
ATOM 5582 C CA . GLN B 1 78 ? -15.992 21.219 -38.625 1 36.38 78 GLN B CA 1
ATOM 5583 C C . GLN B 1 78 ? -16.719 20.703 -39.844 1 36.38 78 GLN B C 1
ATOM 5585 O O . GLN B 1 78 ? -16.094 20.359 -40.844 1 36.38 78 GLN B O 1
ATOM 5590 N N . ALA B 1 79 ? -17.953 20.719 -40 1 43.19 79 ALA B N 1
ATOM 5591 C CA . ALA B 1 79 ? -18.797 20.453 -41.156 1 43.19 79 ALA B CA 1
ATOM 5592 C C . ALA B 1 79 ? -18.359 21.297 -42.375 1 43.19 79 ALA B C 1
ATOM 5594 O O . ALA B 1 79 ? -18.344 20.812 -43.5 1 43.19 79 ALA B O 1
ATOM 5595 N N . ARG B 1 80 ? -17.469 22.328 -42.125 1 43.12 80 ARG B N 1
ATOM 5596 C CA . ARG B 1 80 ? -17.125 23.344 -43.094 1 43.12 80 ARG B CA 1
ATOM 5597 C C . ARG B 1 80 ? -15.875 22.953 -43.875 1 43.12 80 ARG B C 1
ATOM 5599 O O . ARG B 1 80 ? -15.789 23.188 -45.094 1 43.12 80 ARG B O 1
ATOM 5606 N N . VAL B 1 81 ? -14.992 22.047 -43.5 1 45.06 81 VAL B N 1
ATOM 5607 C CA . VAL B 1 81 ? -13.719 21.703 -44.125 1 45.06 81 VAL B CA 1
ATOM 5608 C C . VAL B 1 81 ? -13.969 20.734 -45.281 1 45.06 81 VAL B C 1
ATOM 5610 O O . VAL B 1 81 ? -13.406 20.891 -46.375 1 45.06 81 VAL B O 1
ATOM 5613 N N . GLN B 1 82 ? -14.836 19.703 -45.062 1 49.62 82 GLN B N 1
ATOM 5614 C CA . GLN B 1 82 ? -15.234 18.719 -46.062 1 49.62 82 GLN B CA 1
ATOM 5615 C C . GLN B 1 82 ? -15.844 19.391 -47.281 1 49.62 82 GLN B C 1
ATOM 5617 O O . GLN B 1 82 ? -15.547 19 -48.406 1 49.62 82 GLN B O 1
ATOM 5622 N N . GLU B 1 83 ? -16.484 20.484 -46.875 1 49 83 GLU B N 1
ATOM 5623 C CA . GLU B 1 83 ? -17.156 21.344 -47.844 1 49 83 GLU B CA 1
ATOM 5624 C C . GLU B 1 83 ? -16.156 22.094 -48.75 1 49 83 GLU B C 1
ATOM 5626 O O . GLU B 1 83 ? -16.312 22.156 -49.969 1 49 83 GLU B O 1
ATOM 5631 N N . LEU B 1 84 ? -14.945 22.375 -48.125 1 48.53 84 LEU B N 1
ATOM 5632 C CA . LEU B 1 84 ? -13.977 23.219 -48.812 1 48.53 84 LEU B CA 1
ATOM 5633 C C . LEU B 1 84 ? -13.133 22.406 -49.781 1 48.53 84 LEU B C 1
ATOM 5635 O O . LEU B 1 84 ? -12.82 22.875 -50.875 1 48.53 84 LEU B O 1
ATOM 5639 N N . THR B 1 85 ? -12.789 21.203 -49.375 1 49.97 85 THR B N 1
ATOM 5640 C CA . THR B 1 85 ? -11.992 20.281 -50.188 1 49.97 85 THR B CA 1
ATOM 5641 C C . THR B 1 85 ? -12.711 19.938 -51.5 1 49.97 85 THR B C 1
ATOM 5643 O O . THR B 1 85 ? -12.094 19.891 -52.562 1 49.97 85 THR B O 1
ATOM 5646 N N . GLN B 1 86 ? -14.047 19.688 -51.188 1 54.81 86 GLN B N 1
ATOM 5647 C CA . GLN B 1 86 ? -14.93 19.469 -52.344 1 54.81 86 GLN B CA 1
ATOM 5648 C C . GLN B 1 86 ? -14.945 20.672 -53.25 1 54.81 86 GLN B C 1
ATOM 5650 O O . GLN B 1 86 ? -14.898 20.531 -54.469 1 54.81 86 GLN B O 1
ATOM 5655 N N . TYR B 1 87 ? -14.812 21.938 -52.562 1 50.94 87 TYR B N 1
ATOM 5656 C CA . TYR B 1 87 ? -14.875 23.266 -53.188 1 50.94 87 TYR B CA 1
ATOM 5657 C C . TYR B 1 87 ? -13.57 23.578 -53.906 1 50.94 87 TYR B C 1
ATOM 5659 O O . TYR B 1 87 ? -13.594 24.094 -55.031 1 50.94 87 TYR B O 1
ATOM 5667 N N . VAL B 1 88 ? -12.461 23.281 -53.25 1 49.75 88 VAL B N 1
ATOM 5668 C CA . VAL B 1 88 ? -11.133 23.5 -53.812 1 49.75 88 VAL B CA 1
ATOM 5669 C C . VAL B 1 88 ? -10.977 22.672 -55.094 1 49.75 88 VAL B C 1
ATOM 5671 O O . VAL B 1 88 ? -10.484 23.172 -56.094 1 49.75 88 VAL B O 1
ATOM 5674 N N . THR B 1 89 ? -11.312 21.359 -54.938 1 53.28 89 THR B N 1
ATOM 5675 C CA . THR B 1 89 ? -11.266 20.438 -56.094 1 53.28 89 THR B CA 1
ATOM 5676 C C . THR B 1 89 ? -12.07 20.969 -57.25 1 53.28 89 THR B C 1
ATOM 5678 O O . THR B 1 89 ? -11.648 20.859 -58.406 1 53.28 89 THR B O 1
ATOM 5681 N N . GLU B 1 90 ? -13.172 21.641 -56.719 1 50.94 90 GLU B N 1
ATOM 5682 C CA . GLU B 1 90 ? -14.07 22.281 -57.656 1 50.94 90 GLU B CA 1
ATOM 5683 C C . GLU B 1 90 ? -13.422 23.516 -58.281 1 50.94 90 GLU B C 1
ATOM 5685 O O . GLU B 1 90 ? -13.516 23.719 -59.5 1 50.94 90 GLU B O 1
ATOM 5690 N N . LEU B 1 91 ? -12.672 24.359 -57.344 1 47.94 91 LEU B N 1
ATOM 5691 C CA . LEU B 1 91 ? -12.047 25.609 -57.719 1 47.94 91 LEU B CA 1
ATOM 5692 C C . LEU B 1 91 ? -10.805 25.359 -58.594 1 47.94 91 LEU B C 1
ATOM 5694 O O . LEU B 1 91 ? -10.523 26.125 -59.5 1 47.94 91 LEU B O 1
ATOM 5698 N N . GLU B 1 92 ? -9.898 24.5 -58.094 1 46.16 92 GLU B N 1
ATOM 5699 C CA . GLU B 1 92 ? -8.656 24.141 -58.75 1 46.16 92 GLU B CA 1
ATOM 5700 C C . GLU B 1 92 ? -8.922 23.719 -60.188 1 46.16 92 GLU B C 1
ATOM 5702 O O . GLU B 1 92 ? -8.125 24.016 -61.094 1 46.16 92 GLU B O 1
ATOM 5707 N N . GLN B 1 93 ? -9.945 22.922 -60.281 1 45.19 93 GLN B N 1
ATOM 5708 C CA . GLN B 1 93 ? -10.383 22.547 -61.625 1 45.19 93 GLN B CA 1
ATOM 5709 C C . GLN B 1 93 ? -10.656 23.781 -62.5 1 45.19 93 GLN B C 1
ATOM 5711 O O . GLN B 1 93 ? -10.391 23.781 -63.688 1 45.19 93 GLN B O 1
ATOM 5716 N N . GLU B 1 94 ? -11.016 24.969 -61.656 1 40.38 94 GLU B N 1
ATOM 5717 C CA . GLU B 1 94 ? -11.391 26.203 -62.344 1 40.38 94 GLU B CA 1
ATOM 5718 C C . GLU B 1 94 ? -10.164 27.031 -62.688 1 40.38 94 GLU B C 1
ATOM 5720 O O . GLU B 1 94 ? -10.211 27.875 -63.594 1 40.38 94 GLU B O 1
ATOM 5725 N N . ARG B 1 95 ? -9.031 27 -61.75 1 36.12 95 ARG B N 1
ATOM 5726 C CA . ARG B 1 95 ? -7.793 27.781 -61.875 1 36.12 95 ARG B CA 1
ATOM 5727 C C . ARG B 1 95 ? -7.059 27.438 -63.156 1 36.12 95 ARG B C 1
ATOM 5729 O O . ARG B 1 95 ? -6.305 28.25 -63.688 1 36.12 95 ARG B O 1
ATOM 5736 N N . VAL B 1 96 ? -6.82 26.109 -63.469 1 34.56 96 VAL B N 1
ATOM 5737 C CA . VAL B 1 96 ? -5.98 25.688 -64.562 1 34.56 96 VAL B CA 1
ATOM 5738 C C . VAL B 1 96 ? -6.305 26.516 -65.812 1 34.56 96 VAL B C 1
ATOM 5740 O O . VAL B 1 96 ? -5.492 26.594 -66.75 1 34.56 96 VAL B O 1
ATOM 5743 N N . THR B 1 97 ? -7.555 27.031 -65.875 1 30.09 97 THR B N 1
ATOM 5744 C CA . THR B 1 97 ? -7.863 27.672 -67.125 1 30.09 97 THR B CA 1
ATOM 5745 C C . THR B 1 97 ? -7.203 29.047 -67.25 1 30.09 97 THR B C 1
ATOM 5747 O O . THR B 1 97 ? -7.07 29.609 -68.312 1 30.09 97 THR B O 1
ATOM 5750 N N . GLY B 1 98 ? -6.992 30 -66.125 1 23.88 98 GLY B N 1
ATOM 5751 C CA . GLY B 1 98 ? -6.73 31.406 -66.375 1 23.88 98 GLY B CA 1
ATOM 5752 C C . GLY B 1 98 ? -5.25 31.734 -66.375 1 23.88 98 GLY B C 1
ATOM 5753 O O . GLY B 1 98 ? -4.734 32.406 -65.5 1 23.88 98 GLY B O 1
ATOM 5754 N N . THR B 1 99 ? -4.148 31.078 -66.812 1 24.84 99 THR B N 1
ATOM 5755 C CA . THR B 1 99 ? -2.691 31.062 -66.75 1 24.84 99 THR B CA 1
ATOM 5756 C C . THR B 1 99 ? -2.113 32.281 -67.5 1 24.84 99 THR B C 1
ATOM 5758 O O . THR B 1 99 ? -0.931 32.281 -67.875 1 24.84 99 THR B O 1
ATOM 5761 N N . GLY B 1 100 ? -2.766 33.375 -67.875 1 20.47 100 GLY B N 1
ATOM 5762 C CA . GLY B 1 100 ? -2.115 34.094 -68.938 1 20.47 100 GLY B CA 1
ATOM 5763 C C . GLY B 1 100 ? -0.734 34.594 -68.562 1 20.47 100 GLY B C 1
ATOM 5764 O O . GLY B 1 100 ? 0.27 34.125 -69.125 1 20.47 100 GLY B O 1
ATOM 5765 N N . VAL B 1 101 ? -0.336 36.094 -68.562 1 17.98 101 VAL B N 1
ATOM 5766 C CA . VAL B 1 101 ? 0.594 36.938 -69.25 1 17.98 101 VAL B CA 1
ATOM 5767 C C . VAL B 1 101 ? 1.798 37.281 -68.375 1 17.98 101 VAL B C 1
ATOM 5769 O O . VAL B 1 101 ? 2.908 37.469 -68.875 1 17.98 101 VAL B O 1
ATOM 5772 N N . VAL B 1 102 ? 1.938 37.719 -67.062 1 18.95 102 VAL B N 1
ATOM 5773 C CA . VAL B 1 102 ? 2.688 38.938 -66.875 1 18.95 102 VAL B CA 1
ATOM 5774 C C . VAL B 1 102 ? 4.184 38.656 -66.938 1 18.95 102 VAL B C 1
ATOM 5776 O O . VAL B 1 102 ? 4.656 37.625 -66.5 1 18.95 102 VAL B O 1
ATOM 5779 N N . THR B 1 103 ? 5.238 39.75 -67.375 1 17.11 103 THR B N 1
ATOM 5780 C CA . THR B 1 103 ? 6.453 40.156 -68.125 1 17.11 103 THR B CA 1
ATOM 5781 C C . THR B 1 103 ? 7.664 40.094 -67.188 1 17.11 103 THR B C 1
ATOM 5783 O O . THR B 1 103 ? 8.672 39.438 -67.5 1 17.11 103 THR B O 1
ATOM 5786 N N . GLN B 1 104 ? 8.273 41.344 -66.438 1 16.55 104 GLN B N 1
ATOM 5787 C CA . GLN B 1 104 ? 9.477 42.031 -66.875 1 16.55 104 GLN B CA 1
ATOM 5788 C C . GLN B 1 104 ? 10.719 41.469 -66.188 1 16.55 104 GLN B C 1
ATOM 5790 O O . GLN B 1 104 ? 11.586 40.906 -66.875 1 16.55 104 GLN B O 1
ATOM 5795 N N . HIS B 1 105 ? 11.672 42.438 -65.188 1 16.52 105 HIS B N 1
ATOM 5796 C CA . HIS B 1 105 ? 12.906 43.219 -65.312 1 16.52 105 HIS B CA 1
ATOM 5797 C C . HIS B 1 105 ? 14.062 42.531 -64.625 1 16.52 105 HIS B C 1
ATOM 5799 O O . HIS B 1 105 ? 13.852 41.719 -63.719 1 16.52 105 HIS B O 1
ATOM 5805 N N . GLU B 1 106 ? 15.602 43.281 -64.625 1 16.22 106 GLU B N 1
ATOM 5806 C CA . GLU B 1 106 ? 16.984 43 -64.938 1 16.22 106 GLU B CA 1
ATOM 5807 C C . GLU B 1 106 ? 17.828 42.688 -63.719 1 16.22 106 GLU B C 1
ATOM 5809 O O . GLU B 1 106 ? 18.594 41.75 -63.719 1 16.22 106 GLU B O 1
ATOM 5814 N N . PRO B 1 107 ? 18.156 43.656 -62.562 1 16.5 107 PRO B N 1
ATOM 5815 C CA . PRO B 1 107 ? 19.469 44.281 -62.406 1 16.5 107 PRO B CA 1
ATOM 5816 C C . PRO B 1 107 ? 20.5 43.344 -61.781 1 16.5 107 PRO B C 1
ATOM 5818 O O . PRO B 1 107 ? 20.125 42.406 -61.062 1 16.5 107 PRO B O 1
ATOM 5821 N N . CYS B 1 108 ? 22 43.469 -62.062 1 15.53 108 CYS B N 1
ATOM 5822 C CA . CYS B 1 108 ? 23.312 42.844 -62.219 1 15.53 108 CYS B CA 1
ATOM 5823 C C . CYS B 1 108 ? 24 42.75 -60.844 1 15.53 108 CYS B C 1
ATOM 5825 O O . CYS B 1 108 ? 24.438 41.656 -60.469 1 15.53 108 CYS B O 1
ATOM 5827 N N . ALA B 1 109 ? 25.203 43.812 -60.469 1 14.59 109 ALA B N 1
ATOM 5828 C CA . ALA B 1 109 ? 26.672 43.75 -60.5 1 14.59 109 ALA B CA 1
ATOM 5829 C C . ALA B 1 109 ? 27.25 43.406 -59.156 1 14.59 109 ALA B C 1
ATOM 5831 O O . ALA B 1 109 ? 28.094 42.5 -59.031 1 14.59 109 ALA B O 1
ATOM 5832 N N . ALA B 1 110 ? 27.5 44.438 -58.094 1 14.63 110 ALA B N 1
ATOM 5833 C CA . ALA B 1 110 ? 28.734 45.125 -57.75 1 14.63 110 ALA B CA 1
ATOM 5834 C C . ALA B 1 110 ? 29.609 44.25 -56.812 1 14.63 110 ALA B C 1
ATOM 5836 O O . ALA B 1 110 ? 29.141 43.25 -56.281 1 14.63 110 ALA B O 1
ATOM 5837 N N . GLY B 1 111 ? 30.375 45.031 -55.656 1 14.51 111 GLY B N 1
ATOM 5838 C CA . GLY B 1 111 ? 31.656 45.5 -55.156 1 14.51 111 GLY B CA 1
ATOM 5839 C C . GLY B 1 111 ? 32.281 44.594 -54.125 1 14.51 111 GLY B C 1
ATOM 5840 O O . GLY B 1 111 ? 31.594 43.75 -53.531 1 14.51 111 GLY B O 1
ATOM 5841 N N . GLU B 1 112 ? 33.75 44.844 -53.719 1 15.31 112 GLU B N 1
ATOM 5842 C CA . GLU B 1 112 ? 35.125 44.344 -53.531 1 15.31 112 GLU B CA 1
ATOM 5843 C C . GLU B 1 112 ? 35.312 43.812 -52.125 1 15.31 112 GLU B C 1
ATOM 5845 O O . GLU B 1 112 ? 35.688 42.656 -51.938 1 15.31 112 GLU B O 1
ATOM 5850 N N . THR B 1 113 ? 36.281 44.688 -51.188 1 14.31 113 THR B N 1
ATOM 5851 C CA . THR B 1 113 ? 37.656 44.75 -50.781 1 14.31 113 THR B CA 1
ATOM 5852 C C . THR B 1 113 ? 37.875 44.188 -49.406 1 14.31 113 THR B C 1
ATOM 5854 O O . THR B 1 113 ? 38.75 43.312 -49.188 1 14.31 113 THR B O 1
ATOM 5857 N N . ALA B 1 114 ? 38 45 -48.188 1 14.07 114 ALA B N 1
ATOM 5858 C CA . ALA B 1 114 ? 39.156 45.531 -47.469 1 14.07 114 ALA B CA 1
ATOM 5859 C C . ALA B 1 114 ? 39.594 44.562 -46.375 1 14.07 114 ALA B C 1
ATOM 5861 O O . ALA B 1 114 ? 40.781 44.156 -46.312 1 14.07 114 ALA B O 1
ATOM 5862 N N . ALA B 1 115 ? 39.656 45.062 -44.906 1 13.99 115 ALA B N 1
ATOM 5863 C CA . ALA B 1 115 ? 40.656 45.594 -44.031 1 13.99 115 ALA B CA 1
ATOM 5864 C C . ALA B 1 115 ? 41.25 44.531 -43.125 1 13.99 115 ALA B C 1
ATOM 5866 O O . ALA B 1 115 ? 40.656 43.469 -42.938 1 13.99 115 ALA B O 1
ATOM 5867 N N . ALA B 1 116 ? 42.188 45 -41.844 1 14.3 116 ALA B N 1
ATOM 5868 C CA . ALA B 1 116 ? 43.5 45.094 -41.219 1 14.3 116 ALA B CA 1
ATOM 5869 C C . ALA B 1 116 ? 43.656 44 -40.156 1 14.3 116 ALA B C 1
ATOM 5871 O O . ALA B 1 116 ? 42.688 43.406 -39.719 1 14.3 116 ALA B O 1
ATOM 5872 N N . THR B 1 117 ? 45 44.062 -39.156 1 14.41 117 THR B N 1
ATOM 5873 C CA . THR B 1 117 ? 46.281 43.625 -38.688 1 14.41 117 THR B CA 1
ATOM 5874 C C . THR B 1 117 ? 46.188 43.125 -37.25 1 14.41 117 THR B C 1
ATOM 5876 O O . THR B 1 117 ? 46.719 42.062 -36.938 1 14.41 117 THR B O 1
ATOM 5879 N N . ALA B 1 118 ? 46.094 43.969 -36.094 1 14.02 118 ALA B N 1
ATOM 5880 C CA . ALA B 1 118 ? 47.062 44.219 -35.031 1 14.02 118 ALA B CA 1
ATOM 5881 C C . ALA B 1 118 ? 46.938 43.188 -33.906 1 14.02 118 ALA B C 1
ATOM 5883 O O . ALA B 1 118 ? 45.875 42.938 -33.406 1 14.02 118 ALA B O 1
ATOM 5884 N N . ILE B 1 119 ? 48 42.219 -33.594 1 15.34 119 ILE B N 1
ATOM 5885 C CA . ILE B 1 119 ? 48.469 41.062 -32.844 1 15.34 119 ILE B CA 1
ATOM 5886 C C . ILE B 1 119 ? 48.875 41.5 -31.422 1 15.34 119 ILE B C 1
ATOM 5888 O O . ILE B 1 119 ? 49.656 40.844 -30.75 1 15.34 119 ILE B O 1
ATOM 5892 N N . ALA B 1 120 ? 48.469 42.625 -30.891 1 13.89 120 ALA B N 1
ATOM 5893 C CA . ALA B 1 120 ? 49.281 43.281 -29.859 1 13.89 120 ALA B CA 1
ATOM 5894 C C . ALA B 1 120 ? 49.656 42.281 -28.75 1 13.89 120 ALA B C 1
ATOM 5896 O O . ALA B 1 120 ? 48.938 41.312 -28.547 1 13.89 120 ALA B O 1
ATOM 5897 N N . THR B 1 121 ? 50.906 42.656 -27.781 1 14.33 121 THR B N 1
ATOM 5898 C CA . THR B 1 121 ? 52.156 42.531 -27.031 1 14.33 121 THR B CA 1
ATOM 5899 C C . THR B 1 121 ? 51.875 42.219 -25.562 1 14.33 121 THR B C 1
ATOM 5901 O O . THR B 1 121 ? 52.531 41.375 -24.953 1 14.33 121 THR B O 1
ATOM 5904 N N . ARG B 1 122 ? 51.156 43.094 -24.703 1 14.29 122 ARG B N 1
ATOM 5905 C CA . ARG B 1 122 ? 51.812 43.719 -23.562 1 14.29 122 ARG B CA 1
ATOM 5906 C C . ARG B 1 122 ? 52.031 42.719 -22.453 1 14.29 122 ARG B C 1
ATOM 5908 O O . ARG B 1 122 ? 51.438 41.625 -22.438 1 14.29 122 ARG B O 1
ATOM 5915 N N . ALA B 1 123 ? 51.906 43.219 -21.047 1 14.38 123 ALA B N 1
ATOM 5916 C CA . ALA B 1 123 ? 52.656 43.688 -19.906 1 14.38 123 ALA B CA 1
ATOM 5917 C C . ALA B 1 123 ? 52.719 42.656 -18.781 1 14.38 123 ALA B C 1
ATOM 5919 O O . ALA B 1 123 ? 51.781 41.844 -18.656 1 14.38 123 ALA B O 1
ATOM 5920 N N . GLY B 1 124 ? 53.938 42.406 -17.984 1 14.86 124 GLY B N 1
ATOM 5921 C CA . GLY B 1 124 ? 54.875 41.688 -17.094 1 14.86 124 GLY B CA 1
ATOM 5922 C C . GLY B 1 124 ? 54.344 41.562 -15.68 1 14.86 124 GLY B C 1
ATOM 5923 O O . GLY B 1 124 ? 54.75 40.688 -14.938 1 14.86 124 GLY B O 1
ATOM 5924 N N . ASP B 1 125 ? 53.781 42.656 -15.031 1 14.42 125 ASP B N 1
ATOM 5925 C CA . ASP B 1 125 ? 54.375 43.188 -13.797 1 14.42 125 ASP B CA 1
ATOM 5926 C C . ASP B 1 125 ? 54.188 42.188 -12.656 1 14.42 125 ASP B C 1
ATOM 5928 O O . ASP B 1 125 ? 53.406 41.25 -12.758 1 14.42 125 ASP B O 1
ATOM 5932 N N . THR B 1 126 ? 54.031 42.812 -11.344 1 15.42 126 THR B N 1
ATOM 5933 C CA . THR B 1 126 ? 54.781 43.062 -10.109 1 15.42 126 THR B CA 1
ATOM 5934 C C . THR B 1 126 ? 54.344 42.062 -9.016 1 15.42 126 THR B C 1
ATOM 5936 O O . THR B 1 126 ? 55.188 41.438 -8.375 1 15.42 126 THR B O 1
ATOM 5939 N N . ARG B 1 127 ? 53.25 42.375 -8.07 1 14.6 127 ARG B N 1
ATOM 5940 C CA . ARG B 1 127 ? 53.562 42.75 -6.699 1 14.6 127 ARG B CA 1
ATOM 5941 C C . ARG B 1 127 ? 53.312 41.594 -5.73 1 14.6 127 ARG B C 1
ATOM 5943 O O . ARG B 1 127 ? 53.719 41.656 -4.566 1 14.6 127 ARG B O 1
ATOM 5950 N N . THR B 1 128 ? 52.656 40.594 -6.035 1 15.25 128 THR B N 1
ATOM 5951 C CA . THR B 1 128 ? 51.875 40.281 -4.84 1 15.25 128 THR B CA 1
ATOM 5952 C C . THR B 1 128 ? 52.781 39.844 -3.693 1 15.25 128 THR B C 1
ATOM 5954 O O . THR B 1 128 ? 53.688 39 -3.887 1 15.25 128 THR B O 1
ATOM 5957 N N . ALA B 1 129 ? 52.594 40.531 -2.467 1 15.11 129 ALA B N 1
ATOM 5958 C CA . ALA B 1 129 ? 53.062 40.875 -1.129 1 15.11 129 ALA B CA 1
ATOM 5959 C C . ALA B 1 129 ? 53.031 39.656 -0.203 1 15.11 129 ALA B C 1
ATOM 5961 O O . ALA B 1 129 ? 52.062 38.906 -0.201 1 15.11 129 ALA B O 1
ATOM 5962 N N . ASP B 1 130 ? 54.156 39.25 0.462 1 15.95 130 ASP B N 1
ATOM 5963 C CA . ASP B 1 130 ? 54.875 38.281 1.242 1 15.95 130 ASP B CA 1
ATOM 5964 C C . ASP B 1 130 ? 54.344 38.188 2.664 1 15.95 130 ASP B C 1
ATOM 5966 O O . ASP B 1 130 ? 54.438 37.125 3.297 1 15.95 130 ASP B O 1
ATOM 5970 N N . THR B 1 131 ? 53.906 39.344 3.363 1 14.95 131 THR B N 1
ATOM 5971 C CA . THR B 1 131 ? 54.625 39.625 4.605 1 14.95 131 THR B CA 1
ATOM 5972 C C . THR B 1 131 ? 54.125 38.75 5.738 1 14.95 131 THR B C 1
ATOM 5974 O O . THR B 1 131 ? 54.906 38.281 6.57 1 14.95 131 THR B O 1
ATOM 5977 N N . ARG B 1 132 ? 52.781 38.812 6.168 1 15.63 132 ARG B N 1
ATOM 5978 C CA . ARG B 1 132 ? 52.719 39.25 7.559 1 15.63 132 ARG B CA 1
ATOM 5979 C C . ARG B 1 132 ? 53.219 38.156 8.5 1 15.63 132 ARG B C 1
ATOM 5981 O O . ARG B 1 132 ? 53.219 36.969 8.148 1 15.63 132 ARG B O 1
ATOM 5988 N N . GLN B 1 133 ? 53.25 38.562 9.852 1 14.97 133 GLN B N 1
ATOM 5989 C CA . GLN B 1 133 ? 54.031 38.688 11.078 1 14.97 133 GLN B CA 1
ATOM 5990 C C . GLN B 1 133 ? 53.812 37.469 11.984 1 14.97 133 GLN B C 1
ATOM 5992 O O . GLN B 1 133 ? 54.781 36.812 12.367 1 14.97 133 GLN B O 1
ATOM 5997 N N . PRO B 1 134 ? 53 37.781 13.164 1 15.98 134 PRO B N 1
ATOM 5998 C CA . PRO B 1 134 ? 53.625 37.781 14.492 1 15.98 134 PRO B CA 1
ATOM 5999 C C . PRO B 1 134 ? 53.656 36.375 15.117 1 15.98 134 PRO B C 1
ATOM 6001 O O . PRO B 1 134 ? 52.938 35.469 14.648 1 15.98 134 PRO B O 1
ATOM 6004 N N . GLN B 1 135 ? 53.812 36.438 16.422 1 16.14 135 GLN B N 1
ATOM 6005 C CA . GLN B 1 135 ? 54.656 35.906 17.5 1 16.14 135 GLN B CA 1
ATOM 6006 C C . GLN B 1 135 ? 54 34.719 18.188 1 16.14 135 GLN B C 1
ATOM 6008 O O . GLN B 1 135 ? 52.781 34.594 18.141 1 16.14 135 GLN B O 1
ATOM 6013 N N . PRO B 1 136 ? 54.812 33.969 18.906 1 17.78 136 PRO B N 1
ATOM 6014 C CA . PRO B 1 136 ? 55.031 32.625 19.469 1 17.78 136 PRO B CA 1
ATOM 6015 C C . PRO B 1 136 ? 54.25 32.406 20.781 1 17.78 136 PRO B C 1
ATOM 6017 O O . PRO B 1 136 ? 54.125 31.25 21.234 1 17.78 136 PRO B O 1
ATOM 6020 N N . GLN B 1 137 ? 53.562 33.5 21.391 1 16.72 137 GLN B N 1
ATOM 6021 C CA . GLN B 1 137 ? 53.938 33.406 22.781 1 16.72 137 GLN B CA 1
ATOM 6022 C C . GLN B 1 137 ? 53.406 32.156 23.453 1 16.72 137 GLN B C 1
ATOM 6024 O O . GLN B 1 137 ? 52.375 31.641 23.031 1 16.72 137 GLN B O 1
ATOM 6029 N N . PRO B 1 138 ? 54.125 31.656 24.547 1 18.41 138 PRO B N 1
ATOM 6030 C CA . PRO B 1 138 ? 54.406 30.469 25.359 1 18.41 138 PRO B CA 1
ATOM 6031 C C . PRO B 1 138 ? 53.344 30.203 26.422 1 18.41 138 PRO B C 1
ATOM 6033 O O . PRO B 1 138 ? 53.531 29.281 27.234 1 18.41 138 PRO B O 1
ATOM 6036 N N . GLN B 1 139 ? 52.094 30.797 26.219 1 16.83 139 GLN B N 1
ATOM 6037 C CA . GLN B 1 139 ? 51.531 31.078 27.547 1 16.83 139 GLN B CA 1
ATOM 6038 C C . GLN B 1 139 ? 51.469 29.812 28.406 1 16.83 139 GLN B C 1
ATOM 6040 O O . GLN B 1 139 ? 51.281 28.719 27.875 1 16.83 139 GLN B O 1
ATOM 6045 N N . ALA B 1 140 ? 51.656 30.047 29.734 1 18.09 140 ALA B N 1
ATOM 6046 C CA . ALA B 1 140 ? 52 29.547 31.062 1 18.09 140 ALA B CA 1
ATOM 6047 C C . ALA B 1 140 ? 50.906 28.609 31.578 1 18.09 140 ALA B C 1
ATOM 6049 O O . ALA B 1 140 ? 49.719 28.828 31.312 1 18.09 140 ALA B O 1
ATOM 6050 N N . ASN B 1 141 ? 51.281 27.359 31.906 1 18.12 141 ASN B N 1
ATOM 6051 C CA . ASN B 1 141 ? 50.812 26.031 32.344 1 18.12 141 ASN B CA 1
ATOM 6052 C C . ASN B 1 141 ? 50.094 26.109 33.688 1 18.12 141 ASN B C 1
ATOM 6054 O O . ASN B 1 141 ? 49.781 25.078 34.281 1 18.12 141 ASN B O 1
ATOM 6058 N N . THR B 1 142 ? 49.781 27.422 34.156 1 17.86 142 THR B N 1
ATOM 6059 C CA . THR B 1 142 ? 49.781 27.328 35.594 1 17.86 142 THR B CA 1
ATOM 6060 C C . THR B 1 142 ? 48.719 26.328 36.062 1 17.86 142 THR B C 1
ATOM 6062 O O . THR B 1 142 ? 47.656 26.203 35.469 1 17.86 142 THR B O 1
ATOM 6065 N N . PRO B 1 143 ? 49.125 25.516 37.062 1 19.77 143 PRO B N 1
ATOM 6066 C CA . PRO B 1 143 ? 48.719 24.297 37.75 1 19.77 143 PRO B CA 1
ATOM 6067 C C . PRO B 1 143 ? 47.438 24.5 38.562 1 19.77 143 PRO B C 1
ATOM 6069 O O . PRO B 1 143 ? 47.438 25.312 39.5 1 19.77 143 PRO B O 1
ATOM 6072 N N . TRP B 1 144 ? 46.281 24.906 37.938 1 17.91 144 TRP B N 1
ATOM 6073 C CA . TRP B 1 144 ? 45.188 25.375 38.781 1 17.91 144 TRP B CA 1
ATOM 6074 C C . TRP B 1 144 ? 44.844 24.312 39.844 1 17.91 144 TRP B C 1
ATOM 6076 O O . TRP B 1 144 ? 44.594 23.156 39.531 1 17.91 144 TRP B O 1
ATOM 6086 N N . THR B 1 145 ? 45.531 24.469 40.969 1 19.08 145 THR B N 1
ATOM 6087 C CA . THR B 1 145 ? 45.469 23.734 42.219 1 19.08 145 THR B CA 1
ATOM 6088 C C . THR B 1 145 ? 44.062 23.672 42.781 1 19.08 145 THR B C 1
ATOM 6090 O O . THR B 1 145 ? 43.469 24.703 43.156 1 19.08 145 THR B O 1
ATOM 6093 N N . VAL B 1 146 ? 43.188 23.016 42.094 1 19.23 146 VAL B N 1
ATOM 6094 C CA . VAL B 1 146 ? 41.812 22.953 42.562 1 19.23 146 VAL B CA 1
ATOM 6095 C C . VAL B 1 146 ? 41.781 22.406 44 1 19.23 146 VAL B C 1
ATOM 6097 O O . VAL B 1 146 ? 42.156 21.25 44.219 1 19.23 146 VAL B O 1
ATOM 6100 N N . THR B 1 147 ? 42.125 23.297 44.906 1 18.47 147 THR B N 1
ATOM 6101 C CA . THR B 1 147 ? 42.094 22.969 46.312 1 18.47 147 THR B CA 1
ATOM 6102 C C . THR B 1 147 ? 40.75 22.391 46.719 1 18.47 147 THR B C 1
ATOM 6104 O O . THR B 1 147 ? 39.719 23.016 46.5 1 18.47 147 THR B O 1
ATOM 6107 N N . GLN B 1 148 ? 40.688 21.062 46.875 1 19.88 148 GLN B N 1
ATOM 6108 C CA . GLN B 1 148 ? 39.656 20.156 47.344 1 19.88 148 GLN B CA 1
ATOM 6109 C C . GLN B 1 148 ? 39.219 20.516 48.75 1 19.88 148 GLN B C 1
ATOM 6111 O O . GLN B 1 148 ? 39.844 20.125 49.75 1 19.88 148 GLN B O 1
ATOM 6116 N N . SER B 1 149 ? 38.906 21.797 49 1 18.97 149 SER B N 1
ATOM 6117 C CA . SER B 1 149 ? 38.688 21.906 50.438 1 18.97 149 SER B CA 1
ATOM 6118 C C . SER B 1 149 ? 37.594 20.922 50.906 1 18.97 149 SER B C 1
ATOM 6120 O O . SER B 1 149 ? 36.625 20.703 50.219 1 18.97 149 SER B O 1
ATOM 6122 N N . PRO B 1 150 ? 37.969 20.031 51.906 1 21.53 150 PRO B N 1
ATOM 6123 C CA . PRO B 1 150 ? 37.312 18.922 52.625 1 21.53 150 PRO B CA 1
ATOM 6124 C C . PRO B 1 150 ? 36.062 19.359 53.406 1 21.53 150 PRO B C 1
ATOM 6126 O O . PRO B 1 150 ? 35.5 18.578 54.156 1 21.53 150 PRO B O 1
ATOM 6129 N N . GLY B 1 151 ? 35.281 20.328 52.938 1 18.84 151 GLY B N 1
ATOM 6130 C CA . GLY B 1 151 ? 34.375 20.75 54 1 18.84 151 GLY B CA 1
ATOM 6131 C C . GLY B 1 151 ? 33.531 19.625 54.562 1 18.84 151 GLY B C 1
ATOM 6132 O O . GLY B 1 151 ? 33.062 18.766 53.812 1 18.84 151 GLY B O 1
ATOM 6133 N N . THR B 1 152 ? 33.812 19.125 55.75 1 20.19 152 THR B N 1
ATOM 6134 C CA . THR B 1 152 ? 33.438 18.078 56.688 1 20.19 152 THR B CA 1
ATOM 6135 C C . THR B 1 152 ? 31.938 18.125 57 1 20.19 152 THR B C 1
ATOM 6137 O O . THR B 1 152 ? 31.375 17.172 57.531 1 20.19 152 THR B O 1
ATOM 6140 N N . GLY B 1 153 ? 31.188 19.281 56.875 1 20.72 153 GLY B N 1
ATOM 6141 C CA . GLY B 1 153 ? 30.188 19.281 57.938 1 20.72 153 GLY B CA 1
ATOM 6142 C C . GLY B 1 153 ? 29.109 18.234 57.75 1 20.72 153 GLY B C 1
ATOM 6143 O O . GLY B 1 153 ? 28.641 18.016 56.625 1 20.72 153 GLY B O 1
ATOM 6144 N N . THR B 1 154 ? 29.047 17.141 58.531 1 22.23 154 THR B N 1
ATOM 6145 C CA . THR B 1 154 ? 28.281 15.914 58.688 1 22.23 154 THR B CA 1
ATOM 6146 C C . THR B 1 154 ? 26.797 16.234 58.906 1 22.23 154 THR B C 1
ATOM 6148 O O . THR B 1 154 ? 25.984 15.336 59.125 1 22.23 154 THR B O 1
ATOM 6151 N N . GLY B 1 155 ? 26.266 17.438 58.656 1 21.36 155 GLY B N 1
ATOM 6152 C CA . GLY B 1 155 ? 24.984 17.5 59.344 1 21.36 155 GLY B CA 1
ATOM 6153 C C . GLY B 1 155 ? 23.969 16.516 58.844 1 21.36 155 GLY B C 1
ATOM 6154 O O . GLY B 1 155 ? 23.969 16.156 57.656 1 21.36 155 GLY B O 1
ATOM 6155 N N . THR B 1 156 ? 23.453 15.57 59.656 1 23.61 156 THR B N 1
ATOM 6156 C CA . THR B 1 156 ? 22.562 14.422 59.688 1 23.61 156 THR B CA 1
ATOM 6157 C C . THR B 1 156 ? 21.188 14.781 59.125 1 23.61 156 THR B C 1
ATOM 6159 O O . THR B 1 156 ? 20.266 13.969 59.125 1 23.61 156 THR B O 1
ATOM 6162 N N . GLY B 1 157 ? 21.016 15.883 58.344 1 21.67 157 GLY B N 1
ATOM 6163 C CA . GLY B 1 157 ? 19.594 16.188 58.25 1 21.67 157 GLY B CA 1
ATOM 6164 C C . GLY B 1 157 ? 18.781 15.133 57.531 1 21.67 157 GLY B C 1
ATOM 6165 O O . GLY B 1 157 ? 19.25 14.555 56.562 1 21.67 157 GLY B O 1
ATOM 6166 N N . THR B 1 158 ? 17.922 14.352 58.281 1 26.12 158 THR B N 1
ATOM 6167 C CA . THR B 1 158 ? 16.938 13.32 58 1 26.12 158 THR B CA 1
ATOM 6168 C C . THR B 1 158 ? 15.992 13.773 56.875 1 26.12 158 THR B C 1
ATOM 6170 O O . THR B 1 158 ? 15.109 14.609 57.094 1 26.12 158 THR B O 1
ATOM 6173 N N . GLY B 1 159 ? 16.5 14.297 55.781 1 23.86 159 GLY B N 1
ATOM 6174 C CA . GLY B 1 159 ? 15.562 14.766 54.781 1 23.86 159 GLY B CA 1
ATOM 6175 C C . GLY B 1 159 ? 14.664 13.672 54.25 1 23.86 159 GLY B C 1
ATOM 6176 O O . GLY B 1 159 ? 15.148 12.656 53.75 1 23.86 159 GLY B O 1
ATOM 6177 N N . THR B 1 160 ? 13.492 13.469 54.906 1 28.5 160 THR B N 1
ATOM 6178 C CA . THR B 1 160 ? 12.383 12.617 54.5 1 28.5 160 THR B CA 1
ATOM 6179 C C . THR B 1 160 ? 12.031 12.859 53.031 1 28.5 160 THR B C 1
ATOM 6181 O O . THR B 1 160 ? 11.523 13.922 52.688 1 28.5 160 THR B O 1
ATOM 6184 N N . GLY B 1 161 ? 12.938 12.555 52.188 1 27.66 161 GLY B N 1
ATOM 6185 C CA . GLY B 1 161 ? 12.648 12.609 50.75 1 27.66 161 GLY B CA 1
ATOM 6186 C C . GLY B 1 161 ? 11.367 11.883 50.375 1 27.66 161 GLY B C 1
ATOM 6187 O O . GLY B 1 161 ? 11.281 10.664 50.5 1 27.66 161 GLY B O 1
ATOM 6188 N N . THR B 1 162 ? 10.25 12.539 50.688 1 29.94 162 THR B N 1
ATOM 6189 C CA . THR B 1 162 ? 8.961 12.023 50.219 1 29.94 162 THR B CA 1
ATOM 6190 C C . THR B 1 162 ? 9.047 11.609 48.75 1 29.94 162 THR B C 1
ATOM 6192 O O . THR B 1 162 ? 9.461 12.398 47.875 1 29.94 162 THR B O 1
ATOM 6195 N N . ALA B 1 163 ? 9.297 10.359 48.5 1 31.75 163 ALA B N 1
ATOM 6196 C CA . ALA B 1 163 ? 9.125 9.711 47.188 1 31.75 163 ALA B CA 1
ATOM 6197 C C . ALA B 1 163 ? 7.941 10.305 46.438 1 31.75 163 ALA B C 1
ATOM 6199 O O . ALA B 1 163 ? 6.793 10.18 46.875 1 31.75 163 ALA B O 1
ATOM 6200 N N . VAL B 1 164 ? 8.148 11.43 45.938 1 30.44 164 VAL B N 1
ATOM 6201 C CA . VAL B 1 164 ? 7.102 11.914 45.031 1 30.44 164 VAL B CA 1
ATOM 6202 C C . VAL B 1 164 ? 6.598 10.766 44.156 1 30.44 164 VAL B C 1
ATOM 6204 O O . VAL B 1 164 ? 7.344 10.227 43.344 1 30.44 164 VAL B O 1
ATOM 6207 N N . THR B 1 165 ? 5.883 9.859 44.719 1 33.56 165 THR B N 1
ATOM 6208 C CA . THR B 1 165 ? 5.137 8.906 43.906 1 33.56 165 THR B CA 1
ATOM 6209 C C . THR B 1 165 ? 4.633 9.562 42.625 1 33.56 165 THR B C 1
ATOM 6211 O O . THR B 1 165 ? 4.051 10.648 42.656 1 33.56 165 THR B O 1
ATOM 6214 N N . PRO B 1 166 ? 5.273 9.359 41.531 1 36.56 166 PRO B N 1
ATOM 6215 C CA . PRO B 1 166 ? 4.711 9.969 40.344 1 36.56 166 PRO B CA 1
ATOM 6216 C C . PRO B 1 166 ? 3.188 10.055 40.375 1 36.56 166 PRO B C 1
ATOM 6218 O O . PRO B 1 166 ? 2.525 9.133 40.875 1 36.56 166 PRO B O 1
ATOM 6221 N N . ALA B 1 167 ? 2.607 11.125 40.688 1 36.97 167 ALA B N 1
ATOM 6222 C CA . ALA B 1 167 ? 1.17 11.359 40.781 1 36.97 167 ALA B CA 1
ATOM 6223 C C . ALA B 1 167 ? 0.402 10.469 39.812 1 36.97 167 ALA B C 1
ATOM 6225 O O . ALA B 1 167 ? 0.732 10.406 38.625 1 36.97 167 ALA B O 1
ATOM 6226 N N . ARG B 1 168 ? -0.096 9.344 40.188 1 44.31 168 ARG B N 1
ATOM 6227 C CA . ARG B 1 168 ? -1.04 8.523 39.438 1 44.31 168 ARG B CA 1
ATOM 6228 C C . ARG B 1 168 ? -2.008 9.383 38.625 1 44.31 168 ARG B C 1
ATOM 6230 O O . ARG B 1 168 ? -2.865 10.062 39.188 1 44.31 168 ARG B O 1
ATOM 6237 N N . VAL B 1 169 ? -1.542 9.961 37.625 1 50.56 169 VAL B N 1
ATOM 6238 C CA . VAL B 1 169 ? -2.428 10.758 36.781 1 50.56 169 VAL B CA 1
ATOM 6239 C C . VAL B 1 169 ? -3.779 10.055 36.625 1 50.56 169 VAL B C 1
ATOM 6241 O O . VAL B 1 169 ? -3.848 8.906 36.188 1 50.56 169 VAL B O 1
ATOM 6244 N N . GLU B 1 170 ? -4.742 10.375 37.438 1 60.41 170 GLU B N 1
ATOM 6245 C CA . GLU B 1 170 ? -6.105 9.844 37.438 1 60.41 170 GLU B CA 1
ATOM 6246 C C . GLU B 1 170 ? -6.723 9.898 36.062 1 60.41 170 GLU B C 1
ATOM 6248 O O . GLU B 1 170 ? -6.793 10.969 35.438 1 60.41 170 GLU B O 1
ATOM 6253 N N . ILE B 1 171 ? -6.836 8.703 35.406 1 67.06 171 ILE B N 1
ATOM 6254 C CA . ILE B 1 171 ? -7.547 8.578 34.156 1 67.06 171 ILE B CA 1
ATOM 6255 C C . ILE B 1 171 ? -9 9.008 34.312 1 67.06 171 ILE B C 1
ATOM 6257 O O . ILE B 1 171 ? -9.68 8.57 35.25 1 67.06 171 ILE B O 1
ATOM 6261 N N . PRO B 1 172 ? -9.352 10.055 33.625 1 74.31 172 PRO B N 1
ATOM 6262 C CA . PRO B 1 172 ? -10.758 10.469 33.688 1 74.31 172 PRO B CA 1
ATOM 6263 C C . PRO B 1 172 ? -11.727 9.297 33.562 1 74.31 172 PRO B C 1
ATOM 6265 O O . PRO B 1 172 ? -11.328 8.203 33.156 1 74.31 172 PRO B O 1
ATOM 6268 N N . ASP B 1 173 ? -12.898 9.555 33.938 1 82 173 ASP B N 1
ATOM 6269 C CA . ASP B 1 173 ? -13.969 8.57 33.812 1 82 173 ASP B CA 1
ATOM 6270 C C . ASP B 1 173 ? -14.07 8.055 32.375 1 82 173 ASP B C 1
ATOM 6272 O O . ASP B 1 173 ? -14.016 8.836 31.422 1 82 173 ASP B O 1
ATOM 6276 N N . PRO B 1 174 ? -14.125 6.793 32.219 1 85.38 174 PRO B N 1
ATOM 6277 C CA . PRO B 1 174 ? -14.211 6.191 30.891 1 85.38 174 PRO B CA 1
ATOM 6278 C C . PRO B 1 174 ? -15.328 6.801 30.047 1 85.38 174 PRO B C 1
ATOM 6280 O O . PRO B 1 174 ? -15.164 6.965 28.828 1 85.38 174 PRO B O 1
ATOM 6283 N N . SER B 1 175 ? -16.344 7.16 30.656 1 89.44 175 SER B N 1
ATOM 6284 C CA . SER B 1 175 ? -17.469 7.711 29.906 1 89.44 175 SER B CA 1
ATOM 6285 C C . SER B 1 175 ? -17.094 9.047 29.281 1 89.44 175 SER B C 1
ATOM 6287 O O . SER B 1 175 ? -17.516 9.344 28.156 1 89.44 175 SER B O 1
ATOM 6289 N N . VAL B 1 176 ? -16.328 9.797 29.984 1 92.38 176 VAL B N 1
ATOM 6290 C CA . VAL B 1 176 ? -15.922 11.102 29.484 1 92.38 176 VAL B CA 1
ATOM 6291 C C . VAL B 1 176 ? -14.969 10.93 28.312 1 92.38 176 VAL B C 1
ATOM 6293 O O . VAL B 1 176 ? -15.047 11.664 27.312 1 92.38 176 VAL B O 1
ATOM 6296 N N . LEU B 1 177 ? -14.148 9.977 28.438 1 93.12 177 LEU B N 1
ATOM 6297 C CA . LEU B 1 177 ? -13.172 9.711 27.375 1 93.12 177 LEU B CA 1
ATOM 6298 C C . LEU B 1 177 ? -13.859 9.188 26.125 1 93.12 177 LEU B C 1
ATOM 6300 O O . LEU B 1 177 ? -13.531 9.594 25.016 1 93.12 177 LEU B O 1
ATOM 6304 N N . VAL B 1 178 ? -14.797 8.312 26.312 1 95.06 178 VAL B N 1
ATOM 6305 C CA . VAL B 1 178 ? -15.555 7.758 25.203 1 95.06 178 VAL B CA 1
ATOM 6306 C C . VAL B 1 178 ? -16.359 8.867 24.516 1 95.06 178 VAL B C 1
ATOM 6308 O O . VAL B 1 178 ? -16.391 8.953 23.297 1 95.06 178 VAL B O 1
ATOM 6311 N N . ASP B 1 179 ? -16.891 9.75 25.312 1 94.69 179 ASP B N 1
ATOM 6312 C CA . ASP B 1 179 ? -17.672 10.867 24.766 1 94.69 179 ASP B CA 1
ATOM 6313 C C . ASP B 1 179 ? -16.781 11.805 23.953 1 94.69 179 ASP B C 1
ATOM 6315 O O . ASP B 1 179 ? -17.188 12.305 22.906 1 94.69 179 ASP B O 1
ATOM 6319 N N . ALA B 1 180 ? -15.656 12 24.453 1 94.88 180 ALA B N 1
ATOM 6320 C CA . ALA B 1 180 ? -14.727 12.875 23.734 1 94.88 180 ALA B CA 1
ATOM 6321 C C . ALA B 1 180 ? -14.375 12.305 22.375 1 94.88 180 ALA B C 1
ATOM 6323 O O . ALA B 1 180 ? -14.289 13.039 21.391 1 94.88 180 ALA B O 1
ATOM 6324 N N . PHE B 1 181 ? -14.172 10.984 22.328 1 96.56 181 PHE B N 1
ATOM 6325 C CA . PHE B 1 181 ? -13.875 10.328 21.062 1 96.56 181 PHE B CA 1
ATOM 6326 C C . PHE B 1 181 ? -15.008 10.523 20.062 1 96.56 181 PHE B C 1
ATOM 6328 O O . PHE B 1 181 ? -14.781 10.922 18.922 1 96.56 181 PHE B O 1
ATOM 6335 N N . PHE B 1 182 ? -16.203 10.273 20.453 1 95.81 182 PHE B N 1
ATOM 6336 C CA . PHE B 1 182 ? -17.344 10.328 19.547 1 95.81 182 PHE B CA 1
ATOM 6337 C C . PHE B 1 182 ? -17.703 11.766 19.188 1 95.81 182 PHE B C 1
ATOM 6339 O O . PHE B 1 182 ? -18.281 12.023 18.141 1 95.81 182 PHE B O 1
ATOM 6346 N N . HIS B 1 183 ? -17.219 12.664 20 1 93 183 HIS B N 1
ATOM 6347 C CA . HIS B 1 183 ? -17.5 14.078 19.781 1 93 183 HIS B CA 1
ATOM 6348 C C . HIS B 1 183 ? -16.531 14.688 18.781 1 93 183 HIS B C 1
ATOM 6350 O O . HIS B 1 183 ? -16.844 15.688 18.125 1 93 183 HIS B O 1
ATOM 6356 N N . HIS B 1 184 ? -15.422 14.078 18.609 1 94.81 184 HIS B N 1
ATOM 6357 C CA . HIS B 1 184 ? -14.391 14.734 17.812 1 94.81 184 HIS B CA 1
ATOM 6358 C C . HIS B 1 184 ? -13.898 13.812 16.703 1 94.81 184 HIS B C 1
ATOM 6360 O O . HIS B 1 184 ? -14.367 13.891 15.562 1 94.81 184 HIS B O 1
ATOM 6366 N N . VAL B 1 185 ? -13.148 12.797 17.016 1 96.62 185 VAL B N 1
ATOM 6367 C CA . VAL B 1 185 ? -12.445 11.977 16.031 1 96.62 185 VAL B CA 1
ATOM 6368 C C . VAL B 1 185 ? -13.461 11.172 15.227 1 96.62 185 VAL B C 1
ATOM 6370 O O . VAL B 1 185 ? -13.289 10.992 14.016 1 96.62 185 VAL B O 1
ATOM 6373 N N . TYR B 1 186 ? -14.477 10.758 15.875 1 97.06 186 TYR B N 1
ATOM 6374 C CA . TYR B 1 186 ? -15.5 9.922 15.25 1 97.06 186 TYR B CA 1
ATOM 6375 C C . TYR B 1 186 ? -16.188 10.664 14.109 1 97.06 186 TYR B C 1
ATOM 6377 O O . TYR B 1 186 ? -16.641 10.047 13.141 1 97.06 186 TYR B O 1
ATOM 6385 N N . ARG B 1 187 ? -16.234 11.906 14.172 1 94.75 187 ARG B N 1
ATOM 6386 C CA . ARG B 1 187 ? -16.906 12.703 13.148 1 94.75 187 ARG B CA 1
ATOM 6387 C C . ARG B 1 187 ? -16.141 12.664 11.836 1 94.75 187 ARG B C 1
ATOM 6389 O O . ARG B 1 187 ? -16.734 12.742 10.758 1 94.75 187 ARG B O 1
ATOM 6396 N N . ALA B 1 188 ? -14.883 12.555 11.945 1 96.56 188 ALA B N 1
ATOM 6397 C CA . ALA B 1 188 ? -14.055 12.43 10.742 1 96.56 188 ALA B CA 1
ATOM 6398 C C . ALA B 1 188 ? -13.938 10.977 10.312 1 96.56 188 ALA B C 1
ATOM 6400 O O . ALA B 1 188 ? -13.812 10.688 9.117 1 96.56 188 ALA B O 1
ATOM 6401 N N . TYR B 1 189 ? -13.953 10.07 11.297 1 97.81 189 TYR B N 1
ATOM 6402 C CA . TYR B 1 189 ? -13.766 8.648 11.039 1 97.81 189 TYR B CA 1
ATOM 6403 C C . TYR B 1 189 ? -14.844 7.82 11.727 1 97.81 189 TYR B C 1
ATOM 6405 O O . TYR B 1 189 ? -14.57 7.102 12.688 1 97.81 189 TYR B O 1
ATOM 6413 N N . PRO B 1 190 ? -16.047 7.789 11.117 1 97.75 190 PRO B N 1
ATOM 6414 C CA . PRO B 1 190 ? -17.188 7.156 11.789 1 97.75 190 PRO B CA 1
ATOM 6415 C C . PRO B 1 190 ? -17.312 5.676 11.453 1 97.75 190 PRO B C 1
ATOM 6417 O O . PRO B 1 190 ? -18.375 5.23 11.008 1 97.75 190 PRO B O 1
ATOM 6420 N N . PHE B 1 191 ? -16.422 4.883 11.852 1 97.56 191 PHE B N 1
ATOM 6421 C CA . PHE B 1 191 ? -16.406 3.514 11.344 1 97.56 191 PHE B CA 1
ATOM 6422 C C . PHE B 1 191 ? -16.75 2.525 12.453 1 97.56 191 PHE B C 1
ATOM 6424 O O . PHE B 1 191 ? -17.016 1.352 12.188 1 97.56 191 PHE B O 1
ATOM 6431 N N . ILE B 1 192 ? -16.766 2.963 13.703 1 96.94 192 ILE B N 1
ATOM 6432 C CA . ILE B 1 192 ? -17.031 2.039 14.797 1 96.94 192 ILE B CA 1
ATOM 6433 C C . ILE B 1 192 ? -18.484 2.164 15.234 1 96.94 192 ILE B C 1
ATOM 6435 O O . ILE B 1 192 ? -19.078 3.24 15.141 1 96.94 192 ILE B O 1
ATOM 6439 N N . ASP B 1 193 ? -19 1.062 15.656 1 94.88 193 ASP B N 1
ATOM 6440 C CA . ASP B 1 193 ? -20.359 1.056 16.188 1 94.88 193 ASP B CA 1
ATOM 6441 C C . ASP B 1 193 ? -20.391 1.668 17.594 1 94.88 193 ASP B C 1
ATOM 6443 O O . ASP B 1 193 ? -19.906 1.064 18.547 1 94.88 193 ASP B O 1
ATOM 6447 N N . GLU B 1 194 ? -21.078 2.762 17.703 1 94.19 194 GLU B N 1
ATOM 6448 C CA . GLU B 1 194 ? -21.109 3.492 18.953 1 94.19 194 GLU B CA 1
ATOM 6449 C C . GLU B 1 194 ? -21.797 2.676 20.047 1 94.19 194 GLU B C 1
ATOM 6451 O O . GLU B 1 194 ? -21.359 2.662 21.203 1 94.19 194 GLU B O 1
ATOM 6456 N N . GLU B 1 195 ? -22.844 2.037 19.688 1 91.38 195 GLU B N 1
ATOM 6457 C CA . GLU B 1 195 ? -23.594 1.243 20.672 1 91.38 195 GLU B CA 1
ATOM 6458 C C . GLU B 1 195 ? -22.734 0.101 21.219 1 91.38 195 GLU B C 1
ATOM 6460 O O . GLU B 1 195 ? -22.781 -0.201 22.406 1 91.38 195 GLU B O 1
ATOM 6465 N N . ARG B 1 196 ? -21.984 -0.449 20.328 1 93.5 196 ARG B N 1
ATOM 6466 C CA . ARG B 1 196 ? -21.094 -1.545 20.719 1 93.5 196 ARG B CA 1
ATOM 6467 C C . ARG B 1 196 ? -20.047 -1.07 21.719 1 93.5 196 ARG B C 1
ATOM 6469 O O . ARG B 1 196 ? -19.781 -1.741 22.719 1 93.5 196 ARG B O 1
ATOM 6476 N N . VAL B 1 197 ? -19.547 0.053 21.516 1 95 197 VAL B N 1
ATOM 6477 C CA . VAL B 1 197 ? -18.484 0.598 22.375 1 95 197 VAL B CA 1
ATOM 6478 C C . VAL B 1 197 ? -19.062 0.999 23.719 1 95 197 VAL B C 1
ATOM 6480 O O . VAL B 1 197 ? -18.469 0.72 24.766 1 95 197 VAL B O 1
ATOM 6483 N N . ARG B 1 198 ? -20.188 1.614 23.719 1 92.88 198 ARG B N 1
ATOM 6484 C CA . ARG B 1 198 ? -20.812 2.064 24.953 1 92.88 198 ARG B CA 1
ATOM 6485 C C . ARG B 1 198 ? -21.25 0.879 25.812 1 92.88 198 ARG B C 1
ATOM 6487 O O . ARG B 1 198 ? -21.156 0.934 27.047 1 92.88 198 ARG B O 1
ATOM 6494 N N . LYS B 1 199 ? -21.672 -0.131 25.141 1 91 199 LYS B N 1
ATOM 6495 C CA . LYS B 1 199 ? -22 -1.351 25.875 1 91 199 LYS B CA 1
ATOM 6496 C C . LYS B 1 199 ? -20.766 -1.952 26.531 1 91 199 LYS B C 1
ATOM 6498 O O . LYS B 1 199 ? -20.828 -2.43 27.672 1 91 199 LYS B O 1
ATOM 6503 N N . ALA B 1 200 ? -19.688 -1.931 25.828 1 89.25 200 ALA B N 1
ATOM 6504 C CA . ALA B 1 200 ? -18.422 -2.461 26.344 1 89.25 200 ALA B CA 1
ATOM 6505 C C . ALA B 1 200 ? -17.938 -1.638 27.531 1 89.25 200 ALA B C 1
ATOM 6507 O O . ALA B 1 200 ? -17.297 -2.172 28.438 1 89.25 200 ALA B O 1
ATOM 6508 N N . SER B 1 201 ? -18.172 -0.403 27.578 1 87 201 SER B N 1
ATOM 6509 C CA . SER B 1 201 ? -17.734 0.493 28.641 1 87 201 SER B CA 1
ATOM 6510 C C . SER B 1 201 ? -18.391 0.152 29.969 1 87 201 SER B C 1
ATOM 6512 O O . SER B 1 201 ? -17.828 0.413 31.031 1 87 201 SER B O 1
ATOM 6514 N N . VAL B 1 202 ? -19.484 -0.427 29.812 1 82.31 202 VAL B N 1
ATOM 6515 C CA . VAL B 1 202 ? -20.234 -0.776 31.031 1 82.31 202 VAL B CA 1
ATOM 6516 C C . VAL B 1 202 ? -19.906 -2.207 31.438 1 82.31 202 VAL B C 1
ATOM 6518 O O . VAL B 1 202 ? -19.75 -2.494 32.625 1 82.31 202 VAL B O 1
ATOM 6521 N N . SER B 1 203 ? -19.656 -3.016 30.438 1 78.81 203 SER B N 1
ATOM 6522 C CA . SER B 1 203 ? -19.594 -4.449 30.703 1 78.81 203 SER B CA 1
ATOM 6523 C C . SER B 1 203 ? -18.156 -4.934 30.797 1 78.81 203 SER B C 1
ATOM 6525 O O . SER B 1 203 ? -17.875 -5.965 31.406 1 78.81 203 SER B O 1
ATOM 6527 N N . CYS B 1 204 ? -17.312 -4.289 30.125 1 72.88 204 CYS B N 1
ATOM 6528 C CA . CYS B 1 204 ? -15.984 -4.875 29.969 1 72.88 204 CYS B CA 1
ATOM 6529 C C . CYS B 1 204 ? -15.227 -4.859 31.281 1 72.88 204 CYS B C 1
ATOM 6531 O O . CYS B 1 204 ? -15.273 -3.875 32.031 1 72.88 204 CYS B O 1
ATOM 6533 N N . VAL B 1 205 ? -14.703 -6.047 31.469 1 66 205 VAL B N 1
ATOM 6534 C CA . VAL B 1 205 ? -13.828 -6.223 32.625 1 66 205 VAL B CA 1
ATOM 6535 C C . VAL B 1 205 ? -12.469 -5.598 32.344 1 66 205 VAL B C 1
ATOM 6537 O O . VAL B 1 205 ? -11.93 -5.738 31.234 1 66 205 VAL B O 1
ATOM 6540 N N . PRO B 1 206 ? -12.078 -5.059 33.375 1 64.5 206 PRO B N 1
ATOM 6541 C CA . PRO B 1 206 ? -10.742 -4.477 33.219 1 64.5 206 PRO B CA 1
ATOM 6542 C C . PRO B 1 206 ? -9.688 -5.52 32.844 1 64.5 206 PRO B C 1
ATOM 6544 O O . PRO B 1 206 ? -9.742 -6.656 33.312 1 64.5 206 PRO B O 1
ATOM 6547 N N . ASP B 1 207 ? -8.891 -5.328 31.844 1 63.47 207 ASP B N 1
ATOM 6548 C CA . ASP B 1 207 ? -7.723 -6.117 31.484 1 63.47 207 ASP B CA 1
ATOM 6549 C C . ASP B 1 207 ? -8.094 -7.242 30.516 1 63.47 207 ASP B C 1
ATOM 6551 O O . ASP B 1 207 ? -7.293 -8.141 30.25 1 63.47 207 ASP B O 1
ATOM 6555 N N . SER B 1 208 ? -9.391 -7.223 30.203 1 74.81 208 SER B N 1
ATOM 6556 C CA . SER B 1 208 ? -9.75 -8.219 29.203 1 74.81 208 SER B CA 1
ATOM 6557 C C . SER B 1 208 ? -9.062 -7.941 27.875 1 74.81 208 SER B C 1
ATOM 6559 O O . SER B 1 208 ? -8.82 -6.785 27.516 1 74.81 208 SER B O 1
ATOM 6561 N N . ARG B 1 209 ? -8.664 -9.07 27.344 1 79.12 209 ARG B N 1
ATOM 6562 C CA . ARG B 1 209 ? -7.973 -8.93 26.078 1 79.12 209 ARG B CA 1
ATOM 6563 C C . ARG B 1 209 ? -8.883 -9.328 24.906 1 79.12 209 ARG B C 1
ATOM 6565 O O . ARG B 1 209 ? -8.406 -9.758 23.859 1 79.12 209 ARG B O 1
ATOM 6572 N N . ASP B 1 210 ? -10.07 -9.18 25.234 1 87.56 210 ASP B N 1
ATOM 6573 C CA . ASP B 1 210 ? -11.008 -9.469 24.156 1 87.56 210 ASP B CA 1
ATOM 6574 C C . ASP B 1 210 ? -11.094 -8.312 23.172 1 87.56 210 ASP B C 1
ATOM 6576 O O . ASP B 1 210 ? -10.617 -7.207 23.469 1 87.56 210 ASP B O 1
ATOM 6580 N N . THR B 1 211 ? -11.641 -8.539 22.062 1 92.19 211 THR B N 1
ATOM 6581 C CA . THR B 1 211 ? -11.719 -7.586 20.969 1 92.19 211 THR B CA 1
ATOM 6582 C C . THR B 1 211 ? -12.406 -6.301 21.422 1 92.19 211 THR B C 1
ATOM 6584 O O . THR B 1 211 ? -11.906 -5.199 21.172 1 92.19 211 THR B O 1
ATOM 6587 N N . ASP B 1 212 ? -13.492 -6.375 22.156 1 92.94 212 ASP B N 1
ATOM 6588 C CA . ASP B 1 212 ? -14.25 -5.207 22.594 1 92.94 212 ASP B CA 1
ATOM 6589 C C . ASP B 1 212 ? -13.477 -4.398 23.625 1 92.94 212 ASP B C 1
ATOM 6591 O O . ASP B 1 212 ? -13.555 -3.166 23.641 1 92.94 212 ASP B O 1
ATOM 6595 N N . ALA B 1 213 ? -12.742 -5.062 24.422 1 92.81 213 ALA B N 1
ATOM 6596 C CA . ALA B 1 213 ? -11.922 -4.375 25.422 1 92.81 213 ALA B CA 1
ATOM 6597 C C . ALA B 1 213 ? -10.812 -3.568 24.75 1 92.81 213 ALA B C 1
ATOM 6599 O O . ALA B 1 213 ? -10.516 -2.443 25.172 1 92.81 213 ALA B O 1
ATOM 6600 N N . ILE B 1 214 ? -10.195 -4.168 23.734 1 93.5 214 ILE B N 1
ATOM 6601 C CA . ILE B 1 214 ? -9.133 -3.473 23.016 1 93.5 214 ILE B CA 1
ATOM 6602 C C . ILE B 1 214 ? -9.695 -2.232 22.328 1 93.5 214 ILE B C 1
ATOM 6604 O O . ILE B 1 214 ? -9.109 -1.15 22.406 1 93.5 214 ILE B O 1
ATOM 6608 N N . ILE B 1 215 ? -10.859 -2.4 21.734 1 95.62 215 ILE B N 1
ATOM 6609 C CA . ILE B 1 215 ? -11.5 -1.291 21.031 1 95.62 215 ILE B CA 1
ATOM 6610 C C . ILE B 1 215 ? -11.828 -0.18 22.031 1 95.62 215 ILE B C 1
ATOM 6612 O O . ILE B 1 215 ? -11.539 0.993 21.781 1 95.62 215 ILE B O 1
ATOM 6616 N N . LEU B 1 216 ? -12.375 -0.538 23.141 1 94.44 216 LEU B N 1
ATOM 6617 C CA . LEU B 1 216 ? -12.719 0.444 24.172 1 94.44 216 LEU B CA 1
ATOM 6618 C C . LEU B 1 216 ? -11.469 1.167 24.672 1 94.44 216 LEU B C 1
ATOM 6620 O O . LEU B 1 216 ? -11.469 2.393 24.797 1 94.44 216 LEU B O 1
ATOM 6624 N N . TYR B 1 217 ? -10.453 0.382 24.906 1 93 217 TYR B N 1
ATOM 6625 C CA . TYR B 1 217 ? -9.203 0.96 25.391 1 93 217 TYR B CA 1
ATOM 6626 C C . TYR B 1 217 ? -8.648 1.971 24.406 1 93 217 TYR B C 1
ATOM 6628 O O . TYR B 1 217 ? -8.203 3.055 24.797 1 93 217 TYR B O 1
ATOM 6636 N N . MET B 1 218 ? -8.68 1.623 23.141 1 95.06 218 MET B N 1
ATOM 6637 C CA . MET B 1 218 ? -8.172 2.518 22.109 1 95.06 218 MET B CA 1
ATOM 6638 C C . MET B 1 218 ? -9.039 3.766 21.984 1 95.06 218 MET B C 1
ATOM 6640 O O . MET B 1 218 ? -8.523 4.875 21.844 1 95.06 218 MET B O 1
ATOM 6644 N N . VAL B 1 219 ? -10.312 3.576 22.062 1 96.12 219 VAL B N 1
ATOM 6645 C CA . VAL B 1 219 ? -11.25 4.695 21.984 1 96.12 219 VAL B CA 1
ATOM 6646 C C . VAL B 1 219 ? -11 5.656 23.156 1 96.12 219 VAL B C 1
ATOM 6648 O O . VAL B 1 219 ? -10.961 6.875 22.953 1 96.12 219 VAL B O 1
ATOM 6651 N N . MET B 1 220 ? -10.812 5.156 24.297 1 94.06 220 MET B N 1
ATOM 6652 C CA . MET B 1 220 ? -10.523 5.977 25.469 1 94.06 220 MET B CA 1
ATOM 6653 C C . MET B 1 220 ? -9.203 6.719 25.312 1 94.06 220 MET B C 1
ATOM 6655 O O . MET B 1 220 ? -9.109 7.906 25.625 1 94.06 220 MET B O 1
ATOM 6659 N N . ALA B 1 221 ? -8.219 6.012 24.828 1 94 221 ALA B N 1
ATOM 6660 C CA . ALA B 1 221 ? -6.906 6.625 24.625 1 94 221 ALA B CA 1
ATOM 6661 C C . ALA B 1 221 ? -6.98 7.785 23.641 1 94 221 ALA B C 1
ATOM 6663 O O . ALA B 1 221 ? -6.402 8.852 23.891 1 94 221 ALA B O 1
ATOM 6664 N N . ILE B 1 222 ? -7.672 7.629 22.562 1 96.19 222 ILE B N 1
ATOM 6665 C CA . ILE B 1 222 ? -7.809 8.672 21.562 1 96.19 222 ILE B CA 1
ATOM 6666 C C . ILE B 1 222 ? -8.648 9.82 22.109 1 96.19 222 ILE B C 1
ATOM 6668 O O . ILE B 1 222 ? -8.352 10.992 21.859 1 96.19 222 ILE B O 1
ATOM 6672 N N . GLY B 1 223 ? -9.688 9.461 22.859 1 95.19 223 GLY B N 1
ATOM 6673 C CA . GLY B 1 223 ? -10.461 10.5 23.516 1 95.19 223 GLY B CA 1
ATOM 6674 C C . GLY B 1 223 ? -9.633 11.367 24.453 1 95.19 223 GLY B C 1
ATOM 6675 O O . GLY B 1 223 ? -9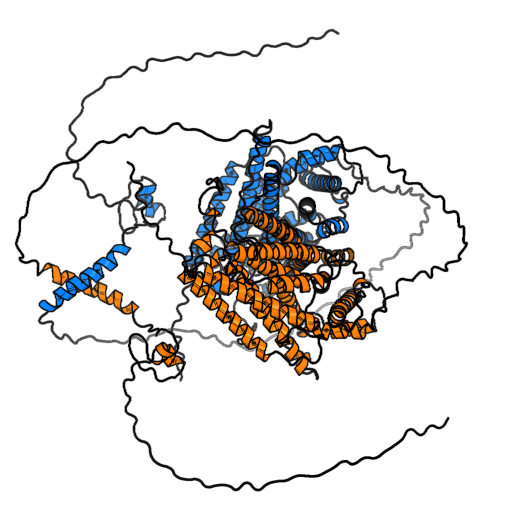.82 12.586 24.5 1 95.19 223 GLY B O 1
ATOM 6676 N N . ASN B 1 224 ? -8.742 10.773 25.078 1 93.31 224 ASN B N 1
ATOM 6677 C CA . ASN B 1 224 ? -7.875 11.516 25.984 1 93.31 224 ASN B CA 1
ATOM 6678 C C . ASN B 1 224 ? -6.988 12.5 25.234 1 93.31 224 ASN B C 1
ATOM 6680 O O . ASN B 1 224 ? -6.719 13.594 25.734 1 93.31 224 ASN B O 1
ATOM 6684 N N . THR B 1 225 ? -6.496 12.109 24.078 1 92.5 225 THR B N 1
ATOM 6685 C CA . THR B 1 225 ? -5.672 13.016 23.281 1 92.5 225 THR B CA 1
ATOM 6686 C C . THR B 1 225 ? -6.461 14.273 22.906 1 92.5 225 THR B C 1
ATOM 6688 O O . THR B 1 225 ? -5.91 15.375 22.891 1 92.5 225 THR B O 1
ATOM 6691 N N . SER B 1 226 ? -7.715 14.102 22.656 1 92.75 226 SER B N 1
ATOM 6692 C CA . SER B 1 226 ? -8.57 15.234 22.297 1 92.75 226 SER B CA 1
ATOM 6693 C C . SER B 1 226 ? -8.789 16.156 23.5 1 92.75 226 SER B C 1
ATOM 6695 O O . SER B 1 226 ? -8.766 17.375 23.359 1 92.75 226 SER B O 1
ATOM 6697 N N . LEU B 1 227 ? -8.945 15.539 24.609 1 92.75 227 LEU B N 1
ATOM 6698 C CA . LEU B 1 227 ? -9.148 16.328 25.828 1 92.75 227 LEU B CA 1
ATOM 6699 C C . LEU B 1 227 ? -7.867 17.031 26.234 1 92.75 227 LEU B C 1
ATOM 6701 O O . LEU B 1 227 ? -7.902 18.188 26.688 1 92.75 227 LEU B O 1
ATOM 6705 N N . GLU B 1 228 ? -6.801 16.391 26.094 1 90.56 228 GLU B N 1
ATOM 6706 C CA . GLU B 1 228 ? -5.516 17 26.422 1 90.56 228 GLU B CA 1
ATOM 6707 C C . GLU B 1 228 ? -5.23 18.203 25.531 1 90.56 228 GLU B C 1
ATOM 6709 O O . GLU B 1 228 ? -4.793 19.25 26 1 90.56 228 GLU B O 1
ATOM 6714 N N . ARG B 1 229 ? -5.461 18.078 24.297 1 89.5 229 ARG B N 1
ATOM 6715 C CA . ARG B 1 229 ? -5.254 19.172 23.344 1 89.5 229 ARG B CA 1
ATOM 6716 C C . ARG B 1 229 ? -6.125 20.375 23.703 1 89.5 229 ARG B C 1
ATOM 6718 O O . ARG B 1 229 ? -5.672 21.516 23.625 1 89.5 229 ARG B O 1
ATOM 6725 N N . SER B 1 230 ? -7.371 20.047 24.156 1 90.62 230 SER B N 1
ATOM 6726 C CA . SER B 1 230 ? -8.344 21.109 24.422 1 90.62 230 SER B CA 1
ATOM 6727 C C . SER B 1 230 ? -8.133 21.703 25.812 1 90.62 230 SER B C 1
ATOM 6729 O O . SER B 1 230 ? -8.844 22.641 26.203 1 90.62 230 SER B O 1
ATOM 6731 N N . GLY B 1 231 ? -7.277 21.156 26.578 1 87.38 231 GLY B N 1
ATOM 6732 C CA . GLY B 1 231 ? -7 21.672 27.906 1 87.38 231 GLY B CA 1
ATOM 6733 C C . GLY B 1 231 ? -7.961 21.156 28.953 1 87.38 231 GLY B C 1
ATOM 6734 O O . GLY B 1 231 ? -7.934 21.594 30.109 1 87.38 231 GLY B O 1
ATOM 6735 N N . LYS B 1 232 ? -8.75 20.266 28.578 1 88.06 232 LYS B N 1
ATOM 6736 C CA . LYS B 1 232 ? -9.758 19.734 29.5 1 88.06 232 LYS B CA 1
ATOM 6737 C C . LYS B 1 232 ? -9.227 18.531 30.266 1 88.06 232 LYS B C 1
ATOM 6739 O O . LYS B 1 232 ? -9.891 18.031 31.188 1 88.06 232 LYS B O 1
ATOM 6744 N N . ALA B 1 233 ? -8.133 18.031 29.859 1 85.75 233 ALA B N 1
ATOM 6745 C CA . ALA B 1 233 ? -7.387 17 30.594 1 85.75 233 ALA B CA 1
ATOM 6746 C C . ALA B 1 233 ? -5.945 17.438 30.828 1 85.75 233 ALA B C 1
ATOM 6748 O O . ALA B 1 233 ? -5.371 18.188 30.031 1 85.75 233 ALA B O 1
ATOM 6749 N N . PRO B 1 234 ? -5.496 17.016 31.969 1 79.81 234 PRO B N 1
ATOM 6750 C CA . PRO B 1 234 ? -4.117 17.406 32.25 1 79.81 234 PRO B CA 1
ATOM 6751 C C . PRO B 1 234 ? -3.115 16.828 31.266 1 79.81 234 PRO B C 1
ATOM 6753 O O . PRO B 1 234 ? -3.357 15.766 30.688 1 79.81 234 PRO B O 1
ATOM 6756 N N . PRO B 1 235 ? -2.076 17.625 31.125 1 74.44 235 PRO B N 1
ATOM 6757 C CA . PRO B 1 235 ? -1.054 17.141 30.188 1 74.44 235 PRO B CA 1
ATOM 6758 C C . PRO B 1 235 ? -0.313 15.914 30.703 1 74.44 235 PRO B C 1
ATOM 6760 O O . PRO B 1 235 ? -0.159 15.742 31.922 1 74.44 235 PRO B O 1
ATOM 6763 N N . GLY B 1 236 ? 0.038 15.016 29.938 1 66.12 236 GLY B N 1
ATOM 6764 C CA . GLY B 1 236 ? 0.896 13.898 30.297 1 66.12 236 GLY B CA 1
ATOM 6765 C C . GLY B 1 236 ? 0.127 12.617 30.547 1 66.12 236 GLY B C 1
ATOM 6766 O O . GLY B 1 236 ? 0.725 11.547 30.719 1 66.12 236 GLY B O 1
ATOM 6767 N N . ILE B 1 237 ? -1.216 12.703 30.641 1 58.53 237 ILE B N 1
ATOM 6768 C CA . ILE B 1 237 ? -2.01 11.508 30.891 1 58.53 237 ILE B CA 1
ATOM 6769 C C . ILE B 1 237 ? -1.889 10.547 29.719 1 58.53 237 ILE B C 1
ATOM 6771 O O . ILE B 1 237 ? -1.936 9.328 29.906 1 58.53 237 ILE B O 1
ATOM 6775 N N . THR B 1 238 ? -1.747 11.094 28.641 1 60.78 238 THR B N 1
ATOM 6776 C CA . THR B 1 238 ? -1.607 10.258 27.453 1 60.78 238 THR B CA 1
ATOM 6777 C C . THR B 1 238 ? -0.468 9.258 27.625 1 60.78 238 THR B C 1
ATOM 6779 O O . THR B 1 238 ? -0.575 8.109 27.203 1 60.78 238 THR B O 1
ATOM 6782 N N . ALA B 1 239 ? 0.378 9.727 28.328 1 60.19 239 ALA B N 1
ATOM 6783 C CA . ALA B 1 239 ? 1.509 8.844 28.594 1 60.19 239 ALA B CA 1
ATOM 6784 C C . ALA B 1 239 ? 1.108 7.715 29.531 1 60.19 239 ALA B C 1
ATOM 6786 O O . ALA B 1 239 ? 1.778 6.68 29.594 1 60.19 239 ALA B O 1
ATOM 6787 N N . ALA B 1 240 ? -0.028 7.949 30.047 1 66.88 240 ALA B N 1
ATOM 6788 C CA . ALA B 1 240 ? -0.495 6.918 30.984 1 66.88 240 ALA B CA 1
ATOM 6789 C C . ALA B 1 240 ? -1.105 5.742 30.219 1 66.88 240 ALA B C 1
ATOM 6791 O O . ALA B 1 240 ? -1.203 4.637 30.766 1 66.88 240 ALA B O 1
ATOM 6792 N N . PHE B 1 241 ? -1.489 6.055 29.016 1 81.69 241 PHE B N 1
ATOM 6793 C CA . PHE B 1 241 ? -1.988 4.949 28.203 1 81.69 241 PHE B CA 1
ATOM 6794 C C . PHE B 1 241 ? -0.836 4.172 27.578 1 81.69 241 PHE B C 1
ATOM 6796 O O . PHE B 1 241 ? -0.079 4.715 26.781 1 81.69 241 PHE B O 1
ATOM 6803 N N . ASP B 1 242 ? -0.509 3.066 28.188 1 83.31 242 ASP B N 1
ATOM 6804 C CA . ASP B 1 242 ? 0.512 2.188 27.625 1 83.31 242 ASP B CA 1
ATOM 6805 C C . ASP B 1 242 ? -0.078 1.276 26.547 1 83.31 242 ASP B C 1
ATOM 6807 O O . ASP B 1 242 ? -0.648 0.228 26.859 1 83.31 242 ASP B O 1
ATOM 6811 N N . ILE B 1 243 ? 0.047 1.722 25.375 1 88.38 243 ILE B N 1
ATOM 6812 C CA . ILE B 1 243 ? -0.507 0.945 24.281 1 88.38 243 ILE B CA 1
ATOM 6813 C C . ILE B 1 243 ? 0.487 -0.134 23.859 1 88.38 243 ILE B C 1
ATOM 6815 O O . ILE B 1 243 ? 1.592 0.173 23.406 1 88.38 243 ILE B O 1
ATOM 6819 N N . PRO B 1 244 ? 0.143 -1.325 24.062 1 89.44 244 PRO B N 1
ATOM 6820 C CA . PRO B 1 244 ? 1.014 -2.414 23.609 1 89.44 244 PRO B CA 1
ATOM 6821 C C . PRO B 1 244 ? 0.96 -2.623 22.094 1 89.44 244 PRO B C 1
ATOM 6823 O O . PRO B 1 244 ? 0.355 -3.59 21.625 1 89.44 244 PRO B O 1
ATOM 6826 N N . TYR B 1 245 ? 1.639 -1.848 21.359 1 89.62 245 TYR B N 1
ATOM 6827 C CA . TYR B 1 245 ? 1.608 -1.844 19.906 1 89.62 245 TYR B CA 1
ATOM 6828 C C . TYR B 1 245 ? 1.924 -3.227 19.344 1 89.62 245 TYR B C 1
ATOM 6830 O O . TYR B 1 245 ? 1.211 -3.73 18.469 1 89.62 245 TYR B O 1
ATOM 6838 N N . ALA B 1 246 ? 2.898 -3.863 19.875 1 84.81 246 ALA B N 1
ATOM 6839 C CA . ALA B 1 246 ? 3.375 -5.141 19.344 1 84.81 246 ALA B CA 1
ATOM 6840 C C . ALA B 1 246 ? 2.309 -6.223 19.484 1 84.81 246 ALA B C 1
ATOM 6842 O O . ALA B 1 246 ? 2.045 -6.969 18.531 1 84.81 246 ALA B O 1
ATOM 6843 N N . ASP B 1 247 ? 1.69 -6.234 20.609 1 87 247 ASP B N 1
ATOM 6844 C CA . ASP B 1 247 ? 0.675 -7.246 20.875 1 87 247 ASP B CA 1
ATOM 6845 C C . ASP B 1 247 ? -0.551 -7.043 19.984 1 87 247 ASP B C 1
ATOM 6847 O O . ASP B 1 247 ? -1.094 -8 19.438 1 87 247 ASP B O 1
ATOM 6851 N N . ILE B 1 248 ? -0.953 -5.848 19.875 1 91.44 248 ILE B N 1
ATOM 6852 C CA . ILE B 1 248 ? -2.141 -5.535 19.078 1 91.44 248 ILE B CA 1
ATOM 6853 C C . ILE B 1 248 ? -1.88 -5.844 17.609 1 91.44 248 ILE B C 1
ATOM 6855 O O . ILE B 1 248 ? -2.709 -6.469 16.953 1 91.44 248 ILE B O 1
ATOM 6859 N N . MET B 1 249 ? -0.764 -5.473 17.109 1 88.81 249 MET B N 1
ATOM 6860 C CA . MET B 1 249 ? -0.437 -5.691 15.703 1 88.81 249 MET B CA 1
ATOM 6861 C C . MET B 1 249 ? -0.311 -7.184 15.406 1 88.81 249 MET B C 1
ATOM 6863 O O . MET B 1 249 ? -0.801 -7.656 14.375 1 88.81 249 MET B O 1
ATOM 6867 N N . GLN B 1 250 ? 0.299 -7.852 16.312 1 84.44 250 GLN B N 1
ATOM 6868 C CA . GLN B 1 250 ? 0.426 -9.297 16.125 1 84.44 250 GLN B CA 1
ATOM 6869 C C . GLN B 1 250 ? -0.944 -9.961 16.031 1 84.44 250 GLN B C 1
ATOM 6871 O O . GLN B 1 250 ? -1.186 -10.766 15.133 1 84.44 250 GLN B O 1
ATOM 6876 N N . ARG B 1 251 ? -1.737 -9.617 16.906 1 89 251 ARG B N 1
ATOM 6877 C CA . ARG B 1 251 ? -3.082 -10.18 16.922 1 89 251 ARG B CA 1
ATOM 6878 C C . ARG B 1 251 ? -3.811 -9.891 15.609 1 89 251 ARG B C 1
ATOM 6880 O O . ARG B 1 251 ? -4.422 -10.781 15.016 1 89 251 ARG B O 1
ATOM 6887 N N . CYS B 1 252 ? -3.68 -8.656 15.172 1 92.5 252 CYS B N 1
ATOM 6888 C CA . CYS B 1 252 ? -4.445 -8.219 14.016 1 92.5 252 CYS B CA 1
ATOM 6889 C C . CYS B 1 252 ? -3.852 -8.781 12.727 1 92.5 252 CYS B C 1
ATOM 6891 O O . CYS B 1 252 ? -4.559 -8.938 11.727 1 92.5 252 CYS B O 1
ATOM 6893 N N . ILE B 1 253 ? -2.596 -9.109 12.688 1 87.62 253 ILE B N 1
ATOM 6894 C CA . ILE B 1 253 ? -1.951 -9.656 11.5 1 87.62 253 ILE B CA 1
ATOM 6895 C C . ILE B 1 253 ? -2.217 -11.164 11.422 1 87.62 253 ILE B C 1
ATOM 6897 O O . ILE B 1 253 ? -2.408 -11.703 10.328 1 87.62 253 ILE B O 1
ATOM 6901 N N . MET B 1 254 ? -2.275 -11.773 12.562 1 85.12 254 MET B N 1
ATOM 6902 C CA . MET B 1 254 ? -2.463 -13.219 12.602 1 85.12 254 MET B CA 1
ATOM 6903 C C . MET B 1 254 ? -3.932 -13.586 12.398 1 85.12 254 MET B C 1
ATOM 6905 O O . MET B 1 254 ? -4.242 -14.648 11.859 1 85.12 254 MET B O 1
ATOM 6909 N N . GLU B 1 255 ? -4.742 -12.672 12.914 1 88 255 GLU B N 1
ATOM 6910 C CA . GLU B 1 255 ? -6.176 -12.883 12.75 1 88 255 GLU B CA 1
ATOM 6911 C C . GLU B 1 255 ? -6.812 -11.766 11.938 1 88 255 GLU B C 1
ATOM 6913 O O . GLU B 1 255 ? -7.379 -10.82 12.5 1 88 255 GLU B O 1
ATOM 6918 N N . GLU B 1 256 ? -6.898 -12.047 10.711 1 90.31 256 GLU B N 1
ATOM 6919 C CA . GLU B 1 256 ? -7.445 -11.008 9.844 1 90.31 256 GLU B CA 1
ATOM 6920 C C . GLU B 1 256 ? -8.969 -11 9.883 1 90.31 256 GLU B C 1
ATOM 6922 O O . GLU B 1 256 ? -9.602 -12.062 9.961 1 90.31 256 GLU B O 1
ATOM 6927 N N . GLY B 1 257 ? -9.523 -9.789 9.883 1 93.19 257 GLY B N 1
ATOM 6928 C CA . GLY B 1 257 ? -10.961 -9.586 9.891 1 93.19 257 GLY B CA 1
ATOM 6929 C C . GLY B 1 257 ? -11.367 -8.133 10.047 1 93.19 257 GLY B C 1
ATOM 6930 O O . GLY B 1 257 ? -10.508 -7.262 10.188 1 93.19 257 GLY B O 1
ATOM 6931 N N . ILE B 1 258 ? -12.586 -7.945 10.023 1 94.94 258 ILE B N 1
ATOM 6932 C CA . ILE B 1 258 ? -13.102 -6.586 10.102 1 94.94 258 ILE B CA 1
ATOM 6933 C C . ILE B 1 258 ? -12.758 -5.977 11.461 1 94.94 258 ILE B C 1
ATOM 6935 O O . ILE B 1 258 ? -12.367 -4.812 11.547 1 94.94 258 ILE B O 1
ATOM 6939 N N . ASP B 1 259 ? -12.844 -6.762 12.5 1 96.44 259 ASP B N 1
ATOM 6940 C CA . ASP B 1 259 ? -12.508 -6.293 13.844 1 96.44 259 ASP B CA 1
ATOM 6941 C C . ASP B 1 259 ? -11.031 -5.887 13.922 1 96.44 259 ASP B C 1
ATOM 6943 O O . ASP B 1 259 ? -10.703 -4.859 14.516 1 96.44 259 ASP B O 1
ATOM 6947 N N . SER B 1 260 ? -10.219 -6.703 13.312 1 96.56 260 SER B N 1
ATOM 6948 C CA . SER B 1 260 ? -8.797 -6.398 13.305 1 96.56 260 SER B CA 1
ATOM 6949 C C . SER B 1 260 ? -8.516 -5.094 12.57 1 96.56 260 SER B C 1
ATOM 6951 O O . SER B 1 260 ? -7.691 -4.289 13.008 1 96.56 260 SER B O 1
ATOM 6953 N N . ILE B 1 261 ? -9.203 -4.895 11.461 1 97.5 261 ILE B N 1
ATOM 6954 C CA . ILE B 1 261 ? -9.023 -3.668 10.688 1 97.5 261 ILE B CA 1
ATOM 6955 C C . ILE B 1 261 ? -9.477 -2.467 11.516 1 97.5 261 ILE B C 1
ATOM 6957 O O . ILE B 1 261 ? -8.828 -1.42 11.508 1 97.5 261 ILE B O 1
ATOM 6961 N N . GLN B 1 262 ? -10.555 -2.625 12.219 1 98.19 262 GLN B N 1
ATOM 6962 C CA . GLN B 1 262 ? -11.039 -1.553 13.086 1 98.19 262 GLN B CA 1
ATOM 6963 C C . GLN B 1 262 ? -10.023 -1.223 14.172 1 98.19 262 GLN B C 1
ATOM 6965 O O . GLN B 1 262 ? -9.734 -0.051 14.43 1 98.19 262 GLN B O 1
ATOM 6970 N N . ILE B 1 263 ? -9.5 -2.211 14.758 1 97.81 263 ILE B N 1
ATOM 6971 C CA . ILE B 1 263 ? -8.516 -2.027 15.812 1 97.81 263 ILE B CA 1
ATOM 6972 C C . ILE B 1 263 ? -7.27 -1.345 15.25 1 97.81 263 ILE B C 1
ATOM 6974 O O . ILE B 1 263 ? -6.742 -0.403 15.852 1 97.81 263 ILE B O 1
ATOM 6978 N N . LEU B 1 264 ? -6.805 -1.822 14.109 1 97.25 264 LEU B N 1
ATOM 6979 C CA . LEU B 1 264 ? -5.625 -1.234 13.484 1 97.25 264 LEU B CA 1
ATOM 6980 C C . LEU B 1 264 ? -5.875 0.222 13.109 1 97.25 264 LEU B C 1
ATOM 6982 O O . LEU B 1 264 ? -4.977 1.059 13.219 1 97.25 264 LEU B O 1
ATOM 6986 N N . THR B 1 265 ? -7.051 0.521 12.641 1 98.44 265 THR B N 1
ATOM 6987 C CA . THR B 1 265 ? -7.391 1.896 12.297 1 98.44 265 THR B CA 1
ATOM 6988 C C . THR B 1 265 ? -7.344 2.791 13.531 1 98.44 265 THR B C 1
ATOM 6990 O O . THR B 1 265 ? -6.801 3.896 13.484 1 98.44 265 THR B O 1
ATOM 6993 N N . LEU B 1 266 ? -7.906 2.273 14.617 1 98.38 266 LEU B N 1
ATOM 6994 C CA . LEU B 1 266 ? -7.824 3.008 15.883 1 98.38 266 LEU B CA 1
ATOM 6995 C C . LEU B 1 266 ? -6.375 3.164 16.328 1 98.38 266 LEU B C 1
ATOM 6997 O O . LEU B 1 266 ? -5.98 4.23 16.797 1 98.38 266 LEU B O 1
ATOM 7001 N N . LEU B 1 267 ? -5.652 2.121 16.172 1 97.25 267 LEU B N 1
ATOM 7002 C CA . LEU B 1 267 ? -4.238 2.15 16.516 1 97.25 267 LEU B CA 1
ATOM 7003 C C . LEU B 1 267 ? -3.492 3.205 15.711 1 97.25 267 LEU B C 1
ATOM 7005 O O . LEU B 1 267 ? -2.645 3.922 16.25 1 97.25 267 LEU B O 1
ATOM 7009 N N . ALA B 1 268 ? -3.777 3.283 14.438 1 97.56 268 ALA B N 1
ATOM 7010 C CA . ALA B 1 268 ? -3.156 4.277 13.57 1 97.56 268 ALA B CA 1
ATOM 7011 C C . ALA B 1 268 ? -3.494 5.695 14.023 1 97.56 268 ALA B C 1
ATOM 7013 O O . ALA B 1 268 ? -2.621 6.562 14.07 1 97.56 268 ALA B O 1
ATOM 7014 N N . LEU B 1 269 ? -4.703 5.902 14.367 1 98 269 LEU B N 1
ATOM 7015 C CA . LEU B 1 269 ? -5.137 7.219 14.828 1 98 269 LEU B CA 1
ATOM 7016 C C . LEU B 1 269 ? -4.418 7.609 16.109 1 98 269 LEU B C 1
ATOM 7018 O O . LEU B 1 269 ? -4.016 8.766 16.281 1 98 269 LEU B O 1
ATOM 7022 N N . TYR B 1 270 ? -4.273 6.68 16.953 1 96.88 270 TYR B N 1
ATOM 7023 C CA . TYR B 1 270 ? -3.568 6.973 18.203 1 96.88 270 TYR B CA 1
ATOM 7024 C C . TYR B 1 270 ? -2.084 7.207 17.938 1 96.88 270 TYR B C 1
ATOM 7026 O O . TYR B 1 270 ? -1.474 8.086 18.547 1 96.88 270 TYR B O 1
ATOM 7034 N N . SER B 1 271 ? -1.494 6.395 17.078 1 95.44 271 SER B N 1
ATOM 7035 C CA . SER B 1 271 ? -0.059 6.453 16.812 1 95.44 271 SER B CA 1
ATOM 7036 C C . SER B 1 271 ? 0.352 7.824 16.281 1 95.44 271 SER B C 1
ATOM 7038 O O . SER B 1 271 ? 1.524 8.195 16.359 1 95.44 271 SER B O 1
ATOM 7040 N N . LEU B 1 272 ? -0.558 8.586 15.781 1 96.69 272 LEU B N 1
ATOM 7041 C CA . LEU B 1 272 ? -0.276 9.945 15.328 1 96.69 272 LEU B CA 1
ATOM 7042 C C . LEU B 1 272 ? 0.241 10.805 16.469 1 96.69 272 LEU B C 1
ATOM 7044 O O . LEU B 1 272 ? 0.989 11.766 16.25 1 96.69 272 LEU B O 1
ATOM 7048 N N . PHE B 1 273 ? -0.156 10.445 17.688 1 94.88 273 PHE B N 1
ATOM 7049 C CA . PHE B 1 273 ? 0.16 11.273 18.844 1 94.88 273 PHE B CA 1
ATOM 7050 C C . PHE B 1 273 ? 1.303 10.672 19.641 1 94.88 273 PHE B C 1
ATOM 7052 O O . PHE B 1 273 ? 1.682 11.203 20.688 1 94.88 273 PHE B O 1
ATOM 7059 N N . ASP B 1 274 ? 1.839 9.602 19.156 1 92.5 274 ASP B N 1
ATOM 7060 C CA . ASP B 1 274 ? 2.922 8.93 19.875 1 92.5 274 ASP B CA 1
ATOM 7061 C C . ASP B 1 274 ? 4.207 8.938 19.047 1 92.5 274 ASP B C 1
ATOM 7063 O O . ASP B 1 274 ? 4.402 8.078 18.188 1 92.5 274 ASP B O 1
ATOM 7067 N N . PRO B 1 275 ? 5.102 9.812 19.344 1 91.44 275 PRO B N 1
ATOM 7068 C CA . PRO B 1 275 ? 6.324 9.906 18.531 1 91.44 275 PRO B CA 1
ATOM 7069 C C . PRO B 1 275 ? 7.262 8.719 18.75 1 91.44 275 PRO B C 1
ATOM 7071 O O . PRO B 1 275 ? 8.164 8.492 17.938 1 91.44 275 PRO B O 1
ATOM 7074 N N . LEU B 1 276 ? 7.02 8.008 19.859 1 87.44 276 LEU B N 1
ATOM 7075 C CA . LEU B 1 276 ? 7.902 6.887 20.172 1 87.44 276 LEU B CA 1
ATOM 7076 C C . LEU B 1 276 ? 7.324 5.578 19.641 1 87.44 276 LEU B C 1
ATOM 7078 O O . LEU B 1 276 ? 7.984 4.535 19.703 1 87.44 276 LEU B O 1
ATOM 7082 N N . GLY B 1 277 ? 6.133 5.645 19.203 1 89 277 GLY B N 1
ATOM 7083 C CA . GLY B 1 277 ? 5.496 4.461 18.641 1 89 277 GLY B CA 1
ATOM 7084 C C . GLY B 1 277 ? 5.922 4.172 17.219 1 89 277 GLY B C 1
ATOM 7085 O O . GLY B 1 277 ? 6.773 4.871 16.656 1 89 277 GLY B O 1
ATOM 7086 N N . PRO B 1 278 ? 5.367 3.104 16.703 1 90.19 278 PRO B N 1
ATOM 7087 C CA . PRO B 1 278 ? 5.668 2.76 15.305 1 90.19 278 PRO B CA 1
ATOM 7088 C C . PRO B 1 278 ? 5.168 3.814 14.32 1 90.19 278 PRO B C 1
ATOM 7090 O O . PRO B 1 278 ? 4.301 4.625 14.664 1 90.19 278 PRO B O 1
ATOM 7093 N N . SER B 1 279 ? 5.777 3.742 13.148 1 91.81 279 SER B N 1
ATOM 7094 C CA . SER B 1 279 ? 5.363 4.66 12.094 1 91.81 279 SER B CA 1
ATOM 7095 C C . SER B 1 279 ? 3.904 4.445 11.719 1 91.81 279 SER B C 1
ATOM 7097 O O . SER B 1 279 ? 3.492 3.316 11.438 1 91.81 279 SER B O 1
ATOM 7099 N N . THR B 1 280 ? 3.139 5.551 11.781 1 95.12 280 THR B N 1
ATOM 7100 C CA . THR B 1 280 ? 1.752 5.473 11.344 1 95.12 280 THR B CA 1
ATOM 7101 C C . THR B 1 280 ? 1.673 5.051 9.875 1 95.12 280 THR B C 1
ATOM 7103 O O . THR B 1 280 ? 0.748 4.34 9.477 1 95.12 280 THR B O 1
ATOM 7106 N N . TRP B 1 281 ? 2.666 5.434 9.109 1 94.56 281 TRP B N 1
ATOM 7107 C CA . TRP B 1 281 ? 2.758 5.109 7.691 1 94.56 281 TRP B CA 1
ATOM 7108 C C . TRP B 1 281 ? 2.775 3.598 7.48 1 94.56 281 TRP B C 1
ATOM 7110 O O . TRP B 1 281 ? 2.061 3.076 6.621 1 94.56 281 TRP B O 1
ATOM 7120 N N . SER B 1 282 ? 3.443 2.848 8.289 1 91.31 282 SER B N 1
ATOM 7121 C CA . SER B 1 282 ? 3.543 1.395 8.18 1 91.31 282 SER B CA 1
ATOM 7122 C C . SER B 1 282 ? 2.25 0.718 8.625 1 91.31 282 SER B C 1
ATOM 7124 O O . SER B 1 282 ? 1.819 -0.267 8.023 1 91.31 282 SER B O 1
ATOM 7126 N N . ILE B 1 283 ? 1.638 1.257 9.68 1 93.94 283 ILE B N 1
ATOM 7127 C CA . ILE B 1 283 ? 0.38 0.694 10.156 1 93.94 283 ILE B CA 1
ATOM 7128 C C . ILE B 1 283 ? -0.686 0.814 9.07 1 93.94 283 ILE B C 1
ATOM 7130 O O . ILE B 1 283 ? -1.419 -0.141 8.805 1 93.94 283 ILE B O 1
ATOM 7134 N N . VAL B 1 284 ? -0.682 2.004 8.469 1 95.12 284 VAL B N 1
ATOM 7135 C CA . VAL B 1 284 ? -1.668 2.24 7.418 1 95.12 284 VAL B CA 1
ATOM 7136 C C . VAL B 1 284 ? -1.408 1.298 6.246 1 95.12 284 VAL B C 1
ATOM 7138 O O . VAL B 1 284 ? -2.346 0.858 5.574 1 95.12 284 VAL B O 1
ATOM 7141 N N . GLY B 1 285 ? -0.166 0.968 6.039 1 91.62 285 GLY B N 1
ATOM 7142 C CA . GLY B 1 285 ? 0.148 -0.022 5.02 1 91.62 285 GLY B CA 1
ATOM 7143 C C . GLY B 1 285 ? -0.507 -1.367 5.273 1 91.62 285 GLY B C 1
ATOM 7144 O O . GLY B 1 285 ? -1.059 -1.978 4.355 1 91.62 285 GLY B O 1
ATOM 7145 N N . ILE B 1 286 ? -0.49 -1.834 6.484 1 92.62 286 ILE B N 1
ATOM 7146 C CA . ILE B 1 286 ? -1.115 -3.098 6.863 1 92.62 286 ILE B CA 1
ATOM 7147 C C . ILE B 1 286 ? -2.627 -3.004 6.664 1 92.62 286 ILE B C 1
ATOM 7149 O O . ILE B 1 286 ? -3.24 -3.914 6.102 1 92.62 286 ILE B O 1
ATOM 7153 N N . ILE B 1 287 ? -3.174 -1.893 7.062 1 95.69 287 ILE B N 1
ATOM 7154 C CA . ILE B 1 287 ? -4.617 -1.683 7.004 1 95.69 287 ILE B CA 1
ATOM 7155 C C . ILE B 1 287 ? -5.09 -1.749 5.555 1 95.69 287 ILE B C 1
ATOM 7157 O O . ILE B 1 287 ? -6.098 -2.393 5.254 1 95.69 287 ILE B O 1
ATOM 7161 N N . THR B 1 288 ? -4.41 -1.073 4.68 1 93.5 288 THR B N 1
ATOM 7162 C CA . THR B 1 288 ? -4.836 -1.012 3.283 1 93.5 288 THR B CA 1
ATOM 7163 C C . THR B 1 288 ? -4.816 -2.4 2.65 1 93.5 288 THR B C 1
ATOM 7165 O O . THR B 1 288 ? -5.738 -2.768 1.921 1 93.5 288 THR B O 1
ATOM 7168 N N . ARG B 1 289 ? -3.824 -3.197 2.957 1 92.81 289 ARG B N 1
ATOM 7169 C CA . ARG B 1 289 ? -3.734 -4.547 2.406 1 92.81 289 ARG B CA 1
ATOM 7170 C C . ARG B 1 289 ? -4.832 -5.441 2.971 1 92.81 289 ARG B C 1
ATOM 7172 O O . ARG B 1 289 ? -5.453 -6.211 2.234 1 92.81 289 ARG B O 1
ATOM 7179 N N . GLN B 1 290 ? -5.055 -5.309 4.234 1 94.5 290 GLN B N 1
ATOM 7180 C CA . GLN B 1 290 ? -6.102 -6.121 4.852 1 94.5 290 GLN B CA 1
ATOM 7181 C C . GLN B 1 290 ? -7.484 -5.699 4.359 1 94.5 290 GLN B C 1
ATOM 7183 O O . GLN B 1 290 ? -8.375 -6.535 4.219 1 94.5 290 GLN B O 1
ATOM 7188 N N . ALA B 1 291 ? -7.645 -4.41 4.18 1 94.06 291 ALA B N 1
ATOM 7189 C CA . ALA B 1 291 ? -8.922 -3.932 3.656 1 94.06 291 ALA B CA 1
ATOM 7190 C C . ALA B 1 291 ? -9.227 -4.562 2.303 1 94.06 291 ALA B C 1
ATOM 7192 O O . ALA B 1 291 ? -10.367 -4.957 2.039 1 94.06 291 ALA B O 1
ATOM 7193 N N . MET B 1 292 ? -8.266 -4.715 1.46 1 90.62 292 MET B N 1
ATOM 7194 C CA . MET B 1 292 ? -8.438 -5.367 0.165 1 90.62 292 MET B CA 1
ATOM 7195 C C . MET B 1 292 ? -8.734 -6.852 0.34 1 90.62 292 MET B C 1
ATOM 7197 O O . MET B 1 292 ? -9.656 -7.387 -0.288 1 90.62 292 MET B O 1
ATOM 7201 N N . ALA B 1 293 ? -7.969 -7.398 1.225 1 91.75 293 ALA B N 1
ATOM 7202 C CA . ALA B 1 293 ? -8.117 -8.836 1.451 1 91.75 293 ALA B CA 1
ATOM 7203 C C . ALA B 1 293 ? -9.516 -9.164 1.975 1 91.75 293 ALA B C 1
ATOM 7205 O O . ALA B 1 293 ? -10.07 -10.219 1.651 1 91.75 293 ALA B O 1
ATOM 7206 N N . GLN B 1 294 ? -10.07 -8.219 2.725 1 92.81 294 GLN B N 1
ATOM 7207 C CA . GLN B 1 294 ? -11.359 -8.477 3.352 1 92.81 294 GLN B CA 1
ATOM 7208 C C . GLN B 1 294 ? -12.508 -7.938 2.5 1 92.81 294 GLN B C 1
ATOM 7210 O O . GLN B 1 294 ? -13.656 -7.918 2.941 1 92.81 294 GLN B O 1
ATOM 7215 N N . GLY B 1 295 ? -12.227 -7.395 1.378 1 89.88 295 GLY B N 1
ATOM 7216 C CA . GLY B 1 295 ? -13.242 -7.055 0.392 1 89.88 295 GLY B CA 1
ATOM 7217 C C . GLY B 1 295 ? -13.883 -5.703 0.638 1 89.88 295 GLY B C 1
ATOM 7218 O O . GLY B 1 295 ? -14.984 -5.434 0.147 1 89.88 295 GLY B O 1
ATOM 7219 N N . LEU B 1 296 ? -13.25 -4.863 1.396 1 91.56 296 LEU B N 1
ATOM 7220 C CA . LEU B 1 296 ? -13.82 -3.557 1.688 1 91.56 296 LEU B CA 1
ATOM 7221 C C . LEU B 1 296 ? -13.781 -2.656 0.458 1 91.56 296 LEU B C 1
ATOM 7223 O O . LEU B 1 296 ? -14.477 -1.641 0.404 1 91.56 296 LEU B O 1
ATOM 7227 N N . THR B 1 297 ? -13.039 -2.996 -0.504 1 88.69 297 THR B N 1
ATOM 7228 C CA . THR B 1 297 ? -12.875 -2.158 -1.688 1 88.69 297 THR B CA 1
ATOM 7229 C C . THR B 1 297 ? -13.891 -2.529 -2.762 1 88.69 297 THR B C 1
ATOM 7231 O O . THR B 1 297 ? -13.883 -1.961 -3.855 1 88.69 297 THR B O 1
ATOM 7234 N N . ARG B 1 298 ? -14.734 -3.457 -2.426 1 84.12 298 ARG B N 1
ATOM 7235 C CA . ARG B 1 298 ? -15.805 -3.855 -3.332 1 84.12 298 ARG B CA 1
ATOM 7236 C C . ARG B 1 298 ? -17.172 -3.611 -2.703 1 84.12 298 ARG B C 1
ATOM 7238 O O . ARG B 1 298 ? -17.312 -3.641 -1.479 1 84.12 298 ARG B O 1
ATOM 7245 N N . PRO B 1 299 ? -18.078 -3.346 -3.662 1 78.88 299 PRO B N 1
ATOM 7246 C CA . PRO B 1 299 ? -19.422 -3.197 -3.104 1 78.88 299 PRO B CA 1
ATOM 7247 C C . PRO B 1 299 ? -19.969 -4.492 -2.498 1 78.88 299 PRO B C 1
ATOM 7249 O O . PRO B 1 299 ? -19.688 -5.578 -3.018 1 78.88 299 PRO B O 1
ATOM 7252 N N . VAL B 1 300 ? -20.469 -4.371 -1.317 1 69.56 300 VAL B N 1
ATOM 7253 C CA . VAL B 1 300 ? -20.953 -5.516 -0.553 1 69.56 300 VAL B CA 1
ATOM 7254 C C . VAL B 1 300 ? -22.203 -6.102 -1.226 1 69.56 300 VAL B C 1
ATOM 7256 O O . VAL B 1 300 ? -23.156 -5.375 -1.526 1 69.56 300 VAL B O 1
ATOM 7259 N N . VAL B 1 301 ? -22.094 -7.328 -1.697 1 60.47 301 VAL B N 1
ATOM 7260 C CA . VAL B 1 301 ? -23.25 -7.984 -2.305 1 60.47 301 VAL B CA 1
ATOM 7261 C C . VAL B 1 301 ? -23.859 -8.984 -1.322 1 60.47 301 VAL B C 1
ATOM 7263 O O . VAL B 1 301 ? -24.875 -9.602 -1.606 1 60.47 301 VAL B O 1
ATOM 7266 N N . SER B 1 302 ? -23.328 -8.945 -0.099 1 62.91 302 SER B N 1
ATOM 7267 C CA . SER B 1 302 ? -23.766 -10.109 0.665 1 62.91 302 SER B CA 1
ATOM 7268 C C . SER B 1 302 ? -25.141 -9.875 1.288 1 62.91 302 SER B C 1
ATOM 7270 O O . SER B 1 302 ? -25.359 -8.852 1.938 1 62.91 302 SER B O 1
ATOM 7272 N N . GLU B 1 303 ? -25.953 -10.703 0.962 1 64.56 303 GLU B N 1
ATOM 7273 C CA . GLU B 1 303 ? -27.312 -10.75 1.491 1 64.56 303 GLU B CA 1
ATOM 7274 C C . GLU B 1 303 ? -27.312 -11.078 2.98 1 64.56 303 GLU B C 1
ATOM 7276 O O . GLU B 1 303 ? -28.312 -10.836 3.674 1 64.56 303 GLU B O 1
ATOM 7281 N N . ASP B 1 304 ? -26.094 -11.383 3.498 1 77.69 304 ASP B N 1
ATOM 7282 C CA . ASP B 1 304 ? -26.094 -11.891 4.867 1 77.69 304 ASP B CA 1
ATOM 7283 C C . ASP B 1 304 ? -25.781 -10.773 5.867 1 77.69 304 ASP B C 1
ATOM 7285 O O . ASP B 1 304 ? -25.922 -10.961 7.078 1 77.69 304 ASP B O 1
ATOM 7289 N N . LEU B 1 305 ? -25.531 -9.633 5.371 1 86.69 305 LEU B N 1
ATOM 7290 C CA . LEU B 1 305 ? -25.188 -8.562 6.293 1 86.69 305 LEU B CA 1
ATOM 7291 C C . LEU B 1 305 ? -26.375 -7.621 6.504 1 86.69 305 LEU B C 1
ATOM 7293 O O . LEU B 1 305 ? -27.109 -7.324 5.559 1 86.69 305 LEU B O 1
ATOM 7297 N N . SER B 1 306 ? -26.562 -7.254 7.75 1 88.56 306 SER B N 1
ATOM 7298 C CA . SER B 1 306 ? -27.578 -6.246 8.039 1 88.56 306 SER B CA 1
ATOM 7299 C C . SER B 1 306 ? -27.234 -4.91 7.395 1 88.56 306 SER B C 1
ATOM 7301 O O . SER B 1 306 ? -26.078 -4.621 7.137 1 88.56 306 SER B O 1
ATOM 7303 N N . PRO B 1 307 ? -28.234 -4.16 7.086 1 88.62 307 PRO B N 1
ATOM 7304 C CA . PRO B 1 307 ? -27.984 -2.84 6.5 1 88.62 307 PRO B CA 1
ATOM 7305 C C . PRO B 1 307 ? -27.031 -1.995 7.348 1 88.62 307 PRO B C 1
ATOM 7307 O O . PRO B 1 307 ? -26.234 -1.225 6.809 1 88.62 307 PRO B O 1
ATOM 7310 N N . LYS B 1 308 ? -27.172 -2.107 8.617 1 91.12 308 LYS B N 1
ATOM 7311 C CA . LYS B 1 308 ? -26.281 -1.373 9.508 1 91.12 308 LYS B CA 1
ATOM 7312 C C . LYS B 1 308 ? -24.828 -1.829 9.336 1 91.12 308 LYS B C 1
ATOM 7314 O O . LYS B 1 308 ? -23.922 -1.004 9.281 1 91.12 308 LYS B O 1
ATOM 7319 N N . GLU B 1 309 ? -24.672 -3.098 9.25 1 92.06 309 GLU B N 1
ATOM 7320 C CA . GLU B 1 309 ? -23.328 -3.645 9.078 1 92.06 309 GLU B CA 1
ATOM 7321 C C . GLU B 1 309 ? -22.734 -3.229 7.734 1 92.06 309 GLU B C 1
ATOM 7323 O O . GLU B 1 309 ? -21.547 -2.939 7.641 1 92.06 309 GLU B O 1
ATOM 7328 N N . VAL B 1 310 ? -23.547 -3.193 6.73 1 93.06 310 VAL B N 1
ATOM 7329 C CA . VAL B 1 310 ? -23.109 -2.77 5.406 1 93.06 310 VAL B CA 1
ATOM 7330 C C . VAL B 1 310 ? -22.641 -1.317 5.461 1 93.06 310 VAL B C 1
ATOM 7332 O O . VAL B 1 310 ? -21.594 -0.978 4.91 1 93.06 310 VAL B O 1
ATOM 7335 N N . GLU B 1 311 ? -23.375 -0.517 6.137 1 94.69 311 GLU B N 1
ATOM 7336 C CA . GLU B 1 311 ? -23.016 0.894 6.242 1 94.69 311 GLU B CA 1
ATOM 7337 C C . GLU B 1 311 ? -21.734 1.078 7.043 1 94.69 311 GLU B C 1
ATOM 7339 O O . GLU B 1 311 ? -20.891 1.898 6.684 1 94.69 311 GLU B O 1
ATOM 7344 N N . LEU B 1 312 ? -21.625 0.343 8.109 1 95.12 312 LEU B N 1
ATOM 7345 C CA . LEU B 1 312 ? -20.406 0.453 8.914 1 95.12 312 LEU B CA 1
ATOM 7346 C C . LEU B 1 312 ? -19.188 0.03 8.109 1 95.12 312 LEU B C 1
ATOM 7348 O O . LEU B 1 312 ? -18.094 0.591 8.289 1 95.12 312 LEU B O 1
ATOM 7352 N N . ARG B 1 313 ? -19.344 -0.954 7.254 1 94.62 313 ARG B N 1
ATOM 7353 C CA . ARG B 1 313 ? -18.25 -1.365 6.371 1 94.62 313 ARG B CA 1
ATOM 7354 C C . ARG B 1 313 ? -17.906 -0.263 5.375 1 94.62 313 ARG B C 1
ATOM 7356 O O . ARG B 1 313 ? -16.734 -0.027 5.082 1 94.62 313 ARG B O 1
ATOM 7363 N N . ARG B 1 314 ? -18.906 0.344 4.902 1 94.12 314 ARG B N 1
ATOM 7364 C CA . ARG B 1 314 ? -18.703 1.475 4 1 94.12 314 ARG B CA 1
ATOM 7365 C C . ARG B 1 314 ? -17.953 2.605 4.695 1 94.12 314 ARG B C 1
ATOM 7367 O O . ARG B 1 314 ? -17 3.158 4.141 1 94.12 314 ARG B O 1
ATOM 7374 N N . ARG B 1 315 ? -18.359 2.904 5.828 1 97.12 315 ARG B N 1
ATOM 7375 C CA . ARG B 1 315 ? -17.703 3.953 6.609 1 97.12 315 ARG B CA 1
ATOM 7376 C C . ARG B 1 315 ? -16.266 3.578 6.938 1 97.12 315 ARG B C 1
ATOM 7378 O O . ARG B 1 315 ? -15.383 4.438 6.945 1 97.12 315 ARG B O 1
ATOM 7385 N N . LEU B 1 316 ? -16.109 2.32 7.238 1 97.44 316 LEU B N 1
ATOM 7386 C CA . LEU B 1 316 ? -14.766 1.845 7.52 1 97.44 316 LEU B CA 1
ATOM 7387 C C . LEU B 1 316 ? -13.867 2.008 6.301 1 97.44 316 LEU B C 1
ATOM 7389 O O . LEU B 1 316 ? -12.727 2.469 6.422 1 97.44 316 LEU B O 1
ATOM 7393 N N . PHE B 1 317 ? -14.336 1.68 5.137 1 96.44 317 PHE B N 1
ATOM 7394 C CA . PHE B 1 317 ? -13.57 1.846 3.91 1 96.44 317 PHE B CA 1
ATOM 7395 C C . PHE B 1 317 ? -13.156 3.301 3.723 1 96.44 317 PHE B C 1
ATOM 7397 O O . PHE B 1 317 ? -11.977 3.592 3.502 1 96.44 317 PHE B O 1
ATOM 7404 N N . TRP B 1 318 ? -14.039 4.148 3.83 1 96.25 318 TRP B N 1
ATOM 7405 C CA . TRP B 1 318 ? -13.758 5.559 3.572 1 96.25 318 TRP B CA 1
ATOM 7406 C C . TRP B 1 318 ? -12.859 6.145 4.656 1 96.25 318 TRP B C 1
ATOM 7408 O O . TRP B 1 318 ? -12.086 7.066 4.398 1 96.25 318 TRP B O 1
ATOM 7418 N N . SER B 1 319 ? -13.023 5.621 5.887 1 97.81 319 SER B N 1
ATOM 7419 C CA . SER B 1 319 ? -12.094 6.039 6.934 1 97.81 319 SER B CA 1
ATOM 7420 C C . SER B 1 319 ? -10.664 5.617 6.602 1 97.81 319 SER B C 1
ATOM 7422 O O . SER B 1 319 ? -9.727 6.395 6.793 1 97.81 319 SER B O 1
ATOM 7424 N N . ILE B 1 320 ? -10.508 4.43 6.109 1 96.81 320 ILE B N 1
ATOM 7425 C CA . ILE B 1 320 ? -9.203 3.93 5.703 1 96.81 320 ILE B CA 1
ATOM 7426 C C . ILE B 1 320 ? -8.688 4.738 4.516 1 96.81 320 ILE B C 1
ATOM 7428 O O . ILE B 1 320 ? -7.512 5.117 4.48 1 96.81 320 ILE B O 1
ATOM 7432 N N . PHE B 1 321 ? -9.602 5.008 3.555 1 95.75 321 PHE B N 1
ATOM 7433 C CA . PHE B 1 321 ? -9.281 5.836 2.398 1 95.75 321 PHE B CA 1
ATOM 7434 C C . PHE B 1 321 ? -8.742 7.191 2.836 1 95.75 321 PHE B C 1
ATOM 7436 O O . PHE B 1 321 ? -7.715 7.648 2.338 1 95.75 321 PHE B O 1
ATOM 7443 N N . GLY B 1 322 ? -9.445 7.75 3.75 1 96.25 322 GLY B N 1
ATOM 7444 C CA . GLY B 1 322 ? -9.039 9.055 4.254 1 96.25 322 GLY B CA 1
ATOM 7445 C C . GLY B 1 322 ? -7.707 9.023 4.98 1 96.25 322 GLY B C 1
ATOM 7446 O O . GLY B 1 322 ? -6.859 9.891 4.766 1 96.25 322 GLY B O 1
ATOM 7447 N N . LEU B 1 323 ? -7.527 8.078 5.816 1 97.38 323 LEU B N 1
ATOM 7448 C CA . LEU B 1 323 ? -6.293 7.945 6.586 1 97.38 323 LEU B CA 1
ATOM 7449 C C . LEU B 1 323 ? -5.102 7.707 5.664 1 97.38 323 LEU B C 1
ATOM 7451 O O . LEU B 1 323 ? -4.031 8.289 5.859 1 97.38 323 LEU B O 1
ATOM 7455 N N . ASP B 1 324 ? -5.277 6.895 4.723 1 96 324 ASP B N 1
ATOM 7456 C CA . ASP B 1 324 ? -4.227 6.57 3.766 1 96 324 ASP B CA 1
ATOM 7457 C C . ASP B 1 324 ? -3.799 7.809 2.98 1 96 324 ASP B C 1
ATOM 7459 O O . ASP B 1 324 ? -2.604 8.078 2.842 1 96 324 ASP B O 1
ATOM 7463 N N . ARG B 1 325 ? -4.719 8.586 2.539 1 96.31 325 ARG B N 1
ATOM 7464 C CA . ARG B 1 325 ? -4.422 9.766 1.739 1 96.31 325 ARG B CA 1
ATOM 7465 C C . ARG B 1 325 ? -3.861 10.891 2.607 1 96.31 325 ARG B C 1
ATOM 7467 O O . ARG B 1 325 ? -3.02 11.664 2.158 1 96.31 325 ARG B O 1
ATOM 7474 N N . MET B 1 326 ? -4.398 10.938 3.779 1 97.69 326 MET B N 1
ATOM 7475 C CA . MET B 1 326 ? -3.854 11.938 4.699 1 97.69 326 MET B CA 1
ATOM 7476 C C . MET B 1 326 ? -2.371 11.688 4.957 1 97.69 326 MET B C 1
ATOM 7478 O O . MET B 1 326 ? -1.557 12.602 4.867 1 97.69 326 MET B O 1
ATOM 7482 N N . MET B 1 327 ? -2.053 10.469 5.188 1 97.06 327 MET B N 1
ATOM 7483 C CA . MET B 1 327 ? -0.656 10.133 5.449 1 97.06 327 MET B CA 1
ATOM 7484 C C . MET B 1 327 ? 0.187 10.289 4.188 1 97.06 327 MET B C 1
ATOM 7486 O O . MET B 1 327 ? 1.305 10.805 4.242 1 97.06 327 MET B O 1
ATOM 7490 N N . ALA B 1 328 ? -0.357 9.859 3.096 1 95.31 328 ALA B N 1
ATOM 7491 C CA . ALA B 1 328 ? 0.366 9.953 1.831 1 95.31 328 ALA B CA 1
ATOM 7492 C C . ALA B 1 328 ? 0.7 11.406 1.493 1 95.31 328 ALA B C 1
ATOM 7494 O O . ALA B 1 328 ? 1.835 11.719 1.126 1 95.31 328 ALA B O 1
ATOM 7495 N N . ALA B 1 329 ? -0.239 12.281 1.645 1 96.81 329 ALA B N 1
ATOM 7496 C CA . ALA B 1 329 ? -0.025 13.703 1.361 1 96.81 329 ALA B CA 1
ATOM 7497 C C . ALA B 1 329 ? 0.951 14.32 2.359 1 96.81 329 ALA B C 1
ATOM 7499 O O . ALA B 1 329 ? 1.744 15.195 2.002 1 96.81 329 ALA B O 1
ATOM 7500 N N . SER B 1 330 ? 0.844 13.852 3.564 1 96.94 330 SER B N 1
ATOM 7501 C CA . SER B 1 330 ? 1.712 14.391 4.605 1 96.94 330 SER B CA 1
ATOM 7502 C C . SER B 1 330 ? 3.164 13.984 4.383 1 96.94 330 SER B C 1
ATOM 7504 O O . SER B 1 330 ? 4.078 14.781 4.582 1 96.94 330 SER B O 1
ATOM 7506 N N . VAL B 1 331 ? 3.385 12.789 3.93 1 95.94 331 VAL B N 1
ATOM 7507 C CA . VAL B 1 331 ? 4.75 12.305 3.762 1 95.94 331 VAL B CA 1
ATOM 7508 C C . VAL B 1 331 ? 5.215 12.547 2.328 1 95.94 331 VAL B C 1
ATOM 7510 O O . VAL B 1 331 ? 6.406 12.445 2.029 1 95.94 331 VAL B O 1
ATOM 7513 N N . GLY B 1 332 ? 4.332 12.852 1.448 1 95.31 332 GLY B N 1
ATOM 7514 C CA . GLY B 1 332 ? 4.688 13.234 0.089 1 95.31 332 GLY B CA 1
ATOM 7515 C C . GLY B 1 332 ? 4.934 12.039 -0.818 1 95.31 332 GLY B C 1
ATOM 7516 O O . GLY B 1 332 ? 5.891 12.039 -1.598 1 95.31 332 GLY B O 1
ATOM 7517 N N . VAL B 1 333 ? 4.141 11.039 -0.667 1 93 333 VAL B N 1
ATOM 7518 C CA . VAL B 1 333 ? 4.266 9.859 -1.508 1 93 333 VAL B CA 1
ATOM 7519 C C . VAL B 1 333 ? 2.879 9.391 -1.949 1 93 333 VAL B C 1
ATOM 7521 O O . VAL B 1 333 ? 1.863 9.93 -1.503 1 93 333 VAL B O 1
ATOM 7524 N N . THR B 1 334 ? 2.824 8.406 -2.863 1 90.12 334 THR B N 1
ATOM 7525 C CA . THR B 1 334 ? 1.567 7.891 -3.393 1 90.12 334 THR B CA 1
ATOM 7526 C C . THR B 1 334 ? 0.838 7.059 -2.34 1 90.12 334 THR B C 1
ATOM 7528 O O . THR B 1 334 ? 1.466 6.309 -1.592 1 90.12 334 THR B O 1
ATOM 7531 N N . PRO B 1 335 ? -0.501 7.113 -2.354 1 91.62 335 PRO B N 1
ATOM 7532 C CA . PRO B 1 335 ? -1.265 6.297 -1.407 1 91.62 335 PRO B CA 1
ATOM 7533 C C . PRO B 1 335 ? -1.217 4.809 -1.739 1 91.62 335 PRO B C 1
ATOM 7535 O O . PRO B 1 335 ? -0.803 4.43 -2.838 1 91.62 335 PRO B O 1
ATOM 7538 N N . GLY B 1 336 ? -1.602 4.039 -0.758 1 86.81 336 GLY B N 1
ATOM 7539 C CA . GLY B 1 336 ? -1.59 2.594 -0.928 1 86.81 336 GLY B CA 1
ATOM 7540 C C . GLY B 1 336 ? -2.846 2.061 -1.591 1 86.81 336 GLY B C 1
ATOM 7541 O O . GLY B 1 336 ? -2.797 1.065 -2.316 1 86.81 336 GLY B O 1
ATOM 7542 N N . LEU B 1 337 ? -3.949 2.574 -1.206 1 85.56 337 LEU B N 1
ATOM 7543 C CA . LEU B 1 337 ? -5.199 2.162 -1.832 1 85.56 337 LEU B CA 1
ATOM 7544 C C . LEU B 1 337 ? -5.383 2.846 -3.184 1 85.56 337 LEU B C 1
ATOM 7546 O O . LEU B 1 337 ? -5.613 4.055 -3.244 1 85.56 337 LEU B O 1
ATOM 7550 N N . VAL B 1 338 ? -4.848 1.977 -4.254 1 66.38 338 VAL B N 1
ATOM 7551 C CA . VAL B 1 338 ? -4.852 2.566 -5.59 1 66.38 338 VAL B CA 1
ATOM 7552 C C . VAL B 1 338 ? -6.211 2.35 -6.246 1 66.38 338 VAL B C 1
ATOM 7554 O O . VAL B 1 338 ? -6.855 1.32 -6.031 1 66.38 338 VAL B O 1
ATOM 7557 N N . GLY B 1 339 ? -6.891 3.395 -6.715 1 56.97 339 GLY B N 1
ATOM 7558 C CA . GLY B 1 339 ? -8.109 3.305 -7.508 1 56.97 339 GLY B CA 1
ATOM 7559 C C . GLY B 1 339 ? -9.047 4.48 -7.297 1 56.97 339 GLY B C 1
ATOM 7560 O O . GLY B 1 339 ? -9.289 4.887 -6.16 1 56.97 339 GLY B O 1
ATOM 7561 N N . ASP B 1 340 ? -9.016 5.336 -8.188 1 48.16 340 ASP B N 1
ATOM 7562 C CA . ASP B 1 340 ? -9.867 6.523 -8.141 1 48.16 340 ASP B CA 1
ATOM 7563 C C . ASP B 1 340 ? -11.336 6.141 -7.984 1 48.16 340 ASP B C 1
ATOM 7565 O O . ASP B 1 340 ? -12.117 6.887 -7.387 1 48.16 340 ASP B O 1
ATOM 7569 N N . GLU B 1 341 ? -11.703 5.16 -8.797 1 50.03 341 GLU B N 1
ATOM 7570 C CA . GLU B 1 341 ? -13.148 4.996 -8.859 1 50.03 341 GLU B CA 1
ATOM 7571 C C . GLU B 1 341 ? -13.609 3.832 -7.984 1 50.03 341 GLU B C 1
ATOM 7573 O O . GLU B 1 341 ? -13.578 2.678 -8.414 1 50.03 341 GLU B O 1
ATOM 7578 N N . MET B 1 342 ? -13.508 4.062 -6.652 1 60.41 342 MET B N 1
ATOM 7579 C CA . MET B 1 342 ? -14.078 3.02 -5.801 1 60.41 342 MET B CA 1
ATOM 7580 C C . MET B 1 342 ? -15.594 2.992 -5.914 1 60.41 342 MET B C 1
ATOM 7582 O O . MET B 1 342 ? -16.234 4.043 -5.949 1 60.41 342 MET B O 1
ATOM 7586 N N . ASP B 1 343 ? -16.047 2.029 -6.5 1 73.56 343 ASP B N 1
ATOM 7587 C CA . ASP B 1 343 ? -17.484 1.845 -6.668 1 73.56 343 ASP B CA 1
ATOM 7588 C C . ASP B 1 343 ? -18.188 1.711 -5.316 1 73.56 343 ASP B C 1
ATOM 7590 O O . ASP B 1 343 ? -19.188 1.002 -5.199 1 73.56 343 ASP B O 1
ATOM 7594 N N . ILE B 1 344 ? -17.547 2.387 -4.352 1 86.69 344 ILE B N 1
ATOM 7595 C CA . ILE B 1 344 ? -18.172 2.352 -3.035 1 86.69 344 ILE B CA 1
ATOM 7596 C C . ILE B 1 344 ? -18.875 3.682 -2.764 1 86.69 344 ILE B C 1
ATOM 7598 O O . ILE B 1 344 ? -18.25 4.742 -2.84 1 86.69 344 ILE B O 1
ATOM 7602 N N . PRO B 1 345 ? -20.094 3.643 -2.527 1 89.12 345 PRO B N 1
ATOM 7603 C CA . PRO B 1 345 ? -20.812 4.883 -2.238 1 89.12 345 PRO B CA 1
ATOM 7604 C C . PRO B 1 345 ? -20.312 5.57 -0.968 1 89.12 345 PRO B C 1
ATOM 7606 O O . PRO B 1 345 ? -19.781 4.914 -0.076 1 89.12 345 PRO B O 1
ATOM 7609 N N . PHE B 1 346 ? -20.531 6.875 -0.865 1 92.94 346 PHE B N 1
ATOM 7610 C CA . PHE B 1 346 ? -20.188 7.633 0.329 1 92.94 346 PHE B CA 1
ATOM 7611 C C . PHE B 1 346 ? -21.016 7.184 1.523 1 92.94 346 PHE B C 1
ATOM 7613 O O . PHE B 1 346 ? -22.109 6.633 1.354 1 92.94 346 PHE B O 1
ATOM 7620 N N . PRO B 1 347 ? -20.516 7.406 2.686 1 94.69 347 PRO B N 1
ATOM 7621 C CA . PRO B 1 347 ? -21.297 7.078 3.877 1 94.69 347 PRO B CA 1
ATOM 7622 C C . PRO B 1 347 ? -22.672 7.762 3.896 1 94.69 347 PRO B C 1
ATOM 7624 O O . PRO B 1 347 ? -22.781 8.93 3.514 1 94.69 347 PRO B O 1
ATOM 7627 N N . ALA B 1 348 ? -23.656 6.969 4.293 1 94 348 ALA B N 1
ATOM 7628 C CA . ALA B 1 348 ? -25.031 7.461 4.328 1 94 348 ALA B CA 1
ATOM 7629 C C . ALA B 1 348 ? -25.688 7.172 5.68 1 94 348 ALA B C 1
ATOM 7631 O O . ALA B 1 348 ? -25.188 6.348 6.449 1 94 348 ALA B O 1
ATOM 7632 N N . ILE B 1 349 ? -26.734 7.914 5.922 1 94.12 349 ILE B N 1
ATOM 7633 C CA . ILE B 1 349 ? -27.469 7.73 7.172 1 94.12 349 ILE B CA 1
ATOM 7634 C C . ILE B 1 349 ? -28.266 6.434 7.117 1 94.12 349 ILE B C 1
ATOM 7636 O O . ILE B 1 349 ? -28.875 6.113 6.094 1 94.12 349 ILE B O 1
ATOM 7640 N N . THR B 1 350 ? -28.172 5.652 8.148 1 91.75 350 THR B N 1
ATOM 7641 C CA . THR B 1 350 ? -28.938 4.414 8.203 1 91.75 350 THR B CA 1
ATOM 7642 C C . THR B 1 350 ? -30.391 4.695 8.578 1 91.75 350 THR B C 1
ATOM 7644 O O . THR B 1 350 ? -30.703 5.777 9.07 1 91.75 350 THR B O 1
ATOM 7647 N N . VAL B 1 351 ? -31.172 3.648 8.383 1 90.31 351 VAL B N 1
ATOM 7648 C CA . VAL B 1 351 ? -32.594 3.773 8.719 1 90.31 351 VAL B CA 1
ATOM 7649 C C . VAL B 1 351 ? -32.75 3.965 10.227 1 90.31 351 VAL B C 1
ATOM 7651 O O . VAL B 1 351 ? -33.562 4.777 10.68 1 90.31 351 VAL B O 1
ATOM 7654 N N . GLU B 1 352 ? -31.938 3.293 10.93 1 90.19 352 GLU B N 1
ATOM 7655 C CA . GLU B 1 352 ? -31.984 3.387 12.391 1 90.19 352 GLU B CA 1
ATOM 7656 C C . GLU B 1 352 ? -31.547 4.766 12.867 1 90.19 352 GLU B C 1
ATOM 7658 O O . GLU B 1 352 ? -32.125 5.332 13.781 1 90.19 352 GLU B O 1
ATOM 7663 N N . GLU B 1 353 ? -30.547 5.25 12.289 1 92.06 353 GLU B N 1
ATOM 7664 C CA . GLU B 1 353 ? -30.047 6.574 12.648 1 92.06 353 GLU B CA 1
ATOM 7665 C C . GLU B 1 353 ? -31.047 7.66 12.273 1 92.06 353 GLU B C 1
ATOM 7667 O O . GLU B 1 353 ? -31.234 8.625 13.016 1 92.06 353 GLU B O 1
ATOM 7672 N N . PHE B 1 354 ? -31.688 7.496 11.164 1 91.69 354 PHE B N 1
ATOM 7673 C CA . PHE B 1 354 ? -32.656 8.461 10.695 1 91.69 354 PHE B CA 1
ATOM 7674 C C . PHE B 1 354 ? -33.875 8.477 11.617 1 91.69 354 PHE B C 1
ATOM 7676 O O . PHE B 1 354 ? -34.5 9.531 11.828 1 91.69 354 PHE B O 1
ATOM 7683 N N . ALA B 1 355 ? -34.188 7.301 12.148 1 92.69 355 ALA B N 1
ATOM 7684 C CA . ALA B 1 355 ? -35.375 7.164 13.016 1 92.69 355 ALA B CA 1
ATOM 7685 C C . ALA B 1 355 ? -35.031 7.59 14.445 1 92.69 355 ALA B C 1
ATOM 7687 O O . ALA B 1 355 ? -35.938 7.805 15.258 1 92.69 355 ALA B O 1
ATOM 7688 N N . SER B 1 356 ? -33.875 7.762 14.664 1 90.81 356 SER B N 1
ATOM 7689 C CA . SER B 1 356 ? -33.469 8.062 16.031 1 90.81 356 SER B CA 1
ATOM 7690 C C . SER B 1 356 ? -33.688 9.531 16.375 1 90.81 356 SER B C 1
ATOM 7692 O O . SER B 1 356 ? -33.812 10.367 15.469 1 90.81 356 SER B O 1
ATOM 7694 N N . ILE B 1 357 ? -33.688 9.867 17.688 1 91.19 357 ILE B N 1
ATOM 7695 C CA . ILE B 1 357 ? -33.875 11.227 18.172 1 91.19 357 ILE B CA 1
ATOM 7696 C C . ILE B 1 357 ? -32.656 12.062 17.828 1 91.19 357 ILE B C 1
ATOM 7698 O O . ILE B 1 357 ? -32.75 13.281 17.656 1 91.19 357 ILE B O 1
ATOM 7702 N N . LYS B 1 358 ? -31.562 11.398 17.656 1 91.38 358 LYS B N 1
ATOM 7703 C CA . LYS B 1 358 ? -30.312 12.086 17.359 1 91.38 358 LYS B CA 1
ATOM 7704 C C . LYS B 1 358 ? -30.094 12.203 15.844 1 91.38 358 LYS B C 1
ATOM 7706 O O . LYS B 1 358 ? -28.953 12.273 15.383 1 91.38 358 LYS B O 1
ATOM 7711 N N . ARG B 1 359 ? -31.156 12.203 15.062 1 92.56 359 ARG B N 1
ATOM 7712 C CA . ARG B 1 359 ? -31.094 12.219 13.609 1 92.56 359 ARG B CA 1
ATOM 7713 C C . ARG B 1 359 ? -30.266 13.398 13.109 1 92.56 359 ARG B C 1
ATOM 7715 O O . ARG B 1 359 ? -29.438 13.25 12.211 1 92.56 359 ARG B O 1
ATOM 7722 N N . ALA B 1 360 ? -30.5 14.547 13.641 1 91.5 360 ALA B N 1
ATOM 7723 C CA . ALA B 1 360 ? -29.797 15.758 13.203 1 91.5 360 ALA B CA 1
ATOM 7724 C C . ALA B 1 360 ? -28.312 15.664 13.484 1 91.5 360 ALA B C 1
ATOM 7726 O O . ALA B 1 360 ? -27.484 16.109 12.68 1 91.5 360 ALA B O 1
ATOM 7727 N N . GLU B 1 361 ? -28 15.094 14.57 1 91.06 361 GLU B N 1
ATOM 7728 C CA . GLU B 1 361 ? -26.609 14.938 14.945 1 91.06 361 GLU B CA 1
ATOM 7729 C C . GLU B 1 361 ? -25.891 13.953 14.016 1 91.06 361 GLU B C 1
ATOM 7731 O O . GLU B 1 361 ? -24.75 14.18 13.609 1 91.06 361 GLU B O 1
ATOM 7736 N N . HIS B 1 362 ? -26.578 12.914 13.719 1 93.81 362 HIS B N 1
ATOM 7737 C CA . HIS B 1 362 ? -26.031 11.93 12.805 1 93.81 362 HIS B CA 1
ATOM 7738 C C . HIS B 1 362 ? -25.828 12.523 11.414 1 93.81 362 HIS B C 1
ATOM 7740 O O . HIS B 1 362 ? -24.797 12.273 10.773 1 93.81 362 HIS B O 1
ATOM 7746 N N . ALA B 1 363 ? -26.75 13.25 10.961 1 93.5 363 ALA B N 1
ATOM 7747 C CA . ALA B 1 363 ? -26.656 13.883 9.648 1 93.5 363 ALA B CA 1
ATOM 7748 C C . ALA B 1 363 ? -25.5 14.867 9.602 1 93.5 363 ALA B C 1
ATOM 7750 O O . ALA B 1 363 ? -24.75 14.906 8.617 1 93.5 363 ALA B O 1
ATOM 7751 N N . SER B 1 364 ? -25.391 15.625 10.648 1 92 364 SER B N 1
ATOM 7752 C CA . SER B 1 364 ? -24.297 16.578 10.727 1 92 364 SER B CA 1
ATOM 7753 C C . SER B 1 364 ? -22.953 15.875 10.742 1 92 364 SER B C 1
ATOM 7755 O O . SER B 1 364 ? -22.016 16.312 10.062 1 92 364 SER B O 1
ATOM 7757 N N . MET B 1 365 ? -22.891 14.883 11.477 1 93.31 365 MET B N 1
ATOM 7758 C CA . MET B 1 365 ? -21.656 14.109 11.57 1 93.31 365 MET B CA 1
ATOM 7759 C C . MET B 1 365 ? -21.266 13.547 10.211 1 93.31 365 MET B C 1
ATOM 7761 O O . MET B 1 365 ? -20.094 13.602 9.812 1 93.31 365 MET B O 1
ATOM 7765 N N . LEU B 1 366 ? -22.203 13.023 9.492 1 95.75 366 LEU B N 1
ATOM 7766 C CA . LEU B 1 366 ? -21.922 12.43 8.195 1 95.75 366 LEU B CA 1
ATOM 7767 C C . LEU B 1 366 ? -21.547 13.492 7.176 1 95.75 366 LEU B C 1
ATOM 7769 O O . LEU B 1 366 ? -20.75 13.234 6.273 1 95.75 366 LEU B O 1
ATOM 7773 N N . GLN B 1 367 ? -22.094 14.68 7.309 1 94.94 367 GLN B N 1
ATOM 7774 C CA . GLN B 1 367 ? -21.688 15.781 6.438 1 94.94 367 GLN B CA 1
ATOM 7775 C C . GLN B 1 367 ? -20.234 16.156 6.648 1 94.94 367 GLN B C 1
ATOM 7777 O O . GLN B 1 367 ? -19.5 16.406 5.688 1 94.94 367 GLN B O 1
ATOM 7782 N N . VAL B 1 368 ? -19.875 16.188 7.883 1 95.62 368 VAL B N 1
ATOM 7783 C CA . VAL B 1 368 ? -18.484 16.484 8.211 1 95.62 368 VAL B CA 1
ATOM 7784 C C . VAL B 1 368 ? -17.562 15.383 7.656 1 95.62 368 VAL B C 1
ATOM 7786 O O . VAL B 1 368 ? -16.531 15.672 7.051 1 95.62 368 VAL B O 1
ATOM 7789 N N . SER B 1 369 ? -18 14.172 7.855 1 96.88 369 SER B N 1
ATOM 7790 C CA . SER B 1 369 ? -17.203 13.039 7.371 1 96.88 369 SER B CA 1
ATOM 7791 C C . SER B 1 369 ? -17.031 13.102 5.859 1 96.88 369 SER B C 1
ATOM 7793 O O . SER B 1 369 ? -15.938 12.875 5.348 1 96.88 369 SER B O 1
ATOM 7795 N N . ARG B 1 370 ? -18.031 13.391 5.152 1 96.56 370 ARG B N 1
ATOM 7796 C CA . ARG B 1 370 ? -17.969 13.484 3.699 1 96.56 370 ARG B CA 1
ATOM 7797 C C . ARG B 1 370 ? -17.047 14.633 3.27 1 96.56 370 ARG B C 1
ATOM 7799 O O . ARG B 1 370 ? -16.281 14.5 2.312 1 96.56 370 ARG B O 1
ATOM 7806 N N . HIS B 1 371 ? -17.141 15.703 3.957 1 97.38 371 HIS B N 1
ATOM 7807 C CA . HIS B 1 371 ? -16.312 16.844 3.648 1 97.38 371 HIS B CA 1
ATOM 7808 C C . HIS B 1 371 ? -14.828 16.531 3.855 1 97.38 371 HIS B C 1
ATOM 7810 O O . HIS B 1 371 ? -13.977 16.984 3.096 1 97.38 371 HIS B O 1
ATOM 7816 N N . VAL B 1 372 ? -14.602 15.773 4.879 1 97.69 372 VAL B N 1
ATOM 7817 C CA . VAL B 1 372 ? -13.227 15.352 5.145 1 97.69 372 VAL B CA 1
ATOM 7818 C C . VAL B 1 372 ? -12.758 14.406 4.047 1 97.69 372 VAL B C 1
ATOM 7820 O O . VAL B 1 372 ? -11.617 14.492 3.588 1 97.69 372 VAL B O 1
ATOM 7823 N N . ILE B 1 373 ? -13.555 13.492 3.652 1 96.31 373 ILE B N 1
ATOM 7824 C CA . ILE B 1 373 ? -13.227 12.57 2.568 1 96.31 373 ILE B CA 1
ATOM 7825 C C . ILE B 1 373 ? -12.898 13.359 1.302 1 96.31 373 ILE B C 1
ATOM 7827 O O . ILE B 1 373 ? -11.922 13.062 0.613 1 96.31 373 ILE B O 1
ATOM 7831 N N . GLU B 1 374 ? -13.656 14.359 1.01 1 96.44 374 GLU B N 1
ATOM 7832 C CA . GLU B 1 374 ? -13.43 15.195 -0.167 1 96.44 374 GLU B CA 1
ATOM 7833 C C . GLU B 1 374 ? -12.086 15.906 -0.082 1 96.44 374 GLU B C 1
ATOM 7835 O O . GLU B 1 374 ? -11.391 16.062 -1.09 1 96.44 374 GLU B O 1
ATOM 7840 N N . LEU B 1 375 ? -11.82 16.375 1.083 1 97.94 375 LEU B N 1
ATOM 7841 C CA . LEU B 1 375 ? -10.523 17 1.289 1 97.94 375 LEU B CA 1
ATOM 7842 C C . LEU B 1 375 ? -9.391 16.047 0.932 1 97.94 375 LEU B C 1
ATOM 7844 O O . LEU B 1 375 ? -8.445 16.422 0.243 1 97.94 375 LEU B O 1
ATOM 7848 N N . ARG B 1 376 ? -9.539 14.852 1.389 1 97.19 376 ARG B N 1
ATOM 7849 C CA . ARG B 1 376 ? -8.508 13.852 1.155 1 97.19 376 ARG B CA 1
ATOM 7850 C C . ARG B 1 376 ? -8.43 13.477 -0.322 1 97.19 376 ARG B C 1
ATOM 7852 O O . ARG B 1 376 ? -7.34 13.227 -0.847 1 97.19 376 ARG B O 1
ATOM 7859 N N . GLN B 1 377 ? -9.5 13.461 -0.97 1 94.44 377 GLN B N 1
ATOM 7860 C CA . GLN B 1 377 ? -9.516 13.234 -2.412 1 94.44 377 GLN B CA 1
ATOM 7861 C C . GLN B 1 377 ? -8.789 14.359 -3.148 1 94.44 377 GLN B C 1
ATOM 7863 O O . GLN B 1 377 ? -8.016 14.102 -4.074 1 94.44 377 GLN B O 1
ATOM 7868 N N . LEU B 1 378 ? -9.055 15.523 -2.691 1 96.81 378 LEU B N 1
ATOM 7869 C CA . LEU B 1 378 ? -8.43 16.688 -3.312 1 96.81 378 LEU B CA 1
ATOM 7870 C C . LEU B 1 378 ? -6.926 16.688 -3.088 1 96.81 378 LEU B C 1
ATOM 7872 O O . LEU B 1 378 ? -6.156 16.953 -4.008 1 96.81 378 LEU B O 1
ATOM 7876 N N . GLU B 1 379 ? -6.551 16.391 -1.904 1 97.38 379 GLU B N 1
ATOM 7877 C CA . GLU B 1 379 ? -5.125 16.281 -1.606 1 97.38 379 GLU B CA 1
ATOM 7878 C C . GLU B 1 379 ? -4.449 15.25 -2.504 1 97.38 379 GLU B C 1
ATOM 7880 O O . GLU B 1 379 ? -3.379 15.508 -3.059 1 97.38 379 GLU B O 1
ATOM 7885 N N . ALA B 1 380 ? -5.098 14.172 -2.59 1 94.81 380 ALA B N 1
ATOM 7886 C CA . ALA B 1 380 ? -4.547 13.102 -3.412 1 94.81 380 ALA B CA 1
ATOM 7887 C C . ALA B 1 380 ? -4.438 13.531 -4.871 1 94.81 380 ALA B C 1
ATOM 7889 O O . ALA B 1 380 ? -3.455 13.219 -5.547 1 94.81 380 ALA B O 1
ATOM 7890 N N . LYS B 1 381 ? -5.371 14.188 -5.316 1 94.38 381 LYS B N 1
ATOM 7891 C CA . LYS B 1 381 ? -5.387 14.656 -6.699 1 94.38 381 LYS B CA 1
ATOM 7892 C C . LYS B 1 381 ? -4.25 15.641 -6.961 1 94.38 381 LYS B C 1
ATOM 7894 O O . LYS B 1 381 ? -3.562 15.547 -7.977 1 94.38 381 LYS B O 1
ATOM 7899 N N . ILE B 1 382 ? -4.094 16.547 -6.105 1 97.25 382 ILE B N 1
ATOM 7900 C CA . ILE B 1 382 ? -3.027 17.531 -6.25 1 97.25 382 ILE B CA 1
ATOM 7901 C C . ILE B 1 382 ? -1.672 16.828 -6.211 1 97.25 382 ILE B C 1
ATOM 7903 O O . ILE B 1 382 ? -0.802 17.094 -7.043 1 97.25 382 ILE B O 1
ATOM 7907 N N . MET B 1 383 ? -1.53 15.938 -5.32 1 95.88 383 MET B N 1
ATOM 7908 C CA . MET B 1 383 ? -0.267 15.211 -5.203 1 95.88 383 MET B CA 1
ATOM 7909 C C . MET B 1 383 ? 0.03 14.422 -6.473 1 95.88 383 MET B C 1
ATOM 7911 O O . MET B 1 383 ? 1.15 14.461 -6.984 1 95.88 383 MET B O 1
ATOM 7915 N N . ALA B 1 384 ? -0.954 13.805 -6.977 1 92.19 384 ALA B N 1
ATOM 7916 C CA . ALA B 1 384 ? -0.778 12.953 -8.148 1 92.19 384 ALA B CA 1
ATOM 7917 C C . ALA B 1 384 ? -0.444 13.781 -9.383 1 92.19 384 ALA B C 1
ATOM 7919 O O . ALA B 1 384 ? 0.364 13.367 -10.219 1 92.19 384 ALA B O 1
ATOM 7920 N N . THR B 1 385 ? -0.966 14.969 -9.445 1 94.06 385 THR B N 1
ATOM 7921 C CA . THR B 1 385 ? -0.87 15.766 -10.672 1 94.06 385 THR B CA 1
ATOM 7922 C C . THR B 1 385 ? 0.335 16.703 -10.609 1 94.06 385 THR B C 1
ATOM 7924 O O . THR B 1 385 ? 1.028 16.891 -11.617 1 94.06 385 THR B O 1
ATOM 7927 N N . VAL B 1 386 ? 0.565 17.172 -9.453 1 94.81 386 VAL B N 1
ATOM 7928 C CA . VAL B 1 386 ? 1.538 18.25 -9.367 1 94.81 386 VAL B CA 1
ATOM 7929 C C . VAL B 1 386 ? 2.879 17.703 -8.883 1 94.81 386 VAL B C 1
ATOM 7931 O O . VAL B 1 386 ? 3.936 18.125 -9.359 1 94.81 386 VAL B O 1
ATOM 7934 N N . HIS B 1 387 ? 2.822 16.766 -8.047 1 94.25 387 HIS B N 1
ATOM 7935 C CA . HIS B 1 387 ? 4.055 16.406 -7.352 1 94.25 387 HIS B CA 1
ATOM 7936 C C . HIS B 1 387 ? 4.566 15.039 -7.812 1 94.25 387 HIS B C 1
ATOM 7938 O O . HIS B 1 387 ? 5.773 14.828 -7.914 1 94.25 387 HIS B O 1
ATOM 7944 N N . LEU B 1 388 ? 3.676 14.164 -8.07 1 90.5 388 LEU B N 1
ATOM 7945 C CA . LEU B 1 388 ? 4.098 12.773 -8.18 1 90.5 388 LEU B CA 1
ATOM 7946 C C . LEU B 1 388 ? 4.051 12.297 -9.625 1 90.5 388 LEU B C 1
ATOM 7948 O O . LEU B 1 388 ? 4.41 11.156 -9.922 1 90.5 388 LEU B O 1
ATOM 7952 N N . GLN B 1 389 ? 3.684 13.148 -10.461 1 87 389 GLN B N 1
ATOM 7953 C CA . GLN B 1 389 ? 3.717 12.789 -11.867 1 87 389 GLN B CA 1
ATOM 7954 C C . GLN B 1 389 ? 5.148 12.555 -12.344 1 87 389 GLN B C 1
ATOM 7956 O O . GLN B 1 389 ? 6.078 13.203 -11.867 1 87 389 GLN B O 1
ATOM 7961 N N . ARG B 1 390 ? 5.258 11.766 -13.336 1 81.12 390 ARG B N 1
ATOM 7962 C CA . ARG B 1 390 ? 6.578 11.5 -13.906 1 81.12 390 ARG B CA 1
ATOM 7963 C C . ARG B 1 390 ? 7.172 12.758 -14.531 1 81.12 390 ARG B C 1
ATOM 7965 O O . ARG B 1 390 ? 6.453 13.555 -15.141 1 81.12 390 ARG B O 1
ATOM 7972 N N . ARG B 1 391 ? 8.461 12.75 -14.438 1 80.69 391 ARG B N 1
ATOM 7973 C CA . ARG B 1 391 ? 9.148 13.93 -14.938 1 80.69 391 ARG B CA 1
ATOM 7974 C C . ARG B 1 391 ? 8.945 14.086 -16.438 1 80.69 391 ARG B C 1
ATOM 7976 O O . ARG B 1 391 ? 8.742 15.195 -16.938 1 80.69 391 ARG B O 1
ATOM 7983 N N . VAL B 1 392 ? 8.945 12.992 -17.109 1 79.88 392 VAL B N 1
ATOM 7984 C CA . VAL B 1 392 ? 8.805 13 -18.562 1 79.88 392 VAL B CA 1
ATOM 7985 C C . VAL B 1 392 ? 7.402 13.469 -18.953 1 79.88 392 VAL B C 1
ATOM 7987 O O . VAL B 1 392 ? 7.23 14.203 -19.922 1 79.88 392 VAL B O 1
ATOM 7990 N N . ALA B 1 393 ? 6.504 13.102 -18.156 1 83.25 393 ALA B N 1
ATOM 7991 C CA . ALA B 1 393 ? 5.117 13.484 -18.422 1 83.25 393 ALA B CA 1
ATOM 7992 C C . ALA B 1 393 ? 4.902 14.969 -18.172 1 83.25 393 ALA B C 1
ATOM 7994 O O . ALA B 1 393 ? 4.168 15.633 -18.922 1 83.25 393 ALA B O 1
ATOM 7995 N N . VAL B 1 394 ? 5.551 15.445 -17.172 1 87.62 394 VAL B N 1
ATOM 7996 C CA . VAL B 1 394 ? 5.418 16.859 -16.844 1 87.62 394 VAL B CA 1
ATOM 7997 C C . VAL B 1 394 ? 6.102 17.703 -17.922 1 87.62 394 VAL B C 1
ATOM 7999 O O . VAL B 1 394 ? 5.594 18.766 -18.312 1 87.62 394 VAL B O 1
ATOM 8002 N N . SER B 1 395 ? 7.215 17.203 -18.375 1 85.88 395 SER B N 1
ATOM 8003 C CA . SER B 1 395 ? 7.953 17.922 -19.406 1 85.88 395 SER B CA 1
ATOM 8004 C C . SER B 1 395 ? 7.184 17.938 -20.734 1 85.88 395 SER B C 1
ATOM 8006 O O . SER B 1 395 ? 7.375 18.844 -21.547 1 85.88 395 SER B O 1
ATOM 8008 N N . ALA B 1 396 ? 6.359 17.016 -20.891 1 88.94 396 ALA B N 1
ATOM 8009 C CA . ALA B 1 396 ? 5.57 16.922 -22.109 1 88.94 396 ALA B CA 1
ATOM 8010 C C . ALA B 1 396 ? 4.391 17.891 -22.078 1 88.94 396 ALA B C 1
ATOM 8012 O O . ALA B 1 396 ? 3.799 18.188 -23.109 1 88.94 396 ALA B O 1
ATOM 8013 N N . LEU B 1 397 ? 4.121 18.469 -20.969 1 91.25 397 LEU B N 1
ATOM 8014 C CA . LEU B 1 397 ? 3.012 19.391 -20.828 1 91.25 397 LEU B CA 1
ATOM 8015 C C . LEU B 1 397 ? 3.43 20.797 -21.25 1 91.25 397 LEU B C 1
ATOM 8017 O O . LEU B 1 397 ? 4.512 21.266 -20.875 1 91.25 397 LEU B O 1
ATOM 8021 N N . THR B 1 398 ? 2.551 21.391 -21.984 1 89.5 398 THR B N 1
ATOM 8022 C CA . THR B 1 398 ? 2.77 22.797 -22.312 1 89.5 398 THR B CA 1
ATOM 8023 C C . THR B 1 398 ? 2.389 23.688 -21.141 1 89.5 398 THR B C 1
ATOM 8025 O O . THR B 1 398 ? 1.733 23.234 -20.203 1 89.5 398 THR B O 1
ATOM 8028 N N . GLN B 1 399 ? 2.801 24.953 -21.203 1 88.75 399 GLN B N 1
ATOM 8029 C CA . GLN B 1 399 ? 2.449 25.906 -20.141 1 88.75 399 GLN B CA 1
ATOM 8030 C C . GLN B 1 399 ? 0.94 26.125 -20.094 1 88.75 399 GLN B C 1
ATOM 8032 O O . GLN B 1 399 ? 0.38 26.359 -19.016 1 88.75 399 GLN B O 1
ATOM 8037 N N . ALA B 1 400 ? 0.343 26.094 -21.219 1 90.75 400 ALA B N 1
ATOM 8038 C CA . ALA B 1 400 ? -1.107 26.25 -21.281 1 90.75 400 ALA B CA 1
ATOM 8039 C C . ALA B 1 400 ? -1.818 25.078 -20.609 1 90.75 400 ALA B C 1
ATOM 8041 O O . ALA B 1 400 ? -2.809 25.281 -19.891 1 90.75 400 ALA B O 1
ATOM 8042 N N . ASP B 1 401 ? -1.297 23.875 -20.828 1 93.19 401 ASP B N 1
ATOM 8043 C CA . ASP B 1 401 ? -1.854 22.688 -20.188 1 93.19 401 ASP B CA 1
ATOM 8044 C C . ASP B 1 401 ? -1.751 22.781 -18.672 1 93.19 401 ASP B C 1
ATOM 8046 O O . ASP B 1 401 ? -2.717 22.5 -17.953 1 93.19 401 ASP B O 1
ATOM 8050 N N . ARG B 1 402 ? -0.609 23.188 -18.25 1 94.06 402 ARG B N 1
ATOM 8051 C CA . ARG B 1 402 ? -0.367 23.297 -16.812 1 94.06 402 ARG B CA 1
ATOM 8052 C C . ARG B 1 402 ? -1.301 24.328 -16.188 1 94.06 402 ARG B C 1
ATOM 8054 O O . ARG B 1 402 ? -1.838 24.109 -15.094 1 94.06 402 ARG B O 1
ATOM 8061 N N . ARG B 1 403 ? -1.501 25.422 -16.828 1 92.56 403 ARG B N 1
ATOM 8062 C CA . ARG B 1 403 ? -2.398 26.469 -16.328 1 92.56 403 ARG B CA 1
ATOM 8063 C C . ARG B 1 403 ? -3.834 25.953 -16.25 1 92.56 403 ARG B C 1
ATOM 8065 O O . ARG B 1 403 ? -4.559 26.266 -15.305 1 92.56 403 ARG B O 1
ATOM 8072 N N . THR B 1 404 ? -4.18 25.203 -17.219 1 95 404 THR B N 1
ATOM 8073 C CA . THR B 1 404 ? -5.527 24.656 -17.219 1 95 404 THR B CA 1
ATOM 8074 C C . THR B 1 404 ? -5.727 23.703 -16.047 1 95 404 THR B C 1
ATOM 8076 O O . THR B 1 404 ? -6.762 23.734 -15.383 1 95 404 THR B O 1
ATOM 8079 N N . ILE B 1 405 ? -4.75 22.938 -15.82 1 96.25 405 ILE B N 1
ATOM 8080 C CA . ILE B 1 405 ? -4.805 21.984 -14.727 1 96.25 405 ILE B CA 1
ATOM 8081 C C . ILE B 1 405 ? -4.859 22.719 -13.391 1 96.25 405 ILE B C 1
ATOM 8083 O O . ILE B 1 405 ? -5.676 22.406 -12.523 1 96.25 405 ILE B O 1
ATOM 8087 N N . THR B 1 406 ? -4.059 23.734 -13.258 1 96.38 406 THR B N 1
ATOM 8088 C CA . THR B 1 406 ? -4 24.5 -12.023 1 96.38 406 THR B CA 1
ATOM 8089 C C . THR B 1 406 ? -5.32 25.234 -11.773 1 96.38 406 THR B C 1
ATOM 8091 O O . THR B 1 406 ? -5.809 25.281 -10.648 1 96.38 406 THR B O 1
ATOM 8094 N N . THR B 1 407 ? -5.848 25.75 -12.82 1 95.94 407 THR B N 1
ATOM 8095 C CA . THR B 1 407 ? -7.117 26.469 -12.695 1 95.94 407 THR B CA 1
ATOM 8096 C C . THR B 1 407 ? -8.234 25.516 -12.289 1 95.94 407 THR B C 1
ATOM 8098 O O . THR B 1 407 ? -9.094 25.859 -11.477 1 95.94 407 THR B O 1
ATOM 8101 N N . ARG B 1 408 ? -8.18 24.375 -12.812 1 97 408 ARG B N 1
ATOM 8102 C CA . ARG B 1 408 ? -9.172 23.359 -12.461 1 97 408 ARG B CA 1
ATOM 8103 C C . ARG B 1 408 ? -9.039 22.953 -11 1 97 408 ARG B C 1
ATOM 8105 O O . ARG B 1 408 ? -10.039 22.891 -10.273 1 97 408 ARG B O 1
ATOM 8112 N N . LEU B 1 409 ? -7.883 22.688 -10.609 1 97.88 409 LEU B N 1
ATOM 8113 C CA . LEU B 1 409 ? -7.641 22.297 -9.227 1 97.88 409 LEU B CA 1
ATOM 8114 C C . LEU B 1 409 ? -8.008 23.438 -8.273 1 97.88 409 LEU B C 1
ATOM 8116 O O . LEU B 1 409 ? -8.562 23.188 -7.199 1 97.88 409 LEU B O 1
ATOM 8120 N N . ARG B 1 410 ? -7.707 24.656 -8.672 1 97.62 410 ARG B N 1
ATOM 8121 C CA . ARG B 1 410 ? -8.07 25.812 -7.863 1 97.62 410 ARG B CA 1
ATOM 8122 C C . ARG B 1 410 ? -9.578 25.938 -7.711 1 97.62 410 ARG B C 1
ATOM 8124 O O . ARG B 1 410 ? -10.078 26.219 -6.621 1 97.62 410 ARG B O 1
ATOM 8131 N N . SER B 1 411 ? -10.219 25.641 -8.75 1 97.38 411 SER B N 1
ATOM 8132 C CA . SER B 1 411 ? -11.672 25.688 -8.719 1 97.38 411 SER B CA 1
ATOM 8133 C C . SER B 1 411 ? -12.242 24.625 -7.789 1 97.38 411 SER B C 1
ATOM 8135 O O . SER B 1 411 ? -13.18 24.875 -7.039 1 97.38 411 SER B O 1
ATOM 8137 N N . GLU B 1 412 ? -11.68 23.484 -7.832 1 98 412 GLU B N 1
ATOM 8138 C CA . GLU B 1 412 ? -12.125 22.406 -6.961 1 98 412 GLU B CA 1
ATOM 8139 C C . GLU B 1 412 ? -11.852 22.734 -5.492 1 98 412 GLU B C 1
ATOM 8141 O O . GLU B 1 412 ? -12.664 22.422 -4.621 1 98 412 GLU B O 1
ATOM 8146 N N . ILE B 1 413 ? -10.758 23.359 -5.258 1 98.44 413 ILE B N 1
ATOM 8147 C CA . ILE B 1 413 ? -10.414 23.781 -3.898 1 98.44 413 ILE B CA 1
ATOM 8148 C C . ILE B 1 413 ? -11.422 24.812 -3.404 1 98.44 413 ILE B C 1
ATOM 8150 O O . ILE B 1 413 ? -11.898 24.734 -2.27 1 98.44 413 ILE B O 1
ATOM 8154 N N . GLU B 1 414 ? -11.773 25.75 -4.238 1 98.12 414 GLU B N 1
ATOM 8155 C CA . GLU B 1 414 ? -12.727 26.797 -3.863 1 98.12 414 GLU B CA 1
ATOM 8156 C C . GLU B 1 414 ? -14.109 26.203 -3.598 1 98.12 414 GLU B C 1
ATOM 8158 O O . GLU B 1 414 ? -14.812 26.641 -2.686 1 98.12 414 GLU B O 1
ATOM 8163 N N . ASN B 1 415 ? -14.438 25.25 -4.398 1 97.12 415 ASN B N 1
ATOM 8164 C CA . ASN B 1 415 ? -15.719 24.578 -4.176 1 97.12 415 ASN B CA 1
ATOM 8165 C C . ASN B 1 415 ? -15.734 23.844 -2.842 1 97.12 415 ASN B C 1
ATOM 8167 O O . ASN B 1 415 ? -16.719 23.922 -2.098 1 97.12 415 ASN B O 1
ATOM 8171 N N . TRP B 1 416 ? -14.734 23.156 -2.57 1 98.06 416 TRP B N 1
ATOM 8172 C CA . TRP B 1 416 ? -14.617 22.453 -1.299 1 98.06 416 TRP B CA 1
ATOM 8173 C C . TRP B 1 416 ? -14.695 23.422 -0.126 1 98.06 416 TRP B C 1
ATOM 8175 O O . TRP B 1 416 ? -15.367 23.156 0.873 1 98.06 416 TRP B O 1
ATOM 8185 N N . TYR B 1 417 ? -13.977 24.531 -0.278 1 97.88 417 TYR B N 1
ATOM 8186 C CA . TYR B 1 417 ? -13.961 25.547 0.769 1 97.88 417 TYR B CA 1
ATOM 8187 C C . TYR B 1 417 ? -15.344 26.141 0.988 1 97.88 417 TYR B C 1
ATOM 8189 O O . TYR B 1 417 ? -15.773 26.328 2.129 1 97.88 417 TYR B O 1
ATOM 8197 N N . SER B 1 418 ? -16.016 26.406 -0.117 1 96.38 418 SER B N 1
ATOM 8198 C CA . SER B 1 418 ? -17.359 26.969 -0.029 1 96.38 418 SER B CA 1
ATOM 8199 C C . SER B 1 418 ? -18.312 26.016 0.679 1 96.38 418 SER B C 1
ATOM 8201 O O . SER B 1 418 ? -19.141 26.453 1.493 1 96.38 418 SER B O 1
ATOM 8203 N N . HIS B 1 419 ? -18.188 24.781 0.4 1 94.62 419 HIS B N 1
ATOM 8204 C CA . HIS B 1 419 ? -19 23.781 1.076 1 94.62 419 HIS B CA 1
ATOM 8205 C C . HIS B 1 419 ? -18.688 23.734 2.568 1 94.62 419 HIS B C 1
ATOM 8207 O O . HIS B 1 419 ? -19.578 23.547 3.391 1 94.62 419 HIS B O 1
ATOM 8213 N N . GLY B 1 420 ? -17.438 23.828 2.828 1 95.19 420 GLY B N 1
ATOM 8214 C CA . GLY B 1 420 ? -17.016 23.828 4.223 1 95.19 420 GLY B CA 1
ATOM 8215 C C . GLY B 1 420 ? -17.562 25 5.012 1 95.19 420 GLY B C 1
ATOM 8216 O O . GLY B 1 420 ? -17.891 24.859 6.195 1 95.19 420 GLY B O 1
ATOM 8217 N N . CYS B 1 421 ? -17.703 26.141 4.406 1 92.94 421 CYS B N 1
ATOM 8218 C CA . CYS B 1 421 ? -18.266 27.328 5.059 1 92.94 421 CYS B CA 1
ATOM 8219 C C . CYS B 1 421 ? -19.719 27.109 5.445 1 92.94 421 CYS B C 1
ATOM 8221 O O . CYS B 1 421 ? -20.172 27.609 6.477 1 92.94 421 CYS B O 1
ATOM 8223 N N . LEU B 1 422 ? -20.344 26.203 4.695 1 89.31 422 LEU B N 1
ATOM 8224 C CA . LEU B 1 422 ? -21.766 25.922 4.957 1 89.31 422 LEU B CA 1
ATOM 8225 C C . LEU B 1 422 ? -21.906 24.938 6.113 1 89.31 422 LEU B C 1
ATOM 8227 O O . LEU B 1 422 ? -22.891 25 6.863 1 89.31 422 LEU B O 1
ATOM 8231 N N . ILE B 1 423 ? -20.953 24.125 6.242 1 88.94 423 ILE B N 1
ATOM 8232 C CA . ILE B 1 423 ? -21 23.078 7.242 1 88.94 423 ILE B CA 1
ATOM 8233 C C . ILE B 1 423 ? -20.5 23.594 8.578 1 88.94 423 ILE B C 1
ATOM 8235 O O . ILE B 1 423 ? -20.906 23.125 9.641 1 88.94 423 ILE B O 1
ATOM 8239 N N . SER B 1 424 ? -19.609 24.562 8.547 1 87.56 424 SER B N 1
ATOM 8240 C CA . SER B 1 424 ? -18.938 25.062 9.742 1 87.56 424 SER B CA 1
ATOM 8241 C C . SER B 1 424 ? -19.938 25.656 10.734 1 87.56 424 SER B C 1
ATOM 8243 O O . SER B 1 424 ? -20.859 26.359 10.328 1 87.56 424 SER B O 1
ATOM 8245 N N . ARG B 1 425 ? -19.75 25.219 11.961 1 77.56 425 ARG B N 1
ATOM 8246 C CA . ARG B 1 425 ? -20.609 25.688 13.047 1 77.56 425 ARG B CA 1
ATOM 8247 C C . ARG B 1 425 ? -19.828 26.531 14.039 1 77.56 425 ARG B C 1
ATOM 8249 O O . ARG B 1 425 ? -18.609 26.359 14.188 1 77.56 425 ARG B O 1
ATOM 8256 N N . PRO B 1 426 ? -20.625 27.547 14.531 1 71.19 426 PRO B N 1
ATOM 8257 C CA . PRO B 1 426 ? -19.953 28.344 15.555 1 71.19 426 PRO B CA 1
ATOM 8258 C C . PRO B 1 426 ? -19.562 27.531 16.781 1 71.19 426 PRO B C 1
ATOM 8260 O O . PRO B 1 426 ? -20.281 26.594 17.156 1 71.19 426 PRO B O 1
ATOM 8263 N N . GLU B 1 427 ? -18.312 27.516 17.156 1 60.97 427 GLU B N 1
ATOM 8264 C CA . GLU B 1 427 ? -17.578 26.625 18.047 1 60.97 427 GLU B CA 1
ATOM 8265 C C . GLU B 1 427 ? -18.016 26.828 19.5 1 60.97 427 GLU B C 1
ATOM 8267 O O . GLU B 1 427 ? -17.844 27.922 20.047 1 60.97 427 GLU B O 1
ATOM 8272 N N . LEU B 1 428 ? -18.844 25.969 20.016 1 61.94 428 LEU B N 1
ATOM 8273 C CA . LEU B 1 428 ? -19.078 26.109 21.453 1 61.94 428 LEU B CA 1
ATOM 8274 C C . LEU B 1 428 ? -17.906 25.547 22.266 1 61.94 428 LEU B C 1
ATOM 8276 O O . LEU B 1 428 ? -17.531 26.125 23.281 1 61.94 428 LEU B O 1
ATOM 8280 N N . ASP B 1 429 ? -17.359 24.422 21.828 1 78.81 429 ASP B N 1
ATOM 8281 C CA . ASP B 1 429 ? -16.266 23.844 22.594 1 78.81 429 ASP B CA 1
ATOM 8282 C C . ASP B 1 429 ? -15.047 23.594 21.703 1 78.81 429 ASP B C 1
ATOM 8284 O O . ASP B 1 429 ? -15.156 23.578 20.484 1 78.81 429 ASP B O 1
ATOM 8288 N N . ASN B 1 430 ? -13.883 23.703 22.25 1 84.69 430 ASN B N 1
ATOM 8289 C CA . ASN B 1 430 ? -12.633 23.594 21.5 1 84.69 430 ASN B CA 1
ATOM 8290 C C . ASN B 1 430 ? -12.203 22.125 21.344 1 84.69 430 ASN B C 1
ATOM 8292 O O . ASN B 1 430 ? -11.07 21.859 20.969 1 84.69 430 ASN B O 1
ATOM 8296 N N . VAL B 1 431 ? -13.18 21.266 21.594 1 87.69 431 VAL B N 1
ATOM 8297 C CA . VAL B 1 431 ? -12.836 19.844 21.453 1 87.69 431 VAL B CA 1
ATOM 8298 C C . VAL B 1 431 ? -13.008 19.422 20 1 87.69 431 VAL B C 1
ATOM 8300 O O . VAL B 1 431 ? -12.117 18.797 19.422 1 87.69 431 VAL B O 1
ATOM 8303 N N . ARG B 1 432 ? -14.062 19.875 19.391 1 88.5 432 ARG B N 1
ATOM 8304 C CA . ARG B 1 432 ? -14.344 19.547 18 1 88.5 432 ARG B CA 1
ATOM 8305 C C . ARG B 1 432 ? -13.578 20.453 17.062 1 88.5 432 ARG B C 1
ATOM 8307 O O . ARG B 1 432 ? -13.516 21.672 17.281 1 88.5 432 ARG B O 1
ATOM 8314 N N . LEU B 1 433 ? -13.008 19.844 16.016 1 89.88 433 LEU B N 1
ATOM 8315 C CA . LEU B 1 433 ? -12.125 20.641 15.172 1 89.88 433 LEU B CA 1
ATOM 8316 C C . LEU B 1 433 ? -12.617 20.656 13.727 1 89.88 433 LEU B C 1
ATOM 8318 O O . LEU B 1 433 ? -12.602 21.703 13.07 1 89.88 433 LEU B O 1
ATOM 8322 N N . HIS B 1 434 ? -13.203 19.609 13.219 1 91.31 434 HIS B N 1
ATOM 8323 C CA . HIS B 1 434 ? -13.32 19.375 11.789 1 91.31 434 HIS B CA 1
ATOM 8324 C C . HIS B 1 434 ? -14.461 20.172 11.18 1 91.31 434 HIS B C 1
ATOM 8326 O O . HIS B 1 434 ? -14.594 20.25 9.953 1 91.31 434 HIS B O 1
ATOM 8332 N N . ASP B 1 435 ? -15.25 20.766 11.93 1 89.38 435 ASP B N 1
ATOM 8333 C CA . ASP B 1 435 ? -16.312 21.625 11.398 1 89.38 435 ASP B CA 1
ATOM 8334 C C . ASP B 1 435 ? -16.156 23.062 11.852 1 89.38 435 ASP B C 1
ATOM 8336 O O . ASP B 1 435 ? -17.125 23.828 11.898 1 89.38 435 ASP B O 1
ATOM 8340 N N . THR B 1 436 ? -14.945 23.438 12.227 1 91.19 436 THR B N 1
ATOM 8341 C CA . THR B 1 436 ? -14.641 24.812 12.617 1 91.19 436 THR B CA 1
ATOM 8342 C C . THR B 1 436 ? -14.047 25.594 11.445 1 91.19 436 THR B C 1
ATOM 8344 O O . THR B 1 436 ? -13.398 25 10.57 1 91.19 436 THR B O 1
ATOM 8347 N N . MET B 1 437 ? -14.18 26.906 11.539 1 91.31 437 MET B N 1
ATOM 8348 C CA . MET B 1 437 ? -13.633 27.781 10.5 1 91.31 437 MET B CA 1
ATOM 8349 C C . MET B 1 437 ? -12.109 27.797 10.555 1 91.31 437 MET B C 1
ATOM 8351 O O . MET B 1 437 ? -11.453 27.891 9.523 1 91.31 437 MET B O 1
ATOM 8355 N N . GLY B 1 438 ? -11.633 27.766 11.789 1 91.38 438 GLY B N 1
ATOM 8356 C CA . GLY B 1 438 ? -10.188 27.734 11.93 1 91.38 438 GLY B CA 1
ATOM 8357 C C . GLY B 1 438 ? -9.539 26.562 11.219 1 91.38 438 GLY B C 1
ATOM 8358 O O . GLY B 1 438 ? -8.555 26.734 10.492 1 91.38 438 GLY B O 1
ATOM 8359 N N . TRP B 1 439 ? -10.102 25.406 11.414 1 94.75 439 TRP B N 1
ATOM 8360 C CA . TRP B 1 439 ? -9.594 24.203 10.766 1 94.75 439 TRP B CA 1
ATOM 8361 C C . TRP B 1 439 ? -9.758 24.297 9.25 1 94.75 439 TRP B C 1
ATOM 8363 O O . TRP B 1 439 ? -8.844 23.953 8.5 1 94.75 439 TRP B O 1
ATOM 8373 N N . LEU B 1 440 ? -10.883 24.781 8.766 1 95.88 440 LEU B N 1
ATOM 8374 C CA . LEU B 1 440 ? -11.18 24.922 7.348 1 95.88 440 LEU B CA 1
ATOM 8375 C C . LEU B 1 440 ? -10.164 25.828 6.668 1 95.88 440 LEU B C 1
ATOM 8377 O O . LEU B 1 440 ? -9.617 25.484 5.617 1 95.88 440 LEU B O 1
ATOM 8381 N N . ASN B 1 441 ? -9.859 26.938 7.297 1 96 441 ASN B N 1
ATOM 8382 C CA . ASN B 1 441 ? -8.914 27.891 6.738 1 96 441 ASN B CA 1
ATOM 8383 C C . ASN B 1 441 ? -7.5 27.312 6.684 1 96 441 ASN B C 1
ATOM 8385 O O . ASN B 1 441 ? -6.793 27.5 5.688 1 96 441 ASN B O 1
ATOM 8389 N N . ALA B 1 442 ? -7.16 26.688 7.703 1 96.88 442 ALA B N 1
ATOM 8390 C CA . ALA B 1 442 ? -5.824 26.094 7.742 1 96.88 442 ALA B CA 1
ATOM 8391 C C . ALA B 1 442 ? -5.648 25.062 6.637 1 96.88 442 ALA B C 1
ATOM 8393 O O . ALA B 1 442 ? -4.602 25.016 5.98 1 96.88 442 ALA B O 1
ATOM 8394 N N . ARG B 1 443 ? -6.668 24.266 6.434 1 97.62 443 ARG B N 1
ATOM 8395 C CA . ARG B 1 443 ? -6.594 23.25 5.398 1 97.62 443 ARG B CA 1
ATOM 8396 C C . ARG B 1 443 ? -6.664 23.859 4.004 1 97.62 443 ARG B C 1
ATOM 8398 O O . ARG B 1 443 ? -6.035 23.375 3.068 1 97.62 443 ARG B O 1
ATOM 8405 N N . TYR B 1 444 ? -7.445 24.906 3.898 1 98 444 TYR B N 1
ATOM 8406 C CA . TYR B 1 444 ? -7.531 25.625 2.633 1 98 444 TYR B CA 1
ATOM 8407 C C . TYR B 1 444 ? -6.156 26.125 2.189 1 98 444 TYR B C 1
ATOM 8409 O O . TYR B 1 444 ? -5.738 25.875 1.057 1 98 444 TYR B O 1
ATOM 8417 N N . TYR B 1 445 ? -5.473 26.734 3.016 1 97.81 445 TYR B N 1
ATOM 8418 C CA . TYR B 1 445 ? -4.184 27.312 2.648 1 97.81 445 TYR B CA 1
ATOM 8419 C C . TYR B 1 445 ? -3.117 26.234 2.531 1 97.81 445 TYR B C 1
ATOM 8421 O O . TYR B 1 445 ? -2.148 26.391 1.783 1 97.81 445 TYR B O 1
ATOM 8429 N N . HIS B 1 446 ? -3.285 25.172 3.242 1 97.94 446 HIS B N 1
ATOM 8430 C CA . HIS B 1 446 ? -2.396 24.031 3.008 1 97.94 446 HIS B CA 1
ATOM 8431 C C . HIS B 1 446 ? -2.547 23.5 1.587 1 97.94 446 HIS B C 1
ATOM 8433 O O . HIS B 1 446 ? -1.553 23.188 0.929 1 97.94 446 HIS B O 1
ATOM 8439 N N . LEU B 1 447 ? -3.777 23.375 1.137 1 98.5 447 LEU B N 1
ATOM 8440 C CA . LEU B 1 447 ? -4.035 22.906 -0.225 1 98.5 447 LEU B CA 1
ATOM 8441 C C . LEU B 1 447 ? -3.391 23.844 -1.243 1 98.5 447 LEU B C 1
ATOM 8443 O O . LEU B 1 447 ? -2.785 23.391 -2.217 1 98.5 447 LEU B O 1
ATOM 8447 N N . LEU B 1 448 ? -3.5 25.109 -0.961 1 98.12 448 LEU B N 1
ATOM 8448 C CA . LEU B 1 448 ? -2.914 26.078 -1.88 1 98.12 448 LEU B CA 1
ATOM 8449 C C . LEU B 1 448 ? -1.392 25.984 -1.867 1 98.12 448 LEU B C 1
ATOM 8451 O O . LEU B 1 448 ? -0.748 26.109 -2.91 1 98.12 448 LEU B O 1
ATOM 8455 N N . LEU B 1 449 ? -0.875 25.75 -0.748 1 97.44 449 LEU B N 1
ATOM 8456 C CA . LEU B 1 449 ? 0.574 25.641 -0.632 1 97.44 449 LEU B CA 1
ATOM 8457 C C . LEU B 1 449 ? 1.09 24.469 -1.453 1 97.44 449 LEU B C 1
ATOM 8459 O O . LEU B 1 449 ? 2.092 24.578 -2.162 1 97.44 449 LEU B O 1
ATOM 8463 N N . ILE B 1 450 ? 0.449 23.359 -1.382 1 97.44 450 ILE B N 1
ATOM 8464 C CA . ILE B 1 450 ? 0.932 22.203 -2.117 1 97.44 450 ILE B CA 1
ATOM 8465 C C . ILE B 1 450 ? 0.622 22.359 -3.604 1 97.44 450 ILE B C 1
ATOM 8467 O O . ILE B 1 450 ? 1.361 21.859 -4.457 1 97.44 450 ILE B O 1
ATOM 8471 N N . LEU B 1 451 ? -0.42 23.062 -3.908 1 97.62 451 LEU B N 1
ATOM 8472 C CA . LEU B 1 451 ? -0.758 23.297 -5.309 1 97.62 451 LEU B CA 1
ATOM 8473 C C . LEU B 1 451 ? 0.3 24.156 -5.984 1 97.62 451 LEU B C 1
ATOM 8475 O O . LEU B 1 451 ? 0.708 23.875 -7.113 1 97.62 451 LEU B O 1
ATOM 8479 N N . TYR B 1 452 ? 0.778 25.172 -5.281 1 95.88 452 TYR B N 1
ATOM 8480 C CA . TYR B 1 452 ? 1.679 26.141 -5.891 1 95.88 452 TYR B CA 1
ATOM 8481 C C . TYR B 1 452 ? 3.115 25.922 -5.434 1 95.88 452 TYR B C 1
ATOM 8483 O O . TYR B 1 452 ? 3.959 26.812 -5.559 1 95.88 452 TYR B O 1
ATOM 8491 N N . TYR B 1 453 ? 3.354 24.781 -4.914 1 96.19 453 TYR B N 1
ATOM 8492 C CA . TYR B 1 453 ? 4.684 24.406 -4.445 1 96.19 453 TYR B CA 1
ATOM 8493 C C . TYR B 1 453 ? 5.711 24.531 -5.566 1 96.19 453 TYR B C 1
ATOM 8495 O O . TYR B 1 453 ? 5.422 24.219 -6.719 1 96.19 453 TYR B O 1
ATOM 8503 N N . PRO B 1 454 ? 6.855 25.062 -5.254 1 93.25 454 PRO B N 1
ATOM 8504 C CA . PRO B 1 454 ? 7.859 25.25 -6.305 1 93.25 454 PRO B CA 1
ATOM 8505 C C . PRO B 1 454 ? 8.508 23.938 -6.738 1 93.25 454 PRO B C 1
ATOM 8507 O O . PRO B 1 454 ? 9.688 23.703 -6.477 1 93.25 454 PRO B O 1
ATOM 8510 N N . CYS B 1 455 ? 7.758 23.188 -7.465 1 93.12 455 CYS B N 1
ATOM 8511 C CA . CYS B 1 455 ? 8.211 21.922 -8.031 1 93.12 455 CYS B CA 1
ATOM 8512 C C . CYS B 1 455 ? 8.273 21.984 -9.547 1 93.12 455 CYS B C 1
ATOM 8514 O O . CYS B 1 455 ? 8.039 23.047 -10.133 1 93.12 455 CYS B O 1
ATOM 8516 N N . GLN B 1 456 ? 8.633 20.922 -10.195 1 89.81 456 GLN B N 1
ATOM 8517 C CA . GLN B 1 456 ? 8.812 20.906 -11.648 1 89.81 456 GLN B CA 1
ATOM 8518 C C . GLN B 1 456 ? 7.543 21.344 -12.367 1 89.81 456 GLN B C 1
ATOM 8520 O O . GLN B 1 456 ? 7.605 22.094 -13.344 1 89.81 456 GLN B O 1
ATOM 8525 N N . PHE B 1 457 ? 6.492 20.906 -11.922 1 93.12 457 PHE B N 1
ATOM 8526 C CA . PHE B 1 457 ? 5.211 21.219 -12.539 1 93.12 457 PHE B CA 1
ATOM 8527 C C . PHE B 1 457 ? 4.988 22.734 -12.578 1 93.12 457 PHE B C 1
ATOM 8529 O O . PHE B 1 457 ? 4.496 23.266 -13.578 1 93.12 457 PHE B O 1
ATOM 8536 N N . ASN B 1 458 ? 5.426 23.406 -11.523 1 91.38 458 ASN B N 1
ATOM 8537 C CA . ASN B 1 458 ? 5.191 24.828 -11.391 1 91.38 458 ASN B CA 1
ATOM 8538 C C . ASN B 1 458 ? 6.398 25.641 -11.852 1 91.38 458 ASN B C 1
ATOM 8540 O O . ASN B 1 458 ? 6.457 26.859 -11.641 1 91.38 458 ASN B O 1
ATOM 8544 N N . SER B 1 459 ? 7.484 25.125 -12.43 1 81.69 459 SER B N 1
ATOM 8545 C CA . SER B 1 459 ? 8.703 25.828 -12.82 1 81.69 459 SER B CA 1
ATOM 8546 C C . SER B 1 459 ? 8.445 26.781 -13.984 1 81.69 459 SER B C 1
ATOM 8548 O O . SER B 1 459 ? 9.109 27.812 -14.109 1 81.69 459 SER B O 1
ATOM 8550 N N . GLY B 1 460 ? 7.668 26.562 -15.039 1 64.5 460 GLY B N 1
ATOM 8551 C CA . GLY B 1 460 ? 7.559 27.344 -16.266 1 64.5 460 GLY B CA 1
ATOM 8552 C C . GLY B 1 460 ? 6.652 28.562 -16.125 1 64.5 460 GLY B C 1
ATOM 8553 O O . GLY B 1 460 ? 6.457 29.312 -17.078 1 64.5 460 GLY B O 1
ATOM 8554 N N . SER B 1 461 ? 6.055 28.641 -15.133 1 53.41 461 SER B N 1
ATOM 8555 C CA . SER B 1 461 ? 5.105 29.75 -15.109 1 53.41 461 SER B CA 1
ATOM 8556 C C . SER B 1 461 ? 5.832 31.094 -15.094 1 53.41 461 SER B C 1
ATOM 8558 O O . SER B 1 461 ? 6.867 31.25 -14.445 1 53.41 461 SER B O 1
ATOM 8560 N N . SER B 1 462 ? 5.758 31.812 -16.297 1 46.56 462 SER B N 1
ATOM 8561 C CA . SER B 1 462 ? 6.273 33.125 -16.672 1 46.56 462 SER B CA 1
ATOM 8562 C C . SER B 1 462 ? 6.32 34.062 -15.477 1 46.56 462 SER B C 1
ATOM 8564 O O . SER B 1 462 ? 6.77 35.188 -15.594 1 46.56 462 SER B O 1
ATOM 8566 N N . ALA B 1 463 ? 5.562 33.875 -14.539 1 49.22 463 ALA B N 1
ATOM 8567 C CA . ALA B 1 463 ? 5.656 34.938 -13.547 1 49.22 463 ALA B CA 1
ATOM 8568 C C . ALA B 1 463 ? 7.105 35.188 -13.148 1 49.22 463 ALA B C 1
ATOM 8570 O O . ALA B 1 463 ? 7.855 34.25 -12.891 1 49.22 463 ALA B O 1
ATOM 8571 N N . GLN B 1 464 ? 7.637 36.125 -13.609 1 54.5 464 GLN B N 1
ATOM 8572 C CA . GLN B 1 464 ? 8.961 36.656 -13.281 1 54.5 464 GLN B CA 1
ATOM 8573 C C . GLN B 1 464 ? 9.328 36.344 -11.828 1 54.5 464 GLN B C 1
ATOM 8575 O O . GLN B 1 464 ? 8.445 36.219 -10.977 1 54.5 464 GLN B O 1
ATOM 8580 N N . GLY B 1 465 ? 10.57 35.812 -11.398 1 63.69 465 GLY B N 1
ATOM 8581 C CA . GLY B 1 465 ? 11.242 35.312 -10.203 1 63.69 465 GLY B CA 1
ATOM 8582 C C . GLY B 1 465 ? 10.75 35.969 -8.93 1 63.69 465 GLY B C 1
ATOM 8583 O O . GLY B 1 465 ? 10.391 35.281 -7.973 1 63.69 465 GLY B O 1
ATOM 8584 N N . THR B 1 466 ? 10.406 37.25 -9.039 1 74.62 466 THR B N 1
ATOM 8585 C CA . THR B 1 466 ? 10.086 37.969 -7.824 1 74.62 466 THR B CA 1
ATOM 8586 C C . THR B 1 466 ? 8.602 37.844 -7.488 1 74.62 466 THR B C 1
ATOM 8588 O O . THR B 1 466 ? 8.234 37.75 -6.32 1 74.62 466 THR B O 1
ATOM 8591 N N . ALA B 1 467 ? 7.723 37.906 -8.492 1 79.06 467 ALA B N 1
ATOM 8592 C CA . ALA B 1 467 ? 6.281 37.781 -8.266 1 79.06 467 ALA B CA 1
ATOM 8593 C C . ALA B 1 467 ? 5.922 36.438 -7.68 1 79.06 467 ALA B C 1
ATOM 8595 O O . ALA B 1 467 ? 5.051 36.312 -6.812 1 79.06 467 ALA B O 1
ATOM 8596 N N . ARG B 1 468 ? 6.594 35.5 -8.07 1 84.19 468 ARG B N 1
ATOM 8597 C CA . ARG B 1 468 ? 6.363 34.156 -7.57 1 84.19 468 ARG B CA 1
ATOM 8598 C C . ARG B 1 468 ? 6.777 34.031 -6.109 1 84.19 468 ARG B C 1
ATOM 8600 O O . ARG B 1 468 ? 6.055 33.438 -5.301 1 84.19 468 ARG B O 1
ATOM 8607 N N . VAL B 1 469 ? 7.855 34.625 -5.852 1 86.88 469 VAL B N 1
ATOM 8608 C CA . VAL B 1 469 ? 8.375 34.594 -4.488 1 86.88 469 VAL B CA 1
ATOM 8609 C C . VAL B 1 469 ? 7.414 35.312 -3.547 1 86.88 469 VAL B C 1
ATOM 8611 O O . VAL B 1 469 ? 7.109 34.812 -2.461 1 86.88 469 VAL B O 1
ATOM 8614 N N . THR B 1 470 ? 6.953 36.438 -3.994 1 87.88 470 THR B N 1
ATOM 8615 C CA . THR B 1 470 ? 6.027 37.219 -3.17 1 87.88 470 THR B CA 1
ATOM 8616 C C . THR B 1 470 ? 4.734 36.438 -2.934 1 87.88 470 THR B C 1
ATOM 8618 O O . THR B 1 470 ? 4.203 36.438 -1.822 1 87.88 470 THR B O 1
ATOM 8621 N N . ALA B 1 471 ? 4.277 35.781 -3.938 1 90.19 471 ALA B N 1
ATOM 8622 C CA . ALA B 1 471 ? 3.047 35 -3.828 1 90.19 471 ALA B CA 1
ATOM 8623 C C . ALA B 1 471 ? 3.227 33.812 -2.877 1 90.19 471 ALA B C 1
ATOM 8625 O O . ALA B 1 471 ? 2.334 33.5 -2.082 1 90.19 471 ALA B O 1
ATOM 8626 N N . LEU B 1 472 ? 4.316 33.188 -2.994 1 93.19 472 LEU B N 1
ATOM 8627 C CA . LEU B 1 472 ? 4.605 32.062 -2.133 1 93.19 472 LEU B CA 1
ATOM 8628 C C . LEU B 1 472 ? 4.734 32.469 -0.677 1 93.19 472 LEU B C 1
ATOM 8630 O O . LEU B 1 472 ? 4.219 31.812 0.223 1 93.19 472 LEU B O 1
ATOM 8634 N N . LEU B 1 473 ? 5.371 33.594 -0.456 1 93.06 473 LEU B N 1
ATOM 8635 C CA . LEU B 1 473 ? 5.539 34.094 0.902 1 93.06 473 LEU B CA 1
ATOM 8636 C C . LEU B 1 473 ? 4.191 34.469 1.511 1 93.06 473 LEU B C 1
ATOM 8638 O O . LEU B 1 473 ? 3.977 34.312 2.713 1 93.06 473 LEU B O 1
ATOM 8642 N N . GLU B 1 474 ? 3.334 35 0.682 1 94.31 474 GLU B N 1
ATOM 8643 C CA . GLU B 1 474 ? 1.996 35.312 1.165 1 94.31 474 GLU B CA 1
ATOM 8644 C C . GLU B 1 474 ? 1.233 34.062 1.573 1 94.31 474 GLU B C 1
ATOM 8646 O O . GLU B 1 474 ? 0.511 34.062 2.572 1 94.31 474 GLU B O 1
ATOM 8651 N N . LEU B 1 475 ? 1.414 33.031 0.808 1 95.88 475 LEU B N 1
ATOM 8652 C CA . LEU B 1 475 ? 0.771 31.766 1.141 1 95.88 475 LEU B CA 1
ATOM 8653 C C . LEU B 1 475 ? 1.315 31.203 2.451 1 95.88 475 LEU B C 1
ATOM 8655 O O . LEU B 1 475 ? 0.552 30.719 3.287 1 95.88 475 LEU B O 1
ATOM 8659 N N . VAL B 1 476 ? 2.604 31.281 2.623 1 96.88 476 VAL B N 1
ATOM 8660 C CA . VAL B 1 476 ? 3.227 30.812 3.852 1 96.88 476 VAL B CA 1
ATOM 8661 C C . VAL B 1 476 ? 2.74 31.641 5.035 1 96.88 476 VAL B C 1
ATOM 8663 O O . VAL B 1 476 ? 2.471 31.094 6.113 1 96.88 476 VAL B O 1
ATOM 8666 N N . ARG B 1 477 ? 2.615 32.938 4.84 1 96.19 477 ARG B N 1
ATOM 8667 C CA . ARG B 1 477 ? 2.131 33.844 5.891 1 96.19 477 ARG B CA 1
ATOM 8668 C C . ARG B 1 477 ? 0.723 33.438 6.328 1 96.19 477 ARG B C 1
ATOM 8670 O O . ARG B 1 477 ? 0.451 33.344 7.527 1 96.19 477 ARG B O 1
ATOM 8677 N N . LYS B 1 478 ? -0.101 33.25 5.371 1 96.44 478 LYS B N 1
ATOM 8678 C CA . LYS B 1 478 ? -1.479 32.906 5.688 1 96.44 478 LYS B CA 1
ATOM 8679 C C . LYS B 1 478 ? -1.549 31.516 6.355 1 96.44 478 LYS B C 1
ATOM 8681 O O . LYS B 1 478 ? -2.303 31.328 7.312 1 96.44 478 LYS B O 1
ATOM 8686 N N . PHE B 1 479 ? -0.809 30.625 5.883 1 97.44 479 PHE B N 1
ATOM 8687 C CA . PHE B 1 479 ? -0.753 29.281 6.473 1 97.44 479 PHE B CA 1
ATOM 8688 C C . PHE B 1 479 ? -0.33 29.359 7.934 1 97.44 479 PHE B C 1
ATOM 8690 O O . PHE B 1 479 ? -0.963 28.75 8.805 1 97.44 479 PHE B O 1
ATOM 8697 N N . THR B 1 480 ? 0.754 30.031 8.164 1 96.5 480 THR B N 1
ATOM 8698 C CA . THR B 1 480 ? 1.295 30.141 9.516 1 96.5 480 THR B CA 1
ATOM 8699 C C . THR B 1 480 ? 0.326 30.891 10.43 1 96.5 480 THR B C 1
ATOM 8701 O O . THR B 1 480 ? 0.167 30.516 11.602 1 96.5 480 THR B O 1
ATOM 8704 N N . GLN B 1 481 ? -0.301 31.906 9.922 1 95.94 481 GLN B N 1
ATOM 8705 C CA . GLN B 1 481 ? -1.255 32.688 10.703 1 95.94 481 GLN B CA 1
ATOM 8706 C C . GLN B 1 481 ? -2.412 31.828 11.188 1 95.94 481 GLN B C 1
ATOM 8708 O O . GLN B 1 481 ? -2.76 31.859 12.367 1 95.94 481 GLN B O 1
ATOM 8713 N N . TYR B 1 482 ? -2.932 31.031 10.352 1 95.38 482 TYR B N 1
ATOM 8714 C CA . TYR B 1 482 ? -4.094 30.234 10.711 1 95.38 482 TYR B CA 1
ATOM 8715 C C . TYR B 1 482 ? -3.697 29.094 11.641 1 95.38 482 TYR B C 1
ATOM 8717 O O . TYR B 1 482 ? -4.469 28.703 12.523 1 95.38 482 TYR B O 1
ATOM 8725 N N . ASN B 1 483 ? -2.568 28.531 11.445 1 96.5 483 ASN B N 1
ATOM 8726 C CA . ASN B 1 483 ? -2.119 27.5 12.375 1 96.5 483 ASN B CA 1
ATOM 8727 C C . ASN B 1 483 ? -1.808 28.078 13.75 1 96.5 483 ASN B C 1
ATOM 8729 O O . ASN B 1 483 ? -2.025 27.422 14.766 1 96.5 483 ASN B O 1
ATOM 8733 N N . ARG B 1 484 ? -1.349 29.312 13.781 1 94.81 484 ARG B N 1
ATOM 8734 C CA . ARG B 1 484 ? -1.112 29.984 15.055 1 94.81 484 ARG B CA 1
ATOM 8735 C C . ARG B 1 484 ? -2.426 30.25 15.773 1 94.81 484 ARG B C 1
ATOM 8737 O O . ARG B 1 484 ? -2.502 30.141 17 1 94.81 484 ARG B O 1
ATOM 8744 N N . VAL B 1 485 ? -3.373 30.609 15.023 1 93 485 VAL B N 1
ATOM 8745 C CA . VAL B 1 485 ? -4.695 30.844 15.602 1 93 485 VAL B CA 1
ATOM 8746 C C . VAL B 1 485 ? -5.234 29.562 16.203 1 93 485 VAL B C 1
ATOM 8748 O O . VAL B 1 485 ? -5.746 29.547 17.328 1 93 485 VAL B O 1
ATOM 8751 N N . LEU B 1 486 ? -5.086 28.484 15.484 1 94.25 486 LEU B N 1
ATOM 8752 C CA . LEU B 1 486 ? -5.527 27.188 15.992 1 94.25 486 LEU B CA 1
ATOM 8753 C C . LEU B 1 486 ? -4.773 26.812 17.266 1 94.25 486 LEU B C 1
ATOM 8755 O O . LEU B 1 486 ? -5.363 26.281 18.219 1 94.25 486 LEU B O 1
ATOM 8759 N N . LEU B 1 487 ? -3.533 27.094 17.266 1 95.12 487 LEU B N 1
ATOM 8760 C CA . LEU B 1 487 ? -2.721 26.797 18.453 1 95.12 487 LEU B CA 1
ATOM 8761 C C . LEU B 1 487 ? -3.186 27.625 19.641 1 95.12 487 LEU B C 1
ATOM 8763 O O . LEU B 1 487 ? -3.328 27.094 20.75 1 95.12 487 LEU B O 1
ATOM 8767 N N . SER B 1 488 ? -3.455 28.906 19.438 1 92.94 488 SER B N 1
ATOM 8768 C CA . SER B 1 488 ? -3.865 29.812 20.516 1 92.94 488 SER B CA 1
ATOM 8769 C C . SER B 1 488 ? -5.215 29.391 21.094 1 92.94 488 SER B C 1
ATOM 8771 O O . SER B 1 488 ? -5.461 29.578 22.281 1 92.94 488 SER B O 1
ATOM 8773 N N . HIS B 1 489 ? -6.043 28.75 20.234 1 90.44 489 HIS B N 1
ATOM 8774 C CA . HIS B 1 489 ? -7.363 28.312 20.672 1 90.44 489 HIS B CA 1
ATOM 8775 C C . HIS B 1 489 ? -7.332 26.875 21.156 1 90.44 489 HIS B C 1
ATOM 8777 O O . HIS B 1 489 ? -8.383 26.281 21.422 1 90.44 489 HIS B O 1
ATOM 8783 N N . GLN B 1 490 ? -6.145 26.297 21.203 1 92 490 GLN B N 1
ATOM 8784 C CA . GLN B 1 490 ? -5.965 24.906 21.625 1 92 490 GLN B CA 1
ATOM 8785 C C . GLN B 1 490 ? -6.742 23.953 20.734 1 92 490 GLN B C 1
ATOM 8787 O O . GLN B 1 490 ? -7.398 23.031 21.219 1 92 490 GLN B O 1
ATOM 8792 N N . GLN B 1 491 ? -6.691 24.281 19.469 1 93.25 491 GLN B N 1
ATOM 8793 C CA . GLN B 1 491 ? -7.398 23.469 18.484 1 93.25 491 GLN B CA 1
ATOM 8794 C C . GLN B 1 491 ? -6.422 22.797 17.516 1 93.25 491 GLN B C 1
ATOM 8796 O O . GLN B 1 491 ? -6.832 22.031 16.656 1 93.25 491 GLN B O 1
ATOM 8801 N N . LEU B 1 492 ? -5.16 23.047 17.641 1 95.06 492 LEU B N 1
ATOM 8802 C CA . LEU B 1 492 ? -4.152 22.453 16.766 1 95.06 492 LEU B CA 1
ATOM 8803 C C . LEU B 1 492 ? -3.615 21.156 17.375 1 95.06 492 LEU B C 1
ATOM 8805 O O . LEU B 1 492 ? -2.916 21.188 18.375 1 95.06 492 LEU B O 1
ATOM 8809 N N . PRO B 1 493 ? -3.994 20.094 16.719 1 94.56 493 PRO B N 1
ATOM 8810 C CA . PRO B 1 493 ? -3.385 18.859 17.219 1 94.56 493 PRO B CA 1
ATOM 8811 C C . PRO B 1 493 ? -1.883 18.797 16.953 1 94.56 493 PRO B C 1
ATOM 8813 O O . PRO B 1 493 ? -1.446 18.953 15.82 1 94.56 493 PRO B O 1
ATOM 8816 N N . LEU B 1 494 ? -1.108 18.641 17.984 1 95.62 494 LEU B N 1
ATOM 8817 C CA . LEU B 1 494 ? 0.334 18.5 17.844 1 95.62 494 LEU B CA 1
ATOM 8818 C C . LEU B 1 494 ? 0.71 17.031 17.672 1 95.62 494 LEU B C 1
ATOM 8820 O O . LEU B 1 494 ? 1.055 16.344 18.641 1 95.62 494 LEU B O 1
ATOM 8824 N N . ASN B 1 495 ? 0.576 16.578 16.453 1 96.44 495 ASN B N 1
ATOM 8825 C CA . ASN B 1 495 ? 0.803 15.18 16.125 1 96.44 495 ASN B CA 1
ATOM 8826 C C . ASN B 1 495 ? 1.687 15.039 14.883 1 96.44 495 ASN B C 1
ATOM 8828 O O . ASN B 1 495 ? 2.283 16.016 14.422 1 96.44 495 ASN B O 1
ATOM 8832 N N . ARG B 1 496 ? 1.813 13.891 14.336 1 97 496 ARG B N 1
ATOM 8833 C CA . ARG B 1 496 ? 2.701 13.586 13.219 1 97 496 ARG B CA 1
ATOM 8834 C C . ARG B 1 496 ? 2.266 14.32 11.961 1 97 496 ARG B C 1
ATOM 8836 O O . ARG B 1 496 ? 3.104 14.773 11.172 1 97 496 ARG B O 1
ATOM 8843 N N . VAL B 1 497 ? 1.037 14.453 11.742 1 97.38 497 VAL B N 1
ATOM 8844 C CA . VAL B 1 497 ? 0.511 15.094 10.547 1 97.38 497 VAL B CA 1
ATOM 8845 C C . VAL B 1 497 ? 0.828 16.594 10.578 1 97.38 497 VAL B C 1
ATOM 8847 O O . VAL B 1 497 ? 1.289 17.156 9.586 1 97.38 497 VAL B O 1
ATOM 8850 N N . THR B 1 498 ? 0.548 17.203 11.703 1 97.62 498 THR B N 1
ATOM 8851 C CA . THR B 1 498 ? 0.861 18.625 11.852 1 97.62 498 THR B CA 1
ATOM 8852 C C . THR B 1 498 ? 2.352 18.875 11.633 1 97.62 498 THR B C 1
ATOM 8854 O O . THR B 1 498 ? 2.732 19.781 10.898 1 97.62 498 THR B O 1
ATOM 8857 N N . LEU B 1 499 ? 3.123 18.062 12.25 1 98.12 499 LEU B N 1
ATOM 8858 C CA . LEU B 1 499 ? 4.566 18.203 12.086 1 98.12 499 LEU B CA 1
ATOM 8859 C C . LEU B 1 499 ? 4.973 18.047 10.633 1 98.12 499 LEU B C 1
ATOM 8861 O O . LEU B 1 499 ? 5.746 18.844 10.102 1 98.12 499 LEU B O 1
ATOM 8865 N N . SER B 1 500 ? 4.457 17.031 10.008 1 97.75 500 SER B N 1
ATOM 8866 C CA . SER B 1 500 ? 4.789 16.766 8.609 1 97.75 500 SER B CA 1
ATOM 8867 C C . SER B 1 500 ? 4.398 17.938 7.715 1 97.75 500 SER B C 1
ATOM 8869 O O . SER B 1 500 ? 5.113 18.266 6.77 1 97.75 500 SER B O 1
ATOM 8871 N N . ARG B 1 501 ? 3.34 18.562 8 1 97.31 501 ARG B N 1
ATOM 8872 C CA . ARG B 1 501 ? 2.805 19.625 7.16 1 97.31 501 ARG B CA 1
ATOM 8873 C C . ARG B 1 501 ? 3.582 20.922 7.359 1 97.31 501 ARG B C 1
ATOM 8875 O O . ARG B 1 501 ? 3.432 21.875 6.582 1 97.31 501 ARG B O 1
ATOM 8882 N N . LEU B 1 502 ? 4.41 21 8.328 1 97.94 502 LEU B N 1
ATOM 8883 C CA . LEU B 1 502 ? 5.195 22.203 8.586 1 97.94 502 LEU B CA 1
ATOM 8884 C C . LEU B 1 502 ? 6.473 22.203 7.754 1 97.94 502 LEU B C 1
ATOM 8886 O O . LEU B 1 502 ? 7.082 23.25 7.555 1 97.94 502 LEU B O 1
ATOM 8890 N N . PHE B 1 503 ? 6.887 21.094 7.211 1 97.69 503 PHE B N 1
ATOM 8891 C CA . PHE B 1 503 ? 8.156 21 6.492 1 97.69 503 PHE B CA 1
ATOM 8892 C C . PHE B 1 503 ? 8.07 21.703 5.148 1 97.69 503 PHE B C 1
ATOM 8894 O O . PHE B 1 503 ? 8.945 22.516 4.812 1 97.69 503 PHE B O 1
ATOM 8901 N N . PRO B 1 504 ? 7.004 21.469 4.383 1 96.94 504 PRO B N 1
ATOM 8902 C CA . PRO B 1 504 ? 6.969 22.078 3.053 1 96.94 504 PRO B CA 1
ATOM 8903 C C . PRO B 1 504 ? 7.027 23.609 3.104 1 96.94 504 PRO B C 1
ATOM 8905 O O . PRO B 1 504 ? 7.836 24.219 2.404 1 96.94 504 PRO B O 1
ATOM 8908 N N . PRO B 1 505 ? 6.293 24.281 3.904 1 97.31 505 PRO B N 1
ATOM 8909 C CA . PRO B 1 505 ? 6.41 25.75 3.955 1 97.31 505 PRO B CA 1
ATOM 8910 C C . PRO B 1 505 ? 7.785 26.219 4.434 1 97.31 505 PRO B C 1
ATOM 8912 O O . PRO B 1 505 ? 8.266 27.266 4.008 1 97.31 505 PRO B O 1
ATOM 8915 N N . CYS B 1 506 ? 8.359 25.484 5.316 1 96.62 506 CYS B N 1
ATOM 8916 C CA . CYS B 1 506 ? 9.711 25.828 5.75 1 96.62 506 CYS B CA 1
ATOM 8917 C C . CYS B 1 506 ? 10.695 25.734 4.594 1 96.62 506 CYS B C 1
ATOM 8919 O O . CYS B 1 506 ? 11.594 26.578 4.465 1 96.62 506 CYS B O 1
ATOM 8921 N N . LEU B 1 507 ? 10.516 24.766 3.811 1 95.62 507 LEU B N 1
ATOM 8922 C CA . LEU B 1 507 ? 11.359 24.625 2.627 1 95.62 507 LEU B CA 1
ATOM 8923 C C . LEU B 1 507 ? 11.094 25.75 1.634 1 95.62 507 LEU B C 1
ATOM 8925 O O . LEU B 1 507 ? 12.016 26.219 0.958 1 95.62 507 LEU B O 1
ATOM 8929 N N . ILE B 1 508 ? 9.898 26.188 1.56 1 94.12 508 ILE B N 1
ATOM 8930 C CA . ILE B 1 508 ? 9.547 27.297 0.694 1 94.12 508 ILE B CA 1
ATOM 8931 C C . ILE B 1 508 ? 10.266 28.562 1.171 1 94.12 508 ILE B C 1
ATOM 8933 O O . ILE B 1 508 ? 10.727 29.375 0.358 1 94.12 508 ILE B O 1
ATOM 8937 N N . LEU B 1 509 ? 10.352 28.766 2.463 1 93.88 509 LEU B N 1
ATOM 8938 C CA . LEU B 1 509 ? 11.062 29.906 3.01 1 93.88 509 LEU B CA 1
ATOM 8939 C C . LEU B 1 509 ? 12.516 29.906 2.57 1 93.88 509 LEU B C 1
ATOM 8941 O O . LEU B 1 509 ? 13.055 30.938 2.16 1 93.88 509 LEU B O 1
ATOM 8945 N N . ILE B 1 510 ? 13.109 28.75 2.615 1 91.62 510 ILE B N 1
ATOM 8946 C CA . ILE B 1 510 ? 14.5 28.609 2.188 1 91.62 510 ILE B CA 1
ATOM 8947 C C . ILE B 1 510 ? 14.609 28.891 0.689 1 91.62 510 ILE B C 1
ATOM 8949 O O . ILE B 1 510 ? 15.516 29.594 0.24 1 91.62 510 ILE B O 1
ATOM 8953 N N . TYR B 1 511 ? 13.688 28.406 -0.032 1 89.69 511 TYR B N 1
ATOM 8954 C CA . TYR B 1 511 ? 13.641 28.625 -1.472 1 89.69 511 TYR B CA 1
ATOM 8955 C C . TYR B 1 511 ? 13.492 30.109 -1.787 1 89.69 511 TYR B C 1
ATOM 8957 O O . TYR B 1 511 ? 14.211 30.641 -2.639 1 89.69 511 TYR B O 1
ATOM 8965 N N . CYS B 1 512 ? 12.555 30.781 -1.123 1 88.75 512 CYS B N 1
ATOM 8966 C CA . CYS B 1 512 ? 12.289 32.188 -1.378 1 88.75 512 CYS B CA 1
ATOM 8967 C C . CYS B 1 512 ? 13.477 33.062 -0.97 1 88.75 512 CYS B C 1
ATOM 8969 O O . CYS B 1 512 ? 13.773 34.062 -1.619 1 88.75 512 CYS B O 1
ATOM 8971 N N . PHE B 1 513 ? 14.18 32.656 0.05 1 88.56 513 PHE B N 1
ATOM 8972 C CA . PHE B 1 513 ? 15.359 33.406 0.479 1 88.56 513 PHE B CA 1
ATOM 8973 C C . PHE B 1 513 ? 16.484 33.281 -0.541 1 88.56 513 PHE B C 1
ATOM 8975 O O . PHE B 1 513 ? 17.219 34.25 -0.789 1 88.56 513 PHE B O 1
ATOM 8982 N N . SER B 1 514 ? 16.562 32.094 -1.143 1 83.56 514 SER B N 1
ATOM 8983 C CA . SER B 1 514 ? 17.625 31.844 -2.119 1 83.56 514 SER B CA 1
ATOM 8984 C C . SER B 1 514 ? 17.328 32.531 -3.445 1 83.56 514 SER B C 1
ATOM 8986 O O . SER B 1 514 ? 18.25 32.906 -4.18 1 83.56 514 SER B O 1
ATOM 8988 N N . HIS B 1 515 ? 16.094 32.688 -3.82 1 77.12 515 HIS B N 1
ATOM 8989 C CA . HIS B 1 515 ? 15.742 33.219 -5.137 1 77.12 515 HIS B CA 1
ATOM 8990 C C . HIS B 1 515 ? 15.266 34.656 -5.051 1 77.12 515 HIS B C 1
ATOM 8992 O O . HIS B 1 515 ? 15.188 35.375 -6.066 1 77.12 515 HIS B O 1
ATOM 8998 N N . GLY B 1 516 ? 14.867 35.094 -3.932 1 67.62 516 GLY B N 1
ATOM 8999 C CA . GLY B 1 516 ? 14.359 36.438 -3.777 1 67.62 516 GLY B CA 1
ATOM 9000 C C . GLY B 1 516 ? 15.461 37.469 -3.643 1 67.62 516 GLY B C 1
ATOM 9001 O O . GLY B 1 516 ? 16.578 37.156 -3.264 1 67.62 516 GLY B O 1
ATOM 9002 N N . SER B 1 517 ? 15.227 38.562 -4.367 1 56.69 517 SER B N 1
ATOM 9003 C CA . SER B 1 517 ? 16.109 39.688 -4.098 1 56.69 517 SER B CA 1
ATOM 9004 C C . SER B 1 517 ? 16.141 40.062 -2.613 1 56.69 517 SER B C 1
ATOM 9006 O O . SER B 1 517 ? 15.141 39.844 -1.909 1 56.69 517 SER B O 1
ATOM 9008 N N . THR B 1 518 ? 17.391 40.031 -1.962 1 54.25 518 THR B N 1
ATOM 9009 C CA . THR B 1 518 ? 17.672 40.344 -0.562 1 54.25 518 THR B CA 1
ATOM 9010 C C . THR B 1 518 ? 16.688 41.375 -0.023 1 54.25 518 THR B C 1
ATOM 9012 O O . THR B 1 518 ? 16.312 41.344 1.15 1 54.25 518 THR B O 1
ATOM 9015 N N . SER B 1 519 ? 16.234 42.281 -0.849 1 55.19 519 SER B N 1
ATOM 9016 C CA . SER B 1 519 ? 15.422 43.406 -0.364 1 55.19 519 SER B CA 1
ATOM 9017 C C . SER B 1 519 ? 13.977 42.969 -0.133 1 55.19 519 SER B C 1
ATOM 9019 O O . SER B 1 519 ? 13.234 43.656 0.595 1 55.19 519 SER B O 1
ATOM 9021 N N . SER B 1 520 ? 13.68 41.719 -0.633 1 61.97 520 SER B N 1
ATOM 9022 C CA . SER B 1 520 ? 12.258 41.406 -0.677 1 61.97 520 SER B CA 1
ATOM 9023 C C . SER B 1 520 ? 11.922 40.25 0.274 1 61.97 520 SER B C 1
ATOM 9025 O O . SER B 1 520 ? 10.75 39.906 0.453 1 61.97 520 SER B O 1
ATOM 9027 N N . PHE B 1 521 ? 12.945 39.844 1.053 1 75.88 521 PHE B N 1
ATOM 9028 C CA . PHE B 1 521 ? 12.602 38.719 1.905 1 75.88 521 PHE B CA 1
ATOM 9029 C C . PHE B 1 521 ? 12.234 39.188 3.309 1 75.88 521 PHE B C 1
ATOM 9031 O O . PHE B 1 521 ? 13.109 39.406 4.141 1 75.88 521 PHE B O 1
ATOM 9038 N N . HIS B 1 522 ? 10.953 39.531 3.543 1 79.56 522 HIS B N 1
ATOM 9039 C CA . HIS B 1 522 ? 10.43 39.938 4.844 1 79.56 522 HIS B CA 1
ATOM 9040 C C . HIS B 1 522 ? 9.586 38.844 5.469 1 79.56 522 HIS B C 1
ATOM 9042 O O . HIS B 1 522 ? 8.359 38.938 5.512 1 79.56 522 HIS B O 1
ATOM 9048 N N . ALA B 1 523 ? 10.328 37.719 5.867 1 88.75 523 ALA B N 1
ATOM 9049 C CA . ALA B 1 523 ? 9.555 36.594 6.383 1 88.75 523 ALA B CA 1
ATOM 9050 C C . ALA B 1 523 ? 10.055 36.156 7.762 1 88.75 523 ALA B C 1
ATOM 9052 O O . ALA B 1 523 ? 9.914 35 8.148 1 88.75 523 ALA B O 1
ATOM 9053 N N . ARG B 1 524 ? 10.68 37.031 8.523 1 91 524 ARG B N 1
ATOM 9054 C CA . ARG B 1 524 ? 11.203 36.688 9.836 1 91 524 ARG B CA 1
ATOM 9055 C C . ARG B 1 524 ? 10.07 36.406 10.82 1 91 524 ARG B C 1
ATOM 9057 O O . ARG B 1 524 ? 10.188 35.5 11.664 1 91 524 ARG B O 1
ATOM 9064 N N . THR B 1 525 ? 9.008 37.188 10.688 1 91.88 525 THR B N 1
ATOM 9065 C CA . THR B 1 525 ? 7.855 36.969 11.555 1 91.88 525 THR B CA 1
ATOM 9066 C C . THR B 1 525 ? 7.297 35.562 11.359 1 91.88 525 THR B C 1
ATOM 9068 O O . THR B 1 525 ? 6.902 34.906 12.328 1 91.88 525 THR B O 1
ATOM 9071 N N . GLU B 1 526 ? 7.254 35.156 10.109 1 93.69 526 GLU B N 1
ATOM 9072 C CA . GLU B 1 526 ? 6.762 33.844 9.805 1 93.69 526 GLU B CA 1
ATOM 9073 C C . GLU B 1 526 ? 7.691 32.75 10.375 1 93.69 526 GLU B C 1
ATOM 9075 O O . GLU B 1 526 ? 7.23 31.75 10.906 1 93.69 526 GLU B O 1
ATOM 9080 N N . ILE B 1 527 ? 8.977 32.969 10.234 1 96.31 527 ILE B N 1
ATOM 9081 C CA . ILE B 1 527 ? 9.953 32 10.766 1 96.31 527 ILE B CA 1
ATOM 9082 C C . ILE B 1 527 ? 9.766 31.875 12.273 1 96.31 527 ILE B C 1
ATOM 9084 O O . ILE B 1 527 ? 9.734 30.75 12.797 1 96.31 527 ILE B O 1
ATOM 9088 N N . ARG B 1 528 ? 9.578 32.938 12.945 1 95.44 528 ARG B N 1
ATOM 9089 C CA . ARG B 1 528 ? 9.391 32.938 14.391 1 95.44 528 ARG B CA 1
ATOM 9090 C C . ARG B 1 528 ? 8.086 32.25 14.766 1 95.44 528 ARG B C 1
ATOM 9092 O O . ARG B 1 528 ? 8 31.578 15.797 1 95.44 528 ARG B O 1
ATOM 9099 N N . ALA B 1 529 ? 7.113 32.5 13.93 1 95.88 529 ALA B N 1
ATOM 9100 C CA . ALA B 1 529 ? 5.836 31.828 14.172 1 95.88 529 ALA B CA 1
ATOM 9101 C C . ALA B 1 529 ? 5.98 30.312 14.086 1 95.88 529 ALA B C 1
ATOM 9103 O O . ALA B 1 529 ? 5.383 29.578 14.883 1 95.88 529 ALA B O 1
ATOM 9104 N N . PHE B 1 530 ? 6.734 29.859 13.148 1 97.56 530 PHE B N 1
ATOM 9105 C CA . PHE B 1 530 ? 7 28.422 13.031 1 97.56 530 PHE B CA 1
ATOM 9106 C C . PHE B 1 530 ? 7.719 27.906 14.273 1 97.56 530 PHE B C 1
ATOM 9108 O O . PHE B 1 530 ? 7.383 26.844 14.797 1 97.56 530 PHE B O 1
ATOM 9115 N N . VAL B 1 531 ? 8.688 28.641 14.727 1 97.69 531 VAL B N 1
ATOM 9116 C CA . VAL B 1 531 ? 9.438 28.25 15.914 1 97.69 531 VAL B CA 1
ATOM 9117 C C . VAL B 1 531 ? 8.492 28.141 17.109 1 97.69 531 VAL B C 1
ATOM 9119 O O . VAL B 1 531 ? 8.586 27.188 17.891 1 97.69 531 VAL B O 1
ATOM 9122 N N . ASP B 1 532 ? 7.59 29.062 17.188 1 96.81 532 ASP B N 1
ATOM 9123 C CA . ASP B 1 532 ? 6.625 29.047 18.281 1 96.81 532 ASP B CA 1
ATOM 9124 C C . ASP B 1 532 ? 5.766 27.797 18.25 1 96.81 532 ASP B C 1
ATOM 9126 O O . ASP B 1 532 ? 5.551 27.156 19.281 1 96.81 532 ASP B O 1
ATOM 9130 N N . ILE B 1 533 ? 5.281 27.438 17.125 1 97.56 533 ILE B N 1
ATOM 9131 C CA . ILE B 1 533 ? 4.457 26.25 16.984 1 97.56 533 ILE B CA 1
ATOM 9132 C C . ILE B 1 533 ? 5.273 25 17.344 1 97.56 533 ILE B C 1
ATOM 9134 O O . ILE B 1 533 ? 4.812 24.156 18.094 1 97.56 533 ILE B O 1
ATOM 9138 N N . LEU B 1 534 ? 6.453 24.938 16.828 1 98.25 534 LEU B N 1
ATOM 9139 C CA . LEU B 1 534 ? 7.32 23.781 17.031 1 98.25 534 LEU B CA 1
ATOM 9140 C C . LEU B 1 534 ? 7.723 23.641 18.5 1 98.25 534 LEU B C 1
ATOM 9142 O O . LEU B 1 534 ? 7.809 22.531 19.016 1 98.25 534 LEU B O 1
ATOM 9146 N N . ASP B 1 535 ? 7.859 24.719 19.156 1 96.81 535 ASP B N 1
ATOM 9147 C CA . ASP B 1 535 ? 8.266 24.719 20.562 1 96.81 535 ASP B CA 1
ATOM 9148 C C . ASP B 1 535 ? 7.133 24.219 21.453 1 96.81 535 ASP B C 1
ATOM 9150 O O . ASP B 1 535 ? 7.371 23.812 22.594 1 96.81 535 ASP B O 1
ATOM 9154 N N . ASN B 1 536 ? 5.941 24.297 20.922 1 95.69 536 ASN B N 1
ATOM 9155 C CA . ASN B 1 536 ? 4.801 23.859 21.719 1 95.69 536 ASN B CA 1
ATOM 9156 C C . ASN B 1 536 ? 4.66 22.328 21.688 1 95.69 536 ASN B C 1
ATOM 9158 O O . ASN B 1 536 ? 3.914 21.766 22.484 1 95.69 536 ASN B O 1
ATOM 9162 N N . PHE B 1 537 ? 5.375 21.688 20.812 1 96.06 537 PHE B N 1
ATOM 9163 C CA . PHE B 1 537 ? 5.406 20.234 20.859 1 96.06 537 PHE B CA 1
ATOM 9164 C C . PHE B 1 537 ? 6.059 19.734 22.141 1 96.06 537 PHE B C 1
ATOM 9166 O O . PHE B 1 537 ? 7.039 20.328 22.609 1 96.06 537 PHE B O 1
ATOM 9173 N N . PRO B 1 538 ? 5.496 18.703 22.703 1 91.62 538 PRO B N 1
ATOM 9174 C CA . PRO B 1 538 ? 6.156 18.141 23.875 1 91.62 538 PRO B CA 1
ATOM 9175 C C . PRO B 1 538 ? 7.602 17.719 23.594 1 91.62 538 PRO B C 1
ATOM 9177 O O . PRO B 1 538 ? 7.988 17.562 22.438 1 91.62 538 PRO B O 1
ATOM 9180 N N . GLY B 1 539 ? 8.414 17.453 24.594 1 90.88 539 GLY B N 1
ATOM 9181 C CA . GLY B 1 539 ? 9.844 17.188 24.5 1 90.88 539 GLY B CA 1
ATOM 9182 C C . GLY B 1 539 ? 10.156 15.875 23.797 1 90.88 539 GLY B C 1
ATOM 9183 O O . GLY B 1 539 ? 11.227 15.734 23.203 1 90.88 539 GLY B O 1
ATOM 9184 N N . SER B 1 540 ? 9.188 15.016 23.828 1 91.12 540 SER B N 1
ATOM 9185 C CA . SER B 1 540 ? 9.414 13.711 23.219 1 91.12 540 SER B CA 1
ATOM 9186 C C . SER B 1 540 ? 9.461 13.805 21.703 1 91.12 540 SER B C 1
ATOM 9188 O O . SER B 1 540 ? 9.898 12.867 21.031 1 91.12 540 SER B O 1
ATOM 9190 N N . TRP B 1 541 ? 9.047 14.93 21.141 1 96 541 TRP B N 1
ATOM 9191 C CA . TRP B 1 541 ? 9.055 15.148 19.703 1 96 541 TRP B CA 1
ATOM 9192 C C . TRP B 1 541 ? 10.391 15.734 19.25 1 96 541 TRP B C 1
ATOM 9194 O O . TRP B 1 541 ? 10.469 16.922 18.922 1 96 541 TRP B O 1
ATOM 9204 N N . ALA B 1 542 ? 11.375 14.898 19.141 1 96.44 542 ALA B N 1
ATOM 9205 C CA . ALA B 1 542 ? 12.75 15.297 18.859 1 96.44 542 ALA B CA 1
ATOM 9206 C C . ALA B 1 542 ? 12.859 15.992 17.5 1 96.44 542 ALA B C 1
ATOM 9208 O O . ALA B 1 542 ? 13.609 16.969 17.359 1 96.44 542 ALA B O 1
ATOM 9209 N N . HIS B 1 543 ? 12.125 15.539 16.562 1 97.31 543 HIS B N 1
ATOM 9210 C CA . HIS B 1 543 ? 12.211 16.109 15.227 1 97.31 543 HIS B CA 1
ATOM 9211 C C . HIS B 1 543 ? 11.641 17.531 15.195 1 97.31 543 HIS B C 1
ATOM 9213 O O . HIS B 1 543 ? 12.117 18.375 14.445 1 97.31 543 HIS B O 1
ATOM 9219 N N . ALA B 1 544 ? 10.602 17.797 15.992 1 98.25 544 ALA B N 1
ATOM 9220 C CA . ALA B 1 544 ? 10.039 19.141 16.078 1 98.25 544 ALA B CA 1
ATOM 9221 C C . ALA B 1 544 ? 11.047 20.109 16.672 1 98.25 544 ALA B C 1
ATOM 9223 O O . ALA B 1 544 ? 11.219 21.234 16.172 1 98.25 544 ALA B O 1
ATOM 9224 N N . LYS B 1 545 ? 11.727 19.672 17.688 1 97.94 545 LYS B N 1
ATOM 9225 C CA . LYS B 1 545 ? 12.719 20.516 18.328 1 97.94 545 LYS B CA 1
ATOM 9226 C C . LYS B 1 545 ? 13.906 20.781 17.406 1 97.94 545 LYS B C 1
ATOM 9228 O O . LYS B 1 545 ? 14.438 21.891 17.375 1 97.94 545 LYS B O 1
ATOM 9233 N N . ARG B 1 546 ? 14.32 19.766 16.703 1 97.94 546 ARG B N 1
ATOM 9234 C CA . ARG B 1 546 ? 15.414 19.922 15.758 1 97.94 546 ARG B CA 1
ATOM 9235 C C . ARG B 1 546 ? 15.031 20.891 14.641 1 97.94 546 ARG B C 1
ATOM 9237 O O . ARG B 1 546 ? 15.844 21.703 14.211 1 97.94 546 ARG B O 1
ATOM 9244 N N . LEU B 1 547 ? 13.82 20.781 14.172 1 98.25 547 LEU B N 1
ATOM 9245 C CA . LEU B 1 547 ? 13.352 21.703 13.133 1 98.25 547 LEU B CA 1
ATOM 9246 C C . LEU B 1 547 ? 13.328 23.141 13.648 1 98.25 547 LEU B C 1
ATOM 9248 O O . LEU B 1 547 ? 13.688 24.062 12.93 1 98.25 547 LEU B O 1
ATOM 9252 N N . ALA B 1 548 ? 12.906 23.328 14.883 1 98.31 548 ALA B N 1
ATOM 9253 C CA . ALA B 1 548 ? 12.922 24.641 15.5 1 98.31 548 ALA B CA 1
ATOM 9254 C C . ALA B 1 548 ? 14.336 25.219 15.523 1 98.31 548 ALA B C 1
ATOM 9256 O O . ALA B 1 548 ? 14.531 26.406 15.227 1 98.31 548 ALA B O 1
ATOM 9257 N N . ARG B 1 549 ? 15.289 24.406 15.805 1 97.62 549 ARG B N 1
ATOM 9258 C CA . ARG B 1 549 ? 16.672 24.859 15.852 1 97.62 549 ARG B CA 1
ATOM 9259 C C . ARG B 1 549 ? 17.156 25.297 14.469 1 97.62 549 ARG B C 1
ATOM 9261 O O . ARG B 1 549 ? 17.844 26.312 14.336 1 97.62 549 ARG B O 1
ATOM 9268 N N . ILE B 1 550 ? 16.781 24.516 13.5 1 97.69 550 ILE B N 1
ATOM 9269 C CA . ILE B 1 550 ? 17.156 24.859 12.133 1 97.69 550 ILE B CA 1
ATOM 9270 C C . ILE B 1 550 ? 16.547 26.203 11.758 1 97.69 550 ILE B C 1
ATOM 9272 O O . ILE B 1 550 ? 17.203 27.031 11.125 1 97.69 550 ILE B O 1
ATOM 9276 N N . LEU B 1 551 ? 15.328 26.484 12.164 1 97.81 551 LEU B N 1
ATOM 9277 C CA . LEU B 1 551 ? 14.641 27.719 11.812 1 97.81 551 LEU B CA 1
ATOM 9278 C C . LEU B 1 551 ? 15.219 28.891 12.594 1 97.81 551 LEU B C 1
ATOM 9280 O O . LEU B 1 551 ? 15.258 30.016 12.086 1 97.81 551 LEU B O 1
ATOM 9284 N N . ILE B 1 552 ? 15.625 28.641 13.812 1 97.38 552 ILE B N 1
ATOM 9285 C CA . ILE B 1 552 ? 16.297 29.688 14.578 1 97.38 552 ILE B CA 1
ATOM 9286 C C . ILE B 1 552 ? 17.578 30.109 13.867 1 97.38 552 ILE B C 1
ATOM 9288 O O . ILE B 1 552 ? 17.891 31.297 13.75 1 97.38 552 ILE B O 1
ATOM 9292 N N . GLU B 1 553 ? 18.281 29.109 13.383 1 95.88 553 GLU B N 1
ATOM 9293 C CA . GLU B 1 553 ? 19.484 29.406 12.617 1 95.88 553 GLU B CA 1
ATOM 9294 C C . GLU B 1 553 ? 19.156 30.141 11.32 1 95.88 553 GLU B C 1
ATOM 9296 O O . GLU B 1 553 ? 19.906 31.016 10.891 1 95.88 553 GLU B O 1
ATOM 9301 N N . LEU B 1 554 ? 18.094 29.75 10.703 1 94.69 554 LEU B N 1
ATOM 9302 C CA . LEU B 1 554 ? 17.656 30.453 9.508 1 94.69 554 LEU B CA 1
ATOM 9303 C C . LEU B 1 554 ? 17.312 31.906 9.82 1 94.69 554 LEU B C 1
ATOM 9305 O O . LEU B 1 554 ? 17.641 32.812 9.039 1 94.69 554 LEU B O 1
ATOM 9309 N N . ASP B 1 555 ? 16.609 32.156 10.922 1 94.38 555 ASP B N 1
ATOM 9310 C CA . ASP B 1 555 ? 16.281 33.5 11.359 1 94.38 555 ASP B CA 1
ATOM 9311 C C . ASP B 1 555 ? 17.547 34.344 11.562 1 94.38 555 ASP B C 1
ATOM 9313 O O . ASP B 1 555 ? 17.578 35.531 11.211 1 94.38 555 ASP B O 1
ATOM 9317 N N . GLU B 1 556 ? 18.562 33.688 12.094 1 92.06 556 GLU B N 1
ATOM 9318 C CA . GLU B 1 556 ? 19.859 34.344 12.281 1 92.06 556 GLU B CA 1
ATOM 9319 C C . GLU B 1 556 ? 20.5 34.688 10.945 1 92.06 556 GLU B C 1
ATOM 9321 O O . GLU B 1 556 ? 21.078 35.781 10.789 1 92.06 556 GLU B O 1
ATOM 9326 N N . LEU B 1 557 ? 20.391 33.75 10.102 1 90.31 557 LEU B N 1
ATOM 9327 C CA . LEU B 1 557 ? 20.953 33.969 8.773 1 90.31 557 LEU B CA 1
ATOM 9328 C C . LEU B 1 557 ? 20.234 35.125 8.086 1 90.31 557 LEU B C 1
ATOM 9330 O O . LEU B 1 557 ? 20.891 36 7.492 1 90.31 557 LEU B O 1
ATOM 9334 N N . VAL B 1 558 ? 18.953 35.188 8.125 1 88.94 558 VAL B N 1
ATOM 9335 C CA . VAL B 1 558 ? 18.156 36.25 7.484 1 88.94 558 VAL B CA 1
ATOM 9336 C C . VAL B 1 558 ? 18.453 37.594 8.156 1 88.94 558 VAL B C 1
ATOM 9338 O O . VAL B 1 558 ? 18.578 38.594 7.477 1 88.94 558 VAL B O 1
ATOM 9341 N N . ALA B 1 559 ? 18.562 37.562 9.461 1 87 559 ALA B N 1
ATOM 9342 C CA . ALA B 1 559 ? 18.891 38.781 10.195 1 87 559 ALA B CA 1
ATOM 9343 C C . ALA B 1 559 ? 20.266 39.312 9.797 1 87 559 ALA B C 1
ATOM 9345 O O . ALA B 1 559 ? 20.453 40.531 9.656 1 87 559 ALA B O 1
ATOM 9346 N N . GLY B 1 560 ? 21.172 38.375 9.703 1 82.88 560 GLY B N 1
ATOM 9347 C CA . GLY B 1 560 ? 22.516 38.781 9.273 1 82.88 560 GLY B CA 1
ATOM 9348 C C . GLY B 1 560 ? 22.547 39.344 7.871 1 82.88 560 GLY B C 1
ATOM 9349 O O . GLY B 1 560 ? 23.297 40.281 7.598 1 82.88 560 GLY B O 1
ATOM 9350 N N . HIS B 1 561 ? 21.766 38.812 7.078 1 81.75 561 HIS B N 1
ATOM 9351 C CA . HIS B 1 561 ? 21.688 39.281 5.703 1 81.75 561 HIS B CA 1
ATOM 9352 C C . HIS B 1 561 ? 21.078 40.688 5.645 1 81.75 561 HIS B C 1
ATOM 9354 O O . HIS B 1 561 ? 21.453 41.5 4.801 1 81.75 561 HIS B O 1
ATOM 9360 N N . GLU B 1 562 ? 20.109 40.938 6.41 1 78.62 562 GLU B N 1
ATOM 9361 C CA . GLU B 1 562 ? 19.484 42.25 6.457 1 78.62 562 GLU B CA 1
ATOM 9362 C C . GLU B 1 562 ? 20.453 43.312 6.973 1 78.62 562 GLU B C 1
ATOM 9364 O O . GLU B 1 562 ? 20.469 44.438 6.484 1 78.62 562 GLU B O 1
ATOM 9369 N N . ALA B 1 563 ? 21.297 42.812 7.848 1 77.62 563 ALA B N 1
ATOM 9370 C CA . ALA B 1 563 ? 22.266 43.75 8.438 1 77.62 563 ALA B CA 1
ATOM 9371 C C . ALA B 1 563 ? 23.469 43.906 7.527 1 77.62 563 ALA B C 1
ATOM 9373 O O . ALA B 1 563 ? 23.984 45.031 7.391 1 77.62 563 ALA B O 1
ATOM 9374 N N . TYR B 1 564 ? 23.922 42.75 6.949 1 75.31 564 TYR B N 1
ATOM 9375 C CA . TYR B 1 564 ? 25.109 42.812 6.109 1 75.31 564 TYR B CA 1
ATOM 9376 C C . TYR B 1 564 ? 24.875 42.094 4.785 1 75.31 564 TYR B C 1
ATOM 9378 O O . TYR B 1 564 ? 25.234 40.938 4.641 1 75.31 564 TYR B O 1
ATOM 9386 N N . PRO B 1 565 ? 24.312 42.719 3.807 1 65.62 565 PRO B N 1
ATOM 9387 C CA . PRO B 1 565 ? 23.922 42.062 2.564 1 65.62 565 PRO B CA 1
ATOM 9388 C C . PRO B 1 565 ? 25.125 41.531 1.772 1 65.62 565 PRO B C 1
ATOM 9390 O O . PRO B 1 565 ? 24.984 40.594 0.986 1 65.62 565 PRO B O 1
ATOM 9393 N N . LEU B 1 566 ? 26.328 42.031 1.788 1 57.22 566 LEU B N 1
ATOM 9394 C CA . LEU B 1 566 ? 27.438 41.75 0.893 1 57.22 566 LEU B CA 1
ATOM 9395 C C . LEU B 1 566 ? 28.281 40.594 1.403 1 57.22 566 LEU B C 1
ATOM 9397 O O . LEU B 1 566 ? 29.25 40.188 0.756 1 57.22 566 LEU B O 1
ATOM 9401 N N . GLU B 1 567 ? 27.922 39.969 2.424 1 56.28 567 GLU B N 1
ATOM 9402 C CA . GLU B 1 567 ? 28.844 38.969 2.951 1 56.28 567 GLU B CA 1
ATOM 9403 C C . GLU B 1 567 ? 28.688 37.625 2.25 1 56.28 567 GLU B C 1
ATOM 9405 O O . GLU B 1 567 ? 27.562 37.125 2.082 1 56.28 567 GLU B O 1
ATOM 9410 N N . VAL B 1 568 ? 29.766 37.062 1.383 1 54.03 568 VAL B N 1
ATOM 9411 C CA . VAL B 1 568 ? 30.016 35.906 0.54 1 54.03 568 VAL B CA 1
ATOM 9412 C C . VAL B 1 568 ? 29.609 34.625 1.288 1 54.03 568 VAL B C 1
ATOM 9414 O O . VAL B 1 568 ? 29.047 33.719 0.703 1 54.03 568 VAL B O 1
ATOM 9417 N N . ASN B 1 569 ? 29.797 34.562 2.643 1 64.19 569 ASN B N 1
ATOM 9418 C CA . ASN B 1 569 ? 29.75 33.281 3.369 1 64.19 569 ASN B CA 1
ATOM 9419 C C . ASN B 1 569 ? 28.312 32.844 3.623 1 64.19 569 ASN B C 1
ATOM 9421 O O . ASN B 1 569 ? 28.078 31.75 4.129 1 64.19 569 ASN B O 1
ATOM 9425 N N . LYS B 1 570 ? 27.422 33.469 2.99 1 77.12 570 LYS B N 1
ATOM 9426 C CA . LYS B 1 570 ? 26.016 33.25 3.312 1 77.12 570 LYS B CA 1
ATOM 9427 C C . LYS B 1 570 ? 25.422 32.156 2.424 1 77.12 570 LYS B C 1
ATOM 9429 O O . LYS B 1 570 ? 24.562 31.406 2.867 1 77.12 570 LYS B O 1
ATOM 9434 N N . GLU B 1 571 ? 25.984 32.031 1.364 1 79.12 571 GLU B N 1
ATOM 9435 C CA . GLU B 1 571 ? 25.484 31.016 0.46 1 79.12 571 GLU B CA 1
ATOM 9436 C C . GLU B 1 571 ? 25.812 29.609 0.97 1 79.12 571 GLU B C 1
ATOM 9438 O O . GLU B 1 571 ? 25 28.703 0.88 1 79.12 571 GLU B O 1
ATOM 9443 N N . GLU B 1 572 ? 26.969 29.562 1.495 1 84.75 572 GLU B N 1
ATOM 9444 C CA . GLU B 1 572 ? 27.375 28.266 2.039 1 84.75 572 GLU B CA 1
ATOM 9445 C C . GLU B 1 572 ? 26.562 27.906 3.277 1 84.75 572 GLU B C 1
ATOM 9447 O O . GLU B 1 572 ? 26.219 26.75 3.488 1 84.75 572 GLU B O 1
ATOM 9452 N N . TRP B 1 573 ? 26.344 28.953 4.043 1 87.88 573 TRP B N 1
ATOM 9453 C CA . TRP B 1 573 ? 25.516 28.75 5.234 1 87.88 573 TRP B CA 1
ATOM 9454 C C . TRP B 1 573 ? 24.109 28.312 4.855 1 87.88 573 TRP B C 1
ATOM 9456 O O . TRP B 1 573 ? 23.547 27.391 5.461 1 87.88 573 TRP B O 1
ATOM 9466 N N . LEU B 1 574 ? 23.578 28.922 3.881 1 89.38 574 LEU B N 1
ATOM 9467 C CA . LEU B 1 574 ? 22.25 28.578 3.408 1 89.38 574 LEU B CA 1
ATOM 9468 C C . LEU B 1 574 ? 22.203 27.156 2.863 1 89.38 574 LEU B C 1
ATOM 9470 O O . LEU B 1 574 ? 21.25 26.422 3.102 1 89.38 574 LEU B O 1
ATOM 9474 N N . ARG B 1 575 ? 23.203 26.781 2.193 1 88.56 575 ARG B N 1
ATOM 9475 C CA . ARG B 1 575 ? 23.297 25.438 1.646 1 88.56 575 ARG B CA 1
ATOM 9476 C C . ARG B 1 575 ? 23.359 24.391 2.758 1 88.56 575 ARG B C 1
ATOM 9478 O O . ARG B 1 575 ? 22.75 23.328 2.658 1 88.56 575 ARG B O 1
ATOM 9485 N N . SER B 1 576 ? 24.094 24.719 3.748 1 91.56 576 SER B N 1
ATOM 9486 C CA . SER B 1 576 ? 24.203 23.797 4.883 1 91.56 576 SER B CA 1
ATOM 9487 C C . SER B 1 576 ? 22.875 23.641 5.602 1 91.56 576 SER B C 1
ATOM 9489 O O . SER B 1 576 ? 22.5 22.531 5.988 1 91.56 576 SER B O 1
ATOM 9491 N N . LEU B 1 577 ? 22.172 24.766 5.742 1 92.94 577 LEU B N 1
ATOM 9492 C CA . LEU B 1 577 ? 20.875 24.734 6.391 1 92.94 577 LEU B CA 1
ATOM 9493 C C . LEU B 1 577 ? 19.875 23.938 5.562 1 92.94 577 LEU B C 1
ATOM 9495 O O . LEU B 1 577 ? 19.062 23.188 6.113 1 92.94 577 LEU B O 1
ATOM 9499 N N . ARG B 1 578 ? 19.969 24.094 4.344 1 92.5 578 ARG B N 1
ATOM 9500 C CA . ARG B 1 578 ? 19.094 23.344 3.453 1 92.5 578 ARG B CA 1
ATOM 9501 C C . ARG B 1 578 ? 19.359 21.844 3.545 1 92.5 578 ARG B C 1
ATOM 9503 O O . ARG B 1 578 ? 18.438 21.031 3.604 1 92.5 578 ARG B O 1
ATOM 9510 N N . ARG B 1 579 ? 20.562 21.516 3.547 1 92.19 579 ARG B N 1
ATOM 9511 C CA . ARG B 1 579 ? 20.938 20.109 3.648 1 92.19 579 ARG B CA 1
ATOM 9512 C C . ARG B 1 579 ? 20.453 19.5 4.961 1 92.19 579 ARG B C 1
ATOM 9514 O O . ARG B 1 579 ? 19.984 18.375 4.984 1 92.19 579 ARG B O 1
ATOM 9521 N N . GLU B 1 580 ? 20.594 20.25 5.969 1 95.56 580 GLU B N 1
ATOM 9522 C CA . GLU B 1 580 ? 20.141 19.781 7.27 1 95.56 580 GLU B CA 1
ATOM 9523 C C . GLU B 1 580 ? 18.625 19.609 7.289 1 95.56 580 GLU B C 1
ATOM 9525 O O . GLU B 1 580 ? 18.109 18.641 7.852 1 95.56 580 GLU B O 1
ATOM 9530 N N . MET B 1 581 ? 17.984 20.547 6.715 1 95.81 581 MET B N 1
ATOM 9531 C CA . MET B 1 581 ? 16.516 20.484 6.664 1 95.81 581 MET B CA 1
ATOM 9532 C C . MET B 1 581 ? 16.047 19.297 5.844 1 95.81 581 MET B C 1
ATOM 9534 O O . MET B 1 581 ? 15.117 18.594 6.242 1 95.81 581 MET B O 1
ATOM 9538 N N . VAL B 1 582 ? 16.656 19.016 4.762 1 93.81 582 VAL B N 1
ATOM 9539 C CA . VAL B 1 582 ? 16.281 17.906 3.891 1 93.81 582 VAL B CA 1
ATOM 9540 C C . VAL B 1 582 ? 16.594 16.578 4.59 1 93.81 582 VAL B C 1
ATOM 9542 O O . VAL B 1 582 ? 15.812 15.633 4.492 1 93.81 582 VAL B O 1
ATOM 9545 N N . SER B 1 583 ? 17.688 16.547 5.273 1 93.81 583 SER B N 1
ATOM 9546 C CA . SER B 1 583 ? 18.016 15.352 6.039 1 93.81 583 SER B CA 1
ATOM 9547 C C . SER B 1 583 ? 16.969 15.07 7.105 1 93.81 583 SER B C 1
ATOM 9549 O O . SER B 1 583 ? 16.516 13.93 7.258 1 93.81 583 SER B O 1
ATOM 9551 N N . LEU B 1 584 ? 16.594 16.141 7.82 1 97.19 584 LEU B N 1
ATOM 9552 C CA . LEU B 1 584 ? 15.578 15.977 8.859 1 97.19 584 LEU B CA 1
ATOM 9553 C C . LEU B 1 584 ? 14.234 15.594 8.242 1 97.19 584 LEU B C 1
ATOM 9555 O O . LEU B 1 584 ? 13.5 14.773 8.805 1 97.19 584 LEU B O 1
ATOM 9559 N N . LEU B 1 585 ? 13.945 16.25 7.117 1 97 585 LEU B N 1
ATOM 9560 C CA . LEU B 1 585 ? 12.734 15.883 6.387 1 97 585 LEU B CA 1
ATOM 9561 C C . LEU B 1 585 ? 12.719 14.398 6.055 1 97 585 LEU B C 1
ATOM 9563 O O . LEU B 1 585 ? 11.703 13.719 6.238 1 97 585 LEU B O 1
ATOM 9567 N N . GLY B 1 586 ? 13.758 13.867 5.586 1 93.81 586 GLY B N 1
ATOM 9568 C CA . GLY B 1 586 ? 13.867 12.453 5.262 1 93.81 586 GLY B CA 1
ATOM 9569 C C . GLY B 1 586 ? 13.648 11.547 6.457 1 93.81 586 GLY B C 1
ATOM 9570 O O . GLY B 1 586 ? 13.031 10.484 6.332 1 93.81 586 GLY B O 1
ATOM 9571 N N . GLU B 1 587 ? 14.078 11.977 7.602 1 93.31 587 GLU B N 1
ATOM 9572 C CA . GLU B 1 587 ? 13.922 11.203 8.828 1 93.31 587 GLU B CA 1
ATOM 9573 C C . GLU B 1 587 ? 12.477 11.242 9.32 1 93.31 587 GLU B C 1
ATOM 9575 O O . GLU B 1 587 ? 12 10.289 9.938 1 93.31 587 GLU B O 1
ATOM 9580 N N . THR B 1 588 ? 11.852 12.359 9 1 95.44 588 THR B N 1
ATOM 9581 C CA . THR B 1 588 ? 10.516 12.57 9.555 1 95.44 588 THR B CA 1
ATOM 9582 C C . THR B 1 588 ? 9.445 12.062 8.586 1 95.44 588 THR B C 1
ATOM 9584 O O . THR B 1 588 ? 8.523 11.352 8.992 1 95.44 588 THR B O 1
ATOM 9587 N N . LEU B 1 589 ? 9.602 12.461 7.309 1 95.25 589 LEU B N 1
ATOM 9588 C CA . LEU B 1 589 ? 8.586 12.164 6.309 1 95.25 589 LEU B CA 1
ATOM 9589 C C . LEU B 1 589 ? 8.969 10.93 5.492 1 95.25 589 LEU B C 1
ATOM 9591 O O . LEU B 1 589 ? 8.125 10.328 4.832 1 95.25 589 LEU B O 1
ATOM 9595 N N . GLY B 1 590 ? 10.133 10.57 5.535 1 93.06 590 GLY B N 1
ATOM 9596 C CA . GLY B 1 590 ? 10.672 9.555 4.645 1 93.06 590 GLY B CA 1
ATOM 9597 C C . GLY B 1 590 ? 11.586 10.125 3.578 1 93.06 590 GLY B C 1
ATOM 9598 O O . GLY B 1 590 ? 11.367 11.234 3.086 1 93.06 590 GLY B O 1
ATOM 9599 N N . LYS B 1 591 ? 12.477 9.344 3.162 1 91.25 591 LYS B N 1
ATOM 9600 C CA . LYS B 1 591 ? 13.516 9.789 2.24 1 91.25 591 LYS B CA 1
ATOM 9601 C C . LYS B 1 591 ? 12.984 9.875 0.813 1 91.25 591 LYS B C 1
ATOM 9603 O O . LYS B 1 591 ? 13.609 10.492 -0.052 1 91.25 591 LYS B O 1
ATOM 9608 N N . ALA B 1 592 ? 11.836 9.359 0.612 1 89.19 592 ALA B N 1
ATOM 9609 C CA . ALA B 1 592 ? 11.266 9.383 -0.734 1 89.19 592 ALA B CA 1
ATOM 9610 C C . ALA B 1 592 ? 10.305 10.555 -0.91 1 89.19 592 ALA B C 1
ATOM 9612 O O . ALA B 1 592 ? 9.695 10.711 -1.968 1 89.19 592 ALA B O 1
ATOM 9613 N N . SER B 1 593 ? 10.219 11.406 0.036 1 94.5 593 SER B N 1
ATOM 9614 C CA . SER B 1 593 ? 9.242 12.492 -0.004 1 94.5 593 SER B CA 1
ATOM 9615 C C . SER B 1 593 ? 9.477 13.398 -1.205 1 94.5 593 SER B C 1
ATOM 9617 O O . SER B 1 593 ? 10.602 13.844 -1.442 1 94.5 593 SER B O 1
ATOM 9619 N N . CYS B 1 594 ? 8.438 13.727 -1.855 1 93.5 594 CYS B N 1
ATOM 9620 C CA . CYS B 1 594 ? 8.539 14.562 -3.045 1 93.5 594 CYS B CA 1
ATOM 9621 C C . CYS B 1 594 ? 8.797 16.016 -2.666 1 93.5 594 CYS B C 1
ATOM 9623 O O . CYS B 1 594 ? 9.188 16.828 -3.512 1 93.5 594 CYS B O 1
ATOM 9625 N N . TYR B 1 595 ? 8.617 16.391 -1.44 1 95.44 595 TYR B N 1
ATOM 9626 C CA . TYR B 1 595 ? 8.742 17.781 -1.027 1 95.44 595 TYR B CA 1
ATOM 9627 C C . TYR B 1 595 ? 10.195 18.234 -1.067 1 95.44 595 TYR B C 1
ATOM 9629 O O . TYR B 1 595 ? 10.477 19.438 -1.038 1 95.44 595 TYR B O 1
ATOM 9637 N N . GLN B 1 596 ? 11.039 17.328 -1.164 1 92.31 596 GLN B N 1
ATOM 9638 C CA . GLN B 1 596 ? 12.453 17.688 -1.227 1 92.31 596 GLN B CA 1
ATOM 9639 C C . GLN B 1 596 ? 12.836 18.156 -2.629 1 92.31 596 GLN B C 1
ATOM 9641 O O . GLN B 1 596 ? 13.906 18.734 -2.824 1 92.31 596 GLN B O 1
ATOM 9646 N N . ASP B 1 597 ? 11.984 17.906 -3.605 1 87.44 597 ASP B N 1
ATOM 9647 C CA . ASP B 1 597 ? 12.297 18.188 -5.004 1 87.44 597 ASP B CA 1
ATOM 9648 C C . ASP B 1 597 ? 11.914 19.625 -5.371 1 87.44 597 ASP B C 1
ATOM 9650 O O . ASP B 1 597 ? 11.055 19.844 -6.227 1 87.44 597 ASP B O 1
ATOM 9654 N N . LEU B 1 598 ? 12.617 20.547 -4.848 1 87.25 598 LEU B N 1
ATOM 9655 C CA . LEU B 1 598 ? 12.414 21.938 -5.199 1 87.25 598 LEU B CA 1
ATOM 9656 C C . LEU B 1 598 ? 13.203 22.312 -6.453 1 87.25 598 LEU B C 1
ATOM 9658 O O . LEU B 1 598 ? 14.234 21.703 -6.738 1 87.25 598 LEU B O 1
ATOM 9662 N N . ILE B 1 599 ? 12.625 23.172 -7.344 1 75.69 599 ILE B N 1
ATOM 9663 C CA . ILE B 1 599 ? 13.273 23.594 -8.578 1 75.69 599 ILE B CA 1
ATOM 9664 C C . ILE B 1 599 ? 14.57 24.344 -8.25 1 75.69 599 ILE B C 1
ATOM 9666 O O . ILE B 1 599 ? 14.586 25.219 -7.391 1 75.69 599 ILE B O 1
ATOM 9670 N N . ASP B 1 600 ? 15.742 23.75 -8.5 1 60.59 600 ASP B N 1
ATOM 9671 C CA . ASP B 1 600 ? 16.984 24.516 -8.367 1 60.59 600 ASP B CA 1
ATOM 9672 C C . ASP B 1 600 ? 17.328 25.234 -9.664 1 60.59 600 ASP B C 1
ATOM 9674 O O . ASP B 1 600 ? 17.172 24.672 -10.75 1 60.59 600 ASP B O 1
ATOM 9678 N N . TYR B 1 601 ? 17.25 26.516 -9.953 1 42.84 601 TYR B N 1
ATOM 9679 C CA . TYR B 1 601 ? 17.797 27.188 -11.133 1 42.84 601 TYR B CA 1
ATOM 9680 C C . TYR B 1 601 ? 19.188 26.672 -11.461 1 42.84 601 TYR B C 1
ATOM 9682 O O . TYR B 1 601 ? 19.578 26.625 -12.633 1 42.84 601 TYR B O 1
ATOM 9690 N N . GLU B 1 602 ? 20.266 26.641 -10.562 1 39.84 602 GLU B N 1
ATOM 9691 C CA . GLU B 1 602 ? 21.656 26.531 -10.992 1 39.84 602 GLU B CA 1
ATOM 9692 C C . GLU B 1 602 ? 21.922 25.203 -11.703 1 39.84 602 GLU B C 1
ATOM 9694 O O . GLU B 1 602 ? 22.906 25.062 -12.414 1 39.84 602 GLU B O 1
ATOM 9699 N N . GLU B 1 603 ? 21.344 24.156 -11.328 1 38.59 603 GLU B N 1
ATOM 9700 C CA . GLU B 1 603 ? 21.812 22.953 -12.008 1 38.59 603 GLU B CA 1
ATOM 9701 C C . GLU B 1 603 ? 21.297 22.906 -13.445 1 38.59 603 GLU B C 1
ATOM 9703 O O . GLU B 1 603 ? 21.422 21.875 -14.117 1 38.59 603 GLU B O 1
ATOM 9708 N N . GLN B 1 604 ? 20.609 23.75 -14.031 1 34.16 604 GLN B N 1
ATOM 9709 C CA . GLN B 1 604 ? 20.547 23.703 -15.484 1 34.16 604 GLN B CA 1
ATOM 9710 C C . GLN B 1 604 ? 21.938 23.75 -16.109 1 34.16 604 GLN B C 1
ATOM 9712 O O . GLN B 1 604 ? 22.125 23.422 -17.281 1 34.16 604 GLN B O 1
ATOM 9717 N N . GLU B 1 605 ? 22.891 24.719 -15.773 1 33.53 605 GLU B N 1
ATOM 9718 C CA . GLU B 1 605 ? 24.094 24.641 -16.609 1 33.53 605 GLU B CA 1
ATOM 9719 C C . GLU B 1 605 ? 24.812 23.297 -16.406 1 33.53 605 GLU B C 1
ATOM 9721 O O . GLU B 1 605 ? 25.156 22.625 -17.391 1 33.53 605 GLU B O 1
ATOM 9726 N N . GLY B 1 606 ? 26.094 23.219 -15.578 1 29.31 606 GLY B N 1
ATOM 9727 C CA . GLY B 1 606 ? 27.188 22.297 -15.734 1 29.31 606 GLY B CA 1
ATOM 9728 C C . GLY B 1 606 ? 26.859 20.891 -15.266 1 29.31 606 GLY B C 1
ATOM 9729 O O . GLY B 1 606 ? 27.062 19.922 -16 1 29.31 606 GLY B O 1
ATOM 9730 N N . ASN B 1 607 ? 27.062 20.578 -13.859 1 27.33 607 ASN B N 1
ATOM 9731 C CA . ASN B 1 607 ? 27.562 19.297 -13.352 1 27.33 607 ASN B CA 1
ATOM 9732 C C . ASN B 1 607 ? 26.438 18.297 -13.148 1 27.33 607 ASN B C 1
ATOM 9734 O O . ASN B 1 607 ? 26.594 17.297 -12.453 1 27.33 607 ASN B O 1
ATOM 9738 N N . LEU B 1 608 ? 25.344 18.672 -13.055 1 27.66 608 LEU B N 1
ATOM 9739 C CA . LEU B 1 608 ? 24.609 17.438 -12.82 1 27.66 608 LEU B CA 1
ATOM 9740 C C . LEU B 1 608 ? 24.734 16.5 -14.016 1 27.66 608 LEU B C 1
ATOM 9742 O O . LEU B 1 608 ? 24.031 16.656 -15.016 1 27.66 608 LEU B O 1
ATOM 9746 N N . SER B 1 609 ? 25.953 16.219 -14.336 1 25.3 609 SER B N 1
ATOM 9747 C CA . SER B 1 609 ? 26.297 15.031 -15.125 1 25.3 609 SER B CA 1
ATOM 9748 C C . SER B 1 609 ? 25.531 13.805 -14.641 1 25.3 609 SER B C 1
ATOM 9750 O O . SER B 1 609 ? 25.953 13.117 -13.719 1 25.3 609 SER B O 1
ATOM 9752 N N . TYR B 1 610 ? 24.453 13.93 -14.164 1 24.67 610 TYR B N 1
ATOM 9753 C CA . TYR B 1 610 ? 23.922 12.57 -14.234 1 24.67 610 TYR B CA 1
ATOM 9754 C C . TYR B 1 610 ? 24.344 11.875 -15.523 1 24.67 610 TYR B C 1
ATOM 9756 O O . TYR B 1 610 ? 23.906 12.258 -16.609 1 24.67 610 TYR B O 1
ATOM 9764 N N . ALA B 1 611 ? 25.578 11.492 -15.547 1 22.45 611 ALA B N 1
ATOM 9765 C CA . ALA B 1 611 ? 25.891 10.477 -16.547 1 22.45 611 ALA B CA 1
ATOM 9766 C C . ALA B 1 611 ? 24.734 9.492 -16.719 1 22.45 611 ALA B C 1
ATOM 9768 O O . ALA B 1 611 ? 24.516 8.633 -15.859 1 22.45 611 ALA B O 1
ATOM 9769 N N . ARG B 1 612 ? 23.672 9.859 -17.031 1 25.7 612 ARG B N 1
ATOM 9770 C CA . ARG B 1 612 ? 22.703 8.977 -17.672 1 25.7 612 ARG B CA 1
ATOM 9771 C C . ARG B 1 612 ? 23.391 7.867 -18.453 1 25.7 612 ARG B C 1
ATOM 9773 O O . ARG B 1 612 ? 23.938 8.109 -19.516 1 25.7 612 ARG B O 1
ATOM 9780 N N . ALA B 1 613 ? 24.062 6.992 -17.719 1 23.38 613 ALA B N 1
ATOM 9781 C CA . ALA B 1 613 ? 24.25 5.84 -18.594 1 23.38 613 ALA B CA 1
ATOM 9782 C C . ALA B 1 613 ? 22.953 5.523 -19.344 1 23.38 613 ALA B C 1
ATOM 9784 O O . ALA B 1 613 ? 21.938 5.223 -18.734 1 23.38 613 ALA B O 1
ATOM 9785 N N . ALA B 1 614 ? 22.594 6.117 -20.406 1 24.36 614 ALA B N 1
ATOM 9786 C CA . ALA B 1 614 ? 21.641 6.055 -21.5 1 24.36 614 ALA B CA 1
ATOM 9787 C C . ALA B 1 614 ? 21.062 4.645 -21.641 1 24.36 614 ALA B C 1
ATOM 9789 O O . ALA B 1 614 ? 19.891 4.48 -21.984 1 24.36 614 ALA B O 1
ATOM 9790 N N . ASP B 1 615 ? 21.906 3.588 -21.844 1 24.03 615 ASP B N 1
ATOM 9791 C CA . ASP B 1 615 ? 21.516 2.664 -22.906 1 24.03 615 ASP B CA 1
ATOM 9792 C C . ASP B 1 615 ? 20.297 1.846 -22.5 1 24.03 615 ASP B C 1
ATOM 9794 O O . ASP B 1 615 ? 19.375 1.678 -23.297 1 24.03 615 ASP B O 1
ATOM 9798 N N . GLU B 1 616 ? 20.547 0.788 -21.625 1 25.56 616 GLU B N 1
ATOM 9799 C CA . GLU B 1 616 ? 19.953 -0.5 -21.969 1 25.56 616 GLU B CA 1
ATOM 9800 C C . GLU B 1 616 ? 18.547 -0.627 -21.391 1 25.56 616 GLU B C 1
ATOM 9802 O O . GLU B 1 616 ? 17.984 -1.725 -21.344 1 25.56 616 GLU B O 1
ATOM 9807 N N . SER B 1 617 ? 18.141 0.348 -20.641 1 26.86 617 SER B N 1
ATOM 9808 C CA . SER B 1 617 ? 16.891 -0.183 -20.109 1 26.86 617 SER B CA 1
ATOM 9809 C C . SER B 1 617 ? 15.797 -0.186 -21.156 1 26.86 617 SER B C 1
ATOM 9811 O O . SER B 1 617 ? 15.641 0.784 -21.906 1 26.86 617 SER B O 1
ATOM 9813 N N . PRO B 1 618 ? 15.234 -1.336 -21.469 1 25.7 618 PRO B N 1
ATOM 9814 C CA . PRO B 1 618 ? 14.227 -1.391 -22.516 1 25.7 618 PRO B CA 1
ATOM 9815 C C . PRO B 1 618 ? 13.031 -0.487 -22.25 1 25.7 618 PRO B C 1
ATOM 9817 O O . PRO B 1 618 ? 12.586 -0.383 -21.094 1 25.7 618 PRO B O 1
ATOM 9820 N N . ASN B 1 619 ? 12.93 0.669 -22.812 1 25.77 619 ASN B N 1
ATOM 9821 C CA . ASN B 1 619 ? 11.867 1.665 -22.859 1 25.77 619 ASN B CA 1
ATOM 9822 C C . ASN B 1 619 ? 10.492 1.014 -23.016 1 25.77 619 ASN B C 1
ATOM 9824 O O . ASN B 1 619 ? 10.141 0.57 -24.125 1 25.77 619 ASN B O 1
ATOM 9828 N N . MET B 1 620 ? 10.031 0.252 -22.125 1 24.22 620 MET B N 1
ATOM 9829 C CA . MET B 1 620 ? 8.688 -0.25 -22.391 1 24.22 620 MET B CA 1
ATOM 9830 C C . MET B 1 620 ? 7.68 0.893 -22.438 1 24.22 620 MET B C 1
ATOM 9832 O O . MET B 1 620 ? 7.535 1.643 -21.469 1 24.22 620 MET B O 1
ATOM 9836 N N . SER B 1 621 ? 7.441 1.446 -23.516 1 23.8 621 SER B N 1
ATOM 9837 C CA . SER B 1 621 ? 6.461 2.461 -23.875 1 23.8 621 SER B CA 1
ATOM 9838 C C . SER B 1 621 ? 5.062 2.078 -23.406 1 23.8 621 SER B C 1
ATOM 9840 O O . SER B 1 621 ? 4.582 0.982 -23.688 1 23.8 621 SER B O 1
ATOM 9842 N N . ALA B 1 622 ? 4.574 2.535 -22.359 1 25.12 622 ALA B N 1
ATOM 9843 C CA . ALA B 1 622 ? 3.209 2.309 -21.891 1 25.12 622 ALA B CA 1
ATOM 9844 C C . ALA B 1 622 ? 2.195 2.629 -22.984 1 25.12 622 ALA B C 1
ATOM 9846 O O . ALA B 1 622 ? 2.338 3.625 -23.703 1 25.12 622 ALA B O 1
ATOM 9847 N N . PRO B 1 623 ? 1.375 1.689 -23.469 1 22.98 623 PRO B N 1
ATOM 9848 C CA . PRO B 1 623 ? 0.435 1.933 -24.578 1 22.98 623 PRO B CA 1
ATOM 9849 C C . PRO B 1 623 ? -0.546 3.062 -24.266 1 22.98 623 PRO B C 1
ATOM 9851 O O . PRO B 1 623 ? -0.881 3.299 -23.109 1 22.98 623 PRO B O 1
ATOM 9854 N N . PRO B 1 624 ? -0.668 4.066 -25.062 1 21.59 624 PRO B N 1
ATOM 9855 C CA . PRO B 1 624 ? -1.562 5.219 -24.938 1 21.59 624 PRO B CA 1
ATOM 9856 C C . PRO B 1 624 ? -3.023 4.816 -24.75 1 21.59 624 PRO B C 1
ATOM 9858 O O . PRO B 1 624 ? -3.473 3.83 -25.344 1 21.59 624 PRO B O 1
ATOM 9861 N N . PHE B 1 625 ? -3.604 4.934 -23.609 1 21.56 625 PHE B N 1
ATOM 9862 C CA . PHE B 1 625 ? -5.02 4.711 -23.344 1 21.56 625 PHE B CA 1
ATOM 9863 C C . PHE B 1 625 ? -5.879 5.422 -24.391 1 21.56 625 PHE B C 1
ATOM 9865 O O . PHE B 1 625 ? -5.633 6.586 -24.719 1 21.56 625 PHE B O 1
ATOM 9872 N N . LEU B 1 626 ? -6.445 4.695 -25.281 1 20.67 626 LEU B N 1
ATOM 9873 C CA . LEU B 1 626 ? -7.359 5.121 -26.344 1 20.67 626 LEU B CA 1
ATOM 9874 C C . LEU B 1 626 ? -8.57 5.84 -25.75 1 20.67 626 LEU B C 1
ATOM 9876 O O . LEU B 1 626 ? -9.195 5.34 -24.812 1 20.67 626 LEU B O 1
ATOM 9880 N N . PRO B 1 627 ? -8.656 7.113 -25.938 1 21.14 627 PRO B N 1
ATOM 9881 C CA . PRO B 1 627 ? -9.82 7.914 -25.531 1 21.14 627 PRO B CA 1
ATOM 9882 C C . PRO B 1 627 ? -11.117 7.426 -26.172 1 21.14 627 PRO B C 1
ATOM 9884 O O . PRO B 1 627 ? -11.172 7.18 -27.375 1 21.14 627 PRO B O 1
ATOM 9887 N N . VAL B 1 628 ? -11.836 6.559 -25.562 1 20.38 628 VAL B N 1
ATOM 9888 C CA . VAL B 1 628 ? -13.133 6.152 -26.094 1 20.38 628 VAL B CA 1
ATOM 9889 C C . VAL B 1 628 ? -14.016 7.383 -26.297 1 20.38 628 VAL B C 1
ATOM 9891 O O . VAL B 1 628 ? -14.234 8.148 -25.359 1 20.38 628 VAL B O 1
ATOM 9894 N N . ASP B 1 629 ? -14.094 7.824 -27.5 1 20.84 629 ASP B N 1
ATOM 9895 C CA . ASP B 1 629 ? -15.008 8.836 -28.016 1 20.84 629 ASP B CA 1
ATOM 9896 C C . ASP B 1 629 ? -16.469 8.438 -27.797 1 20.84 629 ASP B C 1
ATOM 9898 O O . ASP B 1 629 ? -16.938 7.453 -28.375 1 20.84 629 ASP B O 1
ATOM 9902 N N . HIS B 1 630 ? -16.938 8.531 -26.625 1 21.16 630 HIS B N 1
ATOM 9903 C CA . HIS B 1 630 ? -18.375 8.344 -26.438 1 21.16 630 HIS B CA 1
ATOM 9904 C C . HIS B 1 630 ? -19.172 9.328 -27.281 1 21.16 630 HIS B C 1
ATOM 9906 O O . HIS B 1 630 ? -19.016 10.547 -27.141 1 21.16 630 HIS B O 1
ATOM 9912 N N . ASP B 1 631 ? -19.391 8.992 -28.5 1 20.36 631 ASP B N 1
ATOM 9913 C CA . ASP B 1 631 ? -20.406 9.656 -29.312 1 20.36 631 ASP B CA 1
ATOM 9914 C C . ASP B 1 631 ? -21.75 9.703 -28.594 1 20.36 631 ASP B C 1
ATOM 9916 O O . ASP B 1 631 ? -22.281 8.664 -28.203 1 20.36 631 ASP B O 1
ATOM 9920 N N . SER B 1 632 ? -22.047 10.812 -27.953 1 20.92 632 SER B N 1
ATOM 9921 C CA . SER B 1 632 ? -23.281 11.305 -27.344 1 20.92 632 SER B CA 1
ATOM 9922 C C . SER B 1 632 ? -24.422 11.336 -28.344 1 20.92 632 SER B C 1
ATOM 9924 O O . SER B 1 632 ? -24.594 12.312 -29.078 1 20.92 632 SER B O 1
ATOM 9926 N N . SER B 1 633 ? -24.625 10.352 -29.188 1 19.88 633 SER B N 1
ATOM 9927 C CA . SER B 1 633 ? -25.812 10.5 -30.031 1 19.88 633 SER B CA 1
ATOM 9928 C C . SER B 1 633 ? -27.047 10.734 -29.188 1 19.88 633 SER B C 1
ATOM 9930 O O . SER B 1 633 ? -27.062 10.438 -27.984 1 19.88 633 SER B O 1
ATOM 9932 N N . THR B 1 634 ? -28.156 11.359 -29.906 1 20.66 634 THR B N 1
ATOM 9933 C CA . THR B 1 634 ? -29.469 12.008 -29.859 1 20.66 634 THR B CA 1
ATOM 9934 C C . THR B 1 634 ? -30.531 11.047 -29.344 1 20.66 634 THR B C 1
ATOM 9936 O O . THR B 1 634 ? -30.922 10.102 -30.031 1 20.66 634 THR B O 1
ATOM 9939 N N . ILE B 1 635 ? -30.391 10.383 -28.266 1 19.61 635 ILE B N 1
ATOM 9940 C CA . ILE B 1 635 ? -31.625 9.672 -27.984 1 19.61 635 ILE B CA 1
ATOM 9941 C C . ILE B 1 635 ? -32.781 10.664 -27.812 1 19.61 635 ILE B C 1
ATOM 9943 O O . ILE B 1 635 ? -32.719 11.562 -26.969 1 19.61 635 ILE B O 1
ATOM 9947 N N . VAL B 1 636 ? -33.531 10.883 -28.984 1 20.39 636 VAL B N 1
ATOM 9948 C CA . VAL B 1 636 ? -34.844 11.5 -29.281 1 20.39 636 VAL B CA 1
ATOM 9949 C C . VAL B 1 636 ? -35.875 10.992 -28.297 1 20.39 636 VAL B C 1
ATOM 9951 O O . VAL B 1 636 ? -36.219 9.805 -28.281 1 20.39 636 VAL B O 1
ATOM 9954 N N . CYS B 1 637 ? -35.75 11.367 -27.109 1 19.47 637 CYS B N 1
ATOM 9955 C CA . CYS B 1 637 ? -36.938 11.109 -26.297 1 19.47 637 CYS B CA 1
ATOM 9956 C C . CYS B 1 637 ? -38.125 11.875 -26.812 1 19.47 637 CYS B C 1
ATOM 9958 O O . CYS B 1 637 ? -38.094 13.094 -26.984 1 19.47 637 CYS B O 1
ATOM 9960 N N . SER B 1 638 ? -38.844 11.234 -27.828 1 18.55 638 SER B N 1
ATOM 9961 C CA . SER B 1 638 ? -40.219 11.602 -28.234 1 18.55 638 SER B CA 1
ATOM 9962 C C . SER B 1 638 ? -41.094 11.844 -27.031 1 18.55 638 SER B C 1
ATOM 9964 O O . SER B 1 638 ? -41.125 11.031 -26.109 1 18.55 638 SER B O 1
ATOM 9966 N N . PHE B 1 639 ? -41.219 13.078 -26.766 1 21.59 639 PHE B N 1
ATOM 9967 C CA . PHE B 1 639 ? -42.219 13.695 -25.906 1 21.59 639 PHE B CA 1
ATOM 9968 C C . PHE B 1 639 ? -43.625 13.336 -26.375 1 21.59 639 PHE B C 1
ATOM 9970 O O . PHE B 1 639 ? -44.625 13.648 -25.703 1 21.59 639 PHE B O 1
ATOM 9977 N N . LEU B 1 640 ? -44 12.094 -26.953 1 18.27 640 LEU B N 1
ATOM 9978 C CA . LEU B 1 640 ? -45.469 12.047 -26.875 1 18.27 640 LEU B CA 1
ATOM 9979 C C . LEU B 1 640 ? -45.906 11.812 -25.438 1 18.27 640 LEU B C 1
ATOM 9981 O O . LEU B 1 640 ? -45.281 11.055 -24.703 1 18.27 640 LEU B O 1
#

InterPro domains:
  IPR001138 Zn(2)Cys(6) fungal-type DNA-binding domain [PF00172] (44-76)
  IPR001138 Zn(2)Cys(6) fungal-type DNA-binding domain [PS00463] (44-72)
  IPR001138 Zn(2)Cys(6) fungal-type DNA-binding domain [PS50048] (44-74)
  IPR001138 Zn(2)Cys(6) fungal-type DNA-binding domain [SM00066] (39-83)
  IPR001138 Zn(2)Cys(6) fungal-type DNA-binding domain [cd00067] (41-74)
  IPR007219 Xylanolytic transcriptional activator, regulatory domain [PF04082] (179-417)
  IPR007219 Xylanolytic transcriptional activator, regulatory domain [SM00906] (280-353)
  IPR036864 Zn(2)-C6 fungal-type DNA-binding domain superfamily [G3DSA:4.10.240.10] (36-97)
  IPR036864 Zn(2)-C6 fungal-type DNA-binding domain superfamily [SSF57701] (36-79)

Solvent-accessible surface area (backbone atoms only — not comparable to full-atom values): 76782 Å² total; per-residue (Å²): 136,85,86,81,84,87,76,86,74,87,83,77,83,72,88,78,79,81,74,77,77,80,74,80,78,77,86,88,84,83,82,79,80,73,82,76,72,77,68,82,67,65,74,44,36,52,59,28,53,71,65,72,42,89,43,63,58,37,80,87,41,19,58,59,30,53,72,69,74,42,79,51,54,80,94,74,74,70,72,53,56,65,51,40,53,55,40,17,55,53,9,43,65,49,36,74,75,71,84,82,86,98,94,90,99,87,90,94,88,89,91,86,86,79,82,82,87,73,84,76,77,82,80,84,81,88,81,87,83,90,80,84,77,90,81,88,88,83,83,80,80,72,76,79,72,77,73,76,72,74,83,70,83,74,78,75,78,81,70,80,73,72,72,75,62,74,74,76,70,76,74,70,58,65,67,58,20,43,48,41,21,60,60,28,60,29,32,62,43,59,36,70,61,63,67,60,45,58,50,34,71,72,64,51,57,87,85,46,84,45,73,60,39,50,46,43,51,47,40,31,52,44,7,42,52,44,32,32,50,42,63,78,33,67,83,69,45,66,69,65,58,77,74,60,60,60,61,53,49,40,50,31,52,66,45,74,50,70,67,29,46,52,46,50,52,46,48,33,63,43,29,36,66,32,78,86,50,48,56,40,66,38,48,46,25,34,45,49,42,47,37,37,37,70,22,52,73,40,66,84,77,63,85,84,53,51,70,65,57,51,46,34,46,40,22,36,38,50,33,50,52,31,52,37,30,47,48,16,61,39,28,32,49,81,46,56,76,77,66,87,78,57,76,56,72,76,72,71,84,46,72,67,48,61,71,36,92,56,26,67,58,52,52,50,33,48,51,43,22,51,52,50,42,50,51,28,52,48,49,46,50,45,41,49,66,52,61,63,45,53,68,69,62,51,67,40,45,50,72,68,55,48,50,52,52,48,52,50,52,51,49,52,50,52,50,53,50,55,54,47,62,70,64,34,45,88,72,86,57,50,59,49,45,86,43,27,62,57,49,50,51,30,51,51,38,48,52,50,45,65,67,67,37,59,20,70,65,56,57,74,60,76,61,53,70,57,61,47,36,53,53,51,51,51,46,46,44,52,32,52,51,34,48,48,51,26,46,76,59,29,51,50,68,83,28,52,59,51,56,37,58,51,47,55,55,52,51,46,53,54,49,34,57,72,63,30,57,84,89,67,62,84,53,58,69,52,46,51,50,49,35,53,58,31,65,66,45,60,84,78,40,56,68,41,50,51,50,27,51,54,41,53,52,47,48,50,52,53,50,45,38,73,74,47,71,83,60,78,70,47,59,59,52,51,51,52,51,48,50,51,48,50,54,49,43,24,74,72,42,14,50,43,27,47,75,74,54,57,54,77,77,75,80,69,73,76,68,78,61,69,69,67,82,72,73,79,69,80,78,77,73,76,76,78,81,73,80,45,78,77,77,80,74,80,78,77,74,76,79,121,138,78,83,76,84,86,81,82,78,88,85,82,87,78,77,89,73,85,73,81,78,85,75,83,81,82,85,81,81,84,89,87,81,82,84,80,77,81,72,86,66,72,76,41,38,55,61,28,54,70,65,70,42,88,44,63,66,36,80,88,41,21,59,58,31,55,75,70,77,41,79,54,57,80,94,76,67,74,74,53,55,67,53,42,55,58,42,14,59,55,12,44,67,49,38,74,70,73,73,82,78,96,84,94,94,87,95,93,86,92,94,94,87,87,90,97,85,91,79,86,84,90,89,84,87,86,71,92,84,85,74,89,83,87,83,80,80,78,82,80,78,76,72,79,72,76,75,74,76,70,84,68,85,70,78,73,77,79,69,80,72,71,72,73,62,75,72,74,69,76,74,70,58,65,66,58,19,43,48,42,21,61,61,28,60,30,31,61,41,59,37,70,61,62,67,62,45,58,51,35,72,72,63,51,57,87,87,46,85,45,72,60,38,50,46,43,51,46,40,31,52,45,8,43,53,44,31,33,49,43,64,77,33,67,81,68,45,67,69,66,57,77,73,59,60,60,60,53,50,41,50,32,53,66,44,73,48,71,67,28,46,51,46,49,51,48,48,34,62,43,28,37,66,32,79,85,48,47,56,41,65,39,49,45,26,34,44,47,41,47,37,37,36,68,21,51,72,41,67,84,78,62,84,84,54,51,72,66,56,52,46,34,46,39,22,36,36,49,34,50,52,32,52,36,28,49,49,15,59,40,27,33,50,80,45,56,75,78,67,88,79,57,74,55,71,76,73,71,85,46,72,66,49,61,70,36,93,58,24,68,58,52,52,51,32,48,52,44,23,51,52,49,41,50,49,27,51,48,47,45,49,45,42,50,67,50,64,64,45,52,69,68,60,51,68,39,43,48,72,67,54,49,50,51,51,51,51,50,53,51,49,53,51,51,50,53,50,56,52,45,63,69,64,35,46,89,73,85,54,51,57,49,42,86,43,28,62,58,50,50,51,31,52,50,37,47,52,49,45,66,67,66,36,63,22,72,64,55,61,74,59,75,63,53,70,57,62,48,36,54,52,50,50,49,46,45,44,53,31,52,52,33,49,48,51,25,47,77,58,29,52,49,67,82,30,52,58,54,57,38,60,52,49,57,53,53,51,46,51,54,49,34,59,72,63,31,58,83,90,67,63,86,53,58,69,52,48,50,50,50,34,54,57,32,64,68,45,62,84,77,40,56,68,41,50,52,51,30,51,54,43,52,52,48,47,49,50,53,52,45,38,73,74,46,72,82,60,78,71,47,58,59,51,51,51,51,52,48,51,50,48,50,52,50,42,25,74,74,43,15,52,45,26,46,75,72,54,53,68,65,77,73,65,70,74,77,71,72,60,67,74,63,83,72,73,79,68,79,77,76,74,76,78,77,80,74,79,45,77,76,77,80,73,81,80,77,74,75,77,121